Protein AF-0000000084854149 (afdb_homodimer)

pLDDT: mean 89.25, std 14.51, range [34.19, 98.94]

InterPro domains:
  IPR000073 Alpha/beta hydrolase fold-1 [PF00561] (49-171)
  IPR000639 Epoxide hydrolase-like [PR00412] (55-73)
  IPR000639 Epoxide hydrolase-like [PR00412] (75-90)
  IPR029058 Alpha/Beta hydrolase fold [G3DSA:3.40.50.1820] (17-406)
  IPR029058 Alpha/Beta hydrolase fold [SSF53474] (44-406)

Sequence (812 aa):
MLWPELPPEVISRQILVSDLDVHILECLPLGTHHHCLGSNTVPGPRKAPLVILLHGFPELAYSWRKVFVPLAKAGYHVIAPDQRGYGFTVSVASSSDPSTGSGYKRIAYDDDVRPYHLLNLAADVVHLIHALEYDRAYAVVGHDFGSSVAAWTALVRPDMVGRLVLMSAPFGGPPKPRDAGSARRKEESKAYLVDSLLKKLEVPRKHYTVYYSTPEANADMSYPPEGLTDFLRAYYHVKSADWEGNETPLPTPVAEAMAMLPPYYVMPADLTMPEAVRQYFPASEQPCTCTWLTNEELQVYTSVYGQTGFQGGLNRYRCMTDETWNAEPGVRALCGKKIEVPVRFIAGATDWGTWQYPGIAEAMRSESVVKGGIGDKDFVVVEGAGHWVQQEKPEETVHALLQFFEMLWPELPPEVISRQILVSDLDVHILECLPLGTHHHCLGSNTVPGPRKAPLVILLHGFPELAYSWRKVFVPLAKAGYHVIAPDQRGYGFTVSVASSSDPSTGSGYKRIAYDDDVRPYHLLNLAADVVHLIHALEYDRAYAVVGHDFGSSVAAWTALVRPDMVGRLVLMSAPFGGPPKPRDAGSARRKEESKAYLVDSLLKKLEVPRKHYTVYYSTPEANADMSYPPEGLTDFLRAYYHVKSADWEGNETPLPTPVAEAMAMLPPYYVMPADLTMPEAVRQYFPASEQPCTCTWLTNEELQVYTSVYGQTGFQGGLNRYRCMTDETWNAEPGVRALCGKKIEVPVRFIAGATDWGTWQYPGIAEAMRSESVVKGGIGDKDFVVVEGAGHWVQQEKPEETVHALLQFFE

Nearest PDB structures (foldseek):
  3cxu-assembly2_B  TM=8.653E-01  e=2.008E-24  Solanum tuberosum
  4ufp-assembly2_B  TM=8.481E-01  e=2.834E-24  Solanum tuberosum
  2cjp-assembly2_B  TM=8.417E-01  e=6.711E-24  Solanum tuberosum
  5xmd-assembly1_C-2  TM=7.992E-01  e=4.203E-22  Vigna radiata
  5uro-assembly1_A  TM=7.463E-01  e=2.476E-19  Trichoderma reesei QM6a

Structure (mmCIF, N/CA/C/O backbone):
data_AF-0000000084854149-model_v1
#
loop_
_entity.id
_entity.type
_entity.pdbx_description
1 polymer 'AB hydrolase-1 domain-containing protein'
#
loop_
_atom_site.group_PDB
_atom_site.id
_atom_site.type_symbol
_atom_site.label_atom_id
_atom_site.label_alt_id
_atom_site.label_comp_id
_atom_site.label_asym_id
_atom_site.label_entity_id
_atom_site.label_seq_id
_atom_site.pdbx_PDB_ins_code
_atom_site.Cartn_x
_atom_site.Cartn_y
_atom_site.Cartn_z
_atom_site.occupancy
_atom_site.B_iso_or_equiv
_atom_site.auth_seq_id
_atom_site.auth_comp_id
_atom_site.auth_asym_id
_atom_site.auth_atom_id
_atom_site.pdbx_PDB_model_num
ATOM 1 N N . MET A 1 1 ? -8.695 -34.625 6.887 1 54 1 MET A N 1
ATOM 2 C CA . MET A 1 1 ? -8.43 -34.938 5.48 1 54 1 MET A CA 1
ATOM 3 C C . MET A 1 1 ? -7.16 -35.75 5.328 1 54 1 MET A C 1
ATOM 5 O O . MET A 1 1 ? -6.172 -35.531 6.027 1 54 1 MET A O 1
ATOM 9 N N . LEU A 1 2 ? -7.262 -36.844 4.715 1 64.81 2 LEU A N 1
ATOM 10 C CA . LEU A 1 2 ? -6.117 -37.656 4.375 1 64.81 2 LEU A CA 1
ATOM 11 C C . LEU A 1 2 ? -5.328 -37.062 3.217 1 64.81 2 LEU A C 1
ATOM 13 O O . LEU A 1 2 ? -5.91 -36.562 2.262 1 64.81 2 LEU A O 1
ATOM 17 N N . TRP A 1 3 ? -4.074 -36.75 3.455 1 78.25 3 TRP A N 1
ATOM 18 C CA . TRP A 1 3 ? -3.158 -36.219 2.441 1 78.25 3 TRP A CA 1
ATOM 19 C C . TRP A 1 3 ? -2.314 -37.344 1.847 1 78.25 3 TRP A C 1
ATOM 21 O O . TRP A 1 3 ? -1.239 -37.656 2.361 1 78.25 3 TRP A O 1
ATOM 31 N N . PRO A 1 4 ? -2.84 -37.875 0.733 1 80 4 PRO A N 1
ATOM 32 C CA . PRO A 1 4 ? -2.027 -38.969 0.162 1 80 4 PRO A CA 1
ATOM 33 C C . PRO A 1 4 ? -0.6 -38.531 -0.151 1 80 4 PRO A C 1
ATOM 35 O O . PRO A 1 4 ? -0.388 -37.406 -0.659 1 80 4 PRO A O 1
ATOM 38 N N . GLU A 1 5 ? 0.365 -39.375 0.216 1 78.06 5 GLU A N 1
ATOM 39 C CA . GLU A 1 5 ? 1.779 -39.281 -0.134 1 78.06 5 GLU A CA 1
ATOM 40 C C . GLU A 1 5 ? 2.424 -38.062 0.493 1 78.06 5 GLU A C 1
ATOM 42 O O . GLU A 1 5 ? 3.527 -37.656 0.108 1 78.06 5 GLU A O 1
ATOM 47 N N . LEU A 1 6 ? 1.667 -37.406 1.366 1 88.5 6 LEU A N 1
ATOM 48 C CA . LEU A 1 6 ? 2.336 -36.375 2.148 1 88.5 6 LEU A CA 1
ATOM 49 C C . LEU A 1 6 ? 3.301 -36.969 3.154 1 88.5 6 LEU A C 1
ATOM 51 O O . LEU A 1 6 ? 2.916 -37.875 3.93 1 88.5 6 LEU A O 1
ATOM 55 N N . PRO A 1 7 ? 4.555 -36.562 3.004 1 91.94 7 PRO A N 1
ATOM 56 C CA . PRO A 1 7 ? 5.512 -37.125 3.961 1 91.94 7 PRO A CA 1
ATOM 57 C C . PRO A 1 7 ? 5.074 -36.938 5.41 1 91.94 7 PRO A C 1
ATOM 59 O O . PRO A 1 7 ? 4.473 -35.938 5.75 1 91.94 7 PRO A O 1
ATOM 62 N N . PRO A 1 8 ? 5.395 -37.938 6.238 1 91.81 8 PRO A N 1
ATOM 63 C CA . PRO A 1 8 ? 4.953 -37.875 7.633 1 91.81 8 PRO A CA 1
ATOM 64 C C . PRO A 1 8 ? 5.535 -36.688 8.375 1 91.81 8 PRO A C 1
ATOM 66 O O . PRO A 1 8 ? 4.973 -36.25 9.383 1 91.81 8 PRO A O 1
ATOM 69 N N . GLU A 1 9 ? 6.637 -36.125 7.82 1 93.94 9 GLU A N 1
ATOM 70 C CA . GLU A 1 9 ? 7.297 -35 8.445 1 93.94 9 GLU A CA 1
ATOM 71 C C . GLU A 1 9 ? 6.5 -33.719 8.242 1 93.94 9 GLU A C 1
ATOM 73 O O . GLU A 1 9 ? 6.734 -32.719 8.93 1 93.94 9 GLU A O 1
ATOM 78 N N . VAL A 1 10 ? 5.633 -33.75 7.297 1 96.31 10 VAL A N 1
ATOM 79 C CA . VAL A 1 10 ? 4.836 -32.562 7 1 96.31 10 VAL A CA 1
ATOM 80 C C . VAL A 1 10 ? 3.553 -32.594 7.828 1 96.31 10 VAL A C 1
ATOM 82 O O . VAL A 1 10 ? 2.797 -33.562 7.793 1 96.31 10 VAL A O 1
ATOM 85 N N . ILE A 1 11 ? 3.322 -31.516 8.516 1 95 11 ILE A N 1
ATOM 86 C CA . ILE A 1 11 ? 2.166 -31.406 9.398 1 95 11 ILE A CA 1
ATOM 87 C C . ILE A 1 11 ? 1.14 -30.453 8.789 1 95 11 ILE A C 1
ATOM 89 O O . ILE A 1 11 ? 1.501 -29.422 8.219 1 95 11 ILE A O 1
ATOM 93 N N . SER A 1 12 ? -0.119 -30.875 8.891 1 95.62 12 SER A N 1
ATOM 94 C CA . SER A 1 12 ? -1.251 -30.047 8.492 1 95.62 12 SER A CA 1
ATOM 95 C C . SER A 1 12 ? -1.921 -29.406 9.711 1 95.62 12 SER A C 1
ATOM 97 O O . SER A 1 12 ? -2.291 -30.109 10.656 1 95.62 12 SER A O 1
ATOM 99 N N . ARG A 1 13 ? -2.039 -28.031 9.703 1 95.12 13 ARG A N 1
ATOM 100 C CA . ARG A 1 13 ? -2.738 -27.406 10.82 1 95.12 13 ARG A CA 1
ATOM 101 C C . ARG A 1 13 ? -3.334 -26.062 10.406 1 95.12 13 ARG A C 1
ATOM 103 O O . ARG A 1 13 ? -3.014 -25.531 9.336 1 95.12 13 ARG A O 1
ATOM 110 N N . GLN A 1 14 ? -4.203 -25.562 11.266 1 95.44 14 GLN A N 1
ATOM 111 C CA . GLN A 1 14 ? -4.789 -24.234 11.094 1 95.44 14 GLN A CA 1
ATOM 112 C C . GLN A 1 14 ? -4.074 -23.203 11.961 1 95.44 14 GLN A C 1
ATOM 114 O O . GLN A 1 14 ? -3.6 -23.531 13.047 1 95.44 14 GLN A O 1
ATOM 119 N N . ILE A 1 15 ? -3.955 -21.984 11.477 1 95.62 15 ILE A N 1
ATOM 120 C CA . ILE A 1 15 ? -3.398 -20.875 12.242 1 95.62 15 ILE A CA 1
ATOM 121 C C . ILE A 1 15 ? -4.184 -19.594 11.953 1 95.62 15 ILE A C 1
ATOM 123 O O . ILE A 1 15 ? -4.523 -19.312 10.805 1 95.62 15 ILE A O 1
ATOM 127 N N . LEU A 1 16 ? -4.508 -18.891 12.984 1 92.94 16 LEU A N 1
ATOM 128 C CA . LEU A 1 16 ? -5.219 -17.625 12.828 1 92.94 16 LEU A CA 1
ATOM 129 C C . LEU A 1 16 ? -4.285 -16.531 12.305 1 92.94 16 LEU A C 1
ATOM 131 O O . LEU A 1 16 ? -3.238 -16.266 12.906 1 92.94 16 LEU A O 1
ATOM 135 N N . VAL A 1 17 ? -4.59 -15.977 11.211 1 93.31 17 VAL A N 1
ATOM 136 C CA . VAL A 1 17 ? -3.842 -14.906 10.555 1 93.31 17 VAL A CA 1
ATOM 137 C C . VAL A 1 17 ? -4.781 -13.75 10.227 1 93.31 17 VAL A C 1
ATOM 139 O O . VAL A 1 17 ? -5.371 -13.719 9.141 1 93.31 17 VAL A O 1
ATOM 142 N N . SER A 1 18 ? -4.855 -12.758 11.148 1 89.5 18 SER A N 1
ATOM 143 C CA . SER A 1 18 ? -5.754 -11.617 10.992 1 89.5 18 SER A CA 1
ATOM 144 C C . SER A 1 18 ? -7.191 -12.078 10.773 1 89.5 18 SER A C 1
ATOM 146 O O . SER A 1 18 ? -7.773 -12.742 11.633 1 89.5 18 SER A O 1
ATOM 148 N N . ASP A 1 19 ? -7.742 -11.883 9.547 1 88.12 19 ASP A N 1
ATOM 149 C CA . ASP A 1 19 ? -9.148 -12.18 9.281 1 88.12 19 ASP A CA 1
ATOM 150 C C . ASP A 1 19 ? -9.312 -13.594 8.719 1 88.12 19 ASP A C 1
ATOM 152 O O . ASP A 1 19 ? -10.398 -13.961 8.266 1 88.12 19 ASP A O 1
ATOM 156 N N . LEU A 1 20 ? -8.258 -14.383 8.766 1 92.44 20 LEU A N 1
ATOM 157 C CA . LEU A 1 20 ? -8.297 -15.711 8.164 1 92.44 20 LEU A CA 1
ATOM 158 C C . LEU A 1 20 ? -7.953 -16.781 9.188 1 92.44 20 LEU A C 1
ATOM 160 O O . LEU A 1 20 ? -7.133 -16.562 10.078 1 92.44 20 LEU A O 1
ATOM 164 N N . ASP A 1 21 ? -8.641 -17.828 9.07 1 93.94 21 ASP A N 1
ATOM 165 C CA . ASP A 1 21 ? -8.148 -19.109 9.562 1 93.94 21 ASP A CA 1
ATOM 166 C C . ASP A 1 21 ? -7.43 -19.891 8.461 1 93.94 21 ASP A C 1
ATOM 168 O O . ASP A 1 21 ? -8.07 -20.594 7.672 1 93.94 21 ASP A O 1
ATOM 172 N N . VAL A 1 22 ? -6.109 -19.828 8.5 1 96.62 22 VAL A N 1
ATOM 173 C CA . VAL A 1 22 ? -5.305 -20.281 7.371 1 96.62 22 VAL A CA 1
ATOM 174 C C . VAL A 1 22 ? -4.883 -21.734 7.586 1 96.62 22 VAL A C 1
ATOM 176 O O . VAL A 1 22 ? -4.344 -22.078 8.641 1 96.62 22 VAL A O 1
ATOM 179 N N . HIS A 1 23 ? -5.137 -22.547 6.609 1 97.12 23 HIS A N 1
ATOM 180 C CA . HIS A 1 23 ? -4.555 -23.891 6.594 1 97.12 23 HIS A CA 1
ATOM 181 C C . HIS A 1 23 ? -3.113 -23.859 6.098 1 97.12 23 HIS A C 1
ATOM 183 O O . HIS A 1 23 ? -2.824 -23.281 5.051 1 97.12 23 HIS A O 1
ATOM 189 N N . ILE A 1 24 ? -2.254 -24.469 6.867 1 98.12 24 ILE A N 1
ATOM 190 C CA . ILE A 1 24 ? -0.866 -24.516 6.426 1 98.12 24 ILE A CA 1
ATOM 191 C C . ILE A 1 24 ? -0.372 -25.969 6.457 1 98.12 24 ILE A C 1
ATOM 193 O O . ILE A 1 24 ? -0.796 -26.75 7.309 1 98.12 24 ILE A O 1
ATOM 197 N N . LEU A 1 25 ? 0.393 -26.328 5.469 1 98.12 25 LEU A N 1
ATOM 198 C CA . LEU A 1 25 ? 1.325 -27.453 5.586 1 98.12 25 LEU A CA 1
ATOM 199 C C . LEU A 1 25 ? 2.695 -26.969 6.055 1 98.12 25 LEU A C 1
ATOM 201 O O . LEU A 1 25 ? 3.172 -25.922 5.613 1 98.12 25 LEU A O 1
ATOM 205 N N . GLU A 1 26 ? 3.248 -27.719 6.953 1 97.19 26 GLU A N 1
ATOM 206 C CA . GLU A 1 26 ? 4.445 -27.266 7.652 1 97.19 26 GLU A CA 1
ATOM 207 C C . GLU A 1 26 ? 5.441 -28.422 7.836 1 97.19 26 GLU A C 1
ATOM 209 O O . GLU A 1 26 ? 5.051 -29.547 8.133 1 97.19 26 GLU A O 1
ATOM 214 N N . CYS A 1 27 ? 6.641 -28.125 7.535 1 96.94 27 CYS A N 1
ATOM 215 C CA . CYS A 1 27 ? 7.727 -29.047 7.844 1 96.94 27 CYS A CA 1
ATOM 216 C C . CYS A 1 27 ? 8.836 -28.344 8.617 1 96.94 27 CYS A C 1
ATOM 218 O O . CYS A 1 27 ? 9.469 -27.422 8.102 1 96.94 27 CYS A O 1
ATOM 220 N N . LEU A 1 28 ? 9.055 -28.781 9.852 1 94.69 28 LEU A N 1
ATOM 221 C CA . LEU A 1 28 ? 10.117 -28.219 10.68 1 94.69 28 LEU A CA 1
ATOM 222 C C . LEU A 1 28 ? 11.484 -28.703 10.203 1 94.69 28 LEU A C 1
ATOM 224 O O . LEU A 1 28 ? 11.586 -29.703 9.5 1 94.69 28 LEU A O 1
ATOM 228 N N . PRO A 1 29 ? 12.492 -27.984 10.562 1 93.44 29 PRO A N 1
ATOM 229 C CA . PRO A 1 29 ? 13.82 -28.438 10.148 1 93.44 29 PRO A CA 1
ATOM 230 C C . PRO A 1 29 ? 14.148 -29.844 10.648 1 93.44 29 PRO A C 1
ATOM 232 O O . PRO A 1 29 ? 13.789 -30.203 11.766 1 93.44 29 PRO A O 1
ATOM 235 N N . LEU A 1 30 ? 14.617 -30.688 9.883 1 87.38 30 LEU A N 1
ATOM 236 C CA . LEU A 1 30 ? 14.945 -32.062 10.219 1 87.38 30 LEU A CA 1
ATOM 237 C C . LEU A 1 30 ? 16.453 -32.25 10.43 1 87.38 30 LEU A C 1
ATOM 239 O O . LEU A 1 30 ? 16.891 -33.188 11.07 1 87.38 30 LEU A O 1
ATOM 243 N N . GLY A 1 31 ? 17.391 -31.469 9.828 1 65.88 31 GLY A N 1
ATOM 244 C CA . GLY A 1 31 ? 18.828 -31.703 9.938 1 65.88 31 GLY A CA 1
ATOM 245 C C . GLY A 1 31 ? 19.469 -30.891 11.039 1 65.88 31 GLY A C 1
ATOM 246 O O . GLY A 1 31 ? 18.844 -29.984 11.609 1 65.88 31 GLY A O 1
ATOM 247 N N . THR A 1 32 ? 20.484 -31.453 11.711 1 54.47 32 THR A N 1
ATOM 248 C CA . THR A 1 32 ? 21.406 -30.922 12.703 1 54.47 32 THR A CA 1
ATOM 249 C C . THR A 1 32 ? 22.047 -29.625 12.203 1 54.47 32 THR A C 1
ATOM 251 O O . THR A 1 32 ? 22.844 -29 12.914 1 54.47 32 THR A O 1
ATOM 254 N N . HIS A 1 33 ? 22.188 -29.391 10.906 1 47.75 33 HIS A N 1
ATOM 255 C CA . HIS A 1 33 ? 23 -28.266 10.422 1 47.75 33 HIS A CA 1
ATOM 256 C C . HIS A 1 33 ? 22.281 -26.938 10.625 1 47.75 33 HIS A C 1
ATOM 258 O O . HIS A 1 33 ? 21.188 -26.734 10.07 1 47.75 33 HIS A O 1
ATOM 264 N N . HIS A 1 34 ? 22.25 -26.562 11.703 1 46 34 HIS A N 1
ATOM 265 C CA . HIS A 1 34 ? 21.703 -25.25 12 1 46 34 HIS A CA 1
ATOM 266 C C . HIS A 1 34 ? 22.297 -24.188 11.078 1 46 34 HIS A C 1
ATOM 268 O O . HIS A 1 34 ? 23.5 -23.891 11.164 1 46 34 HIS A O 1
ATOM 274 N N . HIS A 1 35 ? 21.984 -24.219 9.797 1 43.41 35 HIS A N 1
ATOM 275 C CA . HIS A 1 35 ? 22.469 -23.016 9.109 1 43.41 35 HIS A CA 1
ATOM 276 C C . HIS A 1 35 ? 22.188 -21.766 9.93 1 43.41 35 HIS A C 1
ATOM 278 O O . HIS A 1 35 ? 21.031 -21.344 10.07 1 43.41 35 HIS A O 1
ATOM 284 N N . CYS A 1 36 ? 22.859 -21.703 11.008 1 36.38 36 CYS A N 1
ATOM 285 C CA . CYS A 1 36 ? 22.812 -20.469 11.773 1 36.38 36 CYS A CA 1
ATOM 286 C C . CYS A 1 36 ? 23.156 -19.266 10.891 1 36.38 36 CYS A C 1
ATOM 288 O O . CYS A 1 36 ? 24.25 -19.188 10.344 1 36.38 36 CYS A O 1
ATOM 290 N N . LEU A 1 37 ? 22.25 -18.875 9.945 1 39.56 37 LEU A N 1
ATOM 291 C CA . LEU A 1 37 ? 22.594 -17.578 9.406 1 39.56 37 LEU A CA 1
ATOM 292 C C . LEU A 1 37 ? 23.312 -16.719 10.453 1 39.56 37 LEU A C 1
ATOM 294 O O . LEU A 1 37 ? 22.984 -16.781 11.641 1 39.56 37 LEU A O 1
ATOM 298 N N . GLY A 1 38 ? 24.578 -16.297 10.102 1 34.19 38 GLY A N 1
ATOM 299 C CA . GLY A 1 38 ? 25.594 -15.562 10.828 1 34.19 38 GLY A CA 1
ATOM 300 C C . GLY A 1 38 ? 25.031 -14.508 11.758 1 34.19 38 GLY A C 1
ATOM 301 O O . GLY A 1 38 ? 25.781 -13.75 12.375 1 34.19 38 GLY A O 1
ATOM 302 N N . SER A 1 39 ? 24.016 -13.758 11.414 1 34.72 39 SER A N 1
ATOM 303 C CA . SER A 1 39 ? 24.234 -12.531 12.172 1 34.72 39 SER A CA 1
ATOM 304 C C . SER A 1 39 ? 24.328 -12.805 13.664 1 34.72 39 SER A C 1
ATOM 306 O O . SER A 1 39 ? 23.797 -13.805 14.148 1 34.72 39 SER A O 1
ATOM 308 N N . ASN A 1 40 ? 25.078 -11.867 14.453 1 35.56 40 ASN A N 1
ATOM 309 C CA . ASN A 1 40 ? 25.641 -11.711 15.789 1 35.56 40 ASN A CA 1
ATOM 310 C C . ASN A 1 40 ? 24.688 -12.227 16.875 1 35.56 40 ASN A C 1
ATOM 312 O O . ASN A 1 40 ? 24.984 -13.219 17.547 1 35.56 40 ASN A O 1
ATOM 316 N N . THR A 1 41 ? 24.031 -11.133 17.656 1 36.09 41 THR A N 1
ATOM 317 C CA . THR A 1 41 ? 24.078 -10.906 19.094 1 36.09 41 THR A CA 1
ATOM 318 C C . THR A 1 41 ? 23.156 -11.875 19.828 1 36.09 41 THR A C 1
ATOM 320 O O . THR A 1 41 ? 23.094 -11.883 21.062 1 36.09 41 THR A O 1
ATOM 323 N N . VAL A 1 42 ? 21.781 -11.961 19.516 1 37.75 42 VAL A N 1
ATOM 324 C CA . VAL A 1 42 ? 20.969 -12.367 20.656 1 37.75 42 VAL A CA 1
ATOM 325 C C . VAL A 1 42 ? 21.062 -13.883 20.828 1 37.75 42 VAL A C 1
ATOM 327 O O . VAL A 1 42 ? 20.875 -14.633 19.875 1 37.75 42 VAL A O 1
ATOM 330 N N . PRO A 1 43 ? 21.672 -14.422 21.859 1 40.97 43 PRO A N 1
ATOM 331 C CA . PRO A 1 43 ? 21.828 -15.805 22.281 1 40.97 43 PRO A CA 1
ATOM 332 C C . PRO A 1 43 ? 20.578 -16.641 22.047 1 40.97 43 PRO A C 1
ATOM 334 O O . PRO A 1 43 ? 20.594 -17.859 22.234 1 40.97 43 PRO A O 1
ATOM 337 N N . GLY A 1 44 ? 19.422 -16.234 21.969 1 43.53 44 GLY A N 1
ATOM 338 C CA . GLY A 1 44 ? 18.312 -17.156 22.109 1 43.53 44 GLY A CA 1
ATOM 339 C C . GLY A 1 44 ? 18.156 -18.094 20.922 1 43.53 44 GLY A C 1
ATOM 340 O O . GLY A 1 44 ? 18.75 -17.875 19.859 1 43.53 44 GLY A O 1
ATOM 341 N N . PRO A 1 45 ? 17.766 -19.453 21.297 1 47 45 PRO A N 1
ATOM 342 C CA . PRO A 1 45 ? 17.594 -20.453 20.234 1 47 45 PRO A CA 1
ATOM 343 C C . PRO A 1 45 ? 17.031 -19.844 18.938 1 47 45 PRO A C 1
ATOM 345 O O . PRO A 1 45 ? 16 -19.172 18.969 1 47 45 PRO A O 1
ATOM 348 N N . ARG A 1 46 ? 17.828 -19.516 18.047 1 59.88 46 ARG A N 1
ATOM 349 C CA . ARG A 1 46 ? 17.484 -18.844 16.797 1 59.88 46 ARG A CA 1
ATOM 350 C C . ARG A 1 46 ? 16.5 -19.672 15.977 1 59.88 46 ARG A C 1
ATOM 352 O O . ARG A 1 46 ? 16.703 -20.859 15.773 1 59.88 46 ARG A O 1
ATOM 359 N N . LYS A 1 47 ? 15.32 -19.281 15.688 1 85.94 47 LYS A N 1
ATOM 360 C CA . LYS A 1 47 ? 14.344 -19.922 14.82 1 85.94 47 LYS A CA 1
ATOM 361 C C . LYS A 1 47 ? 14.945 -20.25 13.453 1 85.94 47 LYS A C 1
ATOM 363 O O . LYS A 1 47 ? 15.742 -19.484 12.922 1 85.94 47 LYS A O 1
ATOM 368 N N . ALA A 1 48 ? 14.852 -21.516 13.047 1 94.25 48 ALA A N 1
ATOM 369 C CA . ALA A 1 48 ? 15.273 -21.906 11.703 1 94.25 48 ALA A CA 1
ATOM 370 C C . ALA A 1 48 ? 14.781 -20.922 10.656 1 94.25 48 ALA A C 1
ATOM 372 O O . ALA A 1 48 ? 13.719 -20.312 10.812 1 94.25 48 ALA A O 1
ATOM 373 N N . PRO A 1 49 ? 15.68 -20.672 9.648 1 97 49 PRO A N 1
ATOM 374 C CA . PRO A 1 49 ? 15.227 -19.75 8.594 1 97 49 PRO A CA 1
ATOM 375 C C . PRO A 1 49 ? 13.906 -20.188 7.965 1 97 49 PRO A C 1
ATOM 377 O O . PRO A 1 49 ? 13.734 -21.375 7.625 1 97 49 PRO A O 1
ATOM 380 N N . LEU A 1 50 ? 13.023 -19.266 7.809 1 98.19 50 LEU A N 1
ATOM 381 C CA . LEU A 1 50 ? 11.664 -19.516 7.34 1 98.19 50 LEU A CA 1
ATOM 382 C C . LEU A 1 50 ? 11.594 -19.453 5.82 1 98.19 50 LEU A C 1
ATOM 384 O O . LEU A 1 50 ? 12.07 -18.484 5.215 1 98.19 50 LEU A O 1
ATOM 388 N N . VAL A 1 51 ? 11.07 -20.469 5.195 1 98.81 51 VAL A N 1
ATOM 389 C CA . VAL A 1 51 ? 10.766 -20.469 3.77 1 98.81 51 VAL A CA 1
ATOM 390 C C . VAL A 1 51 ? 9.258 -20.609 3.561 1 98.81 51 VAL A C 1
ATOM 392 O O . VAL A 1 51 ? 8.648 -21.578 4.039 1 98.81 51 VAL A O 1
ATOM 395 N N . ILE A 1 52 ? 8.664 -19.672 2.9 1 98.94 52 ILE A N 1
ATOM 396 C CA . ILE A 1 52 ? 7.238 -19.703 2.605 1 98.94 52 ILE A CA 1
ATOM 397 C C . ILE A 1 52 ? 7.023 -20.062 1.139 1 98.94 52 ILE A C 1
ATOM 399 O O . ILE A 1 52 ? 7.617 -19.453 0.246 1 98.94 52 ILE A O 1
ATOM 403 N N . LEU A 1 53 ? 6.199 -21.062 0.903 1 98.94 53 LEU A N 1
ATOM 404 C CA . LEU A 1 53 ? 5.879 -21.547 -0.433 1 98.94 53 LEU A CA 1
ATOM 405 C C . LEU A 1 53 ? 4.449 -21.188 -0.816 1 98.94 53 LEU A C 1
ATOM 407 O O . LEU A 1 53 ? 3.496 -21.672 -0.194 1 98.94 53 LEU A O 1
ATOM 411 N N . LEU A 1 54 ? 4.277 -20.359 -1.837 1 98.94 54 LEU A N 1
ATOM 412 C CA . LEU A 1 54 ? 2.965 -19.891 -2.264 1 98.94 54 LEU A CA 1
ATOM 413 C C . LEU A 1 54 ? 2.547 -20.547 -3.572 1 98.94 54 LEU A C 1
ATOM 415 O O . LEU A 1 54 ? 3.227 -20.406 -4.59 1 98.94 54 LEU A O 1
ATOM 419 N N . HIS A 1 55 ? 1.416 -21.266 -3.566 1 98.88 55 HIS A N 1
ATOM 420 C CA . HIS A 1 55 ? 0.958 -22.047 -4.707 1 98.88 55 HIS A CA 1
ATOM 421 C C . HIS A 1 55 ? 0.223 -21.172 -5.719 1 98.88 55 HIS A C 1
ATOM 423 O O . HIS A 1 55 ? -0.099 -20.016 -5.426 1 98.88 55 HIS A O 1
ATOM 429 N N . GLY A 1 56 ? -0.01 -21.766 -6.891 1 98.44 56 GLY A N 1
ATOM 430 C CA . GLY A 1 56 ? -0.752 -21.094 -7.945 1 98.44 56 GLY A CA 1
ATOM 431 C C . GLY A 1 56 ? -2.156 -21.641 -8.125 1 98.44 56 GLY A C 1
ATOM 432 O O . GLY A 1 56 ? -2.758 -22.156 -7.18 1 98.44 56 GLY A O 1
ATOM 433 N N . PHE A 1 57 ? -2.742 -21.438 -9.359 1 98.44 57 PHE A N 1
ATOM 434 C CA . PHE A 1 57 ? -4.094 -21.859 -9.703 1 98.44 57 PHE A CA 1
ATOM 435 C C . PHE A 1 57 ? -4.07 -22.906 -10.812 1 98.44 57 PHE A C 1
ATOM 437 O O . PHE A 1 57 ? -3.381 -22.734 -11.82 1 98.44 57 PHE A O 1
ATOM 444 N N . PRO A 1 58 ? -4.805 -23.891 -10.617 1 98.19 58 PRO A N 1
ATOM 445 C CA . PRO A 1 58 ? -5.629 -24.281 -9.469 1 98.19 58 PRO A CA 1
ATOM 446 C C . PRO A 1 58 ? -4.922 -25.281 -8.547 1 98.19 58 PRO A C 1
ATOM 448 O O . PRO A 1 58 ? -5.32 -26.438 -8.461 1 98.19 58 PRO A O 1
ATOM 451 N N . GLU A 1 59 ? -3.986 -24.828 -7.828 1 98.56 59 GLU A N 1
ATOM 452 C CA . GLU A 1 59 ? -3.191 -25.656 -6.914 1 98.56 59 GLU A CA 1
ATOM 453 C C . GLU A 1 59 ? -3.635 -25.453 -5.469 1 98.56 59 GLU A C 1
ATOM 455 O O . GLU A 1 59 ? -4.672 -24.828 -5.211 1 98.56 59 GLU A O 1
ATOM 460 N N . LEU A 1 60 ? -3.004 -26.172 -4.586 1 98.19 60 LEU A N 1
ATOM 461 C CA . LEU A 1 60 ? -3.107 -26.125 -3.131 1 98.19 60 LEU A CA 1
ATOM 462 C C . LEU A 1 60 ? -1.726 -26.141 -2.486 1 98.19 60 LEU A C 1
ATOM 464 O O . LEU A 1 60 ? -0.722 -26.359 -3.168 1 98.19 60 LEU A O 1
ATOM 468 N N . ALA A 1 61 ? -1.717 -25.875 -1.154 1 98.38 61 ALA A N 1
ATOM 469 C CA . ALA A 1 61 ? -0.477 -26.094 -0.415 1 98.38 61 ALA A CA 1
ATOM 470 C C . ALA A 1 61 ? 0.105 -27.469 -0.722 1 98.38 61 ALA A C 1
ATOM 472 O O . ALA A 1 61 ? 1.326 -27.641 -0.761 1 98.38 61 ALA A O 1
ATOM 473 N N . TYR A 1 62 ? -0.73 -28.422 -0.979 1 98 62 TYR A N 1
ATOM 474 C CA . TYR A 1 62 ? -0.396 -29.812 -1.267 1 98 62 TYR A CA 1
ATOM 475 C C . TYR A 1 62 ? 0.521 -29.906 -2.479 1 98 62 TYR A C 1
ATOM 477 O O . TYR A 1 62 ? 1.312 -30.844 -2.59 1 98 62 TYR A O 1
ATOM 485 N N . SER A 1 63 ? 0.501 -28.922 -3.318 1 98.19 63 SER A N 1
ATOM 486 C CA . SER A 1 63 ? 1.275 -28.953 -4.555 1 98.19 63 SER A CA 1
ATOM 487 C C . SER A 1 63 ? 2.773 -28.891 -4.27 1 98.19 63 SER A C 1
ATOM 489 O O . SER A 1 63 ? 3.588 -29.156 -5.156 1 98.19 63 SER A O 1
ATOM 491 N N . TRP A 1 64 ? 3.111 -28.578 -3.045 1 98.31 64 TRP A N 1
ATOM 492 C CA . TRP A 1 64 ? 4.516 -28.484 -2.652 1 98.31 64 TRP A CA 1
ATOM 493 C C . TRP A 1 64 ? 4.977 -29.75 -1.968 1 98.31 64 TRP A C 1
ATOM 495 O O . TRP A 1 64 ? 6.09 -29.812 -1.439 1 98.31 64 TRP A O 1
ATOM 505 N N . ARG A 1 65 ? 4.238 -30.844 -2.006 1 97.19 65 ARG A N 1
ATOM 506 C CA . ARG A 1 65 ? 4.426 -32.031 -1.196 1 97.19 65 ARG A CA 1
ATOM 507 C C . ARG A 1 65 ? 5.797 -32.656 -1.441 1 97.19 65 ARG A C 1
ATOM 509 O O . ARG A 1 65 ? 6.395 -33.25 -0.533 1 97.19 65 ARG A O 1
ATOM 516 N N . LYS A 1 66 ? 6.375 -32.469 -2.576 1 97.19 66 LYS A N 1
ATOM 517 C CA . LYS A 1 66 ? 7.633 -33.125 -2.924 1 97.19 66 LYS A CA 1
ATOM 518 C C . LYS A 1 66 ? 8.828 -32.219 -2.605 1 97.19 66 LYS A C 1
ATOM 520 O O . LYS A 1 66 ? 9.977 -32.656 -2.709 1 97.19 66 LYS A O 1
ATOM 525 N N . VAL A 1 67 ? 8.547 -31 -2.16 1 97.62 67 VAL A N 1
ATOM 526 C CA . VAL A 1 67 ? 9.57 -29.984 -1.961 1 97.62 67 VAL A CA 1
ATOM 527 C C . VAL A 1 67 ? 9.844 -29.797 -0.469 1 97.62 67 VAL A C 1
ATOM 529 O O . VAL A 1 67 ? 10.953 -29.438 -0.071 1 97.62 67 VAL A O 1
ATOM 532 N N . PHE A 1 68 ? 8.938 -30.141 0.414 1 97.06 68 PHE A N 1
ATOM 533 C CA . PHE A 1 68 ? 8.977 -29.844 1.843 1 97.06 68 PHE A CA 1
ATOM 534 C C . PHE A 1 68 ? 10.195 -30.484 2.492 1 97.06 68 PHE A C 1
ATOM 536 O O . PHE A 1 68 ? 11.055 -29.797 3.035 1 97.06 68 PHE A O 1
ATOM 543 N N . VAL A 1 69 ? 10.273 -31.812 2.402 1 96.81 69 VAL A N 1
ATOM 544 C CA . VAL A 1 69 ? 11.234 -32.594 3.193 1 96.81 69 VAL A CA 1
ATOM 545 C C . VAL A 1 69 ? 12.656 -32.25 2.748 1 96.81 69 VAL A C 1
ATOM 547 O O . VAL A 1 69 ? 13.531 -32.031 3.58 1 96.81 69 VAL A O 1
ATOM 550 N N . PRO A 1 70 ? 12.914 -32.156 1.404 1 97.44 70 PRO A N 1
ATOM 551 C CA . PRO A 1 70 ? 14.266 -31.797 0.994 1 97.44 70 PRO A CA 1
ATOM 552 C C . PRO A 1 70 ? 14.695 -30.422 1.53 1 97.44 70 PRO A C 1
ATOM 554 O O . PRO A 1 70 ? 15.844 -30.266 1.948 1 97.44 70 PRO A O 1
ATOM 557 N N . LEU A 1 71 ? 13.844 -29.422 1.572 1 97.88 71 LEU A N 1
ATOM 558 C CA . LEU A 1 71 ? 14.188 -28.109 2.109 1 97.88 71 LEU A CA 1
ATOM 559 C C . LEU A 1 71 ? 14.375 -28.172 3.621 1 97.88 71 LEU A C 1
ATOM 561 O O . LEU A 1 71 ? 15.281 -27.531 4.164 1 97.88 71 LEU A O 1
ATOM 565 N N . ALA A 1 72 ? 13.516 -28.953 4.25 1 97.06 72 ALA A N 1
ATOM 566 C CA . ALA A 1 72 ? 13.625 -29.109 5.699 1 97.06 72 ALA A CA 1
ATOM 567 C C . ALA A 1 72 ? 14.93 -29.797 6.086 1 97.06 72 ALA A C 1
ATOM 569 O O . ALA A 1 72 ? 15.555 -29.453 7.09 1 97.06 72 ALA A O 1
ATOM 570 N N . LYS A 1 73 ? 15.281 -30.781 5.305 1 96.44 73 LYS A N 1
ATOM 571 C CA . LYS A 1 73 ? 16.547 -31.484 5.539 1 96.44 73 LYS A CA 1
ATOM 572 C C . LYS A 1 73 ? 17.734 -30.531 5.41 1 96.44 73 LYS A C 1
ATOM 574 O O . LYS A 1 73 ? 18.766 -30.75 6.043 1 96.44 73 LYS A O 1
ATOM 579 N N . ALA A 1 74 ? 17.562 -29.5 4.629 1 96.44 74 ALA A N 1
ATOM 580 C CA . ALA A 1 74 ? 18.609 -28.5 4.457 1 96.44 74 ALA A CA 1
ATOM 581 C C . ALA A 1 74 ? 18.578 -27.484 5.594 1 96.44 74 ALA A C 1
ATOM 583 O O . ALA A 1 74 ? 19.391 -26.547 5.609 1 96.44 74 ALA A O 1
ATOM 584 N N . GLY A 1 75 ? 17.625 -27.547 6.539 1 95.19 75 GLY A N 1
ATOM 585 C CA . GLY A 1 75 ? 17.656 -26.75 7.754 1 95.19 75 GLY A CA 1
ATOM 586 C C . GLY A 1 75 ? 16.609 -25.656 7.773 1 95.19 75 GLY A C 1
ATOM 587 O O . GLY A 1 75 ? 16.625 -24.781 8.648 1 95.19 75 GLY A O 1
ATOM 588 N N . TYR A 1 76 ? 15.656 -25.672 6.895 1 97 76 TYR A N 1
ATOM 589 C CA . TYR A 1 76 ? 14.68 -24.594 6.805 1 97 76 TYR A CA 1
ATOM 590 C C . TYR A 1 76 ? 13.367 -24.984 7.473 1 97 76 TYR A C 1
ATOM 592 O O . TYR A 1 76 ? 13.016 -26.156 7.523 1 97 76 TYR A O 1
ATOM 600 N N . HIS A 1 77 ? 12.742 -24.016 8.094 1 97.56 77 HIS A N 1
ATOM 601 C CA . HIS A 1 77 ? 11.336 -24.109 8.453 1 97.56 77 HIS A CA 1
ATOM 602 C C . HIS A 1 77 ? 10.438 -23.797 7.258 1 97.56 77 HIS A C 1
ATOM 604 O O . HIS A 1 77 ? 10.367 -22.656 6.805 1 97.56 77 HIS A O 1
ATOM 610 N N . VAL A 1 78 ? 9.789 -24.844 6.734 1 98.56 78 VAL A N 1
ATOM 611 C CA . VAL A 1 78 ? 9.094 -24.719 5.461 1 98.56 78 VAL A CA 1
ATOM 612 C C . VAL A 1 78 ? 7.586 -24.656 5.695 1 98.56 78 VAL A C 1
ATOM 614 O O . VAL A 1 78 ? 7.016 -25.531 6.336 1 98.56 78 VAL A O 1
ATOM 617 N N . ILE A 1 79 ? 6.945 -23.594 5.191 1 98.69 79 ILE A N 1
ATOM 618 C CA . ILE A 1 79 ? 5.516 -23.344 5.359 1 98.69 79 ILE A CA 1
ATOM 619 C C . ILE A 1 79 ? 4.859 -23.156 3.996 1 98.69 79 ILE A C 1
ATOM 621 O O . ILE A 1 79 ? 5.363 -22.406 3.158 1 98.69 79 ILE A O 1
ATOM 625 N N . ALA A 1 80 ? 3.775 -23.844 3.756 1 98.88 80 ALA A N 1
ATOM 626 C CA . ALA A 1 80 ? 2.92 -23.578 2.604 1 98.88 80 ALA A CA 1
ATOM 627 C C . ALA A 1 80 ? 1.472 -23.359 3.037 1 98.88 80 ALA A C 1
ATOM 629 O O . ALA A 1 80 ? 0.825 -24.281 3.543 1 98.88 80 ALA A O 1
ATOM 630 N N . PRO A 1 81 ? 0.974 -22.219 2.852 1 98.88 81 PRO A N 1
ATOM 631 C CA . PRO A 1 81 ? -0.446 -21.984 3.133 1 98.88 81 PRO A CA 1
ATOM 632 C C . PRO A 1 81 ? -1.341 -22.297 1.935 1 98.88 81 PRO A C 1
ATOM 634 O O . PRO A 1 81 ? -0.92 -22.125 0.786 1 98.88 81 PRO A O 1
ATOM 637 N N . ASP A 1 82 ? -2.553 -22.828 2.238 1 98.56 82 ASP A N 1
ATOM 638 C CA . ASP A 1 82 ? -3.605 -22.531 1.271 1 98.56 82 ASP A CA 1
ATOM 639 C C . ASP A 1 82 ? -3.918 -21.031 1.245 1 98.56 82 ASP A C 1
ATOM 641 O O . ASP A 1 82 ? -4.391 -20.484 2.238 1 98.56 82 ASP A O 1
ATOM 645 N N . GLN A 1 83 ? -3.625 -20.453 0.158 1 98.62 83 GLN A N 1
ATOM 646 C CA . GLN A 1 83 ? -3.826 -19.016 0.054 1 98.62 83 GLN A CA 1
ATOM 647 C C . GLN A 1 83 ? -5.305 -18.656 0.171 1 98.62 83 GLN A C 1
ATOM 649 O O . GLN A 1 83 ? -6.172 -19.531 0.063 1 98.62 83 GLN A O 1
ATOM 654 N N . ARG A 1 84 ? -5.59 -17.406 0.453 1 97.44 84 ARG A N 1
ATOM 655 C CA . ARG A 1 84 ? -6.957 -16.906 0.536 1 97.44 84 ARG A CA 1
ATOM 656 C C . ARG A 1 84 ? -7.789 -17.391 -0.648 1 97.44 84 ARG A C 1
ATOM 658 O O . ARG A 1 84 ? -7.398 -17.203 -1.803 1 97.44 84 ARG A O 1
ATOM 665 N N . GLY A 1 85 ? -8.906 -18.016 -0.298 1 96.31 85 GLY A N 1
ATOM 666 C CA . GLY A 1 85 ? -9.812 -18.469 -1.346 1 96.31 85 GLY A CA 1
ATOM 667 C C . GLY A 1 85 ? -9.523 -19.891 -1.808 1 96.31 85 GLY A C 1
ATOM 668 O O . GLY A 1 85 ? -10.195 -20.406 -2.703 1 96.31 85 GLY A O 1
ATOM 669 N N . TYR A 1 86 ? -8.547 -20.562 -1.167 1 97.25 86 TYR A N 1
ATOM 670 C CA . TYR A 1 86 ? -8.164 -21.906 -1.588 1 97.25 86 TYR A CA 1
ATOM 671 C C . TYR A 1 86 ? -8.242 -22.875 -0.425 1 97.25 86 TYR A C 1
ATOM 673 O O . TYR A 1 86 ? -7.988 -22.516 0.725 1 97.25 86 TYR A O 1
ATOM 681 N N . GLY A 1 87 ? -8.586 -24.062 -0.794 1 96.06 87 GLY A N 1
ATOM 682 C CA . GLY A 1 87 ? -8.414 -25.188 0.108 1 96.06 87 GLY A CA 1
ATOM 683 C C . GLY A 1 87 ? -9.18 -25.031 1.408 1 96.06 87 GLY A C 1
ATOM 684 O O . GLY A 1 87 ? -10.375 -24.734 1.399 1 96.06 87 GLY A O 1
ATOM 685 N N . PHE A 1 88 ? -8.438 -25.141 2.48 1 94.44 88 PHE A N 1
ATOM 686 C CA . PHE A 1 88 ? -9.078 -25.188 3.791 1 94.44 88 PHE A CA 1
ATOM 687 C C . PHE A 1 88 ? -8.922 -23.859 4.523 1 94.44 88 PHE A C 1
ATOM 689 O O . PHE A 1 88 ? -9.305 -23.734 5.688 1 94.44 88 PHE A O 1
ATOM 696 N N . THR A 1 89 ? -8.336 -22.891 3.855 1 96.12 89 THR A N 1
ATOM 697 C CA . THR A 1 89 ? -8.289 -21.531 4.406 1 96.12 89 THR A CA 1
ATOM 698 C C . THR A 1 89 ? -9.648 -20.859 4.289 1 96.12 89 THR A C 1
ATOM 700 O O . THR A 1 89 ? -10.258 -20.844 3.217 1 96.12 89 THR A O 1
ATOM 703 N N . VAL A 1 90 ? -10.156 -20.266 5.461 1 92.56 90 VAL A N 1
ATOM 704 C CA . VAL A 1 90 ? -11.477 -19.641 5.457 1 92.56 90 VAL A CA 1
ATOM 705 C C . VAL A 1 90 ? -11.414 -18.297 6.18 1 92.56 90 VAL A C 1
ATOM 707 O O . VAL A 1 90 ? -10.523 -18.062 7.004 1 92.56 90 VAL A O 1
ATOM 710 N N . SER A 1 91 ? -12.289 -17.406 5.758 1 88.94 91 SER A N 1
ATOM 711 C CA . SER A 1 91 ? -12.43 -16.172 6.504 1 88.94 91 SER A CA 1
ATOM 712 C C . SER A 1 91 ? -13.047 -16.406 7.879 1 88.94 91 SER A C 1
ATOM 714 O O . SER A 1 91 ? -13.953 -17.234 8.016 1 88.94 91 SER A O 1
ATOM 716 N N . VAL A 1 92 ? -12.578 -15.695 8.852 1 82.31 92 VAL A N 1
ATOM 717 C CA . VAL A 1 92 ? -13.086 -15.828 10.211 1 82.31 92 VAL A CA 1
ATOM 718 C C . VAL A 1 92 ? -14.562 -15.438 10.25 1 82.31 92 VAL A C 1
ATOM 720 O O . VAL A 1 92 ? -15.367 -16.078 10.938 1 82.31 92 VAL A O 1
ATOM 723 N N . ALA A 1 93 ? -14.922 -14.438 9.523 1 72.38 93 ALA A N 1
ATOM 724 C CA . ALA A 1 93 ? -16.312 -13.977 9.5 1 72.38 93 ALA A CA 1
ATOM 725 C C . ALA A 1 93 ? -17.234 -15.055 8.945 1 72.38 93 ALA A C 1
ATOM 727 O O . ALA A 1 93 ? -18.391 -15.164 9.359 1 72.38 93 ALA A O 1
ATOM 728 N N . SER A 1 94 ? -16.812 -15.711 7.992 1 65.5 94 SER A N 1
ATOM 729 C CA . SER A 1 94 ? -17.609 -16.766 7.371 1 65.5 94 SER A CA 1
ATOM 730 C C . SER A 1 94 ? -17.734 -17.969 8.289 1 65.5 94 SER A C 1
ATOM 732 O O . SER A 1 94 ? -18.734 -18.703 8.234 1 65.5 94 SER A O 1
ATOM 734 N N . SER A 1 95 ? -16.781 -18.141 9.055 1 59.91 95 SER A N 1
ATOM 735 C CA . SER A 1 95 ? -16.797 -19.297 9.93 1 59.91 95 SER A CA 1
ATOM 736 C C . SER A 1 95 ? -17.812 -19.141 11.062 1 59.91 95 SER A C 1
ATOM 738 O O . SER A 1 95 ? -18.312 -20.125 11.609 1 59.91 95 SER A O 1
ATOM 740 N N . SER A 1 96 ? -18.062 -17.906 11.352 1 57.19 96 SER A N 1
ATOM 741 C CA . SER A 1 96 ? -18.953 -17.672 12.484 1 57.19 96 SER A CA 1
ATOM 742 C C . SER A 1 96 ? -20.406 -17.594 12.031 1 57.19 96 SER A C 1
ATOM 744 O O . SER A 1 96 ? -21.312 -17.5 12.859 1 57.19 96 SER A O 1
ATOM 746 N N . ASP A 1 97 ? -20.547 -17.609 10.695 1 53.62 97 ASP A N 1
ATOM 747 C CA . ASP A 1 97 ? -21.922 -17.516 10.211 1 53.62 97 ASP A CA 1
ATOM 748 C C . ASP A 1 97 ? -22.656 -18.844 10.406 1 53.62 97 ASP A C 1
ATOM 750 O O . ASP A 1 97 ? -22.344 -19.844 9.758 1 53.62 97 ASP A O 1
ATOM 754 N N . PRO A 1 98 ? -23.406 -18.875 11.422 1 52.56 98 PRO A N 1
ATOM 755 C CA . PRO A 1 98 ? -24.156 -20.078 11.75 1 52.56 98 PRO A CA 1
ATOM 756 C C . PRO A 1 98 ? -25.031 -20.562 10.594 1 52.56 98 PRO A C 1
ATOM 758 O O . PRO A 1 98 ? -25.484 -21.703 10.594 1 52.56 98 PRO A O 1
ATOM 761 N N . SER A 1 99 ? -25.406 -19.562 9.844 1 48.62 99 SER A N 1
ATOM 762 C CA . SER A 1 99 ? -26.406 -19.938 8.844 1 48.62 99 SER A CA 1
ATOM 763 C C . SER A 1 99 ? -25.844 -20.969 7.871 1 48.62 99 SER A C 1
ATOM 765 O O . SER A 1 99 ? -26.609 -21.594 7.121 1 48.62 99 SER A O 1
ATOM 767 N N . THR A 1 100 ? -24.531 -20.875 7.723 1 50.78 100 THR A N 1
ATOM 768 C CA . THR A 1 100 ? -23.984 -21.797 6.727 1 50.78 100 THR A CA 1
ATOM 769 C C . THR A 1 100 ? -23.766 -23.172 7.332 1 50.78 100 THR A C 1
ATOM 771 O O . THR A 1 100 ? -23.156 -23.312 8.398 1 50.78 100 THR A O 1
ATOM 774 N N . GLY A 1 101 ? -24.875 -23.828 7.645 1 41.56 101 GLY A N 1
ATOM 775 C CA . GLY A 1 101 ? -24.859 -25.172 8.195 1 41.56 101 GLY A CA 1
ATOM 776 C C . GLY A 1 101 ? -23.453 -25.703 8.391 1 41.56 101 GLY A C 1
ATOM 777 O O . GLY A 1 101 ? -23.062 -26.047 9.508 1 41.56 101 GLY A O 1
ATOM 778 N N . SER A 1 102 ? -22.875 -26.312 7.328 1 46.88 102 SER A N 1
ATOM 779 C CA . SER A 1 102 ? -21.625 -27.062 7.395 1 46.88 102 SER A CA 1
ATOM 780 C C . SER A 1 102 ? -20.438 -26.141 7.598 1 46.88 102 SER A C 1
ATOM 782 O O . SER A 1 102 ? -19.281 -26.578 7.598 1 46.88 102 SER A O 1
ATOM 784 N N . GLY A 1 103 ? -20.578 -24.906 8.078 1 54.34 103 GLY A N 1
ATOM 785 C CA . GLY A 1 103 ? -19.562 -23.984 8.562 1 54.34 103 GLY A CA 1
ATOM 786 C C . GLY A 1 103 ? -18.781 -23.328 7.441 1 54.34 103 GLY A C 1
ATOM 787 O O . GLY A 1 103 ? -18.047 -22.359 7.676 1 54.34 103 GLY A O 1
ATOM 788 N N . TYR A 1 104 ? -18.656 -24.078 6.211 1 62.84 104 TYR A N 1
ATOM 789 C CA . TYR A 1 104 ? -17.875 -23.484 5.133 1 62.84 104 TYR A CA 1
ATOM 790 C C . TYR A 1 104 ? -18.781 -22.797 4.121 1 62.84 104 TYR A C 1
ATOM 792 O O . TYR A 1 104 ? -19.625 -23.438 3.498 1 62.84 104 TYR A O 1
ATOM 800 N N . LYS A 1 105 ? -18.797 -21.531 4.016 1 75.62 105 LYS A N 1
ATOM 801 C CA . LYS A 1 105 ? -19.5 -20.797 2.971 1 75.62 105 LYS A CA 1
ATOM 802 C C . LYS A 1 105 ? -18.641 -20.656 1.723 1 75.62 105 LYS A C 1
ATOM 804 O O . LYS A 1 105 ? -17.531 -20.094 1.784 1 75.62 105 LYS A O 1
ATOM 809 N N . ARG A 1 106 ? -19.266 -21.297 0.612 1 87.75 106 ARG A N 1
ATOM 810 C CA . ARG A 1 106 ? -18.547 -21.172 -0.649 1 87.75 106 ARG A CA 1
ATOM 811 C C . ARG A 1 106 ? -18.516 -19.719 -1.107 1 87.75 106 ARG A C 1
ATOM 813 O O . ARG A 1 106 ? -19.5 -18.984 -0.971 1 87.75 106 ARG A O 1
ATOM 820 N N . ILE A 1 107 ? -17.453 -19.375 -1.638 1 94.69 107 ILE A N 1
ATOM 821 C CA . ILE A 1 107 ? -17.266 -18.031 -2.188 1 94.69 107 ILE A CA 1
ATOM 822 C C . ILE A 1 107 ? -18.094 -17.875 -3.463 1 94.69 107 ILE A C 1
ATOM 824 O O . ILE A 1 107 ? -18.109 -18.781 -4.309 1 94.69 107 ILE A O 1
ATOM 828 N N . ALA A 1 108 ? -18.812 -16.797 -3.545 1 95.25 108 ALA A N 1
ATOM 829 C CA . ALA A 1 108 ? -19.703 -16.547 -4.684 1 95.25 108 ALA A CA 1
ATOM 830 C C . ALA A 1 108 ? -19.172 -15.406 -5.543 1 95.25 108 ALA A C 1
ATOM 832 O O . ALA A 1 108 ? -18.406 -14.562 -5.062 1 95.25 108 ALA A O 1
ATOM 833 N N . TYR A 1 109 ? -19.578 -15.461 -6.801 1 97 109 TYR A N 1
ATOM 834 C CA . TYR A 1 109 ? -19.141 -14.445 -7.746 1 97 109 TYR A CA 1
ATOM 835 C C . TYR A 1 109 ? -19.531 -13.047 -7.277 1 97 109 TYR A C 1
ATOM 837 O O . TYR A 1 109 ? -18.781 -12.086 -7.477 1 97 109 TYR A O 1
ATOM 845 N N . ASP A 1 110 ? -20.641 -12.898 -6.691 1 96.19 110 ASP A N 1
ATOM 846 C CA . ASP A 1 110 ? -21.188 -11.594 -6.336 1 96.19 110 ASP A CA 1
ATOM 847 C C . ASP A 1 110 ? -20.594 -11.102 -5.012 1 96.19 110 ASP A C 1
ATOM 849 O O . ASP A 1 110 ? -20.859 -9.969 -4.594 1 96.19 110 ASP A O 1
ATOM 853 N N . ASP A 1 111 ? -19.797 -11.93 -4.359 1 94.31 111 ASP A N 1
ATOM 854 C CA . ASP A 1 111 ? -19.094 -11.477 -3.156 1 94.31 111 ASP A CA 1
ATOM 855 C C . ASP A 1 111 ? -18.094 -10.367 -3.484 1 94.31 111 ASP A C 1
ATOM 857 O O . ASP A 1 111 ? -17.734 -10.172 -4.645 1 94.31 111 ASP A O 1
ATOM 861 N N . ASP A 1 112 ? -17.719 -9.617 -2.445 1 93.38 112 ASP A N 1
ATOM 862 C CA . ASP A 1 112 ? -16.703 -8.594 -2.605 1 93.38 112 ASP A CA 1
ATOM 863 C C . ASP A 1 112 ? -15.391 -9.188 -3.119 1 93.38 112 ASP A C 1
ATOM 865 O O . ASP A 1 112 ? -14.922 -10.203 -2.607 1 93.38 112 ASP A O 1
ATOM 869 N N . VAL A 1 113 ? -14.805 -8.578 -4.137 1 96.12 113 VAL A N 1
ATOM 870 C CA . VAL A 1 113 ? -13.602 -9.125 -4.766 1 96.12 113 VAL A CA 1
ATOM 871 C C . VAL A 1 113 ? -12.367 -8.461 -4.168 1 96.12 113 VAL A C 1
ATOM 873 O O . VAL A 1 113 ? -11.25 -8.969 -4.309 1 96.12 113 VAL A O 1
ATOM 876 N N . ARG A 1 114 ? -12.5 -7.383 -3.357 1 93.12 114 ARG A N 1
ATOM 877 C CA . ARG A 1 114 ? -11.414 -6.559 -2.844 1 93.12 114 ARG A CA 1
ATOM 878 C C . ARG A 1 114 ? -10.422 -7.395 -2.045 1 93.12 114 ARG A C 1
ATOM 880 O O . ARG A 1 114 ? -9.211 -7.191 -2.143 1 93.12 114 ARG A O 1
ATOM 887 N N . PRO A 1 115 ? -10.883 -8.398 -1.271 1 94.81 115 PRO A N 1
ATOM 888 C CA . PRO A 1 115 ? -9.938 -9.188 -0.474 1 94.81 115 PRO A CA 1
ATOM 889 C C . PRO A 1 115 ? -8.969 -9.992 -1.335 1 94.81 115 PRO A C 1
ATOM 891 O O . PRO A 1 115 ? -7.953 -10.484 -0.832 1 94.81 115 PRO A O 1
ATOM 894 N N . TYR A 1 116 ? -9.242 -10.078 -2.584 1 97.06 116 TYR A N 1
ATOM 895 C CA . TYR A 1 116 ? -8.438 -10.945 -3.445 1 97.06 116 TYR A CA 1
ATOM 896 C C . TYR A 1 116 ? -7.5 -10.125 -4.32 1 97.06 116 TYR A C 1
ATOM 898 O O . TYR A 1 116 ? -6.816 -10.672 -5.191 1 97.06 116 TYR A O 1
ATOM 906 N N . HIS A 1 117 ? -7.453 -8.844 -4.09 1 95.81 117 HIS A N 1
ATOM 907 C CA . HIS A 1 117 ? -6.465 -8 -4.758 1 95.81 117 HIS A CA 1
ATOM 908 C C . HIS A 1 117 ? -5.055 -8.312 -4.273 1 95.81 117 HIS A C 1
ATOM 910 O O . HIS A 1 117 ? -4.859 -8.688 -3.113 1 95.81 117 HIS A O 1
ATOM 916 N N . LEU A 1 118 ? -4.074 -8.117 -5.125 1 96.5 118 LEU A N 1
ATOM 917 C CA . LEU A 1 118 ? -2.705 -8.562 -4.895 1 96.5 118 LEU A CA 1
ATOM 918 C C . LEU A 1 118 ? -2.135 -7.941 -3.625 1 96.5 118 LEU A C 1
ATOM 920 O O . LEU A 1 118 ? -1.405 -8.594 -2.877 1 96.5 118 LEU A O 1
ATOM 924 N N . LEU A 1 119 ? -2.426 -6.723 -3.387 1 96.19 119 LEU A N 1
ATOM 925 C CA . LEU A 1 119 ? -1.886 -6.07 -2.201 1 96.19 119 LEU A CA 1
ATOM 926 C C . LEU A 1 119 ? -2.443 -6.699 -0.93 1 96.19 119 LEU A C 1
ATOM 928 O O . LEU A 1 119 ? -1.743 -6.793 0.081 1 96.19 119 LEU A O 1
ATOM 932 N N . ASN A 1 120 ? -3.699 -7.023 -0.953 1 96.19 120 ASN A N 1
ATOM 933 C CA . ASN A 1 120 ? -4.27 -7.703 0.206 1 96.19 120 ASN A CA 1
ATOM 934 C C . ASN A 1 120 ? -3.686 -9.102 0.385 1 96.19 120 ASN A C 1
ATOM 936 O O . ASN A 1 120 ? -3.469 -9.547 1.513 1 96.19 120 ASN A O 1
ATOM 940 N N . LEU A 1 121 ? -3.479 -9.75 -0.723 1 98.12 121 LEU A N 1
ATOM 941 C CA . LEU A 1 121 ? -2.861 -11.07 -0.64 1 98.12 121 LEU A CA 1
ATOM 942 C C . LEU A 1 121 ? -1.435 -10.969 -0.111 1 98.12 121 LEU A C 1
ATOM 944 O O . LEU A 1 121 ? -0.98 -11.844 0.63 1 98.12 121 LEU A O 1
ATOM 948 N N . ALA A 1 122 ? -0.721 -9.953 -0.531 1 98.19 122 ALA A N 1
ATOM 949 C CA . ALA A 1 122 ? 0.596 -9.695 0.047 1 98.19 122 ALA A CA 1
ATOM 950 C C . ALA A 1 122 ? 0.498 -9.461 1.552 1 98.19 122 ALA A C 1
ATOM 952 O O . ALA A 1 122 ? 1.339 -9.945 2.316 1 98.19 122 ALA A O 1
ATOM 953 N N . ALA A 1 123 ? -0.551 -8.742 1.964 1 96.81 123 ALA A N 1
ATOM 954 C CA . ALA A 1 123 ? -0.777 -8.508 3.387 1 96.81 123 ALA A CA 1
ATOM 955 C C . ALA A 1 123 ? -0.978 -9.82 4.133 1 96.81 123 ALA A C 1
ATOM 957 O O . ALA A 1 123 ? -0.522 -9.969 5.27 1 96.81 123 ALA A O 1
ATOM 958 N N . ASP A 1 124 ? -1.657 -10.758 3.516 1 97.31 124 ASP A N 1
ATOM 959 C CA . ASP A 1 124 ? -1.848 -12.062 4.133 1 97.31 124 ASP A CA 1
ATOM 960 C C . ASP A 1 124 ? -0.507 -12.727 4.449 1 97.31 124 ASP A C 1
ATOM 962 O O . ASP A 1 124 ? -0.347 -13.352 5.5 1 97.31 124 ASP A O 1
ATOM 966 N N . VAL A 1 125 ? 0.432 -12.586 3.518 1 98.56 125 VAL A N 1
ATOM 967 C CA . VAL A 1 125 ? 1.749 -13.188 3.707 1 98.56 125 VAL A CA 1
ATOM 968 C C . VAL A 1 125 ? 2.477 -12.484 4.852 1 98.56 125 VAL A C 1
ATOM 970 O O . VAL A 1 125 ? 3.08 -13.141 5.707 1 98.56 125 VAL A O 1
ATOM 973 N N . VAL A 1 126 ? 2.398 -11.164 4.891 1 97.56 126 VAL A N 1
ATOM 974 C CA . VAL A 1 126 ? 3.008 -10.375 5.961 1 97.56 126 VAL A CA 1
ATOM 975 C C . VAL A 1 126 ? 2.447 -10.82 7.309 1 97.56 126 VAL A C 1
ATOM 977 O O . VAL A 1 126 ? 3.205 -11.07 8.25 1 97.56 126 VAL A O 1
ATOM 980 N N . HIS A 1 127 ? 1.144 -10.969 7.355 1 96.5 127 HIS A N 1
ATOM 981 C CA . HIS A 1 127 ? 0.489 -11.344 8.602 1 96.5 127 HIS A CA 1
ATOM 982 C C . HIS A 1 127 ? 0.819 -12.781 8.992 1 96.5 127 HIS A C 1
ATOM 984 O O . HIS A 1 127 ? 0.921 -13.102 10.172 1 96.5 127 HIS A O 1
ATOM 990 N N . LEU A 1 128 ? 0.975 -13.602 7.98 1 97.56 128 LEU A N 1
ATOM 991 C CA . LEU A 1 128 ? 1.375 -14.977 8.266 1 97.56 128 LEU A CA 1
ATOM 992 C C . LEU A 1 128 ? 2.762 -15.016 8.891 1 97.56 128 LEU A C 1
ATOM 994 O O . LEU A 1 128 ? 2.984 -15.742 9.867 1 97.56 128 LEU A O 1
ATOM 998 N N . ILE A 1 129 ? 3.717 -14.266 8.359 1 97.56 129 ILE A N 1
ATOM 999 C CA . ILE A 1 129 ? 5.066 -14.203 8.906 1 97.56 129 ILE A CA 1
ATOM 1000 C C . ILE A 1 129 ? 5.008 -13.773 10.375 1 97.56 129 ILE A C 1
ATOM 1002 O O . ILE A 1 129 ? 5.648 -14.391 11.234 1 97.56 129 ILE A O 1
ATOM 1006 N N . HIS A 1 130 ? 4.168 -12.773 10.656 1 94.75 130 HIS A N 1
ATOM 1007 C CA . HIS A 1 130 ? 4.012 -12.305 12.031 1 94.75 130 HIS A CA 1
ATOM 1008 C C . HIS A 1 130 ? 3.365 -13.375 12.906 1 94.75 130 HIS A C 1
ATOM 1010 O O . HIS A 1 130 ? 3.791 -13.586 14.047 1 94.75 130 HIS A O 1
ATOM 1016 N N . ALA A 1 131 ? 2.348 -14 12.406 1 94.62 131 ALA A N 1
ATOM 1017 C CA . ALA A 1 131 ? 1.631 -15.023 13.164 1 94.62 131 ALA A CA 1
ATOM 1018 C C . ALA A 1 131 ? 2.549 -16.188 13.516 1 94.62 131 ALA A C 1
ATOM 1020 O O . ALA A 1 131 ? 2.375 -16.844 14.555 1 94.62 131 ALA A O 1
ATOM 1021 N N . LEU A 1 132 ? 3.508 -16.453 12.656 1 96.06 132 LEU A N 1
ATOM 1022 C CA . LEU A 1 132 ? 4.484 -17.516 12.883 1 96.06 132 LEU A CA 1
ATOM 1023 C C . LEU A 1 132 ? 5.605 -17.047 13.797 1 96.06 132 LEU A C 1
ATOM 1025 O O . LEU A 1 132 ? 6.555 -17.781 14.055 1 96.06 132 LEU A O 1
ATOM 1029 N N . GLU A 1 133 ? 5.531 -15.797 14.25 1 94.12 133 GLU A N 1
ATOM 1030 C CA . GLU A 1 133 ? 6.457 -15.172 15.188 1 94.12 133 GLU A CA 1
ATOM 1031 C C . GLU A 1 133 ? 7.844 -15.008 14.578 1 94.12 133 GLU A C 1
ATOM 1033 O O . GLU A 1 133 ? 8.852 -15.305 15.219 1 94.12 133 GLU A O 1
ATOM 1038 N N . TYR A 1 134 ? 7.859 -14.742 13.258 1 95.44 134 TYR A N 1
ATOM 1039 C CA . TYR A 1 134 ? 9.07 -14.336 12.555 1 95.44 134 TYR A CA 1
ATOM 1040 C C . TYR A 1 134 ? 9.031 -12.844 12.227 1 95.44 134 TYR A C 1
ATOM 1042 O O . TYR A 1 134 ? 7.957 -12.266 12.062 1 95.44 134 TYR A O 1
ATOM 1050 N N . ASP A 1 135 ? 10.188 -12.219 12.125 1 92.25 135 ASP A N 1
ATOM 1051 C CA . ASP A 1 135 ? 10.297 -10.836 11.68 1 92.25 135 ASP A CA 1
ATOM 1052 C C . ASP A 1 135 ? 10.516 -10.75 10.172 1 92.25 135 ASP A C 1
ATOM 1054 O O . ASP A 1 135 ? 10.258 -9.719 9.555 1 92.25 135 ASP A O 1
ATOM 1058 N N . ARG A 1 136 ? 11.031 -11.852 9.695 1 96.19 136 ARG A N 1
ATOM 1059 C CA . ARG A 1 136 ? 11.414 -11.914 8.289 1 96.19 136 ARG A CA 1
ATOM 1060 C C . ARG A 1 136 ? 11.422 -13.352 7.785 1 96.19 136 ARG A C 1
ATOM 1062 O O . ARG A 1 136 ? 11.789 -14.273 8.523 1 96.19 136 ARG A O 1
ATOM 1069 N N . ALA A 1 137 ? 10.945 -13.531 6.543 1 98.5 137 ALA A N 1
ATOM 1070 C CA . ALA A 1 137 ? 11.141 -14.805 5.859 1 98.5 137 ALA A CA 1
ATOM 1071 C C . ALA A 1 137 ? 12.5 -14.844 5.156 1 98.5 137 ALA A C 1
ATOM 1073 O O . ALA A 1 137 ? 12.898 -13.867 4.52 1 98.5 137 ALA A O 1
ATOM 1074 N N . TYR A 1 138 ? 13.18 -15.984 5.348 1 98.38 138 TYR A N 1
ATOM 1075 C CA . TYR A 1 138 ? 14.438 -16.156 4.629 1 98.38 138 TYR A CA 1
ATOM 1076 C C . TYR A 1 138 ? 14.211 -16.125 3.121 1 98.38 138 TYR A C 1
ATOM 1078 O O . TYR A 1 138 ? 14.992 -15.508 2.387 1 98.38 138 TYR A O 1
ATOM 1086 N N . ALA A 1 139 ? 13.148 -16.766 2.723 1 98.81 139 ALA A N 1
ATOM 1087 C CA . ALA A 1 139 ? 12.758 -16.766 1.314 1 98.81 139 ALA A CA 1
ATOM 1088 C C . ALA A 1 139 ? 11.25 -16.891 1.164 1 98.81 139 ALA A C 1
ATOM 1090 O O . ALA A 1 139 ? 10.586 -17.547 1.971 1 98.81 139 ALA A O 1
ATOM 1091 N N . VAL A 1 140 ? 10.719 -16.219 0.189 1 98.94 140 VAL A N 1
ATOM 1092 C CA . VAL A 1 140 ? 9.344 -16.406 -0.272 1 98.94 140 VAL A CA 1
ATOM 1093 C C . VAL A 1 140 ? 9.352 -16.922 -1.71 1 98.94 140 VAL A C 1
ATOM 1095 O O . VAL A 1 140 ? 9.906 -16.281 -2.604 1 98.94 140 VAL A O 1
ATOM 1098 N N . VAL A 1 141 ? 8.805 -18.094 -1.923 1 98.94 141 VAL A N 1
ATOM 1099 C CA . VAL A 1 141 ? 8.773 -18.781 -3.207 1 98.94 141 VAL A CA 1
ATOM 1100 C C . VAL A 1 141 ? 7.336 -18.859 -3.717 1 98.94 141 VAL A C 1
ATOM 1102 O O . VAL A 1 141 ? 6.453 -19.375 -3.029 1 98.94 141 VAL A O 1
ATOM 1105 N N . GLY A 1 142 ? 7.109 -18.297 -4.879 1 98.94 142 GLY A N 1
ATOM 1106 C CA . GLY A 1 142 ? 5.777 -18.344 -5.465 1 98.94 142 GLY A CA 1
ATOM 1107 C C . GLY A 1 142 ? 5.742 -19.062 -6.801 1 98.94 142 GLY A C 1
ATOM 1108 O O . GLY A 1 142 ? 6.664 -18.938 -7.609 1 98.94 142 GLY A O 1
ATOM 1109 N N . HIS A 1 143 ? 4.699 -19.828 -7.074 1 98.88 143 HIS A N 1
ATOM 1110 C CA . HIS A 1 143 ? 4.438 -20.5 -8.352 1 98.88 143 HIS A CA 1
ATOM 1111 C C . HIS A 1 143 ? 3.188 -19.938 -9.016 1 98.88 143 HIS A C 1
ATOM 1113 O O . HIS A 1 143 ? 2.139 -19.812 -8.375 1 98.88 143 HIS A O 1
ATOM 1119 N N . ASP A 1 144 ? 3.291 -19.562 -10.328 1 98 144 ASP A N 1
ATOM 1120 C CA . ASP A 1 144 ? 2.123 -19.078 -11.055 1 98 144 ASP A CA 1
ATOM 1121 C C . ASP A 1 144 ? 1.504 -17.875 -10.367 1 98 144 ASP A C 1
ATOM 1123 O O . ASP A 1 144 ? 2.182 -16.875 -10.133 1 98 144 ASP A O 1
ATOM 1127 N N . PHE A 1 145 ? 0.357 -18 -9.844 1 96.62 145 PHE A N 1
ATOM 1128 C CA . PHE A 1 145 ? -0.28 -16.922 -9.094 1 96.62 145 PHE A CA 1
ATOM 1129 C C . PHE A 1 145 ? 0.5 -16.625 -7.82 1 96.62 145 PHE A C 1
ATOM 1131 O O . PHE A 1 145 ? 0.562 -15.469 -7.387 1 96.62 145 PHE A O 1
ATOM 1138 N N . GLY A 1 146 ? 1.021 -17.578 -7.242 1 98.62 146 GLY A N 1
ATOM 1139 C CA . GLY A 1 146 ? 1.845 -17.391 -6.059 1 98.62 146 GLY A CA 1
ATOM 1140 C C . GLY A 1 146 ? 3.066 -16.516 -6.312 1 98.62 146 GLY A C 1
ATOM 1141 O O . GLY A 1 146 ? 3.574 -15.867 -5.398 1 98.62 146 GLY A O 1
ATOM 1142 N N . SER A 1 147 ? 3.559 -16.531 -7.555 1 98.5 147 SER A N 1
ATOM 1143 C CA . SER A 1 147 ? 4.684 -15.68 -7.918 1 98.5 147 SER A CA 1
ATOM 1144 C C . SER A 1 147 ? 4.316 -14.203 -7.797 1 98.5 147 SER A C 1
ATOM 1146 O O . SER A 1 147 ? 5.109 -13.398 -7.301 1 98.5 147 SER A O 1
ATOM 1148 N N . SER A 1 148 ? 3.119 -13.883 -8.289 1 97.75 148 SER A N 1
ATOM 1149 C CA . SER A 1 148 ? 2.66 -12.5 -8.18 1 97.75 148 SER A CA 1
ATOM 1150 C C . SER A 1 148 ? 2.52 -12.07 -6.727 1 97.75 148 SER A C 1
ATOM 1152 O O . SER A 1 148 ? 2.908 -10.961 -6.359 1 97.75 148 SER A O 1
ATOM 1154 N N . VAL A 1 149 ? 1.952 -12.938 -5.918 1 98.75 149 VAL A N 1
ATOM 1155 C CA . VAL A 1 149 ? 1.78 -12.633 -4.5 1 98.75 149 VAL A CA 1
ATOM 1156 C C . VAL A 1 149 ? 3.145 -12.445 -3.84 1 98.75 149 VAL A C 1
ATOM 1158 O O . VAL A 1 149 ? 3.352 -11.5 -3.082 1 98.75 149 VAL A O 1
ATOM 1161 N N . ALA A 1 150 ? 4.059 -13.32 -4.148 1 98.88 150 ALA A N 1
ATOM 1162 C CA . ALA A 1 150 ? 5.41 -13.234 -3.604 1 98.88 150 ALA A CA 1
ATOM 1163 C C . ALA A 1 150 ? 6.09 -11.938 -4.02 1 98.88 150 ALA A C 1
ATOM 1165 O O . ALA A 1 150 ? 6.703 -11.258 -3.193 1 98.88 150 ALA A O 1
ATOM 1166 N N . ALA A 1 151 ? 5.973 -11.633 -5.289 1 98.44 151 ALA A N 1
ATOM 1167 C CA . ALA A 1 151 ? 6.602 -10.422 -5.812 1 98.44 151 ALA A CA 1
ATOM 1168 C C . ALA A 1 151 ? 6.059 -9.18 -5.117 1 98.44 151 ALA A C 1
ATOM 1170 O O . ALA A 1 151 ? 6.824 -8.305 -4.699 1 98.44 151 ALA A O 1
ATOM 1171 N N . TRP A 1 152 ? 4.781 -9.086 -4.988 1 98.31 152 TRP A N 1
ATOM 1172 C CA . TRP A 1 152 ? 4.18 -7.918 -4.352 1 98.31 152 TRP A CA 1
ATOM 1173 C C . TRP A 1 152 ? 4.539 -7.859 -2.869 1 98.31 152 TRP A C 1
ATOM 1175 O O . TRP A 1 152 ? 4.688 -6.773 -2.305 1 98.31 152 TRP A O 1
ATOM 1185 N N . THR A 1 153 ? 4.637 -9.023 -2.213 1 98.75 153 THR A N 1
ATOM 1186 C CA . THR A 1 153 ? 5.098 -9.039 -0.83 1 98.75 153 THR A CA 1
ATOM 1187 C C . THR A 1 153 ? 6.496 -8.438 -0.716 1 98.75 153 THR A C 1
ATOM 1189 O O . THR A 1 153 ? 6.742 -7.586 0.138 1 98.75 153 THR A O 1
ATOM 1192 N N . ALA A 1 154 ? 7.375 -8.844 -1.621 1 98.56 154 ALA A N 1
ATOM 1193 C CA . ALA A 1 154 ? 8.742 -8.336 -1.617 1 98.56 154 ALA A CA 1
ATOM 1194 C C . ALA A 1 154 ? 8.781 -6.852 -1.982 1 98.56 154 ALA A C 1
ATOM 1196 O O . ALA A 1 154 ? 9.633 -6.105 -1.49 1 98.56 154 ALA A O 1
ATOM 1197 N N . LEU A 1 155 ? 7.898 -6.488 -2.855 1 97.56 155 LEU A N 1
ATOM 1198 C CA . LEU A 1 155 ? 7.82 -5.102 -3.299 1 97.56 155 LEU A CA 1
ATOM 1199 C C . LEU A 1 155 ? 7.422 -4.184 -2.146 1 97.56 155 LEU A C 1
ATOM 1201 O O . LEU A 1 155 ? 8.055 -3.146 -1.928 1 97.56 155 LEU A O 1
ATOM 1205 N N . VAL A 1 156 ? 6.426 -4.543 -1.401 1 97.5 156 VAL A N 1
ATOM 1206 C CA . VAL A 1 156 ? 5.859 -3.688 -0.365 1 97.5 156 VAL A CA 1
ATOM 1207 C C . VAL A 1 156 ? 6.695 -3.791 0.909 1 97.5 156 VAL A C 1
ATOM 1209 O O . VAL A 1 156 ? 6.844 -2.812 1.644 1 97.5 156 VAL A O 1
ATOM 1212 N N . ARG A 1 157 ? 7.258 -5.008 1.16 1 97.81 157 ARG A N 1
ATOM 1213 C CA . ARG A 1 157 ? 8 -5.246 2.395 1 97.81 157 ARG A CA 1
ATOM 1214 C C . ARG A 1 157 ? 9.352 -5.887 2.104 1 97.81 157 ARG A C 1
ATOM 1216 O O . ARG A 1 157 ? 9.609 -7.027 2.496 1 97.81 157 ARG A O 1
ATOM 1223 N N . PRO A 1 158 ? 10.203 -5.156 1.462 1 97.88 158 PRO A N 1
ATOM 1224 C CA . PRO A 1 158 ? 11.539 -5.727 1.247 1 97.88 158 PRO A CA 1
ATOM 1225 C C . PRO A 1 158 ? 12.266 -6.023 2.555 1 97.88 158 PRO A C 1
ATOM 1227 O O . PRO A 1 158 ? 13.211 -6.816 2.572 1 97.88 158 PRO A O 1
ATOM 1230 N N . ASP A 1 159 ? 11.844 -5.418 3.637 1 96.31 159 ASP A N 1
ATOM 1231 C CA . ASP A 1 159 ? 12.445 -5.641 4.949 1 96.31 159 ASP A CA 1
ATOM 1232 C C . ASP A 1 159 ? 12.047 -7.008 5.504 1 96.31 159 ASP A C 1
ATOM 1234 O O . ASP A 1 159 ? 12.703 -7.531 6.406 1 96.31 159 ASP A O 1
ATOM 1238 N N . MET A 1 160 ? 10.992 -7.652 4.945 1 97.5 160 MET A N 1
ATOM 1239 C CA . MET A 1 160 ? 10.484 -8.898 5.508 1 97.5 160 MET A CA 1
ATOM 1240 C C . MET A 1 160 ? 10.75 -10.07 4.57 1 97.5 160 MET A C 1
ATOM 1242 O O . MET A 1 160 ? 10.383 -11.211 4.867 1 97.5 160 MET A O 1
ATOM 1246 N N . VAL A 1 161 ? 11.328 -9.828 3.449 1 98.56 161 VAL A N 1
ATOM 1247 C CA . VAL A 1 161 ? 11.625 -10.867 2.471 1 98.56 161 VAL A CA 1
ATOM 1248 C C . VAL A 1 161 ? 13.125 -10.883 2.176 1 98.56 161 VAL A C 1
ATOM 1250 O O . VAL A 1 161 ? 13.664 -9.922 1.621 1 98.56 161 VAL A O 1
ATOM 1253 N N . GLY A 1 162 ? 13.734 -11.984 2.482 1 98.25 162 GLY A N 1
ATOM 1254 C CA . GLY A 1 162 ? 15.172 -12.078 2.264 1 98.25 162 GLY A CA 1
ATOM 1255 C C . GLY A 1 162 ? 15.539 -12.383 0.823 1 98.25 162 GLY A C 1
ATOM 1256 O O . GLY A 1 162 ? 16.484 -11.812 0.285 1 98.25 162 GLY A O 1
ATOM 1257 N N . ARG A 1 163 ? 14.812 -13.305 0.252 1 98.31 163 ARG A N 1
ATOM 1258 C CA . ARG A 1 163 ? 14.984 -13.758 -1.124 1 98.31 163 ARG A CA 1
ATOM 1259 C C . ARG A 1 163 ? 13.633 -14.062 -1.773 1 98.31 163 ARG A C 1
ATOM 1261 O O . ARG A 1 163 ? 12.711 -14.531 -1.107 1 98.31 163 ARG A O 1
ATOM 1268 N N . LEU A 1 164 ? 13.609 -13.758 -3.059 1 98.69 164 LEU A N 1
ATOM 1269 C CA . LEU A 1 164 ? 12.367 -13.938 -3.803 1 98.69 164 LEU A CA 1
ATOM 1270 C C . LEU A 1 164 ? 12.562 -14.922 -4.953 1 98.69 164 LEU A C 1
ATOM 1272 O O . LEU A 1 164 ? 13.5 -14.781 -5.742 1 98.69 164 LEU A O 1
ATOM 1276 N N . VAL A 1 165 ? 11.75 -15.938 -5.02 1 98.88 165 VAL A N 1
ATOM 1277 C CA . VAL A 1 165 ? 11.766 -16.859 -6.148 1 98.88 165 VAL A CA 1
ATOM 1278 C C . VAL A 1 165 ? 10.414 -16.828 -6.863 1 98.88 165 VAL A C 1
ATOM 1280 O O . VAL A 1 165 ? 9.367 -17 -6.234 1 98.88 165 VAL A O 1
ATOM 1283 N N . LEU A 1 166 ? 10.445 -16.562 -8.086 1 98.56 166 LEU A N 1
ATOM 1284 C CA . LEU A 1 166 ? 9.266 -16.562 -8.945 1 98.56 166 LEU A CA 1
ATOM 1285 C C . LEU A 1 166 ? 9.289 -17.766 -9.898 1 98.56 166 LEU A C 1
ATOM 1287 O O . LEU A 1 166 ? 10.234 -17.922 -10.672 1 98.56 166 LEU A O 1
ATOM 1291 N N . MET A 1 167 ? 8.219 -18.578 -9.828 1 98.69 167 MET A N 1
ATOM 1292 C CA . MET A 1 167 ? 8.195 -19.766 -10.672 1 98.69 167 MET A CA 1
ATOM 1293 C C . MET A 1 167 ? 7.051 -19.719 -11.672 1 98.69 167 MET A C 1
ATOM 1295 O O . MET A 1 167 ? 5.902 -19.469 -11.297 1 98.69 167 MET A O 1
ATOM 1299 N N . SER A 1 168 ? 7.344 -19.875 -12.906 1 97.56 168 SER A N 1
ATOM 1300 C CA . SER A 1 168 ? 6.426 -20.125 -14.016 1 97.56 168 SER A CA 1
ATOM 1301 C C . SER A 1 168 ? 5.582 -18.906 -14.336 1 97.56 168 SER A C 1
ATOM 1303 O O . SER A 1 168 ? 4.684 -18.953 -15.172 1 97.56 168 SER A O 1
ATOM 1305 N N . ALA A 1 169 ? 5.812 -17.781 -13.648 1 96.25 169 ALA A N 1
ATOM 1306 C CA . ALA A 1 169 ? 5.148 -16.516 -13.93 1 96.25 169 ALA A CA 1
ATOM 1307 C C . ALA A 1 169 ? 6.07 -15.336 -13.633 1 96.25 169 ALA A C 1
ATOM 1309 O O . ALA A 1 169 ? 6.27 -14.977 -12.469 1 96.25 169 ALA A O 1
ATOM 1310 N N . PRO A 1 170 ? 6.586 -14.742 -14.648 1 94.5 170 PRO A N 1
ATOM 1311 C CA . PRO A 1 170 ? 7.441 -13.57 -14.43 1 94.5 170 PRO A CA 1
ATOM 1312 C C . PRO A 1 170 ? 6.672 -12.375 -13.875 1 94.5 170 PRO A C 1
ATOM 1314 O O . PRO A 1 170 ? 5.438 -12.367 -13.898 1 94.5 170 PRO A O 1
ATOM 1317 N N . PHE A 1 171 ? 7.383 -11.477 -13.344 1 94.75 171 PHE A N 1
ATOM 1318 C CA . PHE A 1 171 ? 6.816 -10.281 -12.742 1 94.75 171 PHE A CA 1
ATOM 1319 C C . PHE A 1 171 ? 7.188 -9.039 -13.555 1 94.75 171 PHE A C 1
ATOM 1321 O O . PHE A 1 171 ? 8.367 -8.797 -13.812 1 94.75 171 PHE A O 1
ATOM 1328 N N . GLY A 1 172 ? 6.18 -8.273 -13.914 1 91.62 172 GLY A N 1
ATOM 1329 C CA . GLY A 1 172 ? 6.41 -7.113 -14.766 1 91.62 172 GLY A CA 1
ATOM 1330 C C . GLY A 1 172 ? 6.539 -5.82 -13.984 1 91.62 172 GLY A C 1
ATOM 1331 O O . GLY A 1 172 ? 6.824 -4.766 -14.555 1 91.62 172 GLY A O 1
ATOM 1332 N N . GLY A 1 173 ? 6.41 -5.922 -12.648 1 92 173 GLY A N 1
ATOM 1333 C CA . GLY A 1 173 ? 6.48 -4.723 -11.828 1 92 173 GLY A CA 1
ATOM 1334 C C . GLY A 1 173 ? 5.125 -4.078 -11.602 1 92 173 GLY A C 1
ATOM 1335 O O . GLY A 1 173 ? 4.133 -4.465 -12.227 1 92 173 GLY A O 1
ATOM 1336 N N . PRO A 1 174 ? 5.09 -3.164 -10.602 1 92.56 1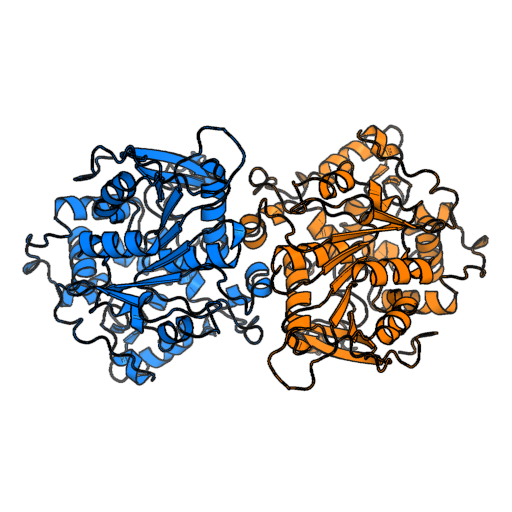74 PRO A N 1
ATOM 1337 C CA . PRO A 1 174 ? 3.869 -2.373 -10.422 1 92.56 174 PRO A CA 1
ATOM 1338 C C . PRO A 1 174 ? 3.627 -1.393 -11.562 1 92.56 174 PRO A C 1
ATOM 1340 O O . PRO A 1 174 ? 4.488 -1.227 -12.43 1 92.56 174 PRO A O 1
ATOM 1343 N N . PRO A 1 175 ? 2.426 -0.797 -11.555 1 89.56 175 PRO A N 1
ATOM 1344 C CA . PRO A 1 175 ? 2.182 0.187 -12.609 1 89.56 175 PRO A CA 1
ATOM 1345 C C . PRO A 1 175 ? 3.221 1.308 -12.625 1 89.56 175 PRO A C 1
ATOM 1347 O O . PRO A 1 175 ? 3.768 1.66 -11.578 1 89.56 175 PRO A O 1
ATOM 1350 N N . LYS A 1 176 ? 3.42 1.798 -13.797 1 84.75 176 LYS A N 1
ATOM 1351 C CA . LYS A 1 176 ? 4.266 2.977 -13.953 1 84.75 176 LYS A CA 1
ATOM 1352 C C . LYS A 1 176 ? 3.512 4.25 -13.578 1 84.75 176 LYS A C 1
ATOM 1354 O O . LYS A 1 176 ? 2.281 4.285 -13.625 1 84.75 176 LYS A O 1
ATOM 1359 N N . PRO A 1 177 ? 4.297 5.219 -13.156 1 76 177 PRO A N 1
ATOM 1360 C CA . PRO A 1 177 ? 3.643 6.461 -12.734 1 76 177 PRO A CA 1
ATOM 1361 C C . PRO A 1 177 ? 2.686 7.008 -13.797 1 76 177 PRO A C 1
ATOM 1363 O O . PRO A 1 177 ? 1.613 7.516 -13.453 1 76 177 PRO A O 1
ATOM 1366 N N . ARG A 1 178 ? 2.955 6.797 -14.992 1 73.12 178 ARG A N 1
ATOM 1367 C CA . ARG A 1 178 ? 2.123 7.328 -16.062 1 73.12 178 ARG A CA 1
ATOM 1368 C C . ARG A 1 178 ? 0.828 6.535 -16.203 1 73.12 178 ARG A C 1
ATOM 1370 O O . ARG A 1 178 ? -0.15 7.023 -16.766 1 73.12 178 ARG A O 1
ATOM 1377 N N . ASP A 1 179 ? 0.924 5.363 -15.641 1 68.69 179 ASP A N 1
ATOM 1378 C CA . ASP A 1 179 ? -0.212 4.461 -15.805 1 68.69 179 ASP A CA 1
ATOM 1379 C C . ASP A 1 179 ? -1.142 4.527 -14.594 1 68.69 179 ASP A C 1
ATOM 1381 O O . ASP A 1 179 ? -2.082 3.736 -14.484 1 68.69 179 ASP A O 1
ATOM 1385 N N . ALA A 1 180 ? -0.806 5.516 -13.797 1 65.12 180 ALA A N 1
ATOM 1386 C CA . ALA A 1 180 ? -1.672 5.637 -12.633 1 65.12 180 ALA A CA 1
ATOM 1387 C C . ALA A 1 180 ? -3.072 6.094 -13.031 1 65.12 180 ALA A C 1
ATOM 1389 O O . ALA A 1 180 ? -3.23 7.117 -13.695 1 65.12 180 ALA A O 1
ATOM 1390 N N . GLY A 1 181 ? -3.979 5.23 -12.836 1 66.75 181 GLY A N 1
ATOM 1391 C CA . GLY A 1 181 ? -5.355 5.508 -13.211 1 66.75 181 GLY A CA 1
ATOM 1392 C C . GLY A 1 181 ? -5.625 5.289 -14.688 1 66.75 181 GLY A C 1
ATOM 1393 O O . GLY A 1 181 ? -6.375 6.043 -15.312 1 66.75 181 GLY A O 1
ATOM 1394 N N . SER A 1 182 ? -5.027 4.387 -15.258 1 71.12 182 SER A N 1
ATOM 1395 C CA . SER A 1 182 ? -5.031 4.16 -16.688 1 71.12 182 SER A CA 1
ATOM 1396 C C . SER A 1 182 ? -6.426 3.803 -17.203 1 71.12 182 SER A C 1
ATOM 1398 O O . SER A 1 182 ? -6.754 4.051 -18.359 1 71.12 182 SER A O 1
ATOM 1400 N N . ALA A 1 183 ? -7.238 3.143 -16.297 1 76.75 183 ALA A N 1
ATOM 1401 C CA . ALA A 1 183 ? -8.594 2.822 -16.75 1 76.75 183 ALA A CA 1
ATOM 1402 C C . ALA A 1 183 ? -9.633 3.42 -15.812 1 76.75 183 ALA A C 1
ATOM 1404 O O . ALA A 1 183 ? -9.469 3.402 -14.586 1 76.75 183 ALA A O 1
ATOM 1405 N N . ARG A 1 184 ? -10.609 3.957 -16.422 1 77.12 184 ARG A N 1
ATOM 1406 C CA . ARG A 1 184 ? -11.727 4.477 -15.641 1 77.12 184 ARG A CA 1
ATOM 1407 C C . ARG A 1 184 ? -12.797 3.414 -15.438 1 77.12 184 ARG A C 1
ATOM 1409 O O . ARG A 1 184 ? -13.523 3.434 -14.438 1 77.12 184 ARG A O 1
ATOM 1416 N N . ARG A 1 185 ? -12.836 2.523 -16.516 1 88.69 185 ARG A N 1
ATOM 1417 C CA . ARG A 1 185 ? -13.773 1.406 -16.469 1 88.69 185 ARG A CA 1
ATOM 1418 C C . ARG A 1 185 ? -13.062 0.083 -16.734 1 88.69 185 ARG A C 1
ATOM 1420 O O . ARG A 1 185 ? -12.062 0.04 -17.453 1 88.69 185 ARG A O 1
ATOM 1427 N N . LYS A 1 186 ? -13.688 -1.015 -16.203 1 90.88 186 LYS A N 1
ATOM 1428 C CA . LYS A 1 186 ? -13.141 -2.361 -16.344 1 90.88 186 LYS A CA 1
ATOM 1429 C C . LYS A 1 186 ? -12.977 -2.736 -17.812 1 90.88 186 LYS A C 1
ATOM 1431 O O . LYS A 1 186 ? -11.961 -3.328 -18.203 1 90.88 186 LYS A O 1
ATOM 1436 N N . GLU A 1 187 ? -13.875 -2.354 -18.656 1 91.88 187 GLU A N 1
ATOM 1437 C CA . GLU A 1 187 ? -13.906 -2.744 -20.062 1 91.88 187 GLU A CA 1
ATOM 1438 C C . GLU A 1 187 ? -12.797 -2.062 -20.844 1 91.88 187 GLU A C 1
ATOM 1440 O O . GLU A 1 187 ? -12.469 -2.479 -21.969 1 91.88 187 GLU A O 1
ATOM 1445 N N . GLU A 1 188 ? -12.188 -1.007 -20.266 1 91.81 188 GLU A N 1
ATOM 1446 C CA . GLU A 1 188 ? -11.125 -0.257 -20.922 1 91.81 188 GLU A CA 1
ATOM 1447 C C . GLU A 1 188 ? -9.75 -0.821 -20.562 1 91.81 188 GLU A C 1
ATOM 1449 O O . GLU A 1 188 ? -8.727 -0.354 -21.078 1 91.81 188 GLU A O 1
ATOM 1454 N N . SER A 1 189 ? -9.797 -1.872 -19.75 1 93.62 189 SER A N 1
ATOM 1455 C CA . SER A 1 189 ? -8.547 -2.512 -19.344 1 93.62 189 SER A CA 1
ATOM 1456 C C . SER A 1 189 ? -7.926 -3.283 -20.5 1 93.62 189 SER A C 1
ATOM 1458 O O . SER A 1 189 ? -8.633 -3.754 -21.391 1 93.62 189 SER A O 1
ATOM 1460 N N . LYS A 1 190 ? -6.652 -3.381 -20.531 1 89.81 190 LYS A N 1
ATOM 1461 C CA . LYS A 1 190 ? -5.875 -4.012 -21.594 1 89.81 190 LYS A CA 1
ATOM 1462 C C . LYS A 1 190 ? -6.367 -5.43 -21.859 1 89.81 190 LYS A C 1
ATOM 1464 O O . LYS A 1 190 ? -6.449 -5.855 -23.016 1 89.81 190 LYS A O 1
ATOM 1469 N N . ALA A 1 191 ? -6.645 -6.258 -20.797 1 92.69 191 ALA A N 1
ATOM 1470 C CA . ALA A 1 191 ? -7.09 -7.637 -20.938 1 92.69 191 ALA A CA 1
ATOM 1471 C C . ALA A 1 191 ? -8.344 -7.715 -21.812 1 92.69 191 ALA A C 1
ATOM 1473 O O . ALA A 1 191 ? -8.469 -8.602 -22.656 1 92.69 191 ALA A O 1
ATOM 1474 N N . TYR A 1 192 ? -9.227 -6.781 -21.594 1 94.75 192 TYR A N 1
ATOM 1475 C CA . TYR A 1 192 ? -10.484 -6.793 -22.344 1 94.75 192 TYR A CA 1
ATOM 1476 C C . TYR A 1 192 ? -10.289 -6.277 -23.75 1 94.75 192 TYR A C 1
ATOM 1478 O O . TYR A 1 192 ? -10.969 -6.711 -24.688 1 94.75 192 TYR A O 1
ATOM 1486 N N . LEU A 1 193 ? -9.367 -5.348 -23.906 1 91.81 193 LEU A N 1
ATOM 1487 C CA . LEU A 1 193 ? -9.031 -4.895 -25.25 1 91.81 193 LEU A CA 1
ATOM 1488 C C . LEU A 1 193 ? -8.43 -6.027 -26.062 1 91.81 193 LEU A C 1
ATOM 1490 O O . LEU A 1 193 ? -8.805 -6.238 -27.219 1 91.81 193 LEU A O 1
ATOM 1494 N N . VAL A 1 194 ? -7.52 -6.766 -25.484 1 90.31 194 VAL A N 1
ATOM 1495 C CA . VAL A 1 194 ? -6.918 -7.918 -26.156 1 90.31 194 VAL A CA 1
ATOM 1496 C C . VAL A 1 194 ? -7.992 -8.953 -26.453 1 90.31 194 VAL A C 1
ATOM 1498 O O . VAL A 1 194 ? -8.023 -9.523 -27.547 1 90.31 194 VAL A O 1
ATOM 1501 N N . ASP A 1 195 ? -8.82 -9.211 -25.5 1 93.38 195 ASP A N 1
ATOM 1502 C CA . ASP A 1 195 ? -9.891 -10.18 -25.672 1 93.38 195 ASP A CA 1
ATOM 1503 C C . ASP A 1 195 ? -10.805 -9.789 -26.828 1 93.38 195 ASP A C 1
ATOM 1505 O O . ASP A 1 195 ? -11.219 -10.648 -27.625 1 93.38 195 ASP A O 1
ATOM 1509 N N . SER A 1 196 ? -11.094 -8.5 -26.938 1 93.81 196 SER A N 1
ATOM 1510 C CA . SER A 1 196 ? -11.938 -8 -28.031 1 93.81 196 SER A CA 1
ATOM 1511 C C . SER A 1 196 ? -11.273 -8.242 -29.391 1 93.81 196 SER A C 1
ATOM 1513 O O . SER A 1 196 ? -11.945 -8.602 -30.359 1 93.81 196 SER A O 1
ATOM 1515 N N . LEU A 1 197 ? -9.984 -8.047 -29.438 1 91.06 197 LEU A N 1
ATOM 1516 C CA . LEU A 1 197 ? -9.242 -8.273 -30.688 1 91.06 197 LEU A CA 1
ATOM 1517 C C . LEU A 1 197 ? -9.234 -9.75 -31.047 1 91.06 197 LEU A C 1
ATOM 1519 O O . LEU A 1 197 ? -9.375 -10.102 -32.219 1 91.06 197 LEU A O 1
ATOM 1523 N N . LEU A 1 198 ? -9.094 -10.586 -30.062 1 91.81 198 LEU A N 1
ATOM 1524 C CA . LEU A 1 198 ? -9.094 -12.023 -30.297 1 91.81 198 LEU A CA 1
ATOM 1525 C C . LEU A 1 198 ? -10.445 -12.484 -30.828 1 91.81 198 LEU A C 1
ATOM 1527 O O . LEU A 1 198 ? -10.508 -13.367 -31.688 1 91.81 198 LEU A O 1
ATOM 1531 N N . LYS A 1 199 ? -11.484 -11.93 -30.359 1 93.25 199 LYS A N 1
ATOM 1532 C CA . LYS A 1 199 ? -12.836 -12.312 -30.75 1 93.25 199 LYS A CA 1
ATOM 1533 C C . LYS A 1 199 ? -13.117 -11.93 -32.188 1 93.25 199 LYS A C 1
ATOM 1535 O O . LYS A 1 199 ? -14.016 -12.492 -32.844 1 93.25 199 LYS A O 1
ATOM 1540 N N . LYS A 1 200 ? -12.352 -11.031 -32.719 1 92.38 200 LYS A N 1
ATOM 1541 C CA . LYS A 1 200 ? -12.57 -10.531 -34.062 1 92.38 200 LYS A CA 1
ATOM 1542 C C . LYS A 1 200 ? -11.75 -11.32 -35.094 1 92.38 200 LYS A C 1
ATOM 1544 O O . LYS A 1 200 ? -11.867 -11.094 -36.312 1 92.38 200 LYS A O 1
ATOM 1549 N N . LEU A 1 201 ? -11.008 -12.219 -34.625 1 89.81 201 LEU A N 1
ATOM 1550 C CA . LEU A 1 201 ? -10.273 -13.078 -35.562 1 89.81 201 LEU A CA 1
ATOM 1551 C C . LEU A 1 201 ? -11.227 -13.906 -36.406 1 89.81 201 LEU A C 1
ATOM 1553 O O . LEU A 1 201 ? -12.414 -14.008 -36.094 1 89.81 201 LEU A O 1
ATOM 1557 N N . GLU A 1 202 ? -10.617 -14.516 -37.562 1 89.75 202 GLU A N 1
ATOM 1558 C CA . GLU A 1 202 ? -11.43 -15.344 -38.469 1 89.75 202 GLU A CA 1
ATOM 1559 C C . GLU A 1 202 ? -12.109 -16.469 -37.688 1 89.75 202 GLU A C 1
ATOM 1561 O O . GLU A 1 202 ? -13.297 -16.734 -37.875 1 89.75 202 GLU A O 1
ATOM 1566 N N . VAL A 1 203 ? -11.227 -17.109 -36.906 1 90.88 203 VAL A N 1
ATOM 1567 C CA . VAL A 1 203 ? -11.766 -18.031 -35.906 1 90.88 203 VAL A CA 1
ATOM 1568 C C . VAL A 1 203 ? -11.742 -17.391 -34.531 1 90.88 203 VAL A C 1
ATOM 1570 O O . VAL A 1 203 ? -10.68 -17.25 -33.906 1 90.88 203 VAL A O 1
ATOM 1573 N N . PRO A 1 204 ? -12.828 -17.031 -34.062 1 93.62 204 PRO A N 1
ATOM 1574 C CA . PRO A 1 204 ? -12.875 -16.25 -32.812 1 93.62 204 PRO A CA 1
ATOM 1575 C C . PRO A 1 204 ? -12.242 -16.984 -31.625 1 93.62 204 PRO A C 1
ATOM 1577 O O . PRO A 1 204 ? -12.422 -18.203 -31.484 1 93.62 204 PRO A O 1
ATOM 1580 N N . ARG A 1 205 ? -11.516 -16.266 -30.875 1 94.75 205 ARG A N 1
ATOM 1581 C CA . ARG A 1 205 ? -10.859 -16.75 -29.672 1 94.75 205 ARG A CA 1
ATOM 1582 C C . ARG A 1 205 ? -11.156 -15.852 -28.484 1 94.75 205 ARG A C 1
ATOM 1584 O O . ARG A 1 205 ? -11.789 -14.805 -28.625 1 94.75 205 ARG A O 1
ATOM 1591 N N . LYS A 1 206 ? -10.875 -16.266 -27.297 1 95.75 206 LYS A N 1
ATOM 1592 C CA . LYS A 1 206 ? -10.953 -15.453 -26.094 1 95.75 206 LYS A CA 1
ATOM 1593 C C . LYS A 1 206 ? -9.75 -15.711 -25.188 1 95.75 206 LYS A C 1
ATOM 1595 O O . LYS A 1 206 ? -9.188 -16.812 -25.188 1 95.75 206 LYS A O 1
ATOM 1600 N N . HIS A 1 207 ? -9.328 -14.727 -24.516 1 95.25 207 HIS A N 1
ATOM 1601 C CA . HIS A 1 207 ? -8.242 -14.883 -23.562 1 95.25 207 HIS A CA 1
ATOM 1602 C C . HIS A 1 207 ? -8.727 -15.562 -22.281 1 95.25 207 HIS A C 1
ATOM 1604 O O . HIS A 1 207 ? -9.781 -15.219 -21.75 1 95.25 207 HIS A O 1
ATOM 1610 N N . TYR A 1 208 ? -7.98 -16.453 -21.734 1 96.81 208 TYR A N 1
ATOM 1611 C CA . TYR A 1 208 ? -8.438 -17.266 -20.625 1 96.81 208 TYR A CA 1
ATOM 1612 C C . TYR A 1 208 ? -8.688 -16.422 -19.391 1 96.81 208 TYR A C 1
ATOM 1614 O O . TYR A 1 208 ? -9.57 -16.734 -18.578 1 96.81 208 TYR A O 1
ATOM 1622 N N . THR A 1 209 ? -7.883 -15.336 -19.188 1 97.25 209 THR A N 1
ATOM 1623 C CA . THR A 1 209 ? -8.039 -14.539 -17.969 1 97.25 209 THR A CA 1
ATOM 1624 C C . THR A 1 209 ? -9.375 -13.805 -17.984 1 97.25 209 THR A C 1
ATOM 1626 O O . THR A 1 209 ? -9.984 -13.609 -16.922 1 97.25 209 THR A O 1
ATOM 1629 N N . VAL A 1 210 ? -9.82 -13.398 -19.141 1 97.69 210 VAL A N 1
ATOM 1630 C CA . VAL A 1 210 ? -11.133 -12.766 -19.25 1 97.69 210 VAL A CA 1
ATOM 1631 C C . VAL A 1 210 ? -12.227 -13.797 -19.016 1 97.69 210 VAL A C 1
ATOM 1633 O O . VAL A 1 210 ? -13.18 -13.539 -18.266 1 97.69 210 VAL A O 1
ATOM 1636 N N . TYR A 1 211 ? -12.047 -14.953 -19.578 1 98.38 211 TYR A N 1
ATOM 1637 C CA . TYR A 1 211 ? -12.984 -16.047 -19.328 1 98.38 211 TYR A CA 1
ATOM 1638 C C . TYR A 1 211 ? -13.062 -16.359 -17.844 1 98.38 211 TYR A C 1
ATOM 1640 O O . TYR A 1 211 ? -14.156 -16.469 -17.281 1 98.38 211 TYR A O 1
ATOM 1648 N N . TYR A 1 212 ? -11.914 -16.469 -17.172 1 98.62 212 TYR A N 1
ATOM 1649 C CA . TYR A 1 212 ? -11.844 -16.812 -15.75 1 98.62 212 TYR A CA 1
ATOM 1650 C C . TYR A 1 212 ? -12.453 -15.719 -14.891 1 98.62 212 TYR A C 1
ATOM 1652 O O . TYR A 1 212 ? -12.719 -15.922 -13.703 1 98.62 212 TYR A O 1
ATOM 1660 N N . SER A 1 213 ? -12.688 -14.547 -15.484 1 98.44 213 SER A N 1
ATOM 1661 C CA . SER A 1 213 ? -13.242 -13.414 -14.75 1 98.44 213 SER A CA 1
ATOM 1662 C C . SER A 1 213 ? -14.758 -13.344 -14.914 1 98.44 213 SER A C 1
ATOM 1664 O O . SER A 1 213 ? -15.406 -12.438 -14.391 1 98.44 213 SER A O 1
ATOM 1666 N N . THR A 1 214 ? -15.414 -14.289 -15.617 1 98.19 214 THR A N 1
ATOM 1667 C CA . THR A 1 214 ? -16.859 -14.273 -15.859 1 98.19 214 THR A CA 1
ATOM 1668 C C . THR A 1 214 ? -17.609 -14.984 -14.734 1 98.19 214 THR A C 1
ATOM 1670 O O . THR A 1 214 ? -17.016 -15.773 -13.992 1 98.19 214 THR A O 1
ATOM 1673 N N . PRO A 1 215 ? -18.859 -14.711 -14.578 1 98.06 215 PRO A N 1
ATOM 1674 C CA . PRO A 1 215 ? -19.641 -15.391 -13.539 1 98.06 215 PRO A CA 1
ATOM 1675 C C . PRO A 1 215 ? -19.844 -16.875 -13.828 1 98.06 215 PRO A C 1
ATOM 1677 O O . PRO A 1 215 ? -20.156 -17.641 -12.914 1 98.06 215 PRO A O 1
ATOM 1680 N N . GLU A 1 216 ? -19.609 -17.359 -15.07 1 98.19 216 GLU A N 1
ATOM 1681 C CA . GLU A 1 216 ? -19.891 -18.734 -15.477 1 98.19 216 GLU A CA 1
ATOM 1682 C C . GLU A 1 216 ? -18.688 -19.641 -15.195 1 98.19 216 GLU A C 1
ATOM 1684 O O . GLU A 1 216 ? -18.859 -20.844 -15.031 1 98.19 216 GLU A O 1
ATOM 1689 N N . ALA A 1 217 ? -17.516 -19.062 -15.148 1 98.75 217 ALA A N 1
ATOM 1690 C CA . ALA A 1 217 ? -16.281 -19.844 -15.148 1 98.75 217 ALA A CA 1
ATOM 1691 C C . ALA A 1 217 ? -16.266 -20.844 -13.992 1 98.75 217 ALA A C 1
ATOM 1693 O O . ALA A 1 217 ? -15.906 -22 -14.18 1 98.75 217 ALA A O 1
ATOM 1694 N N . ASN A 1 218 ? -16.672 -20.391 -12.82 1 98.69 218 ASN A N 1
ATOM 1695 C CA . ASN A 1 218 ? -16.656 -21.266 -11.664 1 98.69 218 ASN A CA 1
ATOM 1696 C C . ASN A 1 218 ? -17.562 -22.484 -11.875 1 98.69 218 ASN A C 1
ATOM 1698 O O . ASN A 1 218 ? -17.156 -23.609 -11.586 1 98.69 218 ASN A O 1
ATOM 1702 N N . ALA A 1 219 ? -18.734 -22.281 -12.289 1 98.38 219 ALA A N 1
ATOM 1703 C CA . ALA A 1 219 ? -19.672 -23.375 -12.523 1 98.38 219 ALA A CA 1
ATOM 1704 C C . ALA A 1 219 ? -19.172 -24.312 -13.625 1 98.38 219 ALA A C 1
ATOM 1706 O O . ALA A 1 219 ? -19.266 -25.531 -13.508 1 98.38 219 ALA A O 1
ATOM 1707 N N . ASP A 1 220 ? -18.641 -23.703 -14.703 1 98.69 220 ASP A N 1
ATOM 1708 C CA . ASP A 1 220 ? -18.109 -24.5 -15.805 1 98.69 220 ASP A CA 1
ATOM 1709 C C . ASP A 1 220 ? -17.016 -25.453 -15.312 1 98.69 220 ASP A C 1
ATOM 1711 O O . ASP A 1 220 ? -16.969 -26.609 -15.727 1 98.69 220 ASP A O 1
ATOM 1715 N N . MET A 1 221 ? -16.172 -24.984 -14.445 1 98.69 221 MET A N 1
ATOM 1716 C CA . MET A 1 221 ? -15.016 -25.75 -14.008 1 98.69 221 MET A CA 1
ATOM 1717 C C . MET A 1 221 ? -15.391 -26.719 -12.898 1 98.69 221 MET A C 1
ATOM 1719 O O . MET A 1 221 ? -14.805 -27.797 -12.789 1 98.69 221 MET A O 1
ATOM 1723 N N . SER A 1 222 ? -16.344 -26.375 -12.109 1 98.19 222 SER A N 1
ATOM 1724 C CA . SER A 1 222 ? -16.75 -27.203 -10.977 1 98.19 222 SER A CA 1
ATOM 1725 C C . SER A 1 222 ? -17.594 -28.375 -11.43 1 98.19 222 SER A C 1
ATOM 1727 O O . SER A 1 222 ? -17.562 -29.453 -10.812 1 98.19 222 SER A O 1
ATOM 1729 N N . TYR A 1 223 ? -18.359 -28.141 -12.5 1 97.62 223 TYR A N 1
ATOM 1730 C CA . TYR A 1 223 ? -19.281 -29.156 -12.977 1 97.62 223 TYR A CA 1
ATOM 1731 C C . TYR A 1 223 ? -19.094 -29.422 -14.469 1 97.62 223 TYR A C 1
ATOM 1733 O O . TYR A 1 223 ? -20.047 -29.344 -15.242 1 97.62 223 TYR A O 1
ATOM 1741 N N . PRO A 1 224 ? -17.938 -29.812 -14.805 1 96.88 224 PRO A N 1
ATOM 1742 C CA . PRO A 1 224 ? -17.703 -30.109 -16.219 1 96.88 224 PRO A CA 1
ATOM 1743 C C . PRO A 1 224 ? -18.422 -31.375 -16.688 1 96.88 224 PRO A C 1
ATOM 1745 O O . PRO A 1 224 ? -18.609 -32.312 -15.906 1 96.88 224 PRO A O 1
ATOM 1748 N N . PRO A 1 225 ? -18.781 -31.484 -17.953 1 92.81 225 PRO A N 1
ATOM 1749 C CA . PRO A 1 225 ? -19.531 -32.625 -18.469 1 92.81 225 PRO A CA 1
ATOM 1750 C C . PRO A 1 225 ? -18.781 -33.969 -18.266 1 92.81 225 PRO A C 1
ATOM 1752 O O . PRO A 1 225 ? -19.422 -35 -18.062 1 92.81 225 PRO A O 1
ATOM 1755 N N . GLU A 1 226 ? -17.516 -33.969 -18.328 1 92.44 226 GLU A N 1
ATOM 1756 C CA . GLU A 1 226 ? -16.734 -35.188 -18.219 1 92.44 226 GLU A CA 1
ATOM 1757 C C . GLU A 1 226 ? -16.438 -35.531 -16.75 1 92.44 226 GLU A C 1
ATOM 1759 O O . GLU A 1 226 ? -15.922 -36.594 -16.453 1 92.44 226 GLU A O 1
ATOM 1764 N N . GLY A 1 227 ? -16.766 -34.625 -15.844 1 95.06 227 GLY A N 1
ATOM 1765 C CA . GLY A 1 227 ? -16.453 -34.781 -14.43 1 95.06 227 GLY A CA 1
ATOM 1766 C C . GLY A 1 227 ? -15.219 -34 -14.008 1 95.06 227 GLY A C 1
ATOM 1767 O O . GLY A 1 227 ? -14.32 -33.781 -14.812 1 95.06 227 GLY A O 1
ATOM 1768 N N . LEU A 1 228 ? -15.172 -33.688 -12.766 1 96.62 228 LEU A N 1
ATOM 1769 C CA . LEU A 1 228 ? -14.133 -32.812 -12.234 1 96.62 228 LEU A CA 1
ATOM 1770 C C . LEU A 1 228 ? -12.766 -33.5 -12.312 1 96.62 228 LEU A C 1
ATOM 1772 O O . LEU A 1 228 ? -11.773 -32.844 -12.664 1 96.62 228 LEU A O 1
ATOM 1776 N N . THR A 1 229 ? -12.672 -34.781 -11.992 1 95.12 229 THR A N 1
ATOM 1777 C CA . THR A 1 229 ? -11.406 -35.5 -12.023 1 95.12 229 THR A CA 1
ATOM 1778 C C . THR A 1 229 ? -10.82 -35.5 -13.43 1 95.12 229 THR A C 1
ATOM 1780 O O . THR A 1 229 ? -9.633 -35.188 -13.609 1 95.12 229 THR A O 1
ATOM 1783 N N . ASP A 1 230 ? -11.641 -35.781 -14.422 1 94.56 230 ASP A N 1
ATOM 1784 C CA . ASP A 1 230 ? -11.18 -35.844 -15.812 1 94.56 230 ASP A CA 1
ATOM 1785 C C . ASP A 1 230 ? -10.773 -34.469 -16.297 1 94.56 230 ASP A C 1
ATOM 1787 O O . ASP A 1 230 ? -9.789 -34.312 -17.031 1 94.56 230 ASP A O 1
ATOM 1791 N N . PHE A 1 231 ? -11.555 -33.469 -15.938 1 96.06 231 PHE A N 1
ATOM 1792 C CA . PHE A 1 231 ? -11.203 -32.094 -16.281 1 96.06 231 PHE A CA 1
ATOM 1793 C C . PHE A 1 231 ? -9.836 -31.719 -15.727 1 96.06 231 PHE A C 1
ATOM 1795 O O . PHE A 1 231 ? -8.961 -31.266 -16.469 1 96.06 231 PHE A O 1
ATOM 1802 N N . LEU A 1 232 ? -9.633 -31.953 -14.414 1 96.75 232 LEU A N 1
ATOM 1803 C CA . LEU A 1 232 ? -8.375 -31.578 -13.773 1 96.75 232 LEU A CA 1
ATOM 1804 C C . LEU A 1 232 ? -7.207 -32.375 -14.367 1 96.75 232 LEU A C 1
ATOM 1806 O O . LEU A 1 232 ? -6.121 -31.812 -14.57 1 96.75 232 LEU A O 1
ATOM 1810 N N . ARG A 1 233 ? -7.406 -33.656 -14.656 1 95.31 233 ARG A N 1
ATOM 1811 C CA . ARG A 1 233 ? -6.359 -34.438 -15.297 1 95.31 233 ARG A CA 1
ATOM 1812 C C . ARG A 1 233 ? -5.953 -33.844 -16.641 1 95.31 233 ARG A C 1
ATOM 1814 O O . ARG A 1 233 ? -4.762 -33.688 -16.922 1 95.31 233 ARG A O 1
ATOM 1821 N N . ALA A 1 234 ? -6.941 -33.5 -17.453 1 95.12 234 ALA A N 1
ATOM 1822 C CA . ALA A 1 234 ? -6.672 -32.906 -18.75 1 95.12 234 ALA A CA 1
ATOM 1823 C C . ALA A 1 234 ? -5.977 -31.547 -18.609 1 95.12 234 ALA A C 1
ATOM 1825 O O . ALA A 1 234 ? -5.023 -31.266 -19.344 1 95.12 234 ALA A O 1
ATOM 1826 N N . TYR A 1 235 ? -6.484 -30.766 -17.688 1 96.69 235 TYR A N 1
ATOM 1827 C CA . TYR A 1 235 ? -5.934 -29.422 -17.469 1 96.69 235 TYR A CA 1
ATOM 1828 C C . TYR A 1 235 ? -4.465 -29.5 -17.062 1 96.69 235 TYR A C 1
ATOM 1830 O O . TYR A 1 235 ? -3.623 -28.797 -17.625 1 96.69 235 TYR A O 1
ATOM 1838 N N . TYR A 1 236 ? -4.145 -30.359 -16.078 1 96.56 236 TYR A N 1
ATOM 1839 C CA . TYR A 1 236 ? -2.766 -30.531 -15.625 1 96.56 236 TYR A CA 1
ATOM 1840 C C . TYR A 1 236 ? -1.895 -31.094 -16.734 1 96.56 236 TYR A C 1
ATOM 1842 O O . TYR A 1 236 ? -0.74 -30.703 -16.906 1 96.56 236 TYR A O 1
ATOM 1850 N N . HIS A 1 237 ? -2.439 -31.938 -17.484 1 94.94 237 HIS A N 1
ATOM 1851 C CA . HIS A 1 237 ? -1.688 -32.594 -18.562 1 94.94 237 HIS A CA 1
ATOM 1852 C C . HIS A 1 237 ? -1.304 -31.578 -19.641 1 94.94 237 HIS A C 1
ATOM 1854 O O . HIS A 1 237 ? -0.132 -31.469 -20 1 94.94 237 HIS A O 1
ATOM 1860 N N . VAL A 1 238 ? -2.219 -30.797 -20.125 1 95 238 VAL A N 1
ATOM 1861 C CA . VAL A 1 238 ? -1.986 -29.938 -21.281 1 95 238 VAL A CA 1
ATOM 1862 C C . VAL A 1 238 ? -1.02 -28.828 -20.922 1 95 238 VAL A C 1
ATOM 1864 O O . VAL A 1 238 ? -0.408 -28.203 -21.797 1 95 238 VAL A O 1
ATOM 1867 N N . LYS A 1 239 ? -0.872 -28.531 -19.625 1 96.19 239 LYS A N 1
ATOM 1868 C CA . LYS A 1 239 ? 0.048 -27.469 -19.219 1 96.19 239 LYS A CA 1
ATOM 1869 C C . LYS A 1 239 ? 1.391 -28.062 -18.781 1 96.19 239 LYS A C 1
ATOM 1871 O O . LYS A 1 239 ? 2.318 -27.312 -18.453 1 96.19 239 LYS A O 1
ATOM 1876 N N . SER A 1 240 ? 1.526 -29.391 -18.797 1 95.56 240 SER A N 1
ATOM 1877 C CA . SER A 1 240 ? 2.752 -30.062 -18.391 1 95.56 240 SER A CA 1
ATOM 1878 C C . SER A 1 240 ? 3.637 -30.375 -19.594 1 95.56 240 SER A C 1
ATOM 1880 O O . SER A 1 240 ? 3.244 -30.125 -20.734 1 95.56 240 SER A O 1
ATOM 1882 N N . ALA A 1 241 ? 4.781 -30.875 -19.297 1 94.31 241 ALA A N 1
ATOM 1883 C CA . ALA A 1 241 ? 5.719 -31.266 -20.344 1 94.31 241 ALA A CA 1
ATOM 1884 C C . ALA A 1 241 ? 5.254 -32.562 -21.047 1 94.31 241 ALA A C 1
ATOM 1886 O O . ALA A 1 241 ? 5.762 -32.906 -22.109 1 94.31 241 ALA A O 1
ATOM 1887 N N . ASP A 1 242 ? 4.246 -33.188 -20.469 1 92.12 242 ASP A N 1
ATOM 1888 C CA . ASP A 1 242 ? 3.748 -34.438 -21.047 1 92.12 242 ASP A CA 1
ATOM 1889 C C . ASP A 1 242 ? 2.965 -34.188 -22.328 1 92.12 242 ASP A C 1
ATOM 1891 O O . ASP A 1 242 ? 2.746 -35.094 -23.125 1 92.12 242 ASP A O 1
ATOM 1895 N N . TRP A 1 243 ? 2.479 -33 -22.453 1 92.69 243 TRP A N 1
ATOM 1896 C CA . TRP A 1 243 ? 1.702 -32.688 -23.641 1 92.69 243 TRP A CA 1
ATOM 1897 C C . TRP A 1 243 ? 2.609 -32.219 -24.766 1 92.69 243 TRP A C 1
ATOM 1899 O O . TRP A 1 243 ? 3.281 -31.188 -24.641 1 92.69 243 TRP A O 1
ATOM 1909 N N . GLU A 1 244 ? 2.596 -32.781 -25.859 1 88.62 244 GLU A N 1
ATOM 1910 C CA . GLU A 1 244 ? 3.475 -32.5 -26.984 1 88.62 244 GLU A CA 1
ATOM 1911 C C . GLU A 1 244 ? 3.17 -31.156 -27.609 1 88.62 244 GLU A C 1
ATOM 1913 O O . GLU A 1 244 ? 4.012 -30.578 -28.297 1 88.62 244 GLU A O 1
ATOM 1918 N N . GLY A 1 245 ? 1.991 -30.625 -27.328 1 89.19 245 GLY A N 1
ATOM 1919 C CA . GLY A 1 245 ? 1.588 -29.344 -27.891 1 89.19 245 GLY A CA 1
ATOM 1920 C C . GLY A 1 245 ? 2.359 -28.172 -27.312 1 89.19 245 GLY A C 1
ATOM 1921 O O . GLY A 1 245 ? 2.326 -27.078 -27.875 1 89.19 245 GLY A O 1
ATOM 1922 N N . ASN A 1 246 ? 3.02 -28.359 -26.203 1 90.5 246 ASN A N 1
ATOM 1923 C CA . ASN A 1 246 ? 3.777 -27.281 -25.578 1 90.5 246 ASN A CA 1
ATOM 1924 C C . ASN A 1 246 ? 5.168 -27.141 -26.188 1 90.5 246 ASN A C 1
ATOM 1926 O O . ASN A 1 246 ? 6.035 -26.484 -25.625 1 90.5 246 ASN A O 1
ATOM 1930 N N . GLU A 1 247 ? 5.434 -27.625 -27.344 1 76.06 247 GLU A N 1
ATOM 1931 C CA . GLU A 1 247 ? 6.77 -27.578 -27.922 1 76.06 247 GLU A CA 1
ATOM 1932 C C . GLU A 1 247 ? 7.152 -26.156 -28.312 1 76.06 247 GLU A C 1
ATOM 1934 O O . GLU A 1 247 ? 6.312 -25.391 -28.797 1 76.06 247 GLU A O 1
ATOM 1939 N N . THR A 1 248 ? 8.305 -25.562 -27.938 1 70.44 248 THR A N 1
ATOM 1940 C CA . THR A 1 248 ? 9.148 -24.422 -28.281 1 70.44 248 THR A CA 1
ATOM 1941 C C . THR A 1 248 ? 8.469 -23.109 -27.906 1 70.44 248 THR A C 1
ATOM 1943 O O . THR A 1 248 ? 7.961 -22.391 -28.766 1 70.44 248 THR A O 1
ATOM 1946 N N . PRO A 1 249 ? 8.219 -22.953 -26.531 1 68.75 249 PRO A N 1
ATOM 1947 C CA . PRO A 1 249 ? 7.742 -21.609 -26.219 1 68.75 249 PRO A CA 1
ATOM 1948 C C . PRO A 1 249 ? 8.75 -20.531 -26.594 1 68.75 249 PRO A C 1
ATOM 1950 O O . PRO A 1 249 ? 9.961 -20.703 -26.406 1 68.75 249 PRO A O 1
ATOM 1953 N N . LEU A 1 250 ? 8.5 -19.672 -27.766 1 61.19 250 LEU A N 1
ATOM 1954 C CA . LEU A 1 250 ? 9.445 -18.609 -28.125 1 61.19 250 LEU A CA 1
ATOM 1955 C C . LEU A 1 250 ? 8.875 -17.234 -27.766 1 61.19 250 LEU A C 1
ATOM 1957 O O . LEU A 1 250 ? 7.664 -17.031 -27.844 1 61.19 250 LEU A O 1
ATOM 1961 N N . PRO A 1 251 ? 9.836 -16.406 -27.266 1 58 251 PRO A N 1
ATOM 1962 C CA . PRO A 1 251 ? 9.438 -15.016 -27.062 1 58 251 PRO A CA 1
ATOM 1963 C C . PRO A 1 251 ? 8.859 -14.375 -28.312 1 58 251 PRO A C 1
ATOM 1965 O O . PRO A 1 251 ? 9.406 -14.547 -29.406 1 58 251 PRO A O 1
ATOM 1968 N N . THR A 1 252 ? 7.582 -14.344 -28.516 1 55.28 252 THR A N 1
ATOM 1969 C CA . THR A 1 252 ? 7.129 -13.672 -29.734 1 55.28 252 THR A CA 1
ATOM 1970 C C . THR A 1 252 ? 6.547 -12.297 -29.406 1 55.28 252 THR A C 1
ATOM 1972 O O . THR A 1 252 ? 5.695 -12.18 -28.516 1 55.28 252 THR A O 1
ATOM 1975 N N . PRO A 1 253 ? 7.117 -11.281 -29.844 1 50.38 253 PRO A N 1
ATOM 1976 C CA . PRO A 1 253 ? 6.812 -9.883 -29.5 1 50.38 253 PRO A CA 1
ATOM 1977 C C . PRO A 1 253 ? 5.359 -9.516 -29.797 1 50.38 253 PRO A C 1
ATOM 1979 O O . PRO A 1 253 ? 4.836 -8.562 -29.219 1 50.38 253 PRO A O 1
ATOM 1982 N N . VAL A 1 254 ? 4.562 -9.977 -30.953 1 51.47 254 VAL A N 1
ATOM 1983 C CA . VAL A 1 254 ? 3.461 -9.242 -31.562 1 51.47 254 VAL A CA 1
ATOM 1984 C C . VAL A 1 254 ? 2.15 -9.992 -31.344 1 51.47 254 VAL A C 1
ATOM 1986 O O . VAL A 1 254 ? 2.156 -11.18 -31.016 1 51.47 254 VAL A O 1
ATOM 1989 N N . ALA A 1 255 ? 0.97 -9.188 -31.391 1 52.34 255 ALA A N 1
ATOM 1990 C CA . ALA A 1 255 ? -0.414 -9.656 -31.406 1 52.34 255 ALA A CA 1
ATOM 1991 C C . ALA A 1 255 ? -0.528 -11.008 -32.094 1 52.34 255 ALA A C 1
ATOM 1993 O O . ALA A 1 255 ? -1.238 -11.898 -31.641 1 52.34 255 ALA A O 1
ATOM 1994 N N . GLU A 1 256 ? 0.114 -11.062 -33.156 1 55.75 256 GLU A N 1
ATOM 1995 C CA . GLU A 1 256 ? 0.112 -12.328 -33.875 1 55.75 256 GLU A CA 1
ATOM 1996 C C . GLU A 1 256 ? 0.692 -13.453 -33.031 1 55.75 256 GLU A C 1
ATOM 1998 O O . GLU A 1 256 ? 0.295 -14.617 -33.156 1 55.75 256 GLU A O 1
ATOM 2003 N N . ALA A 1 257 ? 1.397 -12.93 -31.969 1 61.34 257 ALA A N 1
ATOM 2004 C CA . ALA A 1 257 ? 2.037 -13.867 -31.047 1 61.34 257 ALA A CA 1
ATOM 2005 C C . ALA A 1 257 ? 1.018 -14.492 -30.109 1 61.34 257 ALA A C 1
ATOM 2007 O O . ALA A 1 257 ? 1.144 -15.656 -29.734 1 61.34 257 ALA A O 1
ATOM 2008 N N . MET A 1 258 ? -0.033 -13.711 -29.969 1 71.19 258 MET A N 1
ATOM 2009 C CA . MET A 1 258 ? -1.018 -14.258 -29.031 1 71.19 258 MET A CA 1
ATOM 2010 C C . MET A 1 258 ? -1.737 -15.453 -29.656 1 71.19 258 MET A C 1
ATOM 2012 O O . MET A 1 258 ? -2.139 -16.375 -28.938 1 71.19 258 MET A O 1
ATOM 2016 N N . ALA A 1 259 ? -1.737 -15.453 -31.031 1 66.31 259 ALA A N 1
ATOM 2017 C CA . ALA A 1 259 ? -2.418 -16.562 -31.703 1 66.31 259 ALA A CA 1
ATOM 2018 C C . ALA A 1 259 ? -1.612 -17.844 -31.594 1 66.31 259 ALA A C 1
ATOM 2020 O O . ALA A 1 259 ? -2.146 -18.938 -31.797 1 66.31 259 ALA A O 1
ATOM 2021 N N . MET A 1 260 ? -0.448 -17.688 -31.156 1 75.56 260 MET A N 1
ATOM 2022 C CA . MET A 1 260 ? 0.431 -18.844 -31.062 1 75.56 260 MET A CA 1
ATOM 2023 C C . MET A 1 260 ? 0.33 -19.484 -29.672 1 75.56 260 MET A C 1
ATOM 2025 O O . MET A 1 260 ? 0.791 -20.609 -29.469 1 75.56 260 MET A O 1
ATOM 2029 N N . LEU A 1 261 ? -0.407 -18.875 -28.812 1 87.81 261 LEU A N 1
ATOM 2030 C CA . LEU A 1 261 ? -0.531 -19.422 -27.469 1 87.81 261 LEU A CA 1
ATOM 2031 C C . LEU A 1 261 ? -1.435 -20.656 -27.453 1 87.81 261 LEU A C 1
ATOM 2033 O O . LEU A 1 261 ? -2.367 -20.75 -28.266 1 87.81 261 LEU A O 1
ATOM 2037 N N . PRO A 1 262 ? -1.086 -21.547 -26.641 1 91.69 262 PRO A N 1
ATOM 2038 C CA . PRO A 1 262 ? -1.904 -22.766 -26.578 1 91.69 262 PRO A CA 1
ATOM 2039 C C . PRO A 1 262 ? -3.367 -22.469 -26.25 1 91.69 262 PRO A C 1
ATOM 2041 O O . PRO A 1 262 ? -3.684 -21.406 -25.719 1 91.69 262 PRO A O 1
ATOM 2044 N N . PRO A 1 263 ? -4.215 -23.422 -26.562 1 92.5 263 PRO A N 1
ATOM 2045 C CA . PRO A 1 263 ? -5.656 -23.203 -26.406 1 92.5 263 PRO A CA 1
ATOM 2046 C C . PRO A 1 263 ? -6.09 -23.062 -24.953 1 92.5 263 PRO A C 1
ATOM 2048 O O . PRO A 1 263 ? -7.23 -22.672 -24.688 1 92.5 263 PRO A O 1
ATOM 2051 N N . TYR A 1 264 ? -5.188 -23.375 -24.016 1 94.81 264 TYR A N 1
ATOM 2052 C CA . TYR A 1 264 ? -5.562 -23.172 -22.625 1 94.81 264 TYR A CA 1
ATOM 2053 C C . TYR A 1 264 ? -5.25 -21.734 -22.188 1 94.81 264 TYR A C 1
ATOM 2055 O O . TYR A 1 264 ? -5.652 -21.312 -21.094 1 94.81 264 TYR A O 1
ATOM 2063 N N . TYR A 1 265 ? -4.578 -20.938 -22.984 1 94.31 265 TYR A N 1
ATOM 2064 C CA . TYR A 1 265 ? -4.355 -19.516 -22.703 1 94.31 265 TYR A CA 1
ATOM 2065 C C . TYR A 1 265 ? -5.203 -18.641 -23.625 1 94.31 265 TYR A C 1
ATOM 2067 O O . TYR A 1 265 ? -5.715 -17.609 -23.203 1 94.31 265 TYR A O 1
ATOM 2075 N N . VAL A 1 266 ? -5.25 -18.984 -24.875 1 93.88 266 VAL A N 1
ATOM 2076 C CA . VAL A 1 266 ? -6.133 -18.391 -25.859 1 93.88 266 VAL A CA 1
ATOM 2077 C C . VAL A 1 266 ? -7.121 -19.438 -26.375 1 93.88 266 VAL A C 1
ATOM 2079 O O . VAL A 1 266 ? -6.785 -20.25 -27.25 1 93.88 266 VAL A O 1
ATOM 2082 N N . MET A 1 267 ? -8.273 -19.375 -25.875 1 95.94 267 MET A N 1
ATOM 2083 C CA . MET A 1 267 ? -9.266 -20.438 -26 1 95.94 267 MET A CA 1
ATOM 2084 C C . MET A 1 267 ? -10.164 -20.203 -27.203 1 95.94 267 MET A C 1
ATOM 2086 O O . MET A 1 267 ? -10.398 -19.062 -27.594 1 95.94 267 MET A O 1
ATOM 2090 N N . PRO A 1 268 ? -10.641 -21.312 -27.781 1 95.38 268 PRO A N 1
ATOM 2091 C CA . PRO A 1 268 ? -11.773 -21.078 -28.688 1 95.38 268 PRO A CA 1
ATOM 2092 C C . PRO A 1 268 ? -12.922 -20.328 -28.031 1 95.38 268 PRO A C 1
ATOM 2094 O O . PRO A 1 268 ? -13.312 -20.672 -26.906 1 95.38 268 PRO A O 1
ATOM 2097 N N . ALA A 1 269 ? -13.445 -19.359 -28.703 1 95.94 269 ALA A N 1
ATOM 2098 C CA . ALA A 1 269 ? -14.375 -18.406 -28.094 1 95.94 269 ALA A CA 1
ATOM 2099 C C . ALA A 1 269 ? -15.633 -19.125 -27.594 1 95.94 269 ALA A C 1
ATOM 2101 O O . ALA A 1 269 ? -16.266 -18.656 -26.641 1 95.94 269 ALA A O 1
ATOM 2102 N N . ASP A 1 270 ? -15.977 -20.25 -28.141 1 96.31 270 ASP A N 1
ATOM 2103 C CA . ASP A 1 270 ? -17.266 -20.891 -27.859 1 96.31 270 ASP A CA 1
ATOM 2104 C C . ASP A 1 270 ? -17.094 -22.031 -26.859 1 96.31 270 ASP A C 1
ATOM 2106 O O . ASP A 1 270 ? -18.062 -22.719 -26.531 1 96.31 270 ASP A O 1
ATOM 2110 N N . LEU A 1 271 ? -15.875 -22.219 -26.391 1 97.5 271 LEU A N 1
ATOM 2111 C CA . LEU A 1 271 ? -15.641 -23.344 -25.5 1 97.5 271 LEU A CA 1
ATOM 2112 C C . LEU A 1 271 ? -15.375 -22.875 -24.078 1 97.5 271 LEU A C 1
ATOM 2114 O O . LEU A 1 271 ? -14.812 -21.797 -23.875 1 97.5 271 LEU A O 1
ATOM 2118 N N . THR A 1 272 ? -15.828 -23.688 -23.125 1 98.19 272 THR A N 1
ATOM 2119 C CA . THR A 1 272 ? -15.383 -23.531 -21.734 1 98.19 272 THR A CA 1
ATOM 2120 C C . THR A 1 272 ? -13.984 -24.109 -21.562 1 98.19 272 THR A C 1
ATOM 2122 O O . THR A 1 272 ? -13.469 -24.797 -22.438 1 98.19 272 THR A O 1
ATOM 2125 N N . MET A 1 273 ? -13.375 -23.828 -20.469 1 98.44 273 MET A N 1
ATOM 2126 C CA . MET A 1 273 ? -12.031 -24.344 -20.234 1 98.44 273 MET A CA 1
ATOM 2127 C C . MET A 1 273 ? -12.039 -25.875 -20.203 1 98.44 273 MET A C 1
ATOM 2129 O O . MET A 1 273 ? -11.203 -26.516 -20.859 1 98.44 273 MET A O 1
ATOM 2133 N N . PRO A 1 274 ? -13.008 -26.547 -19.453 1 97.88 274 PRO A N 1
ATOM 2134 C CA . PRO A 1 274 ? -13.039 -28.016 -19.516 1 97.88 274 PRO A CA 1
ATOM 2135 C C . PRO A 1 274 ? -13.164 -28.531 -20.938 1 97.88 274 PRO A C 1
ATOM 2137 O O . PRO A 1 274 ? -12.484 -29.5 -21.312 1 97.88 274 PRO A O 1
ATOM 2140 N N . GLU A 1 275 ? -13.938 -27.859 -21.75 1 97.06 275 GLU A N 1
ATOM 2141 C CA . GLU A 1 275 ? -14.117 -28.281 -23.141 1 97.06 275 GLU A CA 1
ATOM 2142 C C . GLU A 1 275 ? -12.844 -28.062 -23.953 1 97.06 275 GLU A C 1
ATOM 2144 O O . GLU A 1 275 ? -12.5 -28.875 -24.812 1 97.06 275 GLU A O 1
ATOM 2149 N N . ALA A 1 276 ? -12.18 -27 -23.703 1 96.62 276 ALA A N 1
ATOM 2150 C CA . ALA A 1 276 ? -10.984 -26.625 -24.438 1 96.62 276 ALA A CA 1
ATOM 2151 C C . ALA A 1 276 ? -9.859 -27.641 -24.203 1 96.62 276 ALA A C 1
ATOM 2153 O O . ALA A 1 276 ? -9.148 -28.016 -25.141 1 96.62 276 ALA A O 1
ATOM 2154 N N . VAL A 1 277 ? -9.734 -28.109 -22.953 1 95.75 277 VAL A N 1
ATOM 2155 C CA . VAL A 1 277 ? -8.594 -28.969 -22.641 1 95.75 277 VAL A CA 1
ATOM 2156 C C . VAL A 1 277 ? -8.945 -30.422 -22.938 1 95.75 277 VAL A C 1
ATOM 2158 O O . VAL A 1 277 ? -8.07 -31.234 -23.25 1 95.75 277 VAL A O 1
ATOM 2161 N N . ARG A 1 278 ? -10.164 -30.797 -22.844 1 93.25 278 ARG A N 1
ATOM 2162 C CA . ARG A 1 278 ? -10.609 -32.156 -23.078 1 93.25 278 ARG A CA 1
ATOM 2163 C C . ARG A 1 278 ? -10.219 -32.625 -24.484 1 93.25 278 ARG A C 1
ATOM 2165 O O . ARG A 1 278 ? -9.914 -33.812 -24.688 1 93.25 278 ARG A O 1
ATOM 2172 N N . GLN A 1 279 ? -10.125 -31.734 -25.391 1 90.12 279 GLN A N 1
ATOM 2173 C CA . GLN A 1 279 ? -9.812 -32.062 -26.766 1 90.12 279 GLN A CA 1
ATOM 2174 C C . GLN A 1 279 ? -8.398 -32.625 -26.906 1 90.12 279 GLN A C 1
ATOM 2176 O O . GLN A 1 279 ? -8.117 -33.406 -27.812 1 90.12 279 GLN A O 1
ATOM 2181 N N . TYR A 1 280 ? -7.582 -32.312 -25.969 1 89.31 280 TYR A N 1
ATOM 2182 C CA . TYR A 1 280 ? -6.172 -32.688 -26.094 1 89.31 280 TYR A CA 1
ATOM 2183 C C . TYR A 1 280 ? -5.805 -33.812 -25.141 1 89.31 280 TYR A C 1
ATOM 2185 O O . TYR A 1 280 ? -4.715 -34.375 -25.234 1 89.31 280 TYR A O 1
ATOM 2193 N N . PHE A 1 281 ? -6.688 -34.125 -24.266 1 84.38 281 PHE A N 1
ATOM 2194 C CA . PHE A 1 281 ? -6.5 -35.25 -23.375 1 84.38 281 PHE A CA 1
ATOM 2195 C C . PHE A 1 281 ? -7.84 -35.844 -22.953 1 84.38 281 PHE A C 1
ATOM 2197 O O . PHE A 1 281 ? -8.227 -35.75 -21.781 1 84.38 281 PHE A O 1
ATOM 2204 N N . PRO A 1 282 ? -8.32 -36.5 -23.844 1 72.81 282 PRO A N 1
ATOM 2205 C CA . PRO A 1 282 ? -9.641 -37.094 -23.547 1 72.81 282 PRO A CA 1
ATOM 2206 C C . PRO A 1 282 ? -9.57 -38.219 -22.531 1 72.81 282 PRO A C 1
ATOM 2208 O O . PRO A 1 282 ? -8.516 -38.844 -22.344 1 72.81 282 PRO A O 1
ATOM 2211 N N . ALA A 1 283 ? -10.609 -38.375 -21.828 1 70.31 283 ALA A N 1
ATOM 2212 C CA . ALA A 1 283 ? -10.719 -39.344 -20.75 1 70.31 283 ALA A CA 1
ATOM 2213 C C . ALA A 1 283 ? -10.25 -40.719 -21.203 1 70.31 283 ALA A C 1
ATOM 2215 O O . ALA A 1 283 ? -9.633 -41.469 -20.438 1 70.31 283 ALA A O 1
ATOM 2216 N N . SER A 1 284 ? -10.516 -40.875 -22.359 1 60.25 284 SER A N 1
ATOM 2217 C CA . SER A 1 284 ? -10.195 -42.188 -22.906 1 60.25 284 SER A CA 1
ATOM 2218 C C . SER A 1 284 ? -8.688 -42.406 -23 1 60.25 284 SER A C 1
ATOM 2220 O O . SER A 1 284 ? -8.219 -43.531 -23.031 1 60.25 284 SER A O 1
ATOM 2222 N N . GLU A 1 285 ? -7.965 -41.438 -23.141 1 60.88 285 GLU A N 1
ATOM 2223 C CA . GLU A 1 285 ? -6.516 -41.5 -23.328 1 60.88 285 GLU A CA 1
ATOM 2224 C C . GLU A 1 285 ? -5.785 -41.219 -22.016 1 60.88 285 GLU A C 1
ATOM 2226 O O . GLU A 1 285 ? -4.555 -41.156 -21.969 1 60.88 285 GLU A O 1
ATOM 2231 N N . GLN A 1 286 ? -6.613 -40.906 -21.094 1 59.62 286 GLN A N 1
ATOM 2232 C CA . GLN A 1 286 ? -6.02 -40.531 -19.812 1 59.62 286 GLN A CA 1
ATOM 2233 C C . GLN A 1 286 ? -5.316 -41.719 -19.156 1 59.62 286 GLN A C 1
ATOM 2235 O O . GLN A 1 286 ? -5.949 -42.5 -18.469 1 59.62 286 GLN A O 1
ATOM 2240 N N . PRO A 1 287 ? -4.07 -41.969 -19.781 1 57.38 287 PRO A N 1
ATOM 2241 C CA . PRO A 1 287 ? -3.418 -43.062 -19.031 1 57.38 287 PRO A CA 1
ATOM 2242 C C . PRO A 1 287 ? -3.121 -42.656 -17.578 1 57.38 287 PRO A C 1
ATOM 2244 O O . PRO A 1 287 ? -2.873 -41.5 -17.281 1 57.38 287 PRO A O 1
ATOM 2247 N N . CYS A 1 288 ? -3.346 -43.594 -16.625 1 61.06 288 CYS A N 1
ATOM 2248 C CA . CYS A 1 288 ? -2.926 -43.625 -15.227 1 61.06 288 CYS A CA 1
ATOM 2249 C C . CYS A 1 288 ? -1.407 -43.562 -15.117 1 61.06 288 CYS A C 1
ATOM 2251 O O . CYS A 1 288 ? -0.855 -43.688 -14.023 1 61.06 288 CYS A O 1
ATOM 2253 N N . THR A 1 289 ? -0.744 -43.031 -16.172 1 73.19 289 THR A N 1
ATOM 2254 C CA . THR A 1 289 ? 0.699 -43.25 -16.141 1 73.19 289 THR A CA 1
ATOM 2255 C C . THR A 1 289 ? 1.423 -41.969 -15.719 1 73.19 289 THR A C 1
ATOM 2257 O O . THR A 1 289 ? 2.654 -41.906 -15.695 1 73.19 289 THR A O 1
ATOM 2260 N N . CYS A 1 290 ? 0.611 -41 -15.422 1 86.94 290 CYS A N 1
ATOM 2261 C CA . CYS A 1 290 ? 1.315 -39.812 -14.938 1 86.94 290 CYS A CA 1
ATOM 2262 C C . CYS A 1 290 ? 2.023 -40.125 -13.617 1 86.94 290 CYS A C 1
ATOM 2264 O O . CYS A 1 290 ? 1.379 -40.438 -12.617 1 86.94 290 CYS A O 1
ATOM 2266 N N . THR A 1 291 ? 3.354 -39.969 -13.648 1 88.69 291 THR A N 1
ATOM 2267 C CA . THR A 1 291 ? 4.133 -40.344 -12.477 1 88.69 291 THR A CA 1
ATOM 2268 C C . THR A 1 291 ? 4.297 -39.156 -11.523 1 88.69 291 THR A C 1
ATOM 2270 O O . THR A 1 291 ? 4.535 -39.375 -10.328 1 88.69 291 THR A O 1
ATOM 2273 N N . TRP A 1 292 ? 4.168 -38 -12.055 1 94 292 TRP A N 1
ATOM 2274 C CA . TRP A 1 292 ? 4.422 -36.844 -11.18 1 94 292 TRP A CA 1
ATOM 2275 C C . TRP A 1 292 ? 3.139 -36.375 -10.508 1 94 292 TRP A C 1
ATOM 2277 O O . TRP A 1 292 ? 3.182 -35.625 -9.555 1 94 292 TRP A O 1
ATOM 2287 N N . LEU A 1 293 ? 1.959 -36.812 -11.023 1 94.56 293 LEU A N 1
ATOM 2288 C CA . LEU A 1 293 ? 0.647 -36.594 -10.43 1 94.56 293 LEU A CA 1
ATOM 2289 C C . LEU A 1 293 ? -0.231 -37.812 -10.539 1 94.56 293 LEU A C 1
ATOM 2291 O O . LEU A 1 293 ? -1.047 -37.938 -11.461 1 94.56 293 LEU A O 1
ATOM 2295 N N . THR A 1 294 ? -0.117 -38.688 -9.602 1 92.5 294 THR A N 1
ATOM 2296 C CA . THR A 1 294 ? -0.831 -39.969 -9.633 1 92.5 294 THR A CA 1
ATOM 2297 C C . THR A 1 294 ? -2.33 -39.75 -9.453 1 92.5 294 THR A C 1
ATOM 2299 O O . THR A 1 294 ? -2.768 -38.656 -9.102 1 92.5 294 THR A O 1
ATOM 2302 N N . ASN A 1 295 ? -3.09 -40.781 -9.703 1 91.69 295 ASN A N 1
ATOM 2303 C CA . ASN A 1 295 ? -4.535 -40.688 -9.531 1 91.69 295 ASN A CA 1
ATOM 2304 C C . ASN A 1 295 ? -4.91 -40.344 -8.086 1 91.69 295 ASN A C 1
ATOM 2306 O O . ASN A 1 295 ? -5.848 -39.594 -7.84 1 91.69 295 ASN A O 1
ATOM 2310 N N . GLU A 1 296 ? -4.176 -40.938 -7.176 1 91.56 296 GLU A N 1
ATOM 2311 C CA . GLU A 1 296 ? -4.426 -40.688 -5.762 1 91.56 296 GLU A CA 1
ATOM 2312 C C . GLU A 1 296 ? -4.145 -39.219 -5.418 1 91.56 296 GLU A C 1
ATOM 2314 O O . GLU A 1 296 ? -4.895 -38.594 -4.664 1 91.56 296 GLU A O 1
ATOM 2319 N N . GLU A 1 297 ? -3.084 -38.75 -5.965 1 94 297 GLU A N 1
ATOM 2320 C CA . GLU A 1 297 ? -2.729 -37.344 -5.73 1 94 297 GLU A CA 1
ATOM 2321 C C . GLU A 1 297 ? -3.748 -36.406 -6.363 1 94 297 GLU A C 1
ATOM 2323 O O . GLU A 1 297 ? -4.129 -35.406 -5.758 1 94 297 GLU A O 1
ATOM 2328 N N . LEU A 1 298 ? -4.176 -36.688 -7.559 1 94.69 298 LEU A N 1
ATOM 2329 C CA . LEU A 1 298 ? -5.156 -35.875 -8.258 1 94.69 298 LEU A CA 1
ATOM 2330 C C . LEU A 1 298 ? -6.469 -35.812 -7.48 1 94.69 298 LEU A C 1
ATOM 2332 O O . LEU A 1 298 ? -7.16 -34.812 -7.496 1 94.69 298 LEU A O 1
ATOM 2336 N N . GLN A 1 299 ? -6.773 -36.875 -6.797 1 93.56 299 GLN A N 1
ATOM 2337 C CA . GLN A 1 299 ? -8.023 -36.969 -6.039 1 93.56 299 GLN A CA 1
ATOM 2338 C C . GLN A 1 299 ? -8.062 -35.938 -4.93 1 93.56 299 GLN A C 1
ATOM 2340 O O . GLN A 1 299 ? -9.141 -35.469 -4.539 1 93.56 299 GLN A O 1
ATOM 2345 N N . VAL A 1 300 ? -6.902 -35.531 -4.43 1 95.62 300 VAL A N 1
ATOM 2346 C CA . VAL A 1 300 ? -6.855 -34.469 -3.422 1 95.62 300 VAL A CA 1
ATOM 2347 C C . VAL A 1 300 ? -7.438 -33.188 -3.992 1 95.62 300 VAL A C 1
ATOM 2349 O O . VAL A 1 300 ? -8.305 -32.562 -3.375 1 95.62 300 VAL A O 1
ATOM 2352 N N . TYR A 1 301 ? -7.035 -32.844 -5.156 1 96.94 301 TYR A N 1
ATOM 2353 C CA . TYR A 1 301 ? -7.527 -31.641 -5.805 1 96.94 301 TYR A CA 1
ATOM 2354 C C . TYR A 1 301 ? -9.008 -31.766 -6.133 1 96.94 301 TYR A C 1
ATOM 2356 O O . TYR A 1 301 ? -9.781 -30.828 -5.902 1 96.94 301 TYR A O 1
ATOM 2364 N N . THR A 1 302 ? -9.344 -32.969 -6.68 1 96.25 302 THR A N 1
ATOM 2365 C CA . THR A 1 302 ? -10.734 -33.219 -7.031 1 96.25 302 THR A CA 1
ATOM 2366 C C . THR A 1 302 ? -11.641 -33.062 -5.812 1 96.25 302 THR A C 1
ATOM 2368 O O . THR A 1 302 ? -12.695 -32.406 -5.887 1 96.25 302 THR A O 1
ATOM 2371 N N . SER A 1 303 ? -11.211 -33.594 -4.75 1 95.44 303 SER A N 1
ATOM 2372 C CA . SER A 1 303 ? -12.008 -33.531 -3.529 1 95.44 303 SER A CA 1
ATOM 2373 C C . SER A 1 303 ? -12.125 -32.125 -2.994 1 95.44 303 SER A C 1
ATOM 2375 O O . SER A 1 303 ? -13.219 -31.672 -2.66 1 95.44 303 SER A O 1
ATOM 2377 N N . VAL A 1 304 ? -11 -31.422 -2.934 1 95.88 304 VAL A N 1
ATOM 2378 C CA . VAL A 1 304 ? -10.984 -30.094 -2.342 1 95.88 304 VAL A CA 1
ATOM 2379 C C . VAL A 1 304 ? -11.758 -29.109 -3.23 1 95.88 304 VAL A C 1
ATOM 2381 O O . VAL A 1 304 ? -12.641 -28.406 -2.752 1 95.88 304 VAL A O 1
ATOM 2384 N N . TYR A 1 305 ? -11.523 -29.109 -4.496 1 97.38 305 TYR A N 1
ATOM 2385 C CA . TYR A 1 305 ? -12.211 -28.188 -5.391 1 97.38 305 TYR A CA 1
ATOM 2386 C C . TYR A 1 305 ? -13.664 -28.594 -5.582 1 97.38 305 TYR A C 1
ATOM 2388 O O . TYR A 1 305 ? -14.508 -27.75 -5.902 1 97.38 305 TYR A O 1
ATOM 2396 N N . GLY A 1 306 ? -13.883 -29.922 -5.465 1 96.31 306 GLY A N 1
ATOM 2397 C CA . GLY A 1 306 ? -15.273 -30.344 -5.449 1 96.31 306 GLY A CA 1
ATOM 2398 C C . GLY A 1 306 ? -16.078 -29.703 -4.328 1 96.31 306 GLY A C 1
ATOM 2399 O O . GLY A 1 306 ? -17.266 -29.453 -4.484 1 96.31 306 GLY A O 1
ATOM 2400 N N . GLN A 1 307 ? -15.406 -29.438 -3.279 1 93.06 307 GLN A N 1
ATOM 2401 C CA . GLN A 1 307 ? -16.047 -28.859 -2.109 1 93.06 307 GLN A CA 1
ATOM 2402 C C . GLN A 1 307 ? -16.047 -27.328 -2.188 1 93.06 307 GLN A C 1
ATOM 2404 O O . GLN A 1 307 ? -17.062 -26.688 -1.922 1 93.06 307 GLN A O 1
ATOM 2409 N N . THR A 1 308 ? -15 -26.672 -2.596 1 94.56 308 THR A N 1
ATOM 2410 C CA . THR A 1 308 ? -14.812 -25.234 -2.453 1 94.56 308 THR A CA 1
ATOM 2411 C C . THR A 1 308 ? -15.227 -24.516 -3.727 1 94.56 308 THR A C 1
ATOM 2413 O O . THR A 1 308 ? -15.516 -23.312 -3.697 1 94.56 308 THR A O 1
ATOM 2416 N N . GLY A 1 309 ? -15.203 -25.266 -4.855 1 96.81 309 GLY A N 1
ATOM 2417 C CA . GLY A 1 309 ? -15.25 -24.578 -6.133 1 96.81 309 GLY A CA 1
ATOM 2418 C C . GLY A 1 309 ? -13.961 -23.828 -6.453 1 96.81 309 GLY A C 1
ATOM 2419 O O . GLY A 1 309 ? -12.969 -23.969 -5.746 1 96.81 309 GLY A O 1
ATOM 2420 N N . PHE A 1 310 ? -14.055 -23.062 -7.543 1 98.38 310 PHE A N 1
ATOM 2421 C CA . PHE A 1 310 ? -12.852 -22.406 -8.031 1 98.38 310 PHE A CA 1
ATOM 2422 C C . PHE A 1 310 ? -12.938 -20.891 -7.828 1 98.38 310 PHE A C 1
ATOM 2424 O O . PHE A 1 310 ? -11.977 -20.172 -8.102 1 98.38 310 PHE A O 1
ATOM 2431 N N . GLN A 1 311 ? -14.031 -20.391 -7.277 1 98.19 311 GLN A N 1
ATOM 2432 C CA . GLN A 1 311 ? -14.32 -18.953 -7.281 1 98.19 311 GLN A CA 1
ATOM 2433 C C . GLN A 1 311 ? -13.281 -18.188 -6.48 1 98.19 311 GLN A C 1
ATOM 2435 O O . GLN A 1 311 ? -12.93 -17.047 -6.832 1 98.19 311 GLN A O 1
ATOM 2440 N N . GLY A 1 312 ? -12.812 -18.734 -5.402 1 97.19 312 GLY A N 1
ATOM 2441 C CA . GLY A 1 312 ? -11.766 -18.078 -4.641 1 97.19 312 GLY A CA 1
ATOM 2442 C C . GLY A 1 312 ? -10.547 -17.734 -5.477 1 97.19 312 GLY A C 1
ATOM 2443 O O . GLY A 1 312 ? -10.086 -16.594 -5.469 1 97.19 312 GLY A O 1
ATOM 2444 N N . GLY A 1 313 ? -10.062 -18.75 -6.219 1 98 313 GLY A N 1
ATOM 2445 C CA . GLY A 1 313 ? -8.945 -18.531 -7.121 1 98 313 GLY A CA 1
ATOM 2446 C C . GLY A 1 313 ? -9.297 -17.609 -8.281 1 98 313 GLY A C 1
ATOM 2447 O O . GLY A 1 313 ? -8.492 -16.766 -8.68 1 98 313 GLY A O 1
ATOM 2448 N N . LEU A 1 314 ? -10.516 -17.719 -8.797 1 98.62 314 LEU A N 1
ATOM 2449 C CA . LEU A 1 314 ? -10.953 -16.953 -9.961 1 98.62 314 LEU A CA 1
ATOM 2450 C C . LEU A 1 314 ? -11.062 -15.469 -9.617 1 98.62 314 LEU A C 1
ATOM 2452 O O . LEU A 1 314 ? -10.93 -14.617 -10.492 1 98.62 314 LEU A O 1
ATOM 2456 N N . ASN A 1 315 ? -11.273 -15.148 -8.344 1 98.44 315 ASN A N 1
ATOM 2457 C CA . ASN A 1 315 ? -11.367 -13.75 -7.93 1 98.44 315 ASN A CA 1
ATOM 2458 C C . ASN A 1 315 ? -10.062 -13 -8.188 1 98.44 315 ASN A C 1
ATOM 2460 O O . ASN A 1 315 ? -10.078 -11.797 -8.461 1 98.44 315 ASN A O 1
ATOM 2464 N N . ARG A 1 316 ? -9.016 -13.688 -8.125 1 97.12 316 ARG A N 1
ATOM 2465 C CA . ARG A 1 316 ? -7.742 -13.047 -8.453 1 97.12 316 ARG A CA 1
ATOM 2466 C C . ARG A 1 316 ? -7.695 -12.641 -9.922 1 97.12 316 ARG A C 1
ATOM 2468 O O . ARG A 1 316 ? -7.145 -11.594 -10.266 1 97.12 316 ARG A O 1
ATOM 2475 N N . TYR A 1 317 ? -8.188 -13.461 -10.781 1 97.88 317 TYR A N 1
ATOM 2476 C CA . TYR A 1 317 ? -8.25 -13.117 -12.195 1 97.88 317 TYR A CA 1
ATOM 2477 C C . TYR A 1 317 ? -9.156 -11.914 -12.422 1 97.88 317 TYR A C 1
ATOM 2479 O O . TYR A 1 317 ? -8.859 -11.047 -13.25 1 97.88 317 TYR A O 1
ATOM 2487 N N . ARG A 1 318 ? -10.25 -11.898 -11.672 1 97.94 318 ARG A N 1
ATOM 2488 C CA . ARG A 1 318 ? -11.141 -10.75 -11.766 1 97.94 318 ARG A CA 1
ATOM 2489 C C . ARG A 1 318 ? -10.406 -9.461 -11.414 1 97.94 318 ARG A C 1
ATOM 2491 O O . ARG A 1 318 ? -10.578 -8.445 -12.086 1 97.94 318 ARG A O 1
ATOM 2498 N N . CYS A 1 319 ? -9.586 -9.523 -10.391 1 96.94 319 CYS A N 1
ATOM 2499 C CA . CYS A 1 319 ? -8.805 -8.352 -9.992 1 96.94 319 CYS A CA 1
ATOM 2500 C C . CYS A 1 319 ? -7.734 -8.039 -11.031 1 96.94 319 CYS A C 1
ATOM 2502 O O . CYS A 1 319 ? -7.512 -6.875 -11.367 1 96.94 319 CYS A O 1
ATOM 2504 N N . MET A 1 320 ? -7.137 -9.031 -11.539 1 95 320 MET A N 1
ATOM 2505 C CA . MET A 1 320 ? -6.016 -8.891 -12.461 1 95 320 MET A CA 1
ATOM 2506 C C . MET A 1 320 ? -6.469 -8.25 -13.773 1 95 320 MET A C 1
ATOM 2508 O O . MET A 1 320 ? -5.727 -7.469 -14.375 1 95 320 MET A O 1
ATOM 2512 N N . THR A 1 321 ? -7.641 -8.531 -14.219 1 96.44 321 THR A N 1
ATOM 2513 C CA . THR A 1 321 ? -8.094 -8.07 -15.523 1 96.44 321 THR A CA 1
ATOM 2514 C C . THR A 1 321 ? -8.766 -6.703 -15.414 1 96.44 321 THR A C 1
ATOM 2516 O O . THR A 1 321 ? -9.156 -6.113 -16.422 1 96.44 321 THR A O 1
ATOM 2519 N N . ASP A 1 322 ? -8.922 -6.223 -14.211 1 95.56 322 ASP A N 1
ATOM 2520 C CA . ASP A 1 322 ? -9.57 -4.941 -13.953 1 95.56 322 ASP A CA 1
ATOM 2521 C C . ASP A 1 322 ? -8.547 -3.881 -13.547 1 95.56 322 ASP A C 1
ATOM 2523 O O . ASP A 1 322 ? -8.242 -3.732 -12.359 1 95.56 322 ASP A O 1
ATOM 2527 N N . GLU A 1 323 ? -8.125 -3.059 -14.477 1 92.88 323 GLU A N 1
ATOM 2528 C CA . GLU A 1 323 ? -7.062 -2.084 -14.258 1 92.88 323 GLU A CA 1
ATOM 2529 C C . GLU A 1 323 ? -7.559 -0.907 -13.422 1 92.88 323 GLU A C 1
ATOM 2531 O O . GLU A 1 323 ? -6.777 -0.033 -13.047 1 92.88 323 GLU A O 1
ATOM 2536 N N . THR A 1 324 ? -8.891 -0.858 -13.102 1 91.38 324 THR A N 1
ATOM 2537 C CA . THR A 1 324 ? -9.359 0.186 -12.195 1 91.38 324 THR A CA 1
ATOM 2538 C C . THR A 1 324 ? -8.695 0.051 -10.828 1 91.38 324 THR A C 1
ATOM 2540 O O . THR A 1 324 ? -8.586 1.03 -10.086 1 91.38 324 THR A O 1
ATOM 2543 N N . TRP A 1 325 ? -8.164 -1.15 -10.531 1 91.38 325 TRP A N 1
ATOM 2544 C CA . TRP A 1 325 ? -7.469 -1.411 -9.273 1 91.38 325 TRP A CA 1
ATOM 2545 C C . TRP A 1 325 ? -6.152 -0.649 -9.211 1 91.38 325 TRP A C 1
ATOM 2547 O O . TRP A 1 325 ? -5.562 -0.5 -8.141 1 91.38 325 TRP A O 1
ATOM 2557 N N . ASN A 1 326 ? -5.664 -0.173 -10.336 1 88.75 326 ASN A N 1
ATOM 2558 C CA . ASN A 1 326 ? -4.434 0.612 -10.375 1 88.75 326 ASN A CA 1
ATOM 2559 C C . ASN A 1 326 ? -4.594 1.937 -9.633 1 88.75 326 ASN A C 1
ATOM 2561 O O . ASN A 1 326 ? -3.602 2.57 -9.266 1 88.75 326 ASN A O 1
ATOM 2565 N N . ALA A 1 327 ? -5.824 2.281 -9.406 1 87.88 327 ALA A N 1
ATOM 2566 C CA . ALA A 1 327 ? -6.094 3.545 -8.727 1 87.88 327 ALA A CA 1
ATOM 2567 C C . ALA A 1 327 ? -6.102 3.365 -7.215 1 87.88 327 ALA A C 1
ATOM 2569 O O . ALA A 1 327 ? -6.18 4.344 -6.465 1 87.88 327 ALA A O 1
ATOM 2570 N N . GLU A 1 328 ? -5.98 2.084 -6.789 1 91.25 328 GLU A N 1
ATOM 2571 C CA . GLU A 1 328 ? -5.902 1.829 -5.355 1 91.25 328 GLU A CA 1
ATOM 2572 C C . GLU A 1 328 ? -4.703 2.545 -4.734 1 91.25 328 GLU A C 1
ATOM 2574 O O . GLU A 1 328 ? -3.596 2.488 -5.27 1 91.25 328 GLU A O 1
ATOM 2579 N N . PRO A 1 329 ? -4.883 3.197 -3.561 1 93.12 329 PRO A N 1
ATOM 2580 C CA . PRO A 1 329 ? -3.85 4.055 -2.977 1 93.12 329 PRO A CA 1
ATOM 2581 C C . PRO A 1 329 ? -2.516 3.334 -2.791 1 93.12 329 PRO A C 1
ATOM 2583 O O . PRO A 1 329 ? -1.46 3.891 -3.1 1 93.12 329 PRO A O 1
ATOM 2586 N N . GLY A 1 330 ? -2.594 2.158 -2.266 1 94.38 330 GLY A N 1
ATOM 2587 C CA . GLY A 1 330 ? -1.364 1.405 -2.08 1 94.38 330 GLY A CA 1
ATOM 2588 C C . GLY A 1 330 ? -0.638 1.12 -3.381 1 94.38 330 GLY A C 1
ATOM 2589 O O . GLY A 1 330 ? 0.592 1.182 -3.439 1 94.38 330 GLY A O 1
ATOM 2590 N N . VAL A 1 331 ? -1.426 0.807 -4.406 1 94.5 331 VAL A N 1
ATOM 2591 C CA . VAL A 1 331 ? -0.848 0.55 -5.719 1 94.5 331 VAL A CA 1
ATOM 2592 C C . VAL A 1 331 ? -0.245 1.836 -6.281 1 94.5 331 VAL A C 1
ATOM 2594 O O . VAL A 1 331 ? 0.884 1.835 -6.773 1 94.5 331 VAL A O 1
ATOM 2597 N N . ARG A 1 332 ? -0.932 2.936 -6.125 1 94.25 332 ARG A N 1
ATOM 2598 C CA . ARG A 1 332 ? -0.451 4.234 -6.586 1 94.25 332 ARG A CA 1
ATOM 2599 C C . ARG A 1 332 ? 0.863 4.605 -5.906 1 94.25 332 ARG A C 1
ATOM 2601 O O . ARG A 1 332 ? 1.784 5.105 -6.555 1 94.25 332 ARG A O 1
ATOM 2608 N N . ALA A 1 333 ? 0.93 4.34 -4.656 1 95.88 333 ALA A N 1
ATOM 2609 C CA . ALA A 1 333 ? 2.096 4.73 -3.869 1 95.88 333 ALA A CA 1
ATOM 2610 C C . ALA A 1 333 ? 3.324 3.912 -4.262 1 95.88 333 ALA A C 1
ATOM 2612 O O . ALA A 1 333 ? 4.457 4.359 -4.086 1 95.88 333 ALA A O 1
ATOM 2613 N N . LEU A 1 334 ? 3.094 2.748 -4.824 1 96.06 334 LEU A N 1
ATOM 2614 C CA . LEU A 1 334 ? 4.195 1.848 -5.145 1 96.06 334 LEU A CA 1
ATOM 2615 C C . LEU A 1 334 ? 4.594 1.971 -6.613 1 96.06 334 LEU A C 1
ATOM 2617 O O . LEU A 1 334 ? 5.461 1.237 -7.09 1 96.06 334 LEU A O 1
ATOM 2621 N N . CYS A 1 335 ? 4.008 2.881 -7.289 1 93 335 CYS A N 1
ATOM 2622 C CA . CYS A 1 335 ? 4.281 3.039 -8.711 1 93 335 CYS A CA 1
ATOM 2623 C C . CYS A 1 335 ? 5.773 3.227 -8.961 1 93 335 CYS A C 1
ATOM 2625 O O . CYS A 1 335 ? 6.426 4.016 -8.273 1 93 335 CYS A O 1
ATOM 2627 N N . GLY A 1 336 ? 6.238 2.387 -9.93 1 91.44 336 GLY A N 1
ATOM 2628 C CA . GLY A 1 336 ? 7.617 2.529 -10.367 1 91.44 336 GLY A CA 1
ATOM 2629 C C . GLY A 1 336 ? 8.617 1.887 -9.422 1 91.44 336 GLY A C 1
ATOM 2630 O O . GLY A 1 336 ? 9.82 1.878 -9.695 1 91.44 336 GLY A O 1
ATOM 2631 N N . LYS A 1 337 ? 8.172 1.383 -8.297 1 95.25 337 LYS A N 1
ATOM 2632 C CA . LYS A 1 337 ? 9.094 0.743 -7.367 1 95.25 337 LYS A CA 1
ATOM 2633 C C . LYS A 1 337 ? 9.664 -0.547 -7.953 1 95.25 337 LYS A C 1
ATOM 2635 O O . LYS A 1 337 ? 8.961 -1.267 -8.672 1 95.25 337 LYS A O 1
ATOM 2640 N N . LYS A 1 338 ? 10.867 -0.823 -7.648 1 95.56 338 LYS A N 1
ATOM 2641 C CA . LYS A 1 338 ? 11.547 -2.035 -8.102 1 95.56 338 LYS A CA 1
ATOM 2642 C C . LYS A 1 338 ? 11.727 -3.027 -6.957 1 95.56 338 LYS A C 1
ATOM 2644 O O . LYS A 1 338 ? 11.727 -2.637 -5.785 1 95.56 338 LYS A O 1
ATOM 2649 N N . ILE A 1 339 ? 11.789 -4.285 -7.305 1 97.06 339 ILE A N 1
ATOM 2650 C CA . ILE A 1 339 ? 12.18 -5.285 -6.316 1 97.06 339 ILE A CA 1
ATOM 2651 C C . ILE A 1 339 ? 13.617 -5.047 -5.875 1 97.06 339 ILE A C 1
ATOM 2653 O O . ILE A 1 339 ? 14.516 -4.91 -6.711 1 97.06 339 ILE A O 1
ATOM 2657 N N . GLU A 1 340 ? 13.82 -5.043 -4.586 1 96.25 340 GLU A N 1
ATOM 2658 C CA . GLU A 1 340 ? 15.125 -4.652 -4.059 1 96.25 340 GLU A CA 1
ATOM 2659 C C . GLU A 1 340 ? 15.867 -5.855 -3.484 1 96.25 340 GLU A C 1
ATOM 2661 O O . GLU A 1 340 ? 17.047 -5.754 -3.117 1 96.25 340 GLU A O 1
ATOM 2666 N N . VAL A 1 341 ? 15.195 -6.965 -3.342 1 97.12 341 VAL A N 1
ATOM 2667 C CA . VAL A 1 341 ? 15.812 -8.164 -2.785 1 97.12 341 VAL A CA 1
ATOM 2668 C C . VAL A 1 341 ? 16.297 -9.07 -3.918 1 97.12 341 VAL A C 1
ATOM 2670 O O . VAL A 1 341 ? 15.875 -8.922 -5.066 1 97.12 341 VAL A O 1
ATOM 2673 N N . PRO A 1 342 ? 17.203 -10.039 -3.641 1 97 342 PRO A N 1
ATOM 2674 C CA . PRO A 1 342 ? 17.609 -10.977 -4.684 1 97 342 PRO A CA 1
ATOM 2675 C C . PRO A 1 342 ? 16.438 -11.789 -5.238 1 97 342 PRO A C 1
ATOM 2677 O O . PRO A 1 342 ? 15.57 -12.211 -4.48 1 97 342 PRO A O 1
ATOM 2680 N N . VAL A 1 343 ? 16.469 -11.984 -6.578 1 97.94 343 VAL A N 1
ATOM 2681 C CA . VAL A 1 343 ? 15.375 -12.68 -7.246 1 97.94 343 VAL A CA 1
ATOM 2682 C C . VAL A 1 343 ? 15.93 -13.805 -8.117 1 97.94 343 VAL A C 1
ATOM 2684 O O . VAL A 1 343 ? 16.953 -13.633 -8.781 1 97.94 343 VAL A O 1
ATOM 2687 N N . ARG A 1 344 ? 15.336 -14.93 -8.062 1 97.75 344 ARG A N 1
ATOM 2688 C CA . ARG A 1 344 ? 15.547 -16.016 -9.016 1 97.75 344 ARG A CA 1
ATOM 2689 C C . ARG A 1 344 ? 14.234 -16.422 -9.672 1 97.75 344 ARG A C 1
ATOM 2691 O O . ARG A 1 344 ? 13.195 -16.5 -9.008 1 97.75 344 ARG A O 1
ATOM 2698 N N . PHE A 1 345 ? 14.312 -16.641 -10.977 1 97.75 345 PHE A N 1
ATOM 2699 C CA . PHE A 1 345 ? 13.188 -17.172 -11.742 1 97.75 345 PHE A CA 1
ATOM 2700 C C . PHE A 1 345 ? 13.422 -18.625 -12.117 1 97.75 345 PHE A C 1
ATOM 2702 O O . PHE A 1 345 ? 14.523 -19 -12.523 1 97.75 345 PHE A O 1
ATOM 2709 N N . ILE A 1 346 ? 12.422 -19.5 -11.906 1 98.38 346 ILE A N 1
ATOM 2710 C CA . ILE A 1 346 ? 12.492 -20.922 -12.266 1 98.38 346 ILE A CA 1
ATOM 2711 C C . ILE A 1 346 ? 11.258 -21.312 -13.078 1 98.38 346 ILE A C 1
ATOM 2713 O O . ILE A 1 346 ? 10.125 -21.047 -12.672 1 98.38 346 ILE A O 1
ATOM 2717 N N . ALA A 1 347 ? 11.438 -21.922 -14.18 1 96.88 347 ALA A N 1
ATOM 2718 C CA . ALA A 1 347 ? 10.312 -22.375 -14.984 1 96.88 347 ALA A CA 1
ATOM 2719 C C . ALA A 1 347 ? 10.688 -23.609 -15.797 1 96.88 347 ALA A C 1
ATOM 2721 O O . ALA A 1 347 ? 11.875 -23.906 -15.977 1 96.88 347 ALA A O 1
ATOM 2722 N N . GLY A 1 348 ? 9.695 -24.344 -16.219 1 96.94 348 GLY A N 1
ATOM 2723 C CA . GLY A 1 348 ? 9.938 -25.469 -17.125 1 96.94 348 GLY A CA 1
ATOM 2724 C C . GLY A 1 348 ? 10.258 -25.016 -18.547 1 96.94 348 GLY A C 1
ATOM 2725 O O . GLY A 1 348 ? 9.766 -23.984 -19 1 96.94 348 GLY A O 1
ATOM 2726 N N . ALA A 1 349 ? 10.992 -25.828 -19.234 1 95.06 349 ALA A N 1
ATOM 2727 C CA . ALA A 1 349 ? 11.438 -25.5 -20.594 1 95.06 349 ALA A CA 1
ATOM 2728 C C . ALA A 1 349 ? 10.25 -25.406 -21.547 1 95.06 349 ALA A C 1
ATOM 2730 O O . ALA A 1 349 ? 10.289 -24.641 -22.516 1 95.06 349 ALA A O 1
ATOM 2731 N N . THR A 1 350 ? 9.211 -26.141 -21.219 1 94 350 THR A N 1
ATOM 2732 C CA . THR A 1 350 ? 8.07 -26.141 -22.125 1 94 350 THR A CA 1
ATOM 2733 C C . THR A 1 350 ? 6.895 -25.375 -21.531 1 94 350 THR A C 1
ATOM 2735 O O . THR A 1 350 ? 5.742 -25.609 -21.891 1 94 350 THR A O 1
ATOM 2738 N N . ASP A 1 351 ? 7.168 -24.484 -20.531 1 95.12 351 ASP A N 1
ATOM 2739 C CA . ASP A 1 351 ? 6.141 -23.672 -19.875 1 95.12 351 ASP A CA 1
ATOM 2740 C C . ASP A 1 351 ? 5.844 -22.406 -20.672 1 95.12 351 ASP A C 1
ATOM 2742 O O . ASP A 1 351 ? 6.645 -21.469 -20.672 1 95.12 351 ASP A O 1
ATOM 2746 N N . TRP A 1 352 ? 4.715 -22.297 -21.219 1 91.94 352 TRP A N 1
ATOM 2747 C CA . TRP A 1 352 ? 4.301 -21.109 -21.969 1 91.94 352 TRP A CA 1
ATOM 2748 C C . TRP A 1 352 ? 4.016 -19.938 -21.016 1 91.94 352 TRP A C 1
ATOM 2750 O O . TRP A 1 352 ? 3.941 -18.797 -21.453 1 91.94 352 TRP A O 1
ATOM 2760 N N . GLY A 1 353 ? 3.844 -20.266 -19.734 1 91.75 353 GLY A N 1
ATOM 2761 C CA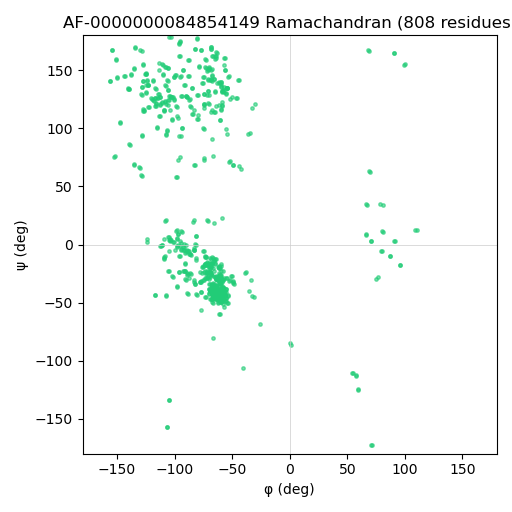 . GLY A 1 353 ? 3.607 -19.203 -18.766 1 91.75 353 GLY A CA 1
ATOM 2762 C C . GLY A 1 353 ? 4.738 -18.203 -18.688 1 91.75 353 GLY A C 1
ATOM 2763 O O . GLY A 1 353 ? 4.504 -17.016 -18.438 1 91.75 353 GLY A O 1
ATOM 2764 N N . THR A 1 354 ? 5.895 -18.594 -18.984 1 90.06 354 THR A N 1
ATOM 2765 C CA . THR A 1 354 ? 7.082 -17.75 -18.953 1 90.06 354 THR A CA 1
ATOM 2766 C C . THR A 1 354 ? 7.016 -16.672 -20.031 1 90.06 354 THR A C 1
ATOM 2768 O O . THR A 1 354 ? 7.516 -15.562 -19.844 1 90.06 354 THR A O 1
ATOM 2771 N N . TRP A 1 355 ? 6.273 -17.016 -21.062 1 85.88 355 TRP A N 1
ATOM 2772 C CA . TRP A 1 355 ? 6.371 -16.156 -22.25 1 85.88 355 TRP A CA 1
ATOM 2773 C C . TRP A 1 355 ? 5 -15.641 -22.656 1 85.88 355 TRP A C 1
ATOM 2775 O O . TRP A 1 355 ? 4.859 -15.016 -23.719 1 85.88 355 TRP A O 1
ATOM 2785 N N . GLN A 1 356 ? 4.051 -15.938 -21.906 1 84.38 356 GLN A N 1
ATOM 2786 C CA . GLN A 1 356 ? 2.68 -15.617 -22.297 1 84.38 356 GLN A CA 1
ATOM 2787 C C . GLN A 1 356 ? 2.496 -14.117 -22.484 1 84.38 356 GLN A C 1
ATOM 2789 O O . GLN A 1 356 ? 1.662 -13.688 -23.297 1 84.38 356 GLN A O 1
ATOM 2794 N N . TYR A 1 357 ? 3.211 -13.305 -21.734 1 82.44 357 TYR A N 1
ATOM 2795 C CA . TYR A 1 357 ? 3.178 -11.852 -21.875 1 82.44 357 TYR A CA 1
ATOM 2796 C C . TYR A 1 357 ? 4.516 -11.32 -22.375 1 82.44 357 TYR A C 1
ATOM 2798 O O . TYR A 1 357 ? 5.5 -11.297 -21.641 1 82.44 357 TYR A O 1
ATOM 2806 N N . PRO A 1 358 ? 4.426 -10.883 -23.562 1 79.94 358 PRO A N 1
ATOM 2807 C CA . PRO A 1 358 ? 5.68 -10.438 -24.172 1 79.94 358 PRO A CA 1
ATOM 2808 C C . PRO A 1 358 ? 6.359 -9.32 -23.391 1 79.94 358 PRO A C 1
ATOM 2810 O O . PRO A 1 358 ? 5.691 -8.383 -22.938 1 79.94 358 PRO A O 1
ATOM 2813 N N . GLY A 1 359 ? 7.613 -9.539 -23.188 1 83.06 359 GLY A N 1
ATOM 2814 C CA . GLY A 1 359 ? 8.414 -8.469 -22.625 1 83.06 359 GLY A CA 1
ATOM 2815 C C . GLY A 1 359 ? 8.57 -8.562 -21.109 1 83.06 359 GLY A C 1
ATOM 2816 O O . GLY A 1 359 ? 9.469 -7.953 -20.531 1 83.06 359 GLY A O 1
ATOM 2817 N N . ILE A 1 360 ? 7.727 -9.328 -20.422 1 86.12 360 ILE A N 1
ATOM 2818 C CA . ILE A 1 360 ? 7.746 -9.328 -18.969 1 86.12 360 ILE A CA 1
ATOM 2819 C C . ILE A 1 360 ? 8.977 -10.078 -18.469 1 86.12 360 ILE A C 1
ATOM 2821 O O . ILE A 1 360 ? 9.664 -9.625 -17.562 1 86.12 360 ILE A O 1
ATOM 2825 N N . ALA A 1 361 ? 9.25 -11.25 -19.062 1 85.69 361 ALA A N 1
ATOM 2826 C CA . ALA A 1 361 ? 10.445 -11.992 -18.672 1 85.69 361 ALA A CA 1
ATOM 2827 C C . ALA A 1 361 ? 11.711 -11.172 -18.922 1 85.69 361 ALA A C 1
ATOM 2829 O O . ALA A 1 361 ? 12.625 -11.164 -18.094 1 85.69 361 ALA A O 1
ATOM 2830 N N . GLU A 1 362 ? 11.703 -10.461 -19.984 1 83.62 362 GLU A N 1
ATOM 2831 C CA . GLU A 1 362 ? 12.828 -9.594 -20.328 1 83.62 362 GLU A CA 1
ATOM 2832 C C . GLU A 1 362 ? 12.953 -8.43 -19.359 1 83.62 362 GLU A C 1
ATOM 2834 O O . GLU A 1 362 ? 14.062 -8.023 -19 1 83.62 362 GLU A O 1
ATOM 2839 N N . ALA A 1 363 ? 11.828 -7.949 -18.984 1 85 363 ALA A N 1
ATOM 2840 C CA . ALA A 1 363 ? 11.82 -6.82 -18.062 1 85 363 ALA A CA 1
ATOM 2841 C C . ALA A 1 363 ? 12.445 -7.203 -16.734 1 85 363 ALA A C 1
ATOM 2843 O O . ALA A 1 363 ? 13.086 -6.375 -16.078 1 85 363 ALA A O 1
ATOM 2844 N N . MET A 1 364 ? 12.273 -8.375 -16.312 1 88.81 364 MET A N 1
ATOM 2845 C CA . MET A 1 364 ? 12.859 -8.828 -15.062 1 88.81 364 MET A CA 1
ATOM 2846 C C . MET A 1 364 ? 14.383 -8.836 -15.141 1 88.81 364 MET A C 1
ATOM 2848 O O . MET A 1 364 ? 15.062 -8.656 -14.133 1 88.81 364 MET A O 1
ATOM 2852 N N . ARG A 1 365 ? 14.805 -9.008 -16.297 1 86.25 365 ARG A N 1
ATOM 2853 C CA . ARG A 1 365 ? 16.25 -9.039 -16.516 1 86.25 365 ARG A CA 1
ATOM 2854 C C . ARG A 1 365 ? 16.828 -7.633 -16.609 1 86.25 365 ARG A C 1
ATOM 2856 O O . ARG A 1 365 ? 18.047 -7.445 -16.484 1 86.25 365 ARG A O 1
ATOM 2863 N N . SER A 1 366 ? 15.984 -6.754 -16.719 1 83.5 366 SER A N 1
ATOM 2864 C CA . SER A 1 366 ? 16.406 -5.355 -16.797 1 83.5 366 SER A CA 1
ATOM 2865 C C . SER A 1 366 ? 16.328 -4.684 -15.422 1 83.5 366 SER A C 1
ATOM 2867 O O . SER A 1 366 ? 15.82 -5.277 -14.461 1 83.5 366 SER A O 1
ATOM 2869 N N . GLU A 1 367 ? 16.828 -3.449 -15.375 1 85.44 367 GLU A N 1
ATOM 2870 C CA . GLU A 1 367 ? 16.828 -2.668 -14.141 1 85.44 367 GLU A CA 1
ATOM 2871 C C . GLU A 1 367 ? 15.469 -2.002 -13.914 1 85.44 367 GLU A C 1
ATOM 2873 O O . GLU A 1 367 ? 15.266 -1.336 -12.898 1 85.44 367 GLU A O 1
ATOM 2878 N N . SER A 1 368 ? 14.555 -2.34 -14.719 1 85.94 368 SER A N 1
ATOM 2879 C CA . SER A 1 368 ? 13.289 -1.624 -14.625 1 85.94 368 SER A CA 1
ATOM 2880 C C . SER A 1 368 ? 12.367 -2.262 -13.586 1 85.94 368 SER A C 1
ATOM 2882 O O . SER A 1 368 ? 11.492 -1.596 -13.039 1 85.94 368 SER A O 1
ATOM 2884 N N . VAL A 1 369 ? 12.547 -3.547 -13.305 1 92.69 369 VAL A N 1
ATOM 2885 C CA . VAL A 1 369 ? 11.625 -4.262 -12.43 1 92.69 369 VAL A CA 1
ATOM 2886 C C . VAL A 1 369 ? 12.367 -4.742 -11.188 1 92.69 369 VAL A C 1
ATOM 2888 O O . VAL A 1 369 ? 11.852 -4.656 -10.07 1 92.69 369 VAL A O 1
ATOM 2891 N N . VAL A 1 370 ? 13.516 -5.242 -11.406 1 94.44 370 VAL A N 1
ATOM 2892 C CA . VAL A 1 370 ? 14.375 -5.723 -10.336 1 94.44 370 VAL A CA 1
ATOM 2893 C C . VAL A 1 370 ? 15.633 -4.859 -10.266 1 94.44 370 VAL A C 1
ATOM 2895 O O . VAL A 1 370 ? 16.328 -4.668 -11.266 1 94.44 370 VAL A O 1
ATOM 2898 N N . LYS A 1 371 ? 15.898 -4.32 -9.07 1 91.94 371 LYS A N 1
ATOM 2899 C CA . LYS A 1 371 ? 17.125 -3.539 -8.898 1 91.94 371 LYS A CA 1
ATOM 2900 C C . LYS A 1 371 ? 18.359 -4.375 -9.219 1 91.94 371 LYS A C 1
ATOM 2902 O O . LYS A 1 371 ? 18.562 -5.441 -8.633 1 91.94 371 LYS A O 1
ATOM 2907 N N . GLY A 1 372 ? 19.094 -3.99 -10.141 1 89.75 372 GLY A N 1
ATOM 2908 C CA . GLY A 1 372 ? 20.281 -4.727 -10.562 1 89.75 372 GLY A CA 1
ATOM 2909 C C . GLY A 1 372 ? 19.969 -5.789 -11.602 1 89.75 372 GLY A C 1
ATOM 2910 O O . GLY A 1 372 ? 20.891 -6.387 -12.18 1 89.75 372 GLY A O 1
ATOM 2911 N N . GLY A 1 373 ? 18.688 -6.082 -11.867 1 89.31 373 GLY A N 1
ATOM 2912 C CA . GLY A 1 373 ? 18.266 -7.094 -12.82 1 89.31 373 GLY A CA 1
ATOM 2913 C C . GLY A 1 373 ? 18.578 -8.508 -12.375 1 89.31 373 GLY A C 1
ATOM 2914 O O . GLY A 1 373 ? 19.234 -8.711 -11.344 1 89.31 373 GLY A O 1
ATOM 2915 N N . ILE A 1 374 ? 17.922 -9.445 -13.125 1 91.12 374 ILE A N 1
ATOM 2916 C CA . ILE A 1 374 ? 18.25 -10.844 -12.859 1 91.12 374 ILE A CA 1
ATOM 2917 C C . ILE A 1 374 ? 19.172 -11.375 -13.953 1 91.12 374 ILE A C 1
ATOM 2919 O O . ILE A 1 374 ? 18.938 -11.156 -15.141 1 91.12 374 ILE A O 1
ATOM 2923 N N . GLY A 1 375 ? 20.312 -11.961 -13.617 1 89.56 375 GLY A N 1
ATOM 2924 C CA . GLY A 1 375 ? 21.25 -12.523 -14.57 1 89.56 375 GLY A CA 1
ATOM 2925 C C . GLY A 1 375 ? 20.859 -13.906 -15.062 1 89.56 375 GLY A C 1
ATOM 2926 O O . GLY A 1 375 ? 19.844 -14.461 -14.617 1 89.56 375 GLY A O 1
ATOM 2927 N N . ASP A 1 376 ? 21.641 -14.445 -15.969 1 89.69 376 ASP A N 1
ATOM 2928 C CA . ASP A 1 376 ? 21.391 -15.75 -16.562 1 89.69 376 ASP A CA 1
ATOM 2929 C C . ASP A 1 376 ? 21.391 -16.844 -15.508 1 89.69 376 ASP A C 1
ATOM 2931 O O . ASP A 1 376 ? 20.594 -17.781 -15.578 1 89.69 376 ASP A O 1
ATOM 2935 N N . LYS A 1 377 ? 22.188 -16.656 -14.555 1 92.12 377 LYS A N 1
ATOM 2936 C CA . LYS A 1 377 ? 22.297 -17.672 -13.516 1 92.12 377 LYS A CA 1
ATOM 2937 C C . LYS A 1 377 ? 21.031 -17.734 -12.672 1 92.12 377 LYS A C 1
ATOM 2939 O O . LYS A 1 377 ? 20.734 -18.766 -12.055 1 92.12 377 LYS A O 1
ATOM 2944 N N . ASP A 1 378 ? 20.312 -16.656 -12.648 1 95.19 378 ASP A N 1
ATOM 2945 C CA . ASP A 1 378 ? 19.109 -16.562 -11.812 1 95.19 378 ASP A CA 1
ATOM 2946 C C . ASP A 1 378 ? 17.844 -16.703 -12.641 1 95.19 378 ASP A C 1
ATOM 2948 O O . ASP A 1 378 ? 16.734 -16.516 -12.125 1 95.19 378 ASP A O 1
ATOM 2952 N N . PHE A 1 379 ? 17.984 -16.953 -13.883 1 94.62 379 PHE A N 1
ATOM 2953 C CA . PHE A 1 379 ? 16.891 -17.375 -14.758 1 94.62 379 PHE A CA 1
ATOM 2954 C C . PHE A 1 379 ? 17.031 -18.859 -15.117 1 94.62 379 PHE A C 1
ATOM 2956 O O . PHE A 1 379 ? 17.656 -19.188 -16.125 1 94.62 379 PHE A O 1
ATOM 2963 N N . VAL A 1 380 ? 16.359 -19.703 -14.383 1 96.75 380 VAL A N 1
ATOM 2964 C CA . VAL A 1 380 ? 16.594 -21.141 -14.461 1 96.75 380 VAL A CA 1
ATOM 2965 C C . VAL A 1 380 ? 15.492 -21.797 -15.289 1 96.75 380 VAL A C 1
ATOM 2967 O O . VAL A 1 380 ? 14.305 -21.641 -14.992 1 96.75 380 VAL A O 1
ATOM 2970 N N . VAL A 1 381 ? 15.867 -22.531 -16.25 1 95 381 VAL A N 1
ATOM 2971 C CA . VAL A 1 381 ? 14.953 -23.312 -17.094 1 95 381 VAL A CA 1
ATOM 2972 C C . VAL A 1 381 ? 15.156 -24.797 -16.828 1 95 381 VAL A C 1
ATOM 2974 O O . VAL A 1 381 ? 16.266 -25.312 -16.984 1 95 381 VAL A O 1
ATOM 2977 N N . VAL A 1 382 ? 14.164 -25.453 -16.453 1 97.25 382 VAL A N 1
ATOM 2978 C CA . VAL A 1 382 ? 14.242 -26.875 -16.094 1 97.25 382 VAL A CA 1
ATOM 2979 C C . VAL A 1 382 ? 13.781 -27.719 -17.281 1 97.25 382 VAL A C 1
ATOM 2981 O O . VAL A 1 382 ? 12.609 -27.688 -17.656 1 97.25 382 VAL A O 1
ATOM 2984 N N . GLU A 1 383 ? 14.664 -28.562 -17.781 1 95.94 383 GLU A N 1
ATOM 2985 C CA . GLU A 1 383 ? 14.344 -29.453 -18.891 1 95.94 383 GLU A CA 1
ATOM 2986 C C . GLU A 1 383 ? 13.352 -30.531 -18.453 1 95.94 383 GLU A C 1
ATOM 2988 O O . GLU A 1 383 ? 13.43 -31.047 -17.344 1 95.94 383 GLU A O 1
ATOM 2993 N N . GLY A 1 384 ? 12.438 -30.828 -19.359 1 95.06 384 GLY A N 1
ATOM 2994 C CA . GLY A 1 384 ? 11.484 -31.891 -19.109 1 95.06 384 GLY A CA 1
ATOM 2995 C C . GLY A 1 384 ? 10.328 -31.469 -18.219 1 95.06 384 GLY A C 1
ATOM 2996 O O . GLY A 1 384 ? 9.602 -32.312 -17.703 1 95.06 384 GLY A O 1
ATOM 2997 N N . ALA A 1 385 ? 10.219 -30.219 -18 1 96.75 385 ALA A N 1
ATOM 2998 C CA . ALA A 1 385 ? 9.117 -29.719 -17.172 1 96.75 385 ALA A CA 1
ATOM 2999 C C . ALA A 1 385 ? 8.312 -28.656 -17.922 1 96.75 385 ALA A C 1
ATOM 3001 O O . ALA A 1 385 ? 8.852 -27.938 -18.766 1 96.75 385 ALA A O 1
ATOM 3002 N N . GLY A 1 386 ? 7.023 -28.641 -17.625 1 96.88 386 GLY A N 1
ATOM 3003 C CA . GLY A 1 386 ? 6.129 -27.578 -18.078 1 96.88 386 GLY A CA 1
ATOM 3004 C C . GLY A 1 386 ? 5.75 -26.609 -16.969 1 96.88 386 GLY A C 1
ATOM 3005 O O . GLY A 1 386 ? 6.617 -26.109 -16.25 1 96.88 386 GLY A O 1
ATOM 3006 N N . HIS A 1 387 ? 4.453 -26.281 -16.859 1 97.56 387 HIS A N 1
ATOM 3007 C CA . HIS A 1 387 ? 3.971 -25.234 -15.969 1 97.56 387 HIS A CA 1
ATOM 3008 C C . HIS A 1 387 ? 4.086 -25.672 -14.508 1 97.56 387 HIS A C 1
ATOM 3010 O O . HIS A 1 387 ? 4.25 -24.828 -13.617 1 97.56 387 HIS A O 1
ATOM 3016 N N . TRP A 1 388 ? 4.012 -27 -14.242 1 98.38 388 TRP A N 1
ATOM 3017 C CA . TRP A 1 388 ? 4 -27.5 -12.875 1 98.38 388 TRP A CA 1
ATOM 3018 C C . TRP A 1 388 ? 5.391 -27.969 -12.453 1 98.38 388 TRP A C 1
ATOM 3020 O O . TRP A 1 388 ? 5.555 -29.078 -11.953 1 98.38 388 TRP A O 1
ATOM 3030 N N . VAL A 1 389 ? 6.352 -27.109 -12.508 1 98.44 389 VAL A N 1
ATOM 3031 C CA . VAL A 1 389 ? 7.77 -27.438 -12.469 1 98.44 389 VAL A CA 1
ATOM 3032 C C . VAL A 1 389 ? 8.109 -28.094 -11.125 1 98.44 389 VAL A C 1
ATOM 3034 O O . VAL A 1 389 ? 8.875 -29.062 -11.07 1 98.44 389 VAL A O 1
ATOM 3037 N N . GLN A 1 390 ? 7.566 -27.672 -9.977 1 98.38 390 GLN A N 1
ATOM 3038 C CA . GLN A 1 390 ? 7.887 -28.219 -8.656 1 98.38 390 GLN A CA 1
ATOM 3039 C C . GLN A 1 390 ? 7.277 -29.609 -8.477 1 98.38 390 GLN A C 1
ATOM 3041 O O . GLN A 1 390 ? 7.688 -30.359 -7.586 1 98.38 390 GLN A O 1
ATOM 3046 N N . GLN A 1 391 ? 6.266 -29.984 -9.32 1 97.94 391 GLN A N 1
ATOM 3047 C CA . GLN A 1 391 ? 5.641 -31.297 -9.258 1 97.94 391 GLN A CA 1
ATOM 3048 C C . GLN A 1 391 ? 6.238 -32.25 -10.305 1 97.94 391 GLN A C 1
ATOM 3050 O O . GLN A 1 391 ? 6.469 -33.406 -10.023 1 97.94 391 GLN A O 1
ATOM 3055 N N . GLU A 1 392 ? 6.574 -31.703 -11.461 1 97.69 392 GLU A N 1
ATOM 3056 C CA . GLU A 1 392 ? 7.086 -32.5 -12.578 1 97.69 392 GLU A CA 1
ATOM 3057 C C . GLU A 1 392 ? 8.555 -32.875 -12.359 1 97.69 392 GLU A C 1
ATOM 3059 O O . GLU A 1 392 ? 8.977 -33.969 -12.695 1 97.69 392 GLU A O 1
ATOM 3064 N N . LYS A 1 393 ? 9.305 -31.906 -11.859 1 98.31 393 LYS A N 1
ATOM 3065 C CA . LYS A 1 393 ? 10.734 -32.094 -11.617 1 98.31 393 LYS A CA 1
ATOM 3066 C C . LYS A 1 393 ? 11.133 -31.547 -10.25 1 98.31 393 LYS A C 1
ATOM 3068 O O . LYS A 1 393 ? 11.922 -30.609 -10.148 1 98.31 393 LYS A O 1
ATOM 3073 N N . PRO A 1 394 ? 10.648 -32.25 -9.18 1 98.25 394 PRO A N 1
ATOM 3074 C CA . PRO A 1 394 ? 10.891 -31.734 -7.828 1 98.25 394 PRO A CA 1
ATOM 3075 C C . PRO A 1 394 ? 12.367 -31.703 -7.465 1 98.25 394 PRO A C 1
ATOM 3077 O O . PRO A 1 394 ? 12.82 -30.781 -6.781 1 98.25 394 PRO A O 1
ATOM 3080 N N . GLU A 1 395 ? 13.18 -32.656 -7.898 1 98.25 395 GLU A N 1
ATOM 3081 C CA . GLU A 1 395 ? 14.602 -32.688 -7.555 1 98.25 395 GLU A CA 1
ATOM 3082 C C . GLU A 1 395 ? 15.344 -31.5 -8.164 1 98.25 395 GLU A C 1
ATOM 3084 O O . GLU A 1 395 ? 16.109 -30.828 -7.473 1 98.25 395 GLU A O 1
ATOM 3089 N N . GLU A 1 396 ? 15.078 -31.25 -9.438 1 98.62 396 GLU A N 1
ATOM 3090 C CA . GLU A 1 396 ? 15.711 -30.125 -10.109 1 98.62 396 GLU A CA 1
ATOM 3091 C C . GLU A 1 396 ? 15.266 -28.797 -9.492 1 98.62 396 GLU A C 1
ATOM 3093 O O . GLU A 1 396 ? 16.078 -27.875 -9.344 1 98.62 396 GLU A O 1
ATOM 3098 N N . THR A 1 397 ? 14.008 -28.703 -9.172 1 98.69 397 THR A N 1
ATOM 3099 C CA . THR A 1 397 ? 13.477 -27.5 -8.555 1 98.69 397 THR A CA 1
ATOM 3100 C C . THR A 1 397 ? 14.125 -27.25 -7.199 1 98.69 397 THR A C 1
ATOM 3102 O O . THR A 1 397 ? 14.578 -26.141 -6.914 1 98.69 397 THR A O 1
ATOM 3105 N N . VAL A 1 398 ? 14.195 -28.281 -6.367 1 98.62 398 VAL A N 1
ATOM 3106 C CA . VAL A 1 398 ? 14.797 -28.172 -5.039 1 98.62 398 VAL A CA 1
ATOM 3107 C C . VAL A 1 398 ? 16.266 -27.781 -5.168 1 98.62 398 VAL A C 1
ATOM 3109 O O . VAL A 1 398 ? 16.766 -26.938 -4.418 1 98.62 398 VAL A O 1
ATOM 3112 N N . HIS A 1 399 ? 16.922 -28.391 -6.094 1 98.44 399 HIS A N 1
ATOM 3113 C CA . HIS A 1 399 ? 18.328 -28.062 -6.328 1 98.44 399 HIS A CA 1
ATOM 3114 C C . HIS A 1 399 ? 18.484 -26.578 -6.672 1 98.44 399 HIS A C 1
ATOM 3116 O O . HIS A 1 399 ? 19.359 -25.906 -6.133 1 98.44 399 HIS A O 1
ATOM 3122 N N . ALA A 1 400 ? 17.672 -26.062 -7.547 1 98.5 400 ALA A N 1
ATOM 3123 C CA . ALA A 1 400 ? 17.719 -24.656 -7.941 1 98.5 400 ALA A CA 1
ATOM 3124 C C . ALA A 1 400 ? 17.438 -23.75 -6.75 1 98.5 400 ALA A C 1
ATOM 3126 O O . ALA A 1 400 ? 18.078 -22.703 -6.605 1 98.5 400 ALA A O 1
ATOM 3127 N N . LEU A 1 401 ? 16.453 -24.109 -5.914 1 98.69 401 LEU A N 1
ATOM 3128 C CA . LEU A 1 401 ? 16.125 -23.328 -4.727 1 98.69 401 LEU A CA 1
ATOM 3129 C C . LEU A 1 401 ? 17.297 -23.281 -3.758 1 98.69 401 LEU A C 1
ATOM 3131 O O . LEU A 1 401 ? 17.719 -22.203 -3.32 1 98.69 401 LEU A O 1
ATOM 3135 N N . LEU A 1 402 ? 17.875 -24.469 -3.459 1 98.12 402 LEU A N 1
ATOM 3136 C CA . LEU 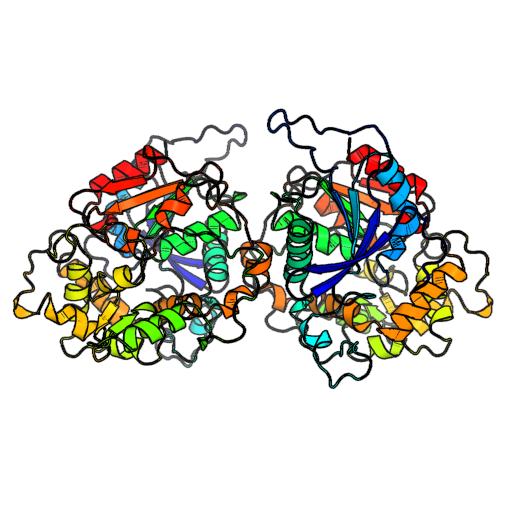A 1 402 ? 18.922 -24.578 -2.453 1 98.12 402 LEU A CA 1
ATOM 3137 C C . LEU A 1 402 ? 20.188 -23.859 -2.916 1 98.12 402 LEU A C 1
ATOM 3139 O O . LEU A 1 402 ? 20.891 -23.25 -2.107 1 98.12 402 LEU A O 1
ATOM 3143 N N . GLN A 1 403 ? 20.469 -23.891 -4.219 1 97.62 403 GLN A N 1
ATOM 3144 C CA . GLN A 1 403 ? 21.609 -23.156 -4.754 1 97.62 403 GLN A CA 1
ATOM 3145 C C . GLN A 1 403 ? 21.438 -21.656 -4.539 1 97.62 403 GLN A C 1
ATOM 3147 O O . GLN A 1 403 ? 22.406 -20.938 -4.258 1 97.62 403 GLN A O 1
ATOM 3152 N N . PHE A 1 404 ? 20.266 -21.172 -4.691 1 97.69 404 PHE A N 1
ATOM 3153 C CA . PHE A 1 404 ? 19.969 -19.75 -4.543 1 97.69 404 PHE A CA 1
ATOM 3154 C C . PHE A 1 404 ? 19.969 -19.344 -3.076 1 97.69 404 PHE A C 1
ATOM 3156 O O . PHE A 1 404 ? 20.297 -18.203 -2.742 1 97.69 404 PHE A O 1
ATOM 3163 N N . PHE A 1 405 ? 19.594 -20.266 -2.172 1 95.31 405 PHE A N 1
ATOM 3164 C CA . PHE A 1 405 ? 19.531 -20 -0.739 1 95.31 405 PHE A CA 1
ATOM 3165 C C . PHE A 1 405 ? 20.922 -19.875 -0.141 1 95.31 405 PHE A C 1
ATOM 3167 O O . PHE A 1 405 ? 21.094 -19.281 0.92 1 95.31 405 PHE A O 1
ATOM 3174 N N . GLU A 1 406 ? 21.969 -20.453 -0.729 1 87.19 406 GLU A N 1
ATOM 3175 C CA . GLU A 1 406 ? 23.344 -20.391 -0.234 1 87.19 406 GLU A CA 1
ATOM 3176 C C . GLU A 1 406 ? 23.969 -19.031 -0.525 1 87.19 406 GLU A C 1
ATOM 3178 O O . GLU A 1 406 ? 23.688 -18.422 -1.554 1 87.19 406 GLU A O 1
ATOM 3183 N N . MET B 1 1 ? -2.729 35.25 -8.445 1 52.84 1 MET B N 1
ATOM 3184 C CA . MET B 1 1 ? -2.803 35.562 -7.016 1 52.84 1 MET B CA 1
ATOM 3185 C C . MET B 1 1 ? -1.525 36.25 -6.535 1 52.84 1 MET B C 1
ATOM 3187 O O . MET B 1 1 ? -0.426 35.875 -6.953 1 52.84 1 MET B O 1
ATOM 3191 N N . LEU B 1 2 ? -1.644 37.344 -5.977 1 63.59 2 LEU B N 1
ATOM 3192 C CA . LEU B 1 2 ? -0.538 38.062 -5.348 1 63.59 2 LEU B CA 1
ATOM 3193 C C . LEU B 1 2 ? -0.156 37.406 -4.02 1 63.59 2 LEU B C 1
ATOM 3195 O O . LEU B 1 2 ? -1.028 37 -3.252 1 63.59 2 LEU B O 1
ATOM 3199 N N . TRP B 1 3 ? 1.055 36.906 -3.92 1 77.38 3 TRP B N 1
ATOM 3200 C CA . TRP B 1 3 ? 1.601 36.312 -2.699 1 77.38 3 TRP B CA 1
ATOM 3201 C C . TRP B 1 3 ? 2.381 37.344 -1.898 1 77.38 3 TRP B C 1
ATOM 3203 O O . TRP B 1 3 ? 3.574 37.562 -2.131 1 77.38 3 TRP B O 1
ATOM 3213 N N . PRO B 1 4 ? 1.657 37.969 -0.959 1 78.56 4 PRO B N 1
ATOM 3214 C CA . PRO B 1 4 ? 2.412 38.969 -0.19 1 78.56 4 PRO B CA 1
ATOM 3215 C C . PRO B 1 4 ? 3.66 38.375 0.465 1 78.56 4 PRO B C 1
ATOM 3217 O O . PRO B 1 4 ? 3.619 37.25 0.995 1 78.56 4 PRO B O 1
ATOM 3220 N N . GLU B 1 5 ? 4.766 39.094 0.354 1 77.88 5 GLU B N 1
ATOM 3221 C CA . GLU B 1 5 ? 6.027 38.875 1.046 1 77.88 5 GLU B CA 1
ATOM 3222 C C . GLU B 1 5 ? 6.676 37.562 0.588 1 77.88 5 GLU B C 1
ATOM 3224 O O . GLU B 1 5 ? 7.605 37.062 1.229 1 77.88 5 GLU B O 1
ATOM 3229 N N . LEU B 1 6 ? 6.098 37 -0.446 1 87.94 6 LEU B N 1
ATOM 3230 C CA . LEU B 1 6 ? 6.824 35.875 -1.043 1 87.94 6 LEU B CA 1
ATOM 3231 C C . LEU B 1 6 ? 8.07 36.375 -1.77 1 87.94 6 LEU B C 1
ATOM 3233 O O . LEU B 1 6 ? 7.992 37.281 -2.607 1 87.94 6 LEU B O 1
ATOM 3237 N N . PRO B 1 7 ? 9.188 35.844 -1.323 1 91.69 7 PRO B N 1
ATOM 3238 C CA . PRO B 1 7 ? 10.414 36.281 -2.002 1 91.69 7 PRO B CA 1
ATOM 3239 C C . PRO B 1 7 ? 10.336 36.094 -3.518 1 91.69 7 PRO B C 1
ATOM 3241 O O . PRO B 1 7 ? 9.734 35.156 -4.008 1 91.69 7 PRO B O 1
ATOM 3244 N N . PRO B 1 8 ? 10.961 37.062 -4.227 1 91.75 8 PRO B N 1
ATOM 3245 C CA . PRO B 1 8 ? 10.883 37 -5.688 1 91.75 8 PRO B CA 1
ATOM 3246 C C . PRO B 1 8 ? 11.492 35.719 -6.273 1 91.75 8 PRO B C 1
ATOM 3248 O O . PRO B 1 8 ? 11.156 35.344 -7.391 1 91.75 8 PRO B O 1
ATOM 3251 N N . GLU B 1 9 ? 12.352 35.094 -5.461 1 93.94 9 GLU B N 1
ATOM 3252 C CA . GLU B 1 9 ? 13.023 33.875 -5.918 1 93.94 9 GLU B CA 1
ATOM 3253 C C . GLU B 1 9 ? 12.062 32.688 -5.934 1 93.94 9 GLU B C 1
ATOM 3255 O O . GLU B 1 9 ? 12.344 31.656 -6.547 1 93.94 9 GLU B O 1
ATOM 3260 N N . VAL B 1 10 ? 10.992 32.844 -5.238 1 96.25 10 VAL B N 1
ATOM 3261 C CA . VAL B 1 10 ? 10.023 31.766 -5.164 1 96.25 10 VAL B CA 1
ATOM 3262 C C . VAL B 1 10 ? 9 31.906 -6.285 1 96.25 10 VAL B C 1
ATOM 3264 O O . VAL B 1 10 ? 8.359 32.938 -6.422 1 96.25 10 VAL B O 1
ATOM 3267 N N . ILE B 1 11 ? 8.828 30.859 -7.016 1 95 11 ILE B N 1
ATOM 3268 C CA . ILE B 1 11 ? 7.926 30.859 -8.164 1 95 11 ILE B CA 1
ATOM 3269 C C . ILE B 1 11 ? 6.68 30.047 -7.848 1 95 11 ILE B C 1
ATOM 3271 O O . ILE B 1 11 ? 6.773 28.984 -7.227 1 95 11 ILE B O 1
ATOM 3275 N N . SER B 1 12 ? 5.543 30.594 -8.234 1 95.56 12 SER B N 1
ATOM 3276 C CA . SER B 1 12 ? 4.262 29.891 -8.148 1 95.56 12 SER B CA 1
ATOM 3277 C C . SER B 1 12 ? 3.852 29.328 -9.508 1 95.56 12 SER B C 1
ATOM 3279 O O . SER B 1 12 ? 3.812 30.047 -10.5 1 95.56 12 SER B O 1
ATOM 3281 N N . ARG B 1 13 ? 3.584 27.969 -9.547 1 95.12 13 ARG B N 1
ATOM 3282 C CA . ARG B 1 13 ? 3.117 27.406 -10.812 1 95.12 13 ARG B CA 1
ATOM 3283 C C . ARG B 1 13 ? 2.291 26.156 -10.578 1 95.12 13 ARG B C 1
ATOM 3285 O O . ARG B 1 13 ? 2.27 25.609 -9.469 1 95.12 13 ARG B O 1
ATOM 3292 N N . GLN B 1 14 ? 1.612 25.734 -11.641 1 95.38 14 GLN B N 1
ATOM 3293 C CA . GLN B 1 14 ? 0.857 24.484 -11.633 1 95.38 14 GLN B CA 1
ATOM 3294 C C . GLN B 1 14 ? 1.644 23.375 -12.312 1 95.38 14 GLN B C 1
ATOM 3296 O O . GLN B 1 14 ? 2.408 23.609 -13.242 1 95.38 14 GLN B O 1
ATOM 3301 N N . ILE B 1 15 ? 1.506 22.156 -11.828 1 95.56 15 ILE B N 1
ATOM 3302 C CA . ILE B 1 15 ? 2.111 20.969 -12.445 1 95.56 15 ILE B CA 1
ATOM 3303 C C . ILE B 1 15 ? 1.139 19.797 -12.383 1 95.56 15 ILE 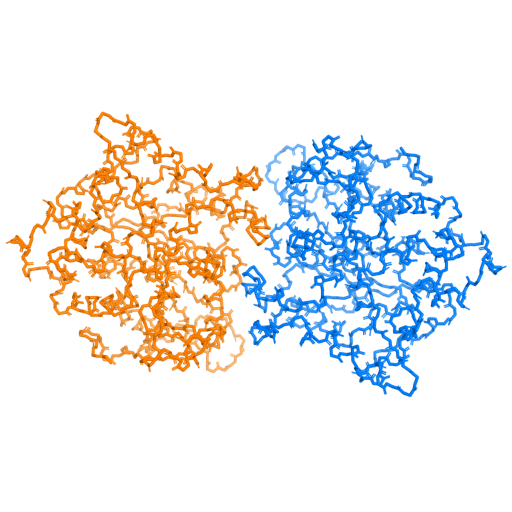B C 1
ATOM 3305 O O . ILE B 1 15 ? 0.496 19.578 -11.352 1 95.56 15 ILE B O 1
ATOM 3309 N N . LEU B 1 16 ? 1.005 19.109 -13.469 1 92.88 16 LEU B N 1
ATOM 3310 C CA . LEU B 1 16 ? 0.142 17.938 -13.516 1 92.88 16 LEU B CA 1
ATOM 3311 C C . LEU B 1 16 ? 0.788 16.766 -12.789 1 92.88 16 LEU B C 1
ATOM 3313 O O . LEU B 1 16 ? 1.912 16.375 -13.109 1 92.88 16 LEU B O 1
ATOM 3317 N N . VAL B 1 17 ? 0.159 16.266 -11.812 1 93.25 17 VAL B N 1
ATOM 3318 C CA . VAL B 1 17 ? 0.597 15.125 -11.016 1 93.25 17 VAL B CA 1
ATOM 3319 C C . VAL B 1 17 ? -0.52 14.086 -10.938 1 93.25 17 VAL B C 1
ATOM 3321 O O . VAL B 1 17 ? -1.357 14.125 -10.031 1 93.25 17 VAL B O 1
ATOM 3324 N N . SER B 1 18 ? -0.471 13.086 -11.867 1 89.38 18 SER B N 1
ATOM 3325 C CA . SER B 1 18 ? -1.505 12.062 -11.953 1 89.38 18 SER B CA 1
ATOM 3326 C C . SER B 1 18 ? -2.891 12.68 -12.094 1 89.38 18 SER B C 1
ATOM 3328 O O . SER B 1 18 ? -3.158 13.406 -13.055 1 89.38 18 SER B O 1
ATOM 3330 N N . ASP B 1 19 ? -3.75 12.562 -11.039 1 88.06 19 ASP B N 1
ATOM 3331 C CA . ASP B 1 19 ? -5.133 13.023 -11.133 1 88.06 19 ASP B CA 1
ATOM 3332 C C . ASP B 1 19 ? -5.273 14.453 -10.602 1 88.06 19 ASP B C 1
ATOM 3334 O O . ASP B 1 19 ? -6.391 14.953 -10.438 1 88.06 19 ASP B O 1
ATOM 3338 N N . LEU B 1 20 ? -4.141 15.125 -10.375 1 92.38 20 LEU B N 1
ATOM 3339 C CA . LEU B 1 20 ? -4.184 16.453 -9.781 1 92.38 20 LEU B CA 1
ATOM 3340 C C . LEU B 1 20 ? -3.477 17.469 -10.672 1 92.38 20 LEU B C 1
ATOM 3342 O O . LEU B 1 20 ? -2.488 17.141 -11.336 1 92.38 20 LEU B O 1
ATOM 3346 N N . ASP B 1 21 ? -4.062 18.594 -10.719 1 93.81 21 ASP B N 1
ATOM 3347 C CA . ASP B 1 21 ? -3.32 19.797 -11.062 1 93.81 21 ASP B CA 1
ATOM 3348 C C . ASP B 1 21 ? -2.814 20.5 -9.805 1 93.81 21 ASP B C 1
ATOM 3350 O O . ASP B 1 21 ? -3.543 21.281 -9.188 1 93.81 21 ASP B O 1
ATOM 3354 N N . VAL B 1 22 ? -1.545 20.281 -9.508 1 96.5 22 VAL B N 1
ATOM 3355 C CA . VAL B 1 22 ? -0.999 20.656 -8.211 1 96.5 22 VAL B CA 1
ATOM 3356 C C . VAL B 1 22 ? -0.383 22.062 -8.289 1 96.5 22 VAL B C 1
ATOM 3358 O O . VAL B 1 22 ? 0.438 22.328 -9.172 1 96.5 22 VAL B O 1
ATOM 3361 N N . HIS B 1 23 ? -0.769 22.922 -7.406 1 97.06 23 HIS B N 1
ATOM 3362 C CA . HIS B 1 23 ? -0.063 24.188 -7.227 1 97.06 23 HIS B CA 1
ATOM 3363 C C . HIS B 1 23 ? 1.198 24 -6.391 1 97.06 23 HIS B C 1
ATOM 3365 O O . HIS B 1 23 ? 1.148 23.406 -5.309 1 97.06 23 HIS B O 1
ATOM 3371 N N . ILE B 1 24 ? 2.275 24.484 -6.914 1 98.06 24 ILE B N 1
ATOM 3372 C CA . ILE B 1 24 ? 3.508 24.391 -6.141 1 98.06 24 ILE B CA 1
ATOM 3373 C C . ILE B 1 24 ? 4.152 25.781 -6.027 1 98.06 24 ILE B C 1
ATOM 3375 O O . ILE B 1 24 ? 4.047 26.594 -6.945 1 98.06 24 ILE B O 1
ATOM 3379 N N . LEU B 1 25 ? 4.684 26.078 -4.871 1 98.12 25 LEU B N 1
ATOM 3380 C CA . LEU B 1 25 ? 5.734 27.078 -4.734 1 98.12 25 LEU B CA 1
ATOM 3381 C C . LEU B 1 25 ? 7.113 26.438 -4.855 1 98.12 25 LEU B C 1
ATOM 3383 O O . LEU B 1 25 ? 7.348 25.344 -4.332 1 98.12 25 LEU B O 1
ATOM 3387 N N . GLU B 1 26 ? 7.961 27.109 -5.582 1 97.12 26 GLU B N 1
ATOM 3388 C CA . GLU B 1 26 ? 9.242 26.516 -5.969 1 97.12 26 GLU B CA 1
ATOM 3389 C C . GLU B 1 26 ? 10.367 27.547 -5.883 1 97.12 26 GLU B C 1
ATOM 3391 O O . GLU B 1 26 ? 10.188 28.703 -6.254 1 97.12 26 GLU B O 1
ATOM 3396 N N . CYS B 1 27 ? 11.414 27.141 -5.301 1 96.94 27 CYS B N 1
ATOM 3397 C CA . CYS B 1 27 ? 12.633 27.922 -5.316 1 96.94 27 CYS B CA 1
ATOM 3398 C C . CYS B 1 27 ? 13.82 27.094 -5.797 1 96.94 27 CYS B C 1
ATOM 3400 O O . CYS B 1 27 ? 14.188 26.109 -5.152 1 96.94 27 CYS B O 1
ATOM 3402 N N . LEU B 1 28 ? 14.375 27.469 -6.934 1 94.62 28 LEU B N 1
ATOM 3403 C CA . LEU B 1 28 ? 15.539 26.797 -7.484 1 94.62 28 LEU B CA 1
ATOM 3404 C C . LEU B 1 28 ? 16.797 27.125 -6.676 1 94.62 28 LEU B C 1
ATOM 3406 O O . LEU B 1 28 ? 16.828 28.109 -5.949 1 94.62 28 LEU B O 1
ATOM 3410 N N . PRO B 1 29 ? 17.766 26.297 -6.793 1 93.38 29 PRO B N 1
ATOM 3411 C CA . PRO B 1 29 ? 19 26.594 -6.051 1 93.38 29 PRO B CA 1
ATOM 3412 C C . PRO B 1 29 ? 19.594 27.938 -6.426 1 93.38 29 PRO B C 1
ATOM 3414 O O . PRO B 1 29 ? 19.578 28.328 -7.594 1 93.38 29 PRO B O 1
ATOM 3417 N N . LEU B 1 30 ? 19.953 28.75 -5.559 1 87.25 30 LEU B N 1
ATOM 3418 C CA . LEU B 1 30 ? 20.5 30.094 -5.777 1 87.25 30 LEU B CA 1
ATOM 3419 C C . LEU B 1 30 ? 22.016 30.078 -5.602 1 87.25 30 LEU B C 1
ATOM 3421 O O . LEU B 1 30 ? 22.719 30.969 -6.102 1 87.25 30 LEU B O 1
ATOM 3425 N N . GLY B 1 31 ? 22.703 29.203 -4.805 1 65.81 31 GLY B N 1
ATOM 3426 C CA . GLY B 1 31 ? 24.125 29.266 -4.543 1 65.81 31 GLY B CA 1
ATOM 3427 C C . GLY B 1 31 ? 24.938 28.375 -5.461 1 65.81 31 GLY B C 1
ATOM 3428 O O . GLY B 1 31 ? 24.375 27.547 -6.191 1 65.81 31 GLY B O 1
ATOM 3429 N N . THR B 1 32 ? 26.141 28.812 -5.855 1 54.25 32 THR B N 1
ATOM 3430 C CA . THR B 1 32 ? 27.219 28.172 -6.59 1 54.25 32 THR B CA 1
ATOM 3431 C C . THR B 1 32 ? 27.562 26.812 -5.977 1 54.25 32 THR B C 1
ATOM 3433 O O . THR B 1 32 ? 28.438 26.109 -6.477 1 54.25 32 THR B O 1
ATOM 3436 N N . HIS B 1 33 ? 27.344 26.578 -4.703 1 47.53 33 HIS B N 1
ATOM 3437 C CA . HIS B 1 33 ? 27.875 25.391 -4.047 1 47.53 33 HIS B CA 1
ATOM 3438 C C . HIS B 1 33 ? 27.094 24.141 -4.445 1 47.53 33 HIS B C 1
ATOM 3440 O O . HIS B 1 33 ? 25.891 24.047 -4.184 1 47.53 33 HIS B O 1
ATOM 3446 N N . HIS B 1 34 ? 27.297 23.781 -5.512 1 46.19 34 HIS B N 1
ATOM 3447 C CA . HIS B 1 34 ? 26.703 22.531 -5.957 1 46.19 34 HIS B CA 1
ATOM 3448 C C . HIS B 1 34 ? 26.953 21.406 -4.949 1 46.19 34 HIS B C 1
ATOM 3450 O O . HIS B 1 34 ? 28.094 20.984 -4.754 1 46.19 34 HIS B O 1
ATOM 3456 N N . HIS B 1 35 ? 26.344 21.484 -3.787 1 43.34 35 HIS B N 1
ATOM 3457 C CA . HIS B 1 35 ? 26.516 20.25 -3.023 1 43.34 35 HIS B CA 1
ATOM 3458 C C . HIS B 1 35 ? 26.359 19.016 -3.914 1 43.34 35 HIS B C 1
ATOM 3460 O O . HIS B 1 35 ? 25.25 18.703 -4.344 1 43.34 35 HIS B O 1
ATOM 3466 N N . CYS B 1 36 ? 27.266 18.938 -4.785 1 36.44 36 CYS B N 1
ATOM 3467 C CA . CYS B 1 36 ? 27.312 17.703 -5.566 1 36.44 36 CYS B CA 1
ATOM 3468 C C . CYS B 1 36 ? 27.328 16.484 -4.656 1 36.44 36 CYS B C 1
ATOM 3470 O O . CYS B 1 36 ? 28.266 16.312 -3.871 1 36.44 36 CYS B O 1
ATOM 3472 N N . LEU B 1 37 ? 26.203 16.156 -3.996 1 39.22 37 LEU B N 1
ATOM 3473 C CA . LEU B 1 37 ? 26.312 14.82 -3.418 1 39.22 37 LEU B CA 1
ATOM 3474 C C . LEU B 1 37 ? 27.156 13.914 -4.297 1 39.22 37 LEU B C 1
ATOM 3476 O O . LEU B 1 37 ? 27.094 13.984 -5.527 1 39.22 37 LEU B O 1
ATOM 3480 N N . GLY B 1 38 ? 28.328 13.445 -3.693 1 34.72 38 GLY B N 1
ATOM 3481 C CA . GLY B 1 38 ? 29.438 12.633 -4.191 1 34.72 38 GLY B CA 1
ATOM 3482 C C . GLY B 1 38 ? 29 11.602 -5.219 1 34.72 38 GLY B C 1
ATOM 3483 O O . GLY B 1 38 ? 29.781 10.727 -5.594 1 34.72 38 GLY B O 1
ATOM 3484 N N . SER B 1 39 ? 27.828 11.062 -5.215 1 34.91 39 SER B N 1
ATOM 3485 C CA . SER B 1 39 ? 28.078 9.82 -5.938 1 34.91 39 SER B CA 1
ATOM 3486 C C . SER B 1 39 ? 28.609 10.086 -7.34 1 34.91 39 SER B C 1
ATOM 3488 O O . SER B 1 39 ? 28.25 11.086 -7.965 1 34.91 39 SER B O 1
ATOM 3490 N N . ASN B 1 40 ? 29.859 9.508 -7.691 1 34.81 40 ASN B N 1
ATOM 3491 C CA . ASN B 1 40 ? 30.766 9.422 -8.836 1 34.81 40 ASN B CA 1
ATOM 3492 C C . ASN B 1 40 ? 30.016 9.586 -10.156 1 34.81 40 ASN B C 1
ATOM 3494 O O . ASN B 1 40 ? 30.641 9.797 -11.195 1 34.81 40 ASN B O 1
ATOM 3498 N N . THR B 1 41 ? 29.125 8.562 -10.562 1 37.34 41 THR B N 1
ATOM 3499 C CA . THR B 1 41 ? 29.234 8.07 -11.93 1 37.34 41 THR B CA 1
ATOM 3500 C C . THR B 1 41 ? 28.844 9.156 -12.93 1 37.34 41 THR B C 1
ATOM 3502 O O . THR B 1 41 ? 29.25 9.117 -14.094 1 37.34 41 THR B O 1
ATOM 3505 N N . VAL B 1 42 ? 27.422 9.414 -13.195 1 38.09 42 VAL B N 1
ATOM 3506 C CA . VAL B 1 42 ? 27.062 9.852 -14.539 1 38.09 42 VAL B CA 1
ATOM 3507 C C . VAL B 1 42 ? 27.266 11.359 -14.664 1 38.09 42 VAL B C 1
ATOM 3509 O O . VAL B 1 42 ? 26.844 12.125 -13.797 1 38.09 42 VAL B O 1
ATOM 3512 N N . PRO B 1 43 ? 28.188 11.773 -15.523 1 40.22 43 PRO B N 1
ATOM 3513 C CA . PRO B 1 43 ? 28.562 13.141 -15.891 1 40.22 43 PRO B CA 1
ATOM 3514 C C . PRO B 1 43 ? 27.359 14.078 -15.984 1 40.22 43 PRO B C 1
ATOM 3516 O O . PRO B 1 43 ? 27.531 15.281 -16.188 1 40.22 43 PRO B O 1
ATOM 3519 N N . GLY B 1 44 ? 26.188 13.75 -16.188 1 44.25 44 GLY B N 1
ATOM 3520 C CA . GLY B 1 44 ? 25.219 14.758 -16.594 1 44.25 44 GLY B CA 1
ATOM 3521 C C . GLY B 1 44 ? 24.844 15.727 -15.492 1 44.25 44 GLY B C 1
ATOM 3522 O O . GLY B 1 44 ? 25.156 15.484 -14.32 1 44.25 44 GLY B O 1
ATOM 3523 N N . PRO B 1 45 ? 24.641 17.094 -15.938 1 47.72 45 PRO B N 1
ATOM 3524 C CA . PRO B 1 45 ? 24.281 18.109 -14.938 1 47.72 45 PRO B CA 1
ATOM 3525 C C . PRO B 1 45 ? 23.359 17.562 -13.844 1 47.72 45 PRO B C 1
ATOM 3527 O O . PRO B 1 45 ? 22.312 17 -14.141 1 47.72 45 PRO B O 1
ATOM 3530 N N . ARG B 1 46 ? 23.844 17.156 -12.781 1 60.41 46 ARG B N 1
ATOM 3531 C CA . ARG B 1 46 ? 23.125 16.547 -11.672 1 60.41 46 ARG B CA 1
ATOM 3532 C C . ARG B 1 46 ? 22.078 17.484 -11.109 1 60.41 46 ARG B C 1
ATOM 3534 O O . ARG B 1 46 ? 22.344 18.656 -10.859 1 60.41 46 ARG B O 1
ATOM 3541 N N . LYS B 1 47 ? 20.797 17.25 -11.148 1 85.88 47 LYS B N 1
ATOM 3542 C CA . LYS B 1 47 ? 19.719 18.016 -10.539 1 85.88 47 LYS B CA 1
ATOM 3543 C C . LYS B 1 47 ? 20 18.281 -9.062 1 85.88 47 LYS B C 1
ATOM 3545 O O . LYS B 1 47 ? 20.562 17.438 -8.367 1 85.88 47 LYS B O 1
ATOM 3550 N N . ALA B 1 48 ? 19.938 19.562 -8.672 1 94.19 48 ALA B N 1
ATOM 3551 C CA . ALA B 1 48 ? 20.062 19.922 -7.262 1 94.19 48 ALA B CA 1
ATOM 3552 C C . ALA B 1 48 ? 19.219 19.016 -6.383 1 94.19 48 ALA B C 1
ATOM 3554 O O . ALA B 1 48 ? 18.172 18.531 -6.812 1 94.19 48 ALA B O 1
ATOM 3555 N N . PRO B 1 49 ? 19.797 18.688 -5.203 1 97 49 PRO B N 1
ATOM 3556 C CA . PRO B 1 49 ? 19 17.844 -4.309 1 97 49 PRO B CA 1
ATOM 3557 C C . PRO B 1 49 ? 17.625 18.438 -4.016 1 97 49 PRO B C 1
ATOM 3559 O O . PRO B 1 49 ? 17.516 19.625 -3.711 1 97 49 PRO B O 1
ATOM 3562 N N . LEU B 1 50 ? 16.641 17.609 -4.098 1 98.19 50 LEU B N 1
ATOM 3563 C CA . LEU B 1 50 ? 15.242 18.016 -3.98 1 98.19 50 LEU B CA 1
ATOM 3564 C C . LEU B 1 50 ? 14.781 17.984 -2.525 1 98.19 50 LEU B C 1
ATOM 3566 O O . LEU B 1 50 ? 14.984 16.984 -1.832 1 98.19 50 LEU B O 1
ATOM 3570 N N . VAL B 1 51 ? 14.234 19.062 -2.035 1 98.81 51 VAL B N 1
ATOM 3571 C CA . VAL B 1 51 ? 13.586 19.125 -0.728 1 98.81 51 VAL B CA 1
ATOM 3572 C C . VAL B 1 51 ? 12.102 19.438 -0.899 1 98.81 51 VAL B C 1
ATOM 3574 O O . VAL B 1 51 ? 11.742 20.453 -1.501 1 98.81 51 VAL B O 1
ATOM 3577 N N . ILE B 1 52 ? 11.258 18.562 -0.418 1 98.94 52 ILE B N 1
ATOM 3578 C CA . ILE B 1 52 ? 9.812 18.766 -0.488 1 98.94 52 ILE B CA 1
ATOM 3579 C C . ILE B 1 52 ? 9.281 19.172 0.883 1 98.94 52 ILE B C 1
ATOM 3581 O O . ILE B 1 52 ? 9.562 18.516 1.887 1 98.94 52 ILE B O 1
ATOM 3585 N N . LEU B 1 53 ? 8.547 20.266 0.926 1 98.94 53 LEU B N 1
ATOM 3586 C CA . LEU B 1 53 ? 7.961 20.812 2.148 1 98.94 53 LEU B CA 1
ATOM 3587 C C . LEU B 1 53 ? 6.449 20.625 2.158 1 98.94 53 LEU B C 1
ATOM 3589 O O . LEU B 1 53 ? 5.738 21.203 1.331 1 98.94 53 LEU B O 1
ATOM 3593 N N . LEU B 1 54 ? 5.934 19.812 3.09 1 98.94 54 LEU B N 1
ATOM 3594 C CA . LEU B 1 54 ? 4.512 19.5 3.172 1 98.94 54 LEU B CA 1
ATOM 3595 C C . LEU B 1 54 ? 3.859 20.219 4.344 1 98.94 54 LEU B C 1
ATOM 3597 O O . LEU B 1 54 ? 4.242 20.016 5.5 1 98.94 54 LEU B O 1
ATOM 3601 N N . HIS B 1 55 ? 2.852 21.062 4.07 1 98.88 55 HIS B N 1
ATOM 3602 C CA . HIS B 1 55 ? 2.215 21.906 5.074 1 98.88 55 HIS B CA 1
ATOM 3603 C C . HIS B 1 55 ? 1.162 21.125 5.859 1 98.88 55 HIS B C 1
ATOM 3605 O O . HIS B 1 55 ? 0.797 20.016 5.484 1 98.88 55 HIS B O 1
ATOM 3611 N N . GLY B 1 56 ? 0.708 21.75 6.945 1 98.44 56 GLY B N 1
ATOM 3612 C CA . GLY B 1 56 ? -0.342 21.188 7.777 1 98.44 56 GLY B CA 1
ATOM 3613 C C . GLY B 1 56 ? -1.678 21.891 7.613 1 98.44 56 GLY B C 1
ATOM 3614 O O . GLY B 1 56 ? -1.976 22.422 6.543 1 98.44 56 GLY B O 1
ATOM 3615 N N . PHE B 1 57 ? -2.562 21.781 8.664 1 98.44 57 PHE B N 1
ATOM 3616 C CA . PHE B 1 57 ? -3.902 22.359 8.672 1 98.44 57 PHE B CA 1
ATOM 3617 C C . PHE B 1 57 ? -4.039 23.406 9.766 1 98.44 57 PHE B C 1
ATOM 3619 O O . PHE B 1 57 ? -3.648 23.172 10.906 1 98.44 57 PHE B O 1
ATOM 3626 N N . PRO B 1 58 ? -4.594 24.453 9.414 1 98.19 58 PRO B N 1
ATOM 3627 C CA . PRO B 1 58 ? -5.047 24.922 8.102 1 98.19 58 PRO B CA 1
ATOM 3628 C C . PRO B 1 58 ? -4.02 25.812 7.406 1 98.19 58 PRO B C 1
ATOM 3630 O O . PRO B 1 58 ? -4.219 27.031 7.301 1 98.19 58 PRO B O 1
ATOM 3633 N N . GLU B 1 59 ? -3.014 25.266 6.898 1 98.56 59 GLU B N 1
ATOM 3634 C CA . GLU B 1 59 ? -1.93 25.969 6.227 1 98.56 59 GLU B CA 1
ATOM 3635 C C . GLU B 1 59 ? -2.016 25.797 4.711 1 98.56 59 GLU B C 1
ATOM 3637 O O . GLU B 1 59 ? -3.02 25.297 4.195 1 98.56 59 GLU B O 1
ATOM 3642 N N . LEU B 1 60 ? -1.109 26.422 4.027 1 98.19 60 LEU B N 1
ATOM 3643 C CA . LEU 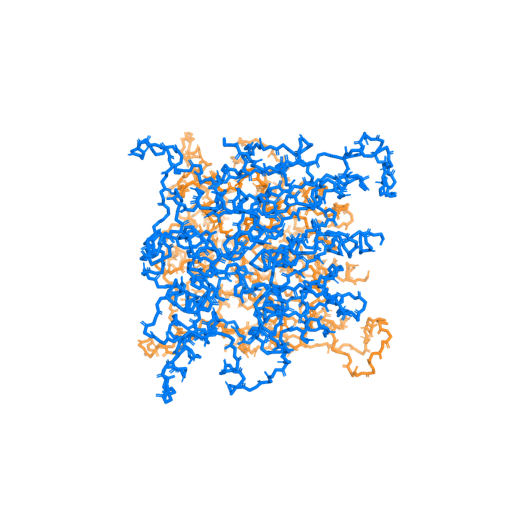B 1 60 ? -0.851 26.359 2.592 1 98.19 60 LEU B CA 1
ATOM 3644 C C . LEU B 1 60 ? 0.642 26.219 2.314 1 98.19 60 LEU B C 1
ATOM 3646 O O . LEU B 1 60 ? 1.462 26.328 3.229 1 98.19 60 LEU B O 1
ATOM 3650 N N . ALA B 1 61 ? 0.956 25.938 1.019 1 98.38 61 ALA B N 1
ATOM 3651 C CA . ALA B 1 61 ? 2.357 26.016 0.614 1 98.38 61 ALA B CA 1
ATOM 3652 C C . ALA B 1 61 ? 2.996 27.328 1.076 1 98.38 61 ALA B C 1
ATOM 3654 O O . ALA B 1 61 ? 4.18 27.359 1.421 1 98.38 61 ALA B O 1
ATOM 3655 N N . TYR B 1 62 ? 2.232 28.359 1.143 1 97.94 62 TYR B N 1
ATOM 3656 C CA . TYR B 1 62 ? 2.639 29.719 1.522 1 97.94 62 TYR B CA 1
ATOM 3657 C C . TYR B 1 62 ? 3.23 29.734 2.926 1 97.94 62 TYR B C 1
ATOM 3659 O O . TYR B 1 62 ? 4.07 30.578 3.242 1 97.94 62 TYR B O 1
ATOM 3667 N N . SER B 1 63 ? 2.891 28.75 3.713 1 98.19 63 SER B N 1
ATOM 3668 C CA . SER B 1 63 ? 3.332 28.719 5.105 1 98.19 63 SER B CA 1
ATOM 3669 C C . SER B 1 63 ? 4.836 28.484 5.199 1 98.19 63 SER B C 1
ATOM 3671 O O . SER B 1 63 ? 5.434 28.688 6.262 1 98.19 63 SER B O 1
ATOM 3673 N N . TRP B 1 64 ? 5.434 28.125 4.09 1 98.31 64 TRP B N 1
ATOM 3674 C CA . TRP B 1 64 ? 6.871 27.859 4.055 1 98.31 64 TRP B CA 1
ATOM 3675 C C . TRP B 1 64 ? 7.629 29.078 3.525 1 98.31 64 TRP B C 1
ATOM 3677 O O . TRP B 1 64 ? 8.836 29 3.289 1 98.31 64 TRP B O 1
ATOM 3687 N N . ARG B 1 65 ? 7.039 30.234 3.393 1 97.12 65 ARG B N 1
ATOM 3688 C CA . ARG B 1 65 ? 7.551 31.391 2.67 1 97.12 65 ARG B CA 1
ATOM 3689 C C . ARG B 1 65 ? 8.883 31.859 3.254 1 97.12 65 ARG B C 1
ATOM 3691 O O . ARG B 1 65 ? 9.742 32.375 2.527 1 97.12 65 ARG B O 1
ATOM 3698 N N . LYS B 1 66 ? 9.125 31.609 4.496 1 97.06 66 LYS B N 1
ATOM 3699 C CA . LYS B 1 66 ? 10.32 32.125 5.148 1 97.06 66 LYS B CA 1
ATOM 3700 C C . LYS B 1 66 ? 11.453 31.094 5.121 1 97.06 66 LYS B C 1
ATOM 3702 O O . LYS B 1 66 ? 12.586 31.406 5.5 1 97.06 66 LYS B O 1
ATOM 3707 N N . VAL B 1 67 ? 11.148 29.906 4.613 1 97.62 67 VAL B N 1
ATOM 3708 C CA . VAL B 1 67 ? 12.07 28.781 4.66 1 97.62 67 VAL B CA 1
ATOM 3709 C C . VAL B 1 67 ? 12.688 28.547 3.281 1 97.62 67 VAL B C 1
ATOM 3711 O O . VAL B 1 67 ? 13.812 28.062 3.168 1 97.62 67 VAL B O 1
ATOM 3714 N N . PHE B 1 68 ? 12.07 28.969 2.207 1 97 68 PHE B N 1
ATOM 3715 C CA . PHE B 1 68 ? 12.43 28.656 0.829 1 97 68 PHE B CA 1
ATOM 3716 C C . PHE B 1 68 ? 13.836 29.156 0.513 1 97 68 PHE B C 1
ATOM 3718 O O . PHE B 1 68 ? 14.727 28.359 0.193 1 97 68 PHE B O 1
ATOM 3725 N N . VAL B 1 69 ? 14.047 30.469 0.641 1 96.75 69 VAL B N 1
ATOM 3726 C CA . VAL B 1 69 ? 15.25 31.109 0.123 1 96.75 69 VAL B CA 1
ATOM 3727 C C . VAL B 1 69 ? 16.469 30.641 0.903 1 96.75 69 VAL B C 1
ATOM 3729 O O . VAL B 1 69 ? 17.5 30.297 0.311 1 96.75 69 VAL B O 1
ATOM 3732 N N . PRO B 1 70 ? 16.375 30.531 2.264 1 97.44 70 PRO B N 1
ATOM 3733 C CA . PRO B 1 70 ? 17.531 30.016 2.992 1 97.44 70 PRO B CA 1
ATOM 3734 C C . PRO B 1 70 ? 17.922 28.609 2.559 1 97.44 70 PRO B C 1
ATOM 3736 O O . PRO B 1 70 ? 19.125 28.312 2.436 1 97.44 70 PRO B O 1
ATOM 3739 N N . LEU B 1 71 ? 17.016 27.688 2.291 1 97.81 71 LEU B N 1
ATOM 3740 C CA . LEU B 1 71 ? 17.328 26.344 1.837 1 97.81 71 LEU B CA 1
ATOM 3741 C C . LEU B 1 71 ? 17.891 26.359 0.42 1 97.81 71 LEU B C 1
ATOM 3743 O O . LEU B 1 71 ? 18.828 25.625 0.109 1 97.81 71 LEU B O 1
ATOM 3747 N N . ALA B 1 72 ? 17.312 27.25 -0.389 1 97 72 ALA B N 1
ATOM 3748 C CA . ALA B 1 72 ? 17.797 27.359 -1.764 1 97 72 ALA B CA 1
ATOM 3749 C C . ALA B 1 72 ? 19.219 27.891 -1.803 1 97 72 ALA B C 1
ATOM 3751 O O . ALA B 1 72 ? 20.031 27.469 -2.629 1 97 72 ALA B O 1
ATOM 3752 N N . LYS B 1 73 ? 19.469 28.844 -0.94 1 96.38 73 LYS B N 1
ATOM 3753 C CA . LYS B 1 73 ? 20.828 29.391 -0.848 1 96.38 73 LYS B CA 1
ATOM 3754 C C . LYS B 1 73 ? 21.828 28.328 -0.44 1 96.38 73 LYS B C 1
ATOM 3756 O O . LYS B 1 73 ? 23 28.406 -0.798 1 96.38 73 LYS B O 1
ATOM 3761 N N . ALA B 1 74 ? 21.344 27.328 0.255 1 96.44 74 ALA B N 1
ATOM 3762 C CA . ALA B 1 74 ? 22.203 26.219 0.665 1 96.44 74 ALA B CA 1
ATOM 3763 C C . ALA B 1 74 ? 22.359 25.188 -0.456 1 96.44 74 ALA B C 1
ATOM 3765 O O . ALA B 1 74 ? 23.031 24.172 -0.292 1 96.44 74 ALA B O 1
ATOM 3766 N N . GLY B 1 75 ? 21.656 25.344 -1.606 1 95.19 75 GLY B N 1
ATOM 3767 C CA . GLY B 1 75 ? 21.906 24.531 -2.787 1 95.19 75 GLY B CA 1
ATOM 3768 C C . GLY B 1 75 ? 20.766 23.562 -3.084 1 95.19 75 GLY B C 1
ATOM 3769 O O . GLY B 1 75 ? 20.906 22.703 -3.947 1 95.19 75 GLY B O 1
ATOM 3770 N N . TYR B 1 76 ? 19.656 23.703 -2.469 1 96.94 76 TYR B N 1
ATOM 3771 C CA . TYR B 1 76 ? 18.562 22.734 -2.639 1 96.94 76 TYR B CA 1
ATOM 3772 C C . TYR B 1 76 ? 17.516 23.25 -3.611 1 96.94 76 TYR B C 1
ATOM 3774 O O . TYR B 1 76 ? 17.328 24.469 -3.73 1 96.94 76 TYR B O 1
ATOM 3782 N N . HIS B 1 77 ? 16.969 22.359 -4.371 1 97.5 77 HIS B N 1
ATOM 3783 C CA . HIS B 1 77 ? 15.711 22.594 -5.07 1 97.5 77 HIS B CA 1
ATOM 3784 C C . HIS B 1 77 ? 14.516 22.422 -4.145 1 97.5 77 HIS B C 1
ATOM 3786 O O . HIS B 1 77 ? 14.203 21.297 -3.738 1 97.5 77 HIS B O 1
ATOM 3792 N N . VAL B 1 78 ? 13.875 23.531 -3.783 1 98.56 78 VAL B N 1
ATOM 3793 C CA . VAL B 1 78 ? 12.875 23.5 -2.721 1 98.56 78 VAL B CA 1
ATOM 3794 C C . VAL B 1 78 ? 11.477 23.609 -3.324 1 98.56 78 VAL B C 1
ATOM 3796 O O . VAL B 1 78 ? 11.188 24.531 -4.078 1 98.56 78 VAL B O 1
ATOM 3799 N N . ILE B 1 79 ? 10.617 22.625 -3.006 1 98.69 79 ILE B N 1
ATOM 3800 C CA . ILE B 1 79 ? 9.258 22.547 -3.529 1 98.69 79 ILE B CA 1
ATOM 3801 C C . ILE B 1 79 ? 8.266 22.453 -2.373 1 98.69 79 ILE B C 1
ATOM 3803 O O . ILE B 1 79 ? 8.461 21.656 -1.445 1 98.69 79 ILE B O 1
ATOM 3807 N N . ALA B 1 80 ? 7.238 23.266 -2.404 1 98.88 80 ALA B N 1
ATOM 3808 C CA . ALA B 1 80 ? 6.094 23.094 -1.507 1 98.88 80 ALA B CA 1
ATOM 3809 C C . ALA B 1 80 ? 4.785 23.031 -2.289 1 98.88 80 ALA B C 1
ATOM 3811 O O . ALA B 1 80 ? 4.395 24.016 -2.936 1 98.88 80 ALA B O 1
ATOM 3812 N N . PRO B 1 81 ? 4.125 21.953 -2.242 1 98.81 81 PRO B N 1
ATOM 3813 C CA . PRO B 1 81 ? 2.805 21.891 -2.871 1 98.81 81 PRO B CA 1
ATOM 3814 C C . PRO B 1 81 ? 1.68 22.312 -1.929 1 98.81 81 PRO B C 1
ATOM 3816 O O . PRO B 1 81 ? 1.781 22.109 -0.715 1 98.81 81 PRO B O 1
ATOM 3819 N N . ASP B 1 82 ? 0.655 22.969 -2.514 1 98.56 82 ASP B N 1
ATOM 3820 C CA . ASP B 1 82 ? -0.632 22.812 -1.846 1 98.56 82 ASP B CA 1
ATOM 3821 C C . ASP B 1 82 ? -1.104 21.359 -1.918 1 98.56 82 ASP B C 1
ATOM 3823 O O . ASP B 1 82 ? -1.372 20.844 -3.004 1 98.56 82 ASP B O 1
ATOM 3827 N N . GLN B 1 83 ? -1.165 20.766 -0.797 1 98.62 83 GLN B N 1
ATOM 3828 C CA . GLN B 1 83 ? -1.542 19.359 -0.768 1 98.62 83 GLN B CA 1
ATOM 3829 C C . GLN B 1 83 ? -2.975 19.156 -1.256 1 98.62 83 GLN B C 1
ATOM 3831 O O . GLN B 1 83 ? -3.74 20.125 -1.354 1 98.62 83 GLN B O 1
ATOM 3836 N N . ARG B 1 84 ? -3.314 17.938 -1.625 1 97.44 84 ARG B N 1
ATOM 3837 C CA . ARG B 1 84 ? -4.668 17.609 -2.051 1 97.44 84 ARG B CA 1
ATOM 3838 C C . ARG B 1 84 ? -5.707 18.188 -1.104 1 97.44 84 ARG B C 1
ATOM 3840 O O . ARG B 1 84 ? -5.637 17.984 0.11 1 97.44 84 ARG B O 1
ATOM 3847 N N . GLY B 1 85 ? -6.625 18.938 -1.7 1 96.31 85 GLY B N 1
ATOM 3848 C CA . GLY B 1 85 ? -7.703 19.5 -0.903 1 96.31 85 GLY B CA 1
ATOM 3849 C C . GLY B 1 85 ? -7.387 20.891 -0.366 1 96.31 85 GLY B C 1
ATOM 3850 O O . GLY B 1 85 ? -8.203 21.484 0.341 1 96.31 85 GLY B O 1
ATOM 3851 N N . TYR B 1 86 ? -6.207 21.422 -0.738 1 97.25 86 TYR B N 1
ATOM 3852 C CA . TYR B 1 86 ? -5.789 22.719 -0.215 1 97.25 86 TYR B CA 1
ATOM 3853 C C . TYR B 1 86 ? -5.469 23.688 -1.349 1 97.25 86 TYR B C 1
ATOM 3855 O O . TYR B 1 86 ? -4.988 23.281 -2.406 1 97.25 86 TYR B O 1
ATOM 3863 N N . GLY B 1 87 ? -5.766 24.906 -1.062 1 96 87 GLY B N 1
ATOM 3864 C CA . GLY B 1 87 ? -5.258 26 -1.881 1 96 87 GLY B CA 1
ATOM 3865 C C . GLY B 1 87 ? -5.691 25.906 -3.332 1 96 87 GLY B C 1
ATOM 3866 O O . GLY B 1 87 ? -6.879 25.75 -3.621 1 96 87 GLY B O 1
ATOM 3867 N N . PHE B 1 88 ? -4.695 25.906 -4.195 1 94.31 88 PHE B N 1
ATOM 3868 C CA . PHE B 1 88 ? -4.984 26.016 -5.621 1 94.31 88 PHE B CA 1
ATOM 3869 C C . PHE B 1 88 ? -4.805 24.656 -6.309 1 94.31 88 PHE B C 1
ATOM 3871 O O . PHE B 1 88 ? -4.902 24.562 -7.535 1 94.31 88 PHE B O 1
ATOM 3878 N N . THR B 1 89 ? -4.512 23.641 -5.527 1 96 89 THR B N 1
ATOM 3879 C CA . THR B 1 89 ? -4.473 22.281 -6.066 1 96 89 THR B CA 1
ATOM 3880 C C . THR B 1 89 ? -5.887 21.766 -6.301 1 96 89 THR B C 1
ATOM 3882 O O . THR B 1 89 ? -6.734 21.828 -5.406 1 96 89 THR B O 1
ATOM 3885 N N . VAL B 1 90 ? -6.141 21.219 -7.574 1 92.44 90 VAL B N 1
ATOM 3886 C CA . VAL B 1 90 ? -7.48 20.75 -7.898 1 92.44 90 VAL B CA 1
ATOM 3887 C C . VAL B 1 90 ? -7.387 19.391 -8.609 1 92.44 90 VAL B C 1
ATOM 3889 O O . VAL B 1 90 ? -6.352 19.062 -9.188 1 92.44 90 VAL B O 1
ATOM 3892 N N . SER B 1 91 ? -8.445 18.609 -8.43 1 88.88 91 SER B N 1
ATOM 3893 C CA . SER B 1 91 ? -8.531 17.375 -9.211 1 88.88 91 SER B CA 1
ATOM 3894 C C . SER B 1 91 ? -8.758 17.672 -10.688 1 88.88 91 SER B C 1
ATOM 3896 O O . SER B 1 91 ? -9.508 18.594 -11.031 1 88.88 91 SER B O 1
ATOM 3898 N N . VAL B 1 92 ? -8.156 16.906 -11.516 1 82.31 92 VAL B N 1
ATOM 3899 C CA . VAL B 1 92 ? -8.305 17.078 -12.961 1 82.31 92 VAL B CA 1
ATOM 3900 C C . VAL B 1 92 ? -9.758 16.859 -13.359 1 82.31 92 VAL B C 1
ATOM 3902 O O . VAL B 1 92 ? -10.281 17.578 -14.219 1 82.31 92 VAL B O 1
ATOM 3905 N N . ALA B 1 93 ? -10.367 15.906 -12.742 1 72.25 93 ALA B N 1
ATOM 3906 C CA . ALA B 1 93 ? -11.758 15.609 -13.07 1 72.25 93 ALA B CA 1
ATOM 3907 C C . ALA B 1 93 ? -12.656 16.797 -12.75 1 72.25 93 ALA B C 1
ATOM 3909 O O . ALA B 1 93 ? -13.648 17.031 -13.445 1 72.25 93 ALA B O 1
ATOM 3910 N N . SER B 1 94 ? -12.422 17.438 -11.719 1 66.12 94 SER B N 1
ATOM 3911 C CA . SER B 1 94 ? -13.227 18.578 -11.305 1 66.12 94 SER B CA 1
ATOM 3912 C C . SER B 1 94 ? -12.984 19.781 -12.203 1 66.12 94 SER B C 1
ATOM 3914 O O . SER B 1 94 ? -13.875 20.609 -12.391 1 66.12 94 SER B O 1
ATOM 3916 N N . SER B 1 95 ? -11.859 19.812 -12.703 1 60.41 95 SER B N 1
ATOM 3917 C CA . SER B 1 95 ? -11.531 20.969 -13.539 1 60.41 95 SER B CA 1
ATOM 3918 C C . SER B 1 95 ? -12.234 20.891 -14.891 1 60.41 95 SER B C 1
ATOM 3920 O O . SER B 1 95 ? -12.469 21.922 -15.531 1 60.41 95 SER B O 1
ATOM 3922 N N . SER B 1 96 ? -12.547 19.703 -15.234 1 57.38 96 SER B N 1
ATOM 3923 C CA . SER B 1 96 ? -13.156 19.547 -16.547 1 57.38 96 SER B CA 1
ATOM 3924 C C . SER B 1 96 ? -14.68 19.625 -16.469 1 57.38 96 SER B C 1
ATOM 3926 O O . SER B 1 96 ? -15.359 19.625 -17.5 1 57.38 96 SER B O 1
ATOM 3928 N N . ASP B 1 97 ? -15.133 19.656 -15.227 1 53.75 97 ASP B N 1
ATOM 3929 C CA . ASP B 1 97 ? -16.594 19.719 -15.094 1 53.75 97 ASP B CA 1
ATOM 3930 C C . ASP B 1 97 ? -17.109 21.109 -15.445 1 53.75 97 ASP B C 1
ATOM 3932 O O . ASP B 1 97 ? -16.859 22.078 -14.727 1 53.75 97 ASP B O 1
ATOM 3936 N N . PRO B 1 98 ? -17.578 21.234 -16.609 1 52.44 98 PRO B N 1
ATOM 3937 C CA . PRO B 1 98 ? -18.094 22.516 -17.109 1 52.44 98 PRO B CA 1
ATOM 3938 C C . PRO B 1 98 ? -19.172 23.094 -16.203 1 52.44 98 PRO B C 1
ATOM 3940 O O . PRO B 1 98 ? -19.5 24.281 -16.297 1 52.44 98 PRO B O 1
ATOM 3943 N N . SER B 1 99 ? -19.828 22.141 -15.57 1 48.16 99 SER B N 1
ATOM 3944 C CA . SER B 1 99 ? -21 22.641 -14.836 1 48.16 99 SER B CA 1
ATOM 3945 C C . SER B 1 99 ? -20.578 23.625 -13.758 1 48.16 99 SER B C 1
ATOM 3947 O O . SER B 1 99 ? -21.422 24.359 -13.219 1 48.16 99 SER B O 1
ATOM 3949 N N . THR B 1 100 ? -19.359 23.391 -13.297 1 51 100 THR B N 1
ATOM 3950 C CA . THR B 1 100 ? -18.969 24.266 -12.188 1 51 100 THR B CA 1
ATOM 3951 C C . THR B 1 100 ? -18.453 25.609 -12.711 1 51 100 THR B C 1
ATOM 3953 O O . THR B 1 100 ? -17.594 25.641 -13.586 1 51 100 THR B O 1
ATOM 3956 N N . GLY B 1 101 ? -19.359 26.359 -13.273 1 41.75 101 GLY B N 1
ATOM 3957 C CA . GLY B 1 101 ? -19.062 27.672 -13.789 1 41.75 101 GLY B CA 1
ATOM 3958 C C . GLY B 1 101 ? -17.594 28.062 -13.617 1 41.75 101 GLY B C 1
ATOM 3959 O O . GLY B 1 101 ? -16.906 28.359 -14.602 1 41.75 101 GLY B O 1
ATOM 3960 N N . SER B 1 102 ? -17.25 28.594 -12.43 1 46.59 102 SER B N 1
ATOM 3961 C CA . SER B 1 102 ? -15.961 29.203 -12.164 1 46.59 102 SER B CA 1
ATOM 3962 C C . SER B 1 102 ? -14.859 28.156 -12.07 1 46.59 102 SER B C 1
ATOM 3964 O O . SER B 1 102 ? -13.711 28.469 -11.742 1 46.59 102 SER B O 1
ATOM 3966 N N . GLY B 1 103 ? -15 26.938 -12.617 1 54.25 103 GLY B N 1
ATOM 3967 C CA . GLY B 1 103 ? -13.992 25.906 -12.836 1 54.25 103 GLY B CA 1
ATOM 3968 C C . GLY B 1 103 ? -13.602 25.188 -11.562 1 54.25 103 GLY B C 1
ATOM 3969 O O . GLY B 1 103 ? -12.93 24.156 -11.617 1 54.25 103 GLY B O 1
ATOM 3970 N N . TYR B 1 104 ? -13.703 25.953 -10.344 1 62.72 104 TYR B N 1
ATOM 3971 C CA . TYR B 1 104 ? -13.289 25.312 -9.102 1 62.72 104 TYR B CA 1
ATOM 3972 C C . TYR B 1 104 ? -14.492 24.734 -8.359 1 62.72 104 TYR B C 1
ATOM 3974 O O . TYR B 1 104 ? -15.398 25.484 -7.969 1 62.72 104 TYR B O 1
ATOM 3982 N N . LYS B 1 105 ? -14.68 23.484 -8.281 1 75.5 105 LYS B N 1
ATOM 3983 C CA . LYS B 1 105 ? -15.695 22.859 -7.445 1 75.5 105 LYS B CA 1
ATOM 3984 C C . LYS B 1 105 ? -15.18 22.625 -6.027 1 75.5 105 LYS B C 1
ATOM 3986 O O . LYS B 1 105 ? -14.172 21.953 -5.824 1 75.5 105 LYS B O 1
ATOM 3991 N N . ARG B 1 106 ? -16 23.359 -5.102 1 87.62 106 ARG B N 1
ATOM 3992 C CA . ARG B 1 106 ? -15.625 23.156 -3.703 1 87.62 106 ARG B CA 1
ATOM 3993 C C . ARG B 1 106 ? -15.867 21.719 -3.271 1 87.62 106 ARG B C 1
ATOM 3995 O O . ARG B 1 106 ? -16.859 21.109 -3.66 1 87.62 106 ARG B O 1
ATOM 4002 N N . ILE B 1 107 ? -15.016 21.25 -2.504 1 94.75 107 ILE B N 1
ATOM 4003 C CA . ILE B 1 107 ? -15.117 19.906 -1.946 1 94.75 107 ILE B CA 1
ATOM 4004 C C . ILE B 1 107 ? -16.25 19.859 -0.92 1 94.75 107 ILE B C 1
ATOM 4006 O O . ILE B 1 107 ? -16.375 20.766 -0.094 1 94.75 107 ILE B O 1
ATOM 4010 N N . ALA B 1 108 ? -17.078 18.875 -1.033 1 95.25 108 ALA B N 1
ATOM 4011 C CA . ALA B 1 108 ? -18.234 18.734 -0.152 1 95.25 108 ALA B CA 1
ATOM 4012 C C . ALA B 1 108 ? -18.078 17.547 0.792 1 95.25 108 ALA B C 1
ATOM 4014 O O . ALA B 1 108 ? -17.312 16.625 0.503 1 95.25 108 ALA B O 1
ATOM 4015 N N . TYR B 1 109 ? -18.781 17.656 1.903 1 97 109 TYR B N 1
ATOM 4016 C CA . TYR B 1 109 ? -18.688 16.609 2.916 1 97 109 TYR B CA 1
ATOM 4017 C C . TYR B 1 109 ? -19.109 15.266 2.344 1 97 109 TYR B C 1
ATOM 4019 O O . TYR B 1 109 ? -18.547 14.227 2.711 1 97 109 TYR B O 1
ATOM 4027 N N . ASP B 1 110 ? -20.047 15.242 1.498 1 96.19 110 ASP B N 1
ATOM 4028 C CA . ASP B 1 110 ? -20.625 14 1.002 1 96.19 110 ASP B CA 1
ATOM 4029 C C . ASP B 1 110 ? -19.797 13.422 -0.142 1 96.19 110 ASP B C 1
ATOM 4031 O O . ASP B 1 110 ? -20.078 12.32 -0.621 1 96.19 110 ASP B O 1
ATOM 4035 N N . ASP B 1 111 ? -18.766 14.156 -0.567 1 94.31 111 ASP B N 1
ATOM 4036 C CA . ASP B 1 111 ? -17.859 13.609 -1.565 1 94.31 111 ASP B CA 1
ATOM 4037 C C . ASP B 1 111 ? -17.094 12.406 -1.016 1 94.31 111 ASP B C 1
ATOM 4039 O O . ASP B 1 111 ? -17.062 12.195 0.199 1 94.31 111 ASP B O 1
ATOM 4043 N N . ASP B 1 112 ? -16.578 11.602 -1.93 1 93.31 112 ASP B N 1
ATOM 4044 C CA . ASP B 1 112 ? -15.742 10.469 -1.536 1 93.31 112 ASP B CA 1
ATOM 4045 C C . ASP B 1 112 ? -14.539 10.922 -0.709 1 93.31 112 ASP B C 1
ATOM 4047 O O . ASP B 1 112 ? -13.859 11.883 -1.077 1 93.31 112 ASP B O 1
ATOM 4051 N N . VAL B 1 113 ? -14.297 10.273 0.418 1 96.12 113 VAL B N 1
ATOM 4052 C CA . VAL B 1 113 ? -13.234 10.695 1.327 1 96.12 113 VAL B CA 1
ATOM 4053 C C . VAL B 1 113 ? -11.969 9.891 1.053 1 96.12 113 VAL B C 1
ATOM 4055 O O . VAL B 1 113 ? -10.875 10.273 1.47 1 96.12 113 VAL B O 1
ATOM 4058 N N . ARG B 1 114 ? -12.016 8.812 0.224 1 93.12 114 ARG B N 1
ATOM 4059 C CA . ARG B 1 114 ? -10.93 7.867 -0.014 1 93.12 114 ARG B CA 1
ATOM 4060 C C . ARG B 1 114 ? -9.688 8.578 -0.527 1 93.12 114 ARG B C 1
ATOM 4062 O O . ARG B 1 114 ? -8.562 8.242 -0.133 1 93.12 114 ARG B O 1
ATOM 4069 N N . PRO B 1 115 ? -9.82 9.617 -1.384 1 94.81 115 PRO B N 1
ATOM 4070 C CA . PRO B 1 115 ? -8.625 10.289 -1.908 1 94.81 115 PRO B CA 1
ATOM 4071 C C . PRO B 1 115 ? -7.816 10.984 -0.82 1 94.81 115 PRO B C 1
ATOM 4073 O O . PRO B 1 115 ? -6.664 11.359 -1.047 1 94.81 115 PRO B O 1
ATOM 4076 N N . TYR B 1 116 ? -8.383 11.117 0.32 1 97.06 116 TYR B N 1
ATOM 4077 C CA . TYR B 1 116 ? -7.73 11.898 1.367 1 97.06 116 TYR B CA 1
ATOM 4078 C C . TYR B 1 116 ? -7.137 10.992 2.436 1 97.06 116 TYR B C 1
ATOM 4080 O O . TYR B 1 116 ? -6.633 11.469 3.455 1 97.06 116 TYR B O 1
ATOM 4088 N N . HIS B 1 117 ? -7.184 9.711 2.203 1 95.81 117 HIS B N 1
ATOM 4089 C CA . HIS B 1 117 ? -6.492 8.766 3.08 1 95.81 117 HIS B CA 1
ATOM 4090 C C . HIS B 1 117 ? -4.98 8.914 2.963 1 95.81 117 HIS B C 1
ATOM 4092 O O . HIS B 1 117 ? -4.465 9.242 1.892 1 95.81 117 HIS B O 1
ATOM 4098 N N . LEU B 1 118 ? -4.266 8.617 4.023 1 96.5 118 LEU B N 1
ATOM 4099 C CA . LEU B 1 118 ? -2.842 8.906 4.141 1 96.5 118 LEU B CA 1
ATOM 4100 C C . LEU B 1 118 ? -2.051 8.203 3.043 1 96.5 118 LEU B C 1
ATOM 4102 O O . LEU B 1 118 ? -1.086 8.766 2.516 1 96.5 118 LEU B O 1
ATOM 4106 N N . LEU B 1 119 ? -2.416 7.023 2.719 1 96.19 119 LEU B N 1
ATOM 4107 C CA . LEU B 1 119 ? -1.679 6.297 1.692 1 96.19 119 LEU B CA 1
ATOM 4108 C C . LEU B 1 119 ? -1.826 6.973 0.334 1 96.19 119 LEU B C 1
ATOM 4110 O O . LEU B 1 119 ? -0.891 6.973 -0.469 1 96.19 119 LEU B O 1
ATOM 4114 N N . ASN B 1 120 ? -3 7.43 0.053 1 96.12 120 ASN B N 1
ATOM 4115 C CA . ASN B 1 120 ? -3.188 8.148 -1.2 1 96.12 120 ASN B CA 1
ATOM 4116 C C . ASN B 1 120 ? -2.42 9.469 -1.207 1 96.12 120 ASN B C 1
ATOM 4118 O O . ASN B 1 120 ? -1.883 9.875 -2.24 1 96.12 120 ASN B O 1
ATOM 4122 N N . LEU B 1 121 ? -2.422 10.109 -0.075 1 98.12 121 LEU B N 1
ATOM 4123 C CA . LEU B 1 121 ? -1.661 11.352 0.019 1 98.12 121 LEU B CA 1
ATOM 4124 C C . LEU B 1 121 ? -0.167 11.086 -0.139 1 98.12 121 LEU B C 1
ATOM 4126 O O . LEU B 1 121 ? 0.552 11.898 -0.73 1 98.12 121 LEU B O 1
ATOM 4130 N N . ALA B 1 122 ? 0.3 10 0.431 1 98.19 122 ALA B N 1
ATOM 4131 C CA . ALA B 1 122 ? 1.681 9.586 0.196 1 98.19 122 ALA B CA 1
ATOM 4132 C C . ALA B 1 122 ? 1.938 9.352 -1.289 1 98.19 122 ALA B C 1
ATOM 4134 O O . ALA B 1 122 ? 2.992 9.719 -1.811 1 98.19 122 ALA B O 1
ATOM 4135 N N . ALA B 1 123 ? 0.95 8.742 -1.964 1 96.81 123 ALA B N 1
ATOM 4136 C CA . ALA B 1 123 ? 1.059 8.516 -3.402 1 96.81 123 ALA B CA 1
ATOM 4137 C C . ALA B 1 123 ? 1.198 9.836 -4.156 1 96.81 123 ALA B C 1
ATOM 4139 O O . ALA B 1 123 ? 1.936 9.922 -5.141 1 96.81 123 ALA B O 1
ATOM 4140 N N . ASP B 1 124 ? 0.497 10.859 -3.715 1 97.31 124 ASP B N 1
ATOM 4141 C CA . ASP B 1 124 ? 0.614 12.172 -4.34 1 97.31 124 ASP B CA 1
ATOM 4142 C C . ASP B 1 124 ? 2.057 12.672 -4.297 1 97.31 124 ASP B C 1
ATOM 4144 O O . ASP B 1 124 ? 2.541 13.266 -5.266 1 97.31 124 ASP B O 1
ATOM 4148 N N . VAL B 1 125 ? 2.709 12.438 -3.16 1 98.56 125 VAL B N 1
ATOM 4149 C CA . VAL B 1 125 ? 4.09 12.891 -3.008 1 98.56 125 VAL B CA 1
ATOM 4150 C C . VAL B 1 125 ? 4.996 12.094 -3.943 1 98.56 125 VAL B C 1
ATOM 4152 O O . VAL B 1 125 ? 5.863 12.664 -4.609 1 98.56 125 VAL B O 1
ATOM 4155 N N . VAL B 1 126 ? 4.785 10.781 -4.023 1 97.5 126 VAL B N 1
ATOM 4156 C CA . VAL B 1 126 ? 5.551 9.914 -4.918 1 97.5 126 VAL B CA 1
ATOM 4157 C C . VAL B 1 126 ? 5.395 10.398 -6.359 1 97.5 126 VAL B C 1
ATOM 4159 O O . VAL B 1 126 ? 6.387 10.555 -7.078 1 97.5 126 VAL B O 1
ATOM 4162 N N . HIS B 1 127 ? 4.176 10.695 -6.727 1 96.44 127 HIS B N 1
ATOM 4163 C CA . HIS B 1 127 ? 3.896 11.125 -8.094 1 96.44 127 HIS B CA 1
ATOM 4164 C C . HIS B 1 127 ? 4.469 12.508 -8.359 1 96.44 127 HIS B C 1
ATOM 4166 O O . HIS B 1 127 ? 4.898 12.805 -9.484 1 96.44 127 HIS B O 1
ATOM 4172 N N . LEU B 1 128 ? 4.457 13.32 -7.34 1 97.5 128 LEU B N 1
ATOM 4173 C CA . LEU B 1 128 ? 5.062 14.641 -7.492 1 97.5 128 LEU B CA 1
ATOM 4174 C C . LEU B 1 128 ? 6.559 14.523 -7.758 1 97.5 128 LEU B C 1
ATOM 4176 O O . LEU B 1 128 ? 7.094 15.211 -8.633 1 97.5 128 LEU B O 1
ATOM 4180 N N . ILE B 1 129 ? 7.258 13.68 -7.016 1 97.56 129 ILE B N 1
ATOM 4181 C CA . ILE B 1 129 ? 8.688 13.461 -7.211 1 97.56 129 ILE B CA 1
ATOM 4182 C C . ILE B 1 129 ? 8.945 13.023 -8.648 1 97.56 129 ILE B C 1
ATOM 4184 O O . ILE B 1 129 ? 9.844 13.547 -9.312 1 97.56 129 ILE B O 1
ATOM 4188 N N . HIS B 1 130 ? 8.102 12.109 -9.148 1 94.75 130 HIS B N 1
ATOM 4189 C CA . HIS B 1 130 ? 8.242 11.641 -10.523 1 94.75 130 HIS B CA 1
ATOM 4190 C C . HIS B 1 130 ? 7.953 12.766 -11.523 1 94.75 130 HIS B C 1
ATOM 4192 O O . HIS B 1 130 ? 8.672 12.914 -12.516 1 94.75 130 HIS B O 1
ATOM 4198 N N . ALA B 1 131 ? 6.926 13.508 -11.289 1 94.56 131 ALA B N 1
ATOM 4199 C CA . ALA B 1 131 ? 6.539 14.594 -12.188 1 94.56 131 ALA B CA 1
ATOM 4200 C C . ALA B 1 131 ? 7.641 15.648 -12.281 1 94.56 131 ALA B C 1
ATOM 4202 O O . ALA B 1 131 ? 7.801 16.297 -13.312 1 94.56 131 ALA B O 1
ATOM 4203 N N . LEU B 1 132 ? 8.375 15.812 -11.203 1 96 132 LEU B N 1
ATOM 4204 C CA . LEU B 1 132 ? 9.492 16.75 -11.156 1 96 132 LEU B CA 1
ATOM 4205 C C . LEU B 1 132 ? 10.742 16.141 -11.773 1 96 132 LEU B C 1
ATOM 4207 O O . LEU B 1 132 ? 11.805 16.766 -11.773 1 96 132 LEU B O 1
ATOM 4211 N N . GLU B 1 133 ? 10.641 14.906 -12.242 1 94.06 133 GLU B N 1
ATOM 4212 C CA . GLU B 1 133 ? 11.695 14.172 -12.938 1 94.06 133 GLU B CA 1
ATOM 4213 C C . GLU B 1 133 ? 12.859 13.859 -12 1 94.06 133 GLU B C 1
ATOM 4215 O O . GLU B 1 133 ? 14.023 14.031 -12.367 1 94.06 133 GLU B O 1
ATOM 4220 N N . TYR B 1 134 ? 12.523 13.617 -10.727 1 95.44 134 TYR B N 1
ATOM 4221 C CA . TYR B 1 134 ? 13.469 13.086 -9.75 1 95.44 134 TYR B CA 1
ATOM 4222 C C . TYR B 1 134 ? 13.188 11.617 -9.461 1 95.44 134 TYR B C 1
ATOM 4224 O O . TYR B 1 134 ? 12.047 11.156 -9.57 1 95.44 134 TYR B O 1
ATOM 4232 N N . ASP B 1 135 ? 14.203 10.867 -9.086 1 92.31 135 ASP B N 1
ATOM 4233 C CA . ASP B 1 135 ? 14.047 9.484 -8.648 1 92.31 135 ASP B CA 1
ATOM 4234 C C . ASP B 1 135 ? 13.867 9.398 -7.133 1 92.31 135 ASP B C 1
ATOM 4236 O O . ASP B 1 135 ? 13.352 8.406 -6.613 1 92.31 135 ASP B O 1
ATOM 4240 N N . ARG B 1 136 ? 14.359 10.453 -6.527 1 96.25 136 ARG B N 1
ATOM 4241 C CA . ARG B 1 136 ? 14.383 10.492 -5.07 1 96.25 136 ARG B CA 1
ATOM 4242 C C . ARG B 1 136 ? 14.422 11.922 -4.559 1 96.25 136 ARG B C 1
ATOM 4244 O O . ARG B 1 136 ? 15.062 12.789 -5.168 1 96.25 136 ARG B O 1
ATOM 4251 N N . ALA B 1 137 ? 13.68 12.172 -3.48 1 98.5 137 ALA B N 1
ATOM 4252 C CA . ALA B 1 137 ? 13.844 13.422 -2.75 1 98.5 137 ALA B CA 1
ATOM 4253 C C . ALA B 1 137 ? 14.977 13.32 -1.732 1 98.5 137 ALA B C 1
ATOM 4255 O O . ALA B 1 137 ? 15.102 12.312 -1.037 1 98.5 137 ALA B O 1
ATOM 4256 N N . TYR B 1 138 ? 15.805 14.367 -1.729 1 98.38 138 TYR B N 1
ATOM 4257 C CA . TYR B 1 138 ? 16.859 14.414 -0.718 1 98.38 138 TYR B CA 1
ATOM 4258 C C . TYR B 1 138 ? 16.266 14.422 0.685 1 98.38 138 TYR B C 1
ATOM 4260 O O . TYR B 1 138 ? 16.766 13.742 1.583 1 98.38 138 TYR B O 1
ATOM 4268 N N . ALA B 1 139 ? 15.211 15.188 0.821 1 98.81 139 ALA B N 1
ATOM 4269 C CA . ALA B 1 139 ? 14.484 15.258 2.088 1 98.81 139 ALA B CA 1
ATOM 4270 C C . ALA B 1 139 ? 13 15.547 1.857 1 98.81 139 ALA B C 1
ATOM 4272 O O . ALA B 1 139 ? 12.641 16.266 0.921 1 98.81 139 ALA B O 1
ATOM 4273 N N . VAL B 1 140 ? 12.172 14.961 2.668 1 98.94 140 VAL B N 1
ATOM 4274 C CA . VAL B 1 140 ? 10.758 15.312 2.775 1 98.94 140 VAL B CA 1
ATOM 4275 C C . VAL B 1 140 ? 10.461 15.844 4.176 1 98.94 140 VAL B C 1
ATOM 4277 O O . VAL B 1 140 ? 10.703 15.156 5.172 1 98.94 140 VAL B O 1
ATOM 4280 N N . VAL B 1 141 ? 10.016 17.062 4.262 1 98.94 141 VAL B N 1
ATOM 4281 C CA . VAL B 1 141 ? 9.75 17.781 5.508 1 98.94 141 VAL B CA 1
ATOM 4282 C C . VAL B 1 141 ? 8.25 18.016 5.648 1 98.94 141 VAL B C 1
ATOM 4284 O O . VAL B 1 141 ? 7.625 18.625 4.773 1 98.94 141 VAL B O 1
ATOM 4287 N N . GLY B 1 142 ? 7.672 17.5 6.711 1 98.94 142 GLY B N 1
ATOM 4288 C CA . GLY B 1 142 ? 6.25 17.703 6.949 1 98.94 142 GLY B CA 1
ATOM 4289 C C . GLY B 1 142 ? 5.961 18.438 8.242 1 98.94 142 GLY B C 1
ATOM 4290 O O . GLY B 1 142 ? 6.633 18.219 9.25 1 98.94 142 GLY B O 1
ATOM 4291 N N . HIS B 1 143 ? 4.988 19.328 8.258 1 98.88 143 HIS B N 1
ATOM 4292 C CA . HIS B 1 143 ? 4.492 20.031 9.438 1 98.88 143 HIS B CA 1
ATOM 4293 C C . HIS B 1 143 ? 3.059 19.625 9.766 1 98.88 143 HIS B C 1
ATOM 4295 O O . HIS B 1 143 ? 2.193 19.609 8.883 1 98.88 143 HIS B O 1
ATOM 4301 N N . ASP B 1 144 ? 2.807 19.25 11.047 1 98 144 ASP B N 1
ATOM 4302 C CA . ASP B 1 144 ? 1.448 18.906 11.461 1 98 144 ASP B CA 1
ATOM 4303 C C . ASP B 1 144 ? 0.892 17.766 10.617 1 98 144 ASP B C 1
ATOM 4305 O O . ASP B 1 144 ? 1.493 16.688 10.547 1 98 144 ASP B O 1
ATOM 4309 N N . PHE B 1 145 ? -0.072 18.016 9.844 1 96.62 145 PHE B N 1
ATOM 4310 C CA . PHE B 1 145 ? -0.617 17 8.945 1 96.62 145 PHE B CA 1
ATOM 4311 C C . PHE B 1 145 ? 0.413 16.594 7.898 1 96.62 145 PHE B C 1
ATOM 4313 O O . PHE B 1 145 ? 0.452 15.438 7.477 1 96.62 145 PHE B O 1
ATOM 4320 N N . GLY B 1 146 ? 1.158 17.484 7.473 1 98.62 146 GLY B N 1
ATOM 4321 C CA . GLY B 1 146 ? 2.223 17.188 6.527 1 98.62 146 GLY B CA 1
ATOM 4322 C C . GLY B 1 146 ? 3.242 16.203 7.066 1 98.62 146 GLY B C 1
ATOM 4323 O O . GLY B 1 146 ? 3.893 15.492 6.297 1 98.62 146 GLY B O 1
ATOM 4324 N N . SER B 1 147 ? 3.4 16.172 8.391 1 98.5 147 SER B N 1
ATOM 4325 C CA . SER B 1 147 ? 4.301 15.203 9.016 1 98.5 147 SER B CA 1
ATOM 4326 C C . SER B 1 147 ? 3.814 13.773 8.781 1 98.5 147 SER B C 1
ATOM 4328 O O . SER B 1 147 ? 4.609 12.883 8.484 1 98.5 147 SER B O 1
ATOM 4330 N N . SER B 1 148 ? 2.51 13.594 8.953 1 97.75 148 SER B N 1
ATOM 4331 C CA . SER B 1 148 ? 1.942 12.273 8.719 1 97.75 148 SER B CA 1
ATOM 4332 C C . SER B 1 148 ? 2.119 11.844 7.27 1 97.75 148 SER B C 1
ATOM 4334 O O . SER B 1 148 ? 2.461 10.688 6.992 1 97.75 148 SER B O 1
ATOM 4336 N N . VAL B 1 149 ? 1.868 12.75 6.359 1 98.75 149 VAL B N 1
ATOM 4337 C CA . VAL B 1 149 ? 2.02 12.445 4.938 1 98.75 149 VAL B CA 1
ATOM 4338 C C . VAL B 1 149 ? 3.477 12.102 4.637 1 98.75 149 VAL B C 1
ATOM 4340 O O . VAL B 1 149 ? 3.76 11.125 3.939 1 98.75 149 VAL B O 1
ATOM 4343 N N . ALA B 1 150 ? 4.379 12.875 5.172 1 98.88 150 ALA B N 1
ATOM 4344 C CA . ALA B 1 150 ? 5.805 12.633 4.98 1 98.88 150 ALA B CA 1
ATOM 4345 C C . ALA B 1 150 ? 6.211 11.273 5.531 1 98.88 150 ALA B C 1
ATOM 4347 O O . ALA B 1 150 ? 6.934 10.516 4.875 1 98.88 150 ALA B O 1
ATOM 4348 N N . ALA B 1 151 ? 5.75 10.992 6.73 1 98.5 151 ALA B N 1
ATOM 4349 C CA . ALA B 1 151 ? 6.09 9.727 7.375 1 98.5 151 ALA B CA 1
ATOM 4350 C C . ALA B 1 151 ? 5.602 8.547 6.547 1 98.5 151 ALA B C 1
ATOM 4352 O O . ALA B 1 151 ? 6.344 7.586 6.32 1 98.5 151 ALA B O 1
ATOM 4353 N N . TRP B 1 152 ? 4.395 8.594 6.109 1 98.31 152 TRP B N 1
ATOM 4354 C CA . TRP B 1 152 ? 3.844 7.488 5.328 1 98.31 152 TRP B CA 1
ATOM 4355 C C . TRP B 1 152 ? 4.551 7.371 3.982 1 98.31 152 TRP B C 1
ATOM 4357 O O . TRP B 1 152 ? 4.719 6.27 3.455 1 98.31 152 TRP B O 1
ATOM 4367 N N . THR B 1 153 ? 4.93 8.508 3.385 1 98.75 153 THR B N 1
ATOM 4368 C CA . THR B 1 153 ? 5.719 8.453 2.158 1 98.75 153 THR B CA 1
ATOM 4369 C C . THR B 1 153 ? 7.023 7.699 2.387 1 98.75 153 THR B C 1
ATOM 4371 O O . THR B 1 153 ? 7.379 6.812 1.608 1 98.75 153 THR B O 1
ATOM 4374 N N . ALA B 1 154 ? 7.691 8.023 3.486 1 98.56 154 ALA B N 1
ATOM 4375 C CA . ALA B 1 154 ? 8.953 7.367 3.814 1 98.56 154 ALA B CA 1
ATOM 4376 C C . ALA B 1 154 ? 8.734 5.895 4.156 1 98.56 154 ALA B C 1
ATOM 4378 O O . ALA B 1 154 ? 9.586 5.051 3.877 1 98.56 154 ALA B O 1
ATOM 4379 N N . LEU B 1 155 ? 7.629 5.645 4.785 1 97.56 155 LEU B N 1
ATOM 4380 C CA . LEU B 1 155 ? 7.293 4.277 5.176 1 97.56 155 LEU B CA 1
ATOM 4381 C C . LEU B 1 155 ? 7.094 3.396 3.945 1 97.56 155 LEU B C 1
ATOM 4383 O O . LEU B 1 155 ? 7.641 2.291 3.877 1 97.56 155 LEU B O 1
ATOM 4387 N N . VAL B 1 156 ? 6.363 3.852 2.979 1 97.5 156 VAL B N 1
ATOM 4388 C CA . VAL B 1 156 ? 5.98 3.053 1.818 1 97.5 156 VAL B CA 1
ATOM 4389 C C . VAL B 1 156 ? 7.117 3.047 0.797 1 97.5 156 VAL B C 1
ATOM 4391 O O . VAL B 1 156 ? 7.332 2.049 0.106 1 97.5 156 VAL B O 1
ATOM 4394 N N . ARG B 1 157 ? 7.855 4.191 0.703 1 97.81 157 ARG B N 1
ATOM 4395 C CA . ARG B 1 157 ? 8.898 4.328 -0.306 1 97.81 157 ARG B CA 1
ATOM 4396 C C . ARG B 1 157 ? 10.203 4.809 0.321 1 97.81 157 ARG B C 1
ATOM 4398 O O . ARG B 1 157 ? 10.672 5.91 0.022 1 97.81 157 ARG B O 1
ATOM 4405 N N . PRO B 1 158 ? 10.781 4.004 1.146 1 97.88 158 PRO B N 1
ATOM 4406 C CA . PRO B 1 158 ? 12.078 4.418 1.692 1 97.88 158 PRO B CA 1
ATOM 4407 C C . PRO B 1 158 ? 13.141 4.609 0.611 1 97.88 158 PRO B C 1
ATOM 4409 O O . PRO B 1 158 ? 14.141 5.285 0.841 1 97.88 158 PRO B O 1
ATOM 4412 N N . ASP B 1 159 ? 12.922 4.043 -0.554 1 96.38 159 ASP B N 1
ATOM 4413 C CA . ASP B 1 159 ? 13.844 4.184 -1.678 1 96.38 159 ASP B CA 1
ATOM 4414 C C . ASP B 1 159 ? 13.758 5.578 -2.295 1 96.38 159 ASP B C 1
ATOM 4416 O O . ASP B 1 159 ? 14.664 6.008 -3.002 1 96.38 159 ASP B O 1
ATOM 4420 N N . MET B 1 160 ? 12.68 6.348 -2 1 97.56 160 MET B N 1
ATOM 4421 C CA . MET B 1 160 ? 12.461 7.633 -2.654 1 97.56 160 MET B CA 1
ATOM 4422 C C . MET B 1 160 ? 12.609 8.781 -1.662 1 97.56 160 MET B C 1
ATOM 4424 O O . MET B 1 160 ? 12.461 9.945 -2.027 1 97.56 160 MET B O 1
ATOM 4428 N N . VAL B 1 161 ? 12.867 8.484 -0.436 1 98.56 161 VAL B N 1
ATOM 4429 C CA . VAL B 1 161 ? 13.023 9.5 0.599 1 98.56 161 VAL B CA 1
ATOM 4430 C C . VAL B 1 161 ? 14.398 9.352 1.259 1 98.56 161 VAL B C 1
ATOM 4432 O O . VAL B 1 161 ? 14.672 8.344 1.913 1 98.56 161 VAL B O 1
ATOM 4435 N N . GLY B 1 162 ? 15.18 10.375 1.134 1 98.25 162 GLY B N 1
ATOM 4436 C CA . GLY B 1 162 ? 16.516 10.312 1.704 1 98.25 162 GLY B CA 1
ATOM 4437 C C . GLY B 1 162 ? 16.547 10.602 3.193 1 98.25 162 GLY B C 1
ATOM 4438 O O . GLY B 1 162 ? 17.281 9.945 3.943 1 98.25 162 GLY B O 1
ATOM 4439 N N . ARG B 1 163 ? 15.797 11.602 3.574 1 98.31 163 ARG B N 1
ATOM 4440 C CA . ARG B 1 163 ? 15.672 12.055 4.957 1 98.31 163 ARG B CA 1
ATOM 4441 C C . ARG B 1 163 ? 14.25 12.516 5.258 1 98.31 163 ARG B C 1
ATOM 4443 O O . ARG B 1 163 ? 13.578 13.078 4.391 1 98.31 163 ARG B O 1
ATOM 4450 N N . LEU B 1 164 ? 13.875 12.227 6.492 1 98.69 164 LEU B N 1
ATOM 4451 C CA . LEU B 1 164 ? 12.516 12.555 6.91 1 98.69 164 LEU B CA 1
ATOM 4452 C C . LEU B 1 164 ? 12.531 13.531 8.086 1 98.69 164 LEU B C 1
ATOM 4454 O O . LEU B 1 164 ? 13.219 13.297 9.078 1 98.69 164 LEU B O 1
ATOM 4458 N N . VAL B 1 165 ? 11.852 14.641 7.961 1 98.88 165 VAL B N 1
ATOM 4459 C CA . VAL B 1 165 ? 11.688 15.57 9.07 1 98.88 165 VAL B CA 1
ATOM 4460 C C . VAL B 1 165 ? 10.203 15.695 9.43 1 98.88 165 VAL B C 1
ATOM 4462 O O . VAL B 1 165 ? 9.375 15.969 8.562 1 98.88 165 VAL B O 1
ATOM 4465 N N . LEU B 1 166 ? 9.898 15.438 10.625 1 98.56 166 LEU B N 1
ATOM 4466 C CA . LEU B 1 166 ? 8.555 15.586 11.156 1 98.56 166 LEU B CA 1
ATOM 4467 C C . LEU B 1 166 ? 8.477 16.781 12.102 1 98.56 166 LEU B C 1
ATOM 4469 O O . LEU B 1 166 ? 9.211 16.844 13.094 1 98.56 166 LEU B O 1
ATOM 4473 N N . MET B 1 167 ? 7.547 17.719 11.781 1 98.69 167 MET B N 1
ATOM 4474 C CA . MET B 1 167 ? 7.457 18.922 12.602 1 98.69 167 MET B CA 1
ATOM 4475 C C . MET B 1 167 ? 6.094 19.016 13.289 1 98.69 167 MET B C 1
ATOM 4477 O O . MET B 1 167 ? 5.059 18.891 12.633 1 98.69 167 MET B O 1
ATOM 4481 N N . SER B 1 168 ? 6.086 19.156 14.57 1 97.56 168 SER B N 1
ATOM 4482 C CA . SER B 1 168 ? 4.957 19.531 15.414 1 97.56 168 SER B CA 1
ATOM 4483 C C . SER B 1 168 ? 3.928 18.406 15.492 1 97.56 168 SER B C 1
ATOM 4485 O O . SER B 1 168 ? 2.852 18.578 16.062 1 97.56 168 SER B O 1
ATOM 4487 N N . ALA B 1 169 ? 4.195 17.25 14.875 1 96.19 169 ALA B N 1
ATOM 4488 C CA . ALA B 1 169 ? 3.348 16.062 14.969 1 96.19 169 ALA B CA 1
ATOM 4489 C C . ALA B 1 169 ? 4.18 14.789 14.891 1 96.19 169 ALA B C 1
ATOM 4491 O O . ALA B 1 169 ? 4.613 14.383 13.812 1 96.19 169 ALA B O 1
ATOM 4492 N N . PRO B 1 170 ? 4.352 14.148 16 1 94.44 170 PRO B N 1
ATOM 4493 C CA . PRO B 1 170 ? 5.102 12.891 15.977 1 94.44 170 PRO B CA 1
ATOM 4494 C C . PRO B 1 170 ? 4.359 11.773 15.234 1 94.44 170 PRO B C 1
ATOM 4496 O O . PRO B 1 170 ? 3.168 11.906 14.953 1 94.44 170 PRO B O 1
ATOM 4499 N N . PHE B 1 171 ? 5.074 10.797 14.883 1 94.69 171 PHE B N 1
ATOM 4500 C CA . PHE B 1 171 ? 4.539 9.664 14.141 1 94.69 171 PHE B CA 1
ATOM 4501 C C . PHE B 1 171 ? 4.562 8.398 15 1 94.69 171 PHE B C 1
ATOM 4503 O O . PHE B 1 171 ? 5.605 8.023 15.539 1 94.69 171 PHE B O 1
ATOM 4510 N N . GLY B 1 172 ? 3.426 7.762 15.102 1 91.62 172 GLY B N 1
ATOM 4511 C CA . GLY B 1 172 ? 3.307 6.594 15.953 1 91.62 172 GLY B CA 1
ATOM 4512 C C . GLY B 1 172 ? 3.488 5.285 15.211 1 91.62 172 GLY B C 1
ATOM 4513 O O . GLY B 1 172 ? 3.5 4.215 15.82 1 91.62 172 GLY B O 1
ATOM 4514 N N . GLY B 1 173 ? 3.703 5.379 13.898 1 92.06 173 GLY B N 1
ATOM 4515 C CA . GLY B 1 173 ? 3.84 4.168 13.102 1 92.06 173 GLY B CA 1
ATOM 4516 C C . GLY B 1 173 ? 2.521 3.678 12.531 1 92.06 173 GLY B C 1
ATOM 4517 O O . GLY B 1 173 ? 1.457 4.18 12.891 1 92.06 173 GLY B O 1
ATOM 4518 N N . PRO B 1 174 ? 2.637 2.768 11.539 1 92.62 174 PRO B N 1
ATOM 4519 C CA . PRO B 1 174 ? 1.421 2.115 11.047 1 92.62 174 PRO B CA 1
ATOM 4520 C C . PRO B 1 174 ? 0.794 1.181 12.078 1 92.62 174 PRO B C 1
ATOM 4522 O O . PRO B 1 174 ? 1.389 0.931 13.133 1 92.62 174 PRO B O 1
ATOM 4525 N N . PRO B 1 175 ? -0.425 0.73 11.766 1 89.62 175 PRO B N 1
ATOM 4526 C CA . PRO B 1 175 ? -1.03 -0.21 12.711 1 89.62 175 PRO B CA 1
ATOM 4527 C C . PRO B 1 175 ? -0.159 -1.438 12.961 1 89.62 175 PRO B C 1
ATOM 4529 O O . PRO B 1 175 ? 0.59 -1.859 12.07 1 89.62 175 PRO B O 1
ATOM 4532 N N . LYS B 1 176 ? -0.321 -1.933 14.148 1 84.69 176 LYS B N 1
ATOM 4533 C CA . LYS B 1 176 ? 0.325 -3.197 14.484 1 84.69 176 LYS B CA 1
ATOM 4534 C C . LYS B 1 176 ? -0.45 -4.379 13.914 1 84.69 176 LYS B C 1
ATOM 4536 O O . LYS B 1 176 ? -1.651 -4.277 13.656 1 84.69 176 LYS B O 1
ATOM 4541 N N . PRO B 1 177 ? 0.301 -5.434 13.688 1 76.19 177 PRO B N 1
ATOM 4542 C CA . PRO B 1 177 ? -0.366 -6.598 13.102 1 76.19 177 PRO B CA 1
ATOM 4543 C C . PRO B 1 177 ? -1.614 -7.016 13.875 1 76.19 177 PRO B C 1
ATOM 4545 O O . PRO B 1 177 ? -2.619 -7.402 13.273 1 76.19 177 PRO B O 1
ATOM 4548 N N . ARG B 1 178 ? -1.63 -6.805 15.109 1 73.31 178 ARG B N 1
ATOM 4549 C CA . ARG B 1 178 ? -2.758 -7.227 15.93 1 73.31 178 ARG B CA 1
ATOM 4550 C C . ARG B 1 178 ? -3.947 -6.289 15.75 1 73.31 178 ARG B C 1
ATOM 4552 O O . ARG B 1 178 ? -5.086 -6.656 16.062 1 73.31 178 ARG B O 1
ATOM 4559 N N . ASP B 1 179 ? -3.586 -5.156 15.25 1 69.81 179 ASP B N 1
ATOM 4560 C CA . ASP B 1 179 ? -4.617 -4.129 15.133 1 69.81 179 ASP B CA 1
ATOM 4561 C C . ASP B 1 179 ? -5.215 -4.109 13.727 1 69.81 179 ASP B C 1
ATOM 4563 O O . ASP B 1 179 ? -6 -3.219 13.391 1 69.81 179 ASP B O 1
ATOM 4567 N N . ALA B 1 180 ? -4.797 -5.133 13.023 1 65.88 180 ALA B N 1
ATOM 4568 C CA . ALA B 1 180 ? -5.348 -5.172 11.672 1 65.88 180 ALA B CA 1
ATOM 4569 C C . ALA B 1 180 ? -6.848 -5.453 11.703 1 65.88 180 ALA B C 1
ATOM 4571 O O . ALA B 1 180 ? -7.289 -6.438 12.297 1 65.88 180 ALA B O 1
ATOM 4572 N N . GLY B 1 181 ? -7.551 -4.5 11.258 1 67.31 181 GLY B N 1
ATOM 4573 C CA . GLY B 1 181 ? -9 -4.609 11.281 1 67.31 181 GLY B CA 1
ATOM 4574 C C . GLY B 1 181 ? -9.602 -4.34 12.648 1 67.31 181 GLY B C 1
ATOM 4575 O O . GLY B 1 181 ? -10.555 -5 13.055 1 67.31 181 GLY B O 1
ATOM 4576 N N . SER B 1 182 ? -9.07 -3.5 13.359 1 72.12 182 SER B N 1
ATOM 4577 C CA . SER B 1 182 ? -9.398 -3.254 14.766 1 72.12 182 SER B CA 1
ATOM 4578 C C . SER B 1 182 ? -10.836 -2.748 14.914 1 72.12 182 SER B C 1
ATOM 4580 O O . SER B 1 182 ? -11.461 -2.939 15.961 1 72.12 182 SER B O 1
ATOM 4582 N N . ALA B 1 183 ? -11.336 -2.027 13.844 1 77.31 183 ALA B N 1
ATOM 4583 C CA . ALA B 1 183 ? -12.719 -1.562 13.953 1 77.31 183 ALA B CA 1
ATOM 4584 C C . ALA B 1 183 ? -13.555 -2.037 12.766 1 77.31 183 ALA B C 1
ATOM 4586 O O . ALA B 1 183 ? -13.078 -2.031 11.625 1 77.31 183 ALA B O 1
ATOM 4587 N N . ARG B 1 184 ? -14.703 -2.463 13.102 1 77.81 184 ARG B N 1
ATOM 4588 C CA . ARG B 1 184 ? -15.641 -2.855 12.047 1 77.81 184 ARG B CA 1
ATOM 4589 C C . ARG B 1 184 ? -16.516 -1.68 11.625 1 77.81 184 ARG B C 1
ATOM 4591 O O . ARG B 1 184 ? -16.969 -1.617 10.484 1 77.81 184 ARG B O 1
ATOM 4598 N N . ARG B 1 185 ? -16.719 -0.786 12.695 1 89.19 185 ARG B N 1
ATOM 4599 C CA . ARG B 1 185 ? -17.484 0.427 12.453 1 89.19 185 ARG B CA 1
ATOM 4600 C C . ARG B 1 185 ? -16.719 1.665 12.906 1 89.19 185 ARG B C 1
ATOM 4602 O O . ARG B 1 185 ? -15.93 1.6 13.852 1 89.19 185 ARG B O 1
ATOM 4609 N N . LYS B 1 186 ? -17.062 2.805 12.266 1 91.19 186 LYS B N 1
ATOM 4610 C CA . LYS B 1 186 ? -16.406 4.082 12.562 1 91.19 186 LYS B CA 1
ATOM 4611 C C . LYS B 1 186 ? -16.578 4.445 14.039 1 91.19 186 LYS B C 1
ATOM 4613 O O . LYS B 1 186 ? -15.625 4.922 14.672 1 91.19 186 LYS B O 1
ATOM 4618 N N . GLU B 1 187 ? -17.688 4.176 14.625 1 92.06 187 GLU B N 1
ATOM 4619 C CA . GLU B 1 187 ? -18.016 4.578 15.992 1 92.06 187 GLU B CA 1
ATOM 4620 C C . GLU B 1 187 ? -17.219 3.781 17.016 1 92.06 187 GLU B C 1
ATOM 4622 O O . GLU B 1 187 ? -17.125 4.164 18.188 1 92.06 187 GLU B O 1
ATOM 4627 N N . GLU B 1 188 ? -16.609 2.65 16.562 1 92.06 188 GLU B N 1
ATOM 4628 C CA . GLU B 1 188 ? -15.82 1.792 17.438 1 92.06 188 GLU B CA 1
ATOM 4629 C C . GLU B 1 188 ? -14.352 2.209 17.453 1 92.06 188 GLU B C 1
ATOM 4631 O O . GLU B 1 188 ? -13.547 1.648 18.203 1 92.06 188 GLU B O 1
ATOM 4636 N N . SER B 1 189 ? -14.078 3.242 16.672 1 93.88 189 SER B N 1
ATOM 4637 C CA . SER B 1 189 ? -12.711 3.742 16.609 1 93.88 189 SER B CA 1
ATOM 4638 C C . SER B 1 189 ? -12.32 4.449 17.906 1 93.88 189 SER B C 1
ATOM 4640 O O . SER B 1 189 ? -13.172 5 18.594 1 93.88 189 SER B O 1
ATOM 4642 N N . LYS B 1 190 ? -11.094 4.422 18.25 1 89.88 190 LYS B N 1
ATOM 4643 C CA . LYS B 1 190 ? -10.539 4.977 19.469 1 89.88 190 LYS B CA 1
ATOM 4644 C C . LYS B 1 190 ? -10.922 6.445 19.641 1 89.88 190 LYS B C 1
ATOM 4646 O O . LYS B 1 190 ? -11.242 6.887 20.75 1 89.88 190 LYS B O 1
ATOM 4651 N N . ALA B 1 191 ? -10.836 7.262 18.531 1 92.75 191 ALA B N 1
ATOM 4652 C CA . ALA B 1 191 ? -11.148 8.688 18.594 1 92.75 191 ALA B CA 1
ATOM 4653 C C . ALA B 1 191 ? -12.562 8.914 19.125 1 92.75 191 ALA B C 1
ATOM 4655 O O . ALA B 1 191 ? -12.797 9.828 19.922 1 92.75 191 ALA B O 1
ATOM 4656 N N . TYR B 1 192 ? -13.453 8.078 18.688 1 94.88 192 TYR B N 1
ATOM 4657 C CA . TYR B 1 192 ? -14.844 8.242 19.094 1 94.88 192 TYR B CA 1
ATOM 4658 C C . TYR B 1 192 ? -15.07 7.723 20.516 1 94.88 192 TYR B C 1
ATOM 4660 O O . TYR B 1 192 ? -15.906 8.242 21.25 1 94.88 192 TYR B O 1
ATOM 4668 N N . LEU B 1 193 ? -14.32 6.707 20.875 1 91.81 193 LEU B N 1
ATOM 4669 C CA . LEU B 1 193 ? -14.391 6.234 22.25 1 91.81 193 LEU B CA 1
ATOM 4670 C C . LEU B 1 193 ? -13.883 7.309 23.219 1 91.81 193 LEU B C 1
ATOM 4672 O O . LEU B 1 193 ? -14.523 7.574 24.234 1 91.81 193 LEU B O 1
ATOM 4676 N N . VAL B 1 194 ? -12.781 7.934 22.891 1 90.25 194 VAL B N 1
ATOM 4677 C CA . VAL B 1 194 ? -12.234 9.023 23.688 1 90.25 194 VAL B CA 1
ATOM 4678 C C . VAL B 1 194 ? -13.234 10.18 23.734 1 90.25 194 VAL B C 1
ATOM 4680 O O . VAL B 1 194 ? -13.469 10.766 24.797 1 90.25 194 VAL B O 1
ATOM 4683 N N . ASP B 1 195 ? -13.766 10.492 22.609 1 93.38 195 ASP B N 1
ATOM 4684 C CA . ASP B 1 195 ? -14.727 11.578 22.531 1 93.38 195 ASP B CA 1
ATOM 4685 C C . ASP B 1 195 ? -15.945 11.312 23.406 1 93.38 195 ASP B C 1
ATOM 4687 O O . ASP B 1 195 ? -16.438 12.219 24.078 1 93.38 195 ASP B O 1
ATOM 4691 N N . SER B 1 196 ? -16.391 10.062 23.438 1 93.75 196 SER B N 1
ATOM 4692 C CA . SER B 1 196 ? -17.531 9.68 24.266 1 93.75 196 SER B CA 1
ATOM 4693 C C . SER B 1 196 ? -17.203 9.859 25.75 1 93.75 196 SER B C 1
ATOM 4695 O O . SER B 1 196 ? -18.062 10.305 26.516 1 93.75 196 SER B O 1
ATOM 4697 N N . LEU B 1 197 ? -16 9.539 26.125 1 91.06 197 LEU B N 1
ATOM 4698 C CA . LEU B 1 197 ? -15.578 9.695 27.516 1 91.06 197 LEU B CA 1
ATOM 4699 C C . LEU B 1 197 ? -15.492 11.172 27.891 1 91.06 197 LEU B C 1
ATOM 4701 O O . LEU B 1 197 ? -15.891 11.562 28.984 1 91.06 197 LEU B O 1
ATOM 4705 N N . LEU B 1 198 ? -15.016 11.969 26.969 1 91.81 198 LEU B N 1
ATOM 4706 C CA . LEU B 1 198 ? -14.914 13.406 27.219 1 91.81 198 LEU B CA 1
ATOM 4707 C C . LEU B 1 198 ? -16.297 14.023 27.406 1 91.81 198 LEU B C 1
ATOM 4709 O O . LEU B 1 198 ? -16.469 14.922 28.234 1 91.81 198 LEU B O 1
ATOM 4713 N N . LYS B 1 199 ? -17.234 13.562 26.672 1 93.31 199 LYS B N 1
ATOM 4714 C CA . LYS B 1 199 ? -18.594 14.102 26.734 1 93.31 199 LYS B CA 1
ATOM 4715 C C . LYS B 1 199 ? -19.266 13.781 28.062 1 93.31 199 LYS B C 1
ATOM 4717 O O . LYS B 1 199 ? -20.219 14.453 28.453 1 93.31 199 LYS B O 1
ATOM 4722 N N . LYS B 1 200 ? -18.766 12.812 28.734 1 92.31 200 LYS B N 1
ATOM 4723 C CA . LYS B 1 200 ? -19.359 12.352 29.984 1 92.31 200 LYS B CA 1
ATOM 4724 C C . LYS B 1 200 ? -18.75 13.062 31.188 1 92.31 200 LYS B C 1
ATOM 4726 O O . LYS B 1 200 ? -19.188 12.867 32.312 1 92.31 200 LYS B O 1
ATOM 4731 N N . LEU B 1 201 ? -17.812 13.867 30.953 1 89.56 201 LEU B N 1
ATOM 4732 C CA . LEU B 1 201 ? -17.234 14.648 32.031 1 89.56 201 LEU B CA 1
ATOM 4733 C C . LEU B 1 201 ? -18.281 15.586 32.625 1 89.56 201 LEU B C 1
ATOM 4735 O O . LEU B 1 201 ? -19.328 15.828 32.031 1 89.56 201 LEU B O 1
ATOM 4739 N N . GLU B 1 202 ? -17.922 16.156 33.906 1 89.56 202 GLU B N 1
ATOM 4740 C CA . GLU B 1 202 ? -18.828 17.078 34.594 1 89.56 202 GLU B CA 1
ATOM 4741 C C . GLU B 1 202 ? -19.156 18.266 33.688 1 89.56 202 GLU B C 1
ATOM 4743 O O . GLU B 1 202 ? -20.312 18.672 33.562 1 89.56 202 GLU B O 1
ATOM 4748 N N . VAL B 1 203 ? -18.031 18.797 33.156 1 90.81 203 VAL B N 1
ATOM 4749 C CA . VAL B 1 203 ? -18.188 19.75 32.062 1 90.81 203 VAL B CA 1
ATOM 4750 C C . VAL B 1 203 ? -17.891 19.078 30.734 1 90.81 203 VAL B C 1
ATOM 4752 O O . VAL B 1 203 ? -16.734 18.828 30.391 1 90.81 203 VAL B O 1
ATOM 4755 N N . PRO B 1 204 ? -18.875 18.859 30 1 93.56 204 PRO B N 1
ATOM 4756 C CA . PRO B 1 204 ? -18.688 18.062 28.781 1 93.56 204 PRO B CA 1
ATOM 4757 C C . PRO B 1 204 ? -17.703 18.703 27.797 1 93.56 204 PRO B C 1
ATOM 4759 O O . PRO B 1 204 ? -17.703 19.922 27.641 1 93.56 204 PRO B O 1
ATOM 4762 N N . ARG B 1 205 ? -16.906 17.891 27.234 1 94.69 205 ARG B N 1
ATOM 4763 C CA . ARG B 1 205 ? -15.922 18.297 26.25 1 94.69 205 ARG B CA 1
ATOM 4764 C C . ARG B 1 205 ? -16.016 17.406 25 1 94.69 205 ARG B C 1
ATOM 4766 O O . ARG B 1 205 ? -16.781 16.438 24.969 1 94.69 205 ARG B O 1
ATOM 4773 N N . LYS B 1 206 ? -15.406 17.766 23.938 1 95.75 206 LYS B N 1
ATOM 4774 C CA . LYS B 1 206 ? -15.266 16.953 22.734 1 95.75 206 LYS B CA 1
ATOM 4775 C C . LYS B 1 206 ? -13.859 17.062 22.156 1 95.75 206 LYS B C 1
ATOM 4777 O O . LYS B 1 206 ? -13.195 18.094 22.328 1 95.75 206 LYS B O 1
ATOM 4782 N N . HIS B 1 207 ? -13.398 16.047 21.609 1 95.19 207 HIS B N 1
ATOM 4783 C CA . HIS B 1 207 ? -12.094 16.062 20.953 1 95.19 207 HIS B CA 1
ATOM 4784 C C . HIS B 1 207 ? -12.164 16.781 19.609 1 95.19 207 HIS B C 1
ATOM 4786 O O . HIS B 1 207 ? -13.094 16.547 18.828 1 95.19 207 HIS B O 1
ATOM 4792 N N . TYR B 1 208 ? -11.227 17.562 19.266 1 96.81 208 TYR B N 1
ATOM 4793 C CA . TYR B 1 208 ? -11.297 18.422 18.094 1 96.81 208 TYR B CA 1
ATOM 4794 C C . TYR B 1 208 ? -11.32 17.594 16.812 1 96.81 208 TYR B C 1
ATOM 4796 O O . TYR B 1 208 ? -11.938 17.984 15.828 1 96.81 208 TYR B O 1
ATOM 4804 N N . THR B 1 209 ? -10.617 16.422 16.797 1 97.19 209 THR B N 1
ATOM 4805 C CA . THR B 1 209 ? -10.555 15.625 15.578 1 97.19 209 THR B CA 1
ATOM 4806 C C . THR B 1 209 ? -11.922 15.047 15.242 1 97.19 209 THR B C 1
ATOM 4808 O O . THR B 1 209 ? -12.273 14.906 14.07 1 97.19 209 THR B O 1
ATOM 4811 N N . VAL B 1 210 ? -12.688 14.703 16.266 1 97.69 210 VAL B N 1
ATOM 4812 C CA . VAL B 1 210 ? -14.047 14.219 16.031 1 97.69 210 VAL B CA 1
ATOM 4813 C C . VAL B 1 210 ? -14.922 15.367 15.539 1 97.69 210 VAL B C 1
ATOM 4815 O O . VAL B 1 210 ? -15.695 15.203 14.586 1 97.69 210 VAL B O 1
ATOM 4818 N N . TYR B 1 211 ? -14.773 16.516 16.156 1 98.38 211 TYR B N 1
ATOM 4819 C CA . TYR B 1 211 ? -15.484 17.703 15.695 1 98.38 211 TYR B CA 1
ATOM 4820 C C . TYR B 1 211 ? -15.156 18 14.242 1 98.38 211 TYR B C 1
ATOM 4822 O O . TYR B 1 211 ? -16.062 18.219 13.422 1 98.38 211 TYR B O 1
ATOM 4830 N N . TYR B 1 212 ? -13.875 17.969 13.867 1 98.62 212 TYR B N 1
ATOM 4831 C CA . TYR B 1 212 ? -13.414 18.281 12.523 1 98.62 212 TYR B CA 1
ATOM 4832 C C . TYR B 1 212 ? -13.914 17.25 11.523 1 98.62 212 TYR B C 1
ATOM 4834 O O . TYR B 1 212 ? -13.852 17.469 10.305 1 98.62 212 TYR B O 1
ATOM 4842 N N . SER B 1 213 ? -14.406 16.125 12.016 1 98.44 213 SER B N 1
ATOM 4843 C CA . SER B 1 213 ? -14.891 15.047 11.156 1 98.44 213 SER B CA 1
ATOM 4844 C C . SER B 1 213 ? -16.391 15.148 10.938 1 98.44 213 SER B C 1
ATOM 4846 O O . SER B 1 213 ? -16.984 14.32 10.234 1 98.44 213 SER B O 1
ATOM 4848 N N . THR B 1 214 ? -17.094 16.156 11.477 1 98.19 214 THR B N 1
ATOM 4849 C CA . THR B 1 214 ? -18.531 16.312 11.352 1 98.19 214 THR B CA 1
ATOM 4850 C C . THR B 1 214 ? -18.906 17.078 10.086 1 98.19 214 THR B C 1
ATOM 4852 O O . THR B 1 214 ? -18.062 17.797 9.523 1 98.19 214 THR B O 1
ATOM 4855 N N . PRO B 1 215 ? -20.094 16.953 9.617 1 98 215 PRO B N 1
ATOM 4856 C CA . PRO B 1 215 ? -20.531 17.688 8.43 1 98 215 PRO B CA 1
ATOM 4857 C C . PRO B 1 215 ? -20.625 19.188 8.672 1 98 215 PRO B C 1
ATOM 4859 O O . PRO B 1 215 ? -20.625 19.969 7.723 1 98 215 PRO B O 1
ATOM 4862 N N . GLU B 1 216 ? -20.641 19.656 9.953 1 98.12 216 GLU B N 1
ATOM 4863 C CA . GLU B 1 216 ? -20.859 21.062 10.289 1 98.12 216 GLU B CA 1
ATOM 4864 C C . GLU B 1 216 ? -19.531 21.828 10.32 1 98.12 216 GLU B C 1
ATOM 4866 O O . GLU B 1 216 ? -19.516 23.047 10.141 1 98.12 216 GLU B O 1
ATOM 4871 N N . ALA B 1 217 ? -18.453 21.125 10.555 1 98.75 217 ALA B N 1
ATOM 4872 C CA . ALA B 1 217 ? -17.188 21.766 10.875 1 98.75 217 ALA B CA 1
ATOM 4873 C C . ALA B 1 217 ? -16.781 22.75 9.773 1 98.75 217 ALA B C 1
ATOM 4875 O O . ALA B 1 217 ? -16.344 23.859 10.055 1 98.75 217 ALA B O 1
ATOM 4876 N N . ASN B 1 218 ? -16.922 22.328 8.531 1 98.69 218 ASN B N 1
ATOM 4877 C CA . ASN B 1 218 ? -16.531 23.188 7.418 1 98.69 218 ASN B CA 1
ATOM 4878 C C . ASN B 1 218 ? -17.312 24.484 7.418 1 98.69 218 ASN B C 1
ATOM 4880 O O . ASN B 1 218 ? -16.734 25.562 7.25 1 98.69 218 ASN B O 1
ATOM 4884 N N . ALA B 1 219 ? -18.578 24.422 7.535 1 98.38 219 ALA B N 1
ATOM 4885 C CA . ALA B 1 219 ? -19.422 25.609 7.543 1 98.38 219 ALA B CA 1
ATOM 4886 C C . ALA B 1 219 ? -19.109 26.5 8.75 1 98.38 219 ALA B C 1
ATOM 4888 O O . ALA B 1 219 ? -19.047 27.719 8.625 1 98.38 219 ALA B O 1
ATOM 4889 N N . ASP B 1 220 ? -18.922 25.859 9.906 1 98.69 220 ASP B N 1
ATOM 4890 C CA . ASP B 1 220 ? -18.594 26.594 11.125 1 98.69 220 ASP B CA 1
ATOM 4891 C C . ASP B 1 220 ? -17.312 27.422 10.93 1 98.69 220 ASP B C 1
ATOM 4893 O O . ASP B 1 220 ? -17.25 28.578 11.367 1 98.69 220 ASP B O 1
ATOM 4897 N N . MET B 1 221 ? -16.344 26.859 10.297 1 98.69 221 MET B N 1
ATOM 4898 C CA . MET B 1 221 ? -15.031 27.484 10.172 1 98.69 221 MET B CA 1
ATOM 4899 C C . MET B 1 221 ? -15.016 28.484 9.023 1 98.69 221 MET B C 1
ATOM 4901 O O . MET B 1 221 ? -14.305 29.484 9.078 1 98.69 221 MET B O 1
ATOM 4905 N N . SER B 1 222 ? -15.766 28.219 8.023 1 98.19 222 SER B N 1
ATOM 4906 C CA . SER B 1 222 ? -15.781 29.078 6.84 1 98.19 222 SER B CA 1
ATOM 4907 C C . SER B 1 222 ? -16.594 30.344 7.082 1 98.19 222 SER B C 1
ATOM 4909 O O . SER B 1 222 ? -16.297 31.391 6.512 1 98.19 222 SER B O 1
ATOM 4911 N N . TYR B 1 223 ? -17.609 30.203 7.926 1 97.62 223 TYR B N 1
ATOM 4912 C CA . TYR B 1 223 ? -18.516 31.328 8.172 1 97.62 223 TYR B CA 1
ATOM 4913 C C . TYR B 1 223 ? -18.672 31.578 9.664 1 97.62 223 TYR B C 1
ATOM 4915 O O . TYR B 1 223 ? -19.797 31.625 10.18 1 97.62 223 TYR B O 1
ATOM 4923 N N . PRO B 1 224 ? -17.594 31.859 10.281 1 96.81 224 PRO B N 1
ATOM 4924 C CA . PRO B 1 224 ? -17.688 32.156 11.719 1 96.81 224 PRO B CA 1
ATOM 4925 C C . PRO B 1 224 ? -18.359 33.469 12.008 1 96.81 224 PRO B C 1
ATOM 4927 O O . PRO B 1 224 ? -18.234 34.406 11.211 1 96.81 224 PRO B O 1
ATOM 4930 N N . PRO B 1 225 ? -19 33.656 13.141 1 92.81 225 PRO B N 1
ATOM 4931 C CA . PRO B 1 225 ? -19.719 34.875 13.461 1 92.81 225 PRO B CA 1
ATOM 4932 C C . PRO B 1 225 ? -18.812 36.125 13.477 1 92.81 225 PRO B C 1
ATOM 4934 O O . PRO B 1 225 ? -19.234 37.219 13.133 1 92.81 225 PRO B O 1
ATOM 4937 N N . GLU B 1 226 ? -17.609 35.969 13.852 1 92.5 226 GLU B N 1
ATOM 4938 C CA . GLU B 1 226 ? -16.672 37.094 13.953 1 92.5 226 GLU B CA 1
ATOM 4939 C C . GLU B 1 226 ? -16 37.375 12.617 1 92.5 226 GLU B C 1
ATOM 4941 O O . GLU B 1 226 ? -15.32 38.406 12.461 1 92.5 226 GLU B O 1
ATOM 4946 N N . GLY B 1 227 ? -16.203 36.5 11.648 1 95.19 227 GLY B N 1
ATOM 4947 C CA . GLY B 1 227 ? -15.531 36.625 10.359 1 95.19 227 GLY B CA 1
ATOM 4948 C C . GLY B 1 227 ? -14.32 35.719 10.242 1 95.19 227 GLY B C 1
ATOM 4949 O O . GLY B 1 227 ? -13.68 35.406 11.242 1 95.19 227 GLY B O 1
ATOM 4950 N N . LEU B 1 228 ? -13.992 35.375 9.039 1 96.69 228 LEU B N 1
ATOM 4951 C CA . LEU B 1 228 ? -12.961 34.375 8.766 1 96.69 228 LEU B CA 1
ATOM 4952 C C . LEU B 1 228 ? -11.586 34.906 9.195 1 96.69 228 LEU B C 1
ATOM 4954 O O . LEU B 1 228 ? -10.789 34.156 9.758 1 96.69 228 LEU B O 1
ATOM 4958 N N . THR B 1 229 ? -11.281 36.156 8.93 1 95.12 229 THR B N 1
ATOM 4959 C CA . THR B 1 229 ? -9.992 36.75 9.289 1 95.12 229 THR B CA 1
ATOM 4960 C C . THR B 1 229 ? -9.773 36.688 10.797 1 95.12 229 THR B C 1
ATOM 4962 O O . THR B 1 229 ? -8.711 36.25 11.258 1 95.12 229 THR B O 1
ATOM 4965 N N . ASP B 1 230 ? -10.773 37.094 11.562 1 94.69 230 ASP B N 1
ATOM 4966 C CA . ASP B 1 230 ? -10.672 37.094 13.023 1 94.69 230 ASP B CA 1
ATOM 4967 C C . ASP B 1 230 ? -10.555 35.688 13.57 1 94.69 230 ASP B C 1
ATOM 4969 O O . ASP B 1 230 ? -9.805 35.438 14.523 1 94.69 230 ASP B O 1
ATOM 4973 N N . PHE B 1 231 ? -11.328 34.781 13.016 1 96.12 231 PHE B N 1
ATOM 4974 C CA . PHE B 1 231 ? -11.227 33.375 13.414 1 96.12 231 PHE B CA 1
ATOM 4975 C C . PHE B 1 231 ? -9.812 32.875 13.203 1 96.12 231 PHE B C 1
ATOM 4977 O O . PHE B 1 231 ? -9.203 32.312 14.133 1 96.12 231 PHE B O 1
ATOM 4984 N N . LEU B 1 232 ? -9.266 33.031 11.992 1 96.81 232 LEU B N 1
ATOM 4985 C CA . LEU B 1 232 ? -7.938 32.531 11.68 1 96.81 232 LEU B CA 1
ATOM 4986 C C . LEU B 1 232 ? -6.875 33.188 12.555 1 96.81 232 LEU B C 1
ATOM 4988 O O . LEU B 1 232 ? -5.941 32.531 13.008 1 96.81 232 LEU B O 1
ATOM 4992 N N . ARG B 1 233 ? -7.004 34.5 12.805 1 95.5 233 ARG B N 1
ATOM 4993 C CA . ARG B 1 233 ? -6.066 35.188 13.695 1 95.5 233 ARG B CA 1
ATOM 4994 C C . ARG B 1 233 ? -6.074 34.531 15.078 1 95.5 233 ARG B C 1
ATOM 4996 O O . ARG B 1 233 ? -5.016 34.281 15.648 1 95.5 233 ARG B O 1
ATOM 5003 N N . ALA B 1 234 ? -7.262 34.312 15.617 1 95.25 234 ALA B N 1
ATOM 5004 C CA . ALA B 1 234 ? -7.391 33.719 16.938 1 95.25 234 ALA B CA 1
ATOM 5005 C C . ALA B 1 234 ? -6.84 32.312 16.953 1 95.25 234 ALA B C 1
ATOM 5007 O O . ALA B 1 234 ? -6.137 31.906 17.891 1 95.25 234 ALA B O 1
ATOM 5008 N N . TYR B 1 235 ? -7.18 31.547 15.922 1 96.75 235 TYR B N 1
ATOM 5009 C CA . TYR B 1 235 ? -6.742 30.172 15.82 1 96.75 235 TYR B CA 1
ATOM 5010 C C . TYR B 1 235 ? -5.223 30.078 15.805 1 96.75 235 TYR B C 1
ATOM 5012 O O . TYR B 1 235 ? -4.633 29.281 16.547 1 96.75 235 TYR B O 1
ATOM 5020 N N . TYR B 1 236 ? -4.578 30.891 14.938 1 96.56 236 TYR B N 1
ATOM 5021 C CA . TYR B 1 236 ? -3.123 30.891 14.844 1 96.56 236 TYR B CA 1
ATOM 5022 C C . TYR B 1 236 ? -2.498 31.375 16.141 1 96.56 236 TYR B C 1
ATOM 5024 O O . TYR B 1 236 ? -1.473 30.859 16.594 1 96.56 236 TYR B O 1
ATOM 5032 N N . HIS B 1 237 ? -3.115 32.281 16.75 1 95 237 HIS B N 1
ATOM 5033 C CA . HIS B 1 237 ? -2.59 32.844 17.984 1 95 237 HIS B CA 1
ATOM 5034 C C . HIS B 1 237 ? -2.6 31.828 19.109 1 95 237 HIS B C 1
ATOM 5036 O O . HIS B 1 237 ? -1.577 31.609 19.766 1 95 237 HIS B O 1
ATOM 5042 N N . VAL B 1 238 ? -3.684 31.156 19.344 1 94.94 238 VAL B N 1
ATOM 5043 C CA . VAL B 1 238 ? -3.844 30.312 20.516 1 94.94 238 VAL B CA 1
ATOM 5044 C C . VAL B 1 238 ? -2.951 29.078 20.375 1 94.94 238 VAL B C 1
ATOM 5046 O O . VAL B 1 238 ? -2.65 28.406 21.375 1 94.94 238 VAL B O 1
ATOM 5049 N N . LYS B 1 239 ? -2.518 28.75 19.172 1 96.12 239 LYS B N 1
ATOM 5050 C CA . LYS B 1 239 ? -1.646 27.594 18.984 1 96.12 239 LYS B CA 1
ATOM 5051 C C . LYS B 1 239 ? -0.182 28.016 18.906 1 96.12 239 LYS B C 1
ATOM 5053 O O . LYS B 1 239 ? 0.71 27.172 18.812 1 96.12 239 LYS B O 1
ATOM 5058 N N . SER B 1 240 ? 0.087 29.328 18.969 1 95.56 240 SER B N 1
ATOM 5059 C CA . SER B 1 240 ? 1.442 29.859 18.891 1 95.56 240 SER B CA 1
ATOM 5060 C C . SER B 1 240 ? 2.029 30.094 20.281 1 95.56 240 SER B C 1
ATOM 5062 O O . SER B 1 240 ? 1.339 29.906 21.281 1 95.56 240 SER B O 1
ATOM 5064 N N . ALA B 1 241 ? 3.264 30.453 20.281 1 94.25 241 ALA B N 1
ATOM 5065 C CA . ALA B 1 241 ? 3.947 30.75 21.531 1 94.25 241 ALA B CA 1
ATOM 5066 C C . ALA B 1 241 ? 3.469 32.094 22.109 1 94.25 241 ALA B C 1
ATOM 5068 O O . ALA B 1 241 ? 3.73 32.406 23.281 1 94.25 241 ALA B O 1
ATOM 5069 N N . ASP B 1 242 ? 2.721 32.844 21.312 1 92.19 242 ASP B N 1
ATOM 5070 C CA . ASP B 1 242 ? 2.236 34.125 21.766 1 92.19 242 ASP B CA 1
ATOM 5071 C C . ASP B 1 242 ? 1.13 33.969 22.812 1 92.19 242 ASP B C 1
ATOM 5073 O O . ASP B 1 242 ? 0.821 34.906 23.531 1 92.19 242 ASP B O 1
ATOM 5077 N N . TRP B 1 243 ? 0.517 32.875 22.781 1 92.69 243 TRP B N 1
ATOM 5078 C CA . TRP B 1 243 ? -0.561 32.656 23.75 1 92.69 243 TRP B CA 1
ATOM 5079 C C . TRP B 1 243 ? -0.019 32.094 25.062 1 92.69 243 TRP B C 1
ATOM 5081 O O . TRP B 1 243 ? 0.553 31 25.078 1 92.69 243 TRP B O 1
ATOM 5091 N N . GLU B 1 244 ? -0.25 32.656 26.109 1 88.38 244 GLU B N 1
ATOM 5092 C CA . GLU B 1 244 ? 0.286 32.312 27.422 1 88.38 244 GLU B CA 1
ATOM 5093 C C . GLU B 1 244 ? -0.31 31 27.922 1 88.38 244 GLU B C 1
ATOM 5095 O O . GLU B 1 244 ? 0.267 30.344 28.797 1 88.38 244 GLU B O 1
ATOM 5100 N N . GLY B 1 245 ? -1.43 30.609 27.359 1 89 245 GLY B N 1
ATOM 5101 C CA . GLY B 1 245 ? -2.1 29.391 27.781 1 89 245 GLY B CA 1
ATOM 5102 C C . GLY B 1 245 ? -1.346 28.125 27.406 1 89 245 GLY B C 1
ATOM 5103 O O . GLY B 1 245 ? -1.636 27.047 27.922 1 89 245 GLY B O 1
ATOM 5104 N N . ASN B 1 246 ? -0.426 28.219 26.5 1 90.25 246 ASN B N 1
ATOM 5105 C CA . ASN B 1 246 ? 0.339 27.062 26.062 1 90.25 246 ASN B CA 1
ATOM 5106 C C . ASN B 1 246 ? 1.509 26.781 27 1 90.25 246 ASN B C 1
ATOM 5108 O O . ASN B 1 246 ? 2.42 26.016 26.656 1 90.25 246 ASN B O 1
ATOM 5112 N N . GLU B 1 247 ? 1.521 27.219 28.188 1 76.12 247 GLU B N 1
ATOM 5113 C CA . GLU B 1 247 ? 2.658 27.047 29.078 1 76.12 247 GLU B CA 1
ATOM 5114 C C . GLU B 1 247 ? 2.787 25.594 29.531 1 76.12 247 GLU B C 1
ATOM 5116 O O . GLU B 1 247 ? 1.781 24.922 29.766 1 76.12 247 GLU B O 1
ATOM 5121 N N . THR B 1 248 ? 3.914 24.891 29.438 1 70.5 248 THR B N 1
ATOM 5122 C CA . THR B 1 248 ? 4.531 23.672 29.953 1 70.5 248 THR B CA 1
ATOM 5123 C C . THR B 1 248 ? 3.828 22.438 29.406 1 70.5 248 THR B C 1
ATOM 5125 O O . THR B 1 248 ? 3.051 21.781 30.109 1 70.5 248 THR B O 1
ATOM 5128 N N . PRO B 1 249 ? 3.918 22.281 28.016 1 69 249 PRO B N 1
ATOM 5129 C CA . PRO B 1 249 ? 3.375 20.984 27.578 1 69 249 PRO B CA 1
ATOM 5130 C C . PRO B 1 249 ? 4.125 19.797 28.188 1 69 249 PRO B C 1
ATOM 5132 O O . PRO B 1 249 ? 5.352 19.844 28.312 1 69 249 PRO B O 1
ATOM 5135 N N . LEU B 1 250 ? 3.488 19.016 29.234 1 61.22 250 LEU B N 1
ATOM 5136 C CA . LEU B 1 250 ? 4.188 17.859 29.797 1 61.22 250 LEU B CA 1
ATOM 5137 C C . LEU B 1 250 ? 3.561 16.547 29.297 1 61.22 250 LEU B C 1
ATOM 5139 O O . LEU B 1 250 ? 2.352 16.5 29.062 1 61.22 250 LEU B O 1
ATOM 5143 N N . PRO B 1 251 ? 4.508 15.594 29.047 1 57.69 251 PRO B N 1
ATOM 5144 C CA . PRO B 1 251 ? 4.004 14.258 28.719 1 57.69 251 PRO B CA 1
ATOM 5145 C C . PRO B 1 251 ? 3.061 13.703 29.781 1 57.69 251 PRO B C 1
ATOM 5147 O O . PRO B 1 251 ? 3.311 13.867 30.984 1 57.69 251 PRO B O 1
ATOM 5150 N N . THR B 1 252 ? 1.761 13.758 29.625 1 56.22 252 THR B N 1
ATOM 5151 C CA . THR B 1 252 ? 0.958 13.156 30.672 1 56.22 252 THR B CA 1
ATOM 5152 C C . THR B 1 252 ? 0.294 11.875 30.188 1 56.22 252 THR B C 1
ATOM 5154 O O . THR B 1 252 ? -0.351 11.867 29.125 1 56.22 252 THR B O 1
ATOM 5157 N N . PRO B 1 253 ? 0.586 10.766 30.703 1 50.25 253 PRO B N 1
ATOM 5158 C CA . PRO B 1 253 ? 0.191 9.422 30.281 1 50.25 253 PRO B CA 1
ATOM 5159 C C . PRO B 1 253 ? -1.321 9.211 30.312 1 50.25 253 PRO B C 1
ATOM 5161 O O . PRO B 1 253 ? -1.828 8.242 29.734 1 50.25 253 PRO B O 1
ATOM 5164 N N . VAL B 1 254 ? -2.24 9.914 31.219 1 52.19 254 VAL B N 1
ATOM 5165 C CA . VAL B 1 254 ? -3.535 9.359 31.609 1 52.19 254 VAL B CA 1
ATOM 5166 C C . VAL B 1 254 ? -4.656 10.227 31.031 1 52.19 254 VAL B C 1
ATOM 5168 O O . VAL B 1 254 ? -4.441 11.398 30.703 1 52.19 254 VAL B O 1
ATOM 5171 N N . ALA B 1 255 ? -5.867 9.516 30.75 1 52.81 255 ALA B N 1
ATOM 5172 C CA . ALA B 1 255 ? -7.141 10.133 30.391 1 52.81 255 ALA B CA 1
ATOM 51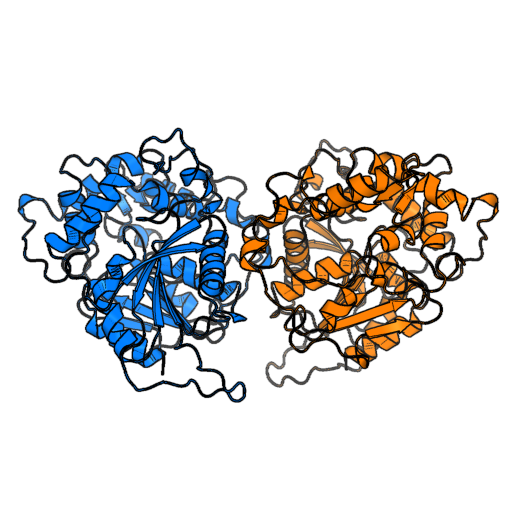73 C C . ALA B 1 255 ? -7.301 11.484 31.078 1 52.81 255 ALA B C 1
ATOM 5175 O O . ALA B 1 255 ? -7.742 12.453 30.453 1 52.81 255 ALA B O 1
ATOM 5176 N N . GLU B 1 256 ? -6.98 11.469 32.25 1 55.72 256 GLU B N 1
ATOM 5177 C CA . GLU B 1 256 ? -7.059 12.727 33 1 55.72 256 GLU B CA 1
ATOM 5178 C C . GLU B 1 256 ? -6.16 13.789 32.375 1 55.72 256 GLU B C 1
ATOM 5180 O O . GLU B 1 256 ? -6.48 14.977 32.438 1 55.72 256 GLU B O 1
ATOM 5185 N N . ALA B 1 257 ? -5.234 13.195 31.562 1 60.88 257 ALA B N 1
ATOM 5186 C CA . ALA B 1 257 ? -4.27 14.07 30.891 1 60.88 257 ALA B CA 1
ATOM 5187 C C . ALA B 1 257 ? -4.902 14.773 29.688 1 60.88 257 ALA B C 1
ATOM 5189 O O . ALA B 1 257 ? -4.555 15.914 29.391 1 60.88 257 ALA B O 1
ATOM 5190 N N . MET B 1 258 ? -5.941 14.094 29.234 1 70.62 258 MET B N 1
ATOM 5191 C CA . MET B 1 258 ? -6.57 14.734 28.078 1 70.62 258 MET B CA 1
ATOM 5192 C C . MET B 1 258 ? -7.285 16.016 28.484 1 70.62 258 MET B C 1
ATOM 5194 O O . MET B 1 258 ? -7.371 16.953 27.703 1 70.62 258 MET B O 1
ATOM 5198 N N . ALA B 1 259 ? -7.648 16.031 29.828 1 65.69 259 ALA B N 1
ATOM 5199 C CA . ALA B 1 259 ? -8.352 17.219 30.312 1 65.69 259 ALA B CA 1
ATOM 5200 C C . ALA B 1 259 ? -7.398 18.406 30.422 1 65.69 259 ALA B C 1
ATOM 5202 O O . ALA B 1 259 ? -7.84 19.562 30.484 1 65.69 259 ALA B O 1
ATOM 5203 N N . MET B 1 260 ? -6.191 18.125 30.297 1 75.06 260 MET B N 1
ATOM 5204 C CA . MET B 1 260 ? -5.188 19.172 30.438 1 75.06 260 MET B CA 1
ATOM 5205 C C . MET B 1 260 ? -4.859 19.797 29.078 1 75.06 260 MET B C 1
ATOM 5207 O O . MET B 1 260 ? -4.234 20.859 29.016 1 75.06 260 MET B O 1
ATOM 5211 N N . LEU B 1 261 ? -5.426 19.25 28.047 1 87.56 261 LEU B N 1
ATOM 5212 C CA . LEU B 1 261 ? -5.145 19.781 26.719 1 87.56 261 LEU B CA 1
ATOM 5213 C C . LEU B 1 261 ? -5.875 21.094 26.5 1 87.56 261 LEU B C 1
ATOM 5215 O O . LEU B 1 261 ? -6.961 21.312 27.047 1 87.56 261 LEU B O 1
ATOM 5219 N N . PRO B 1 262 ? -5.238 21.953 25.812 1 91.56 262 PRO B N 1
ATOM 5220 C CA . PRO B 1 262 ? -5.875 23.25 25.547 1 91.56 262 PRO B CA 1
ATOM 5221 C C . PRO B 1 262 ? -7.234 23.109 24.875 1 91.56 262 PRO B C 1
ATOM 5223 O O . PRO B 1 262 ? -7.523 22.078 24.266 1 91.56 262 PRO B O 1
ATOM 5226 N N . PRO B 1 263 ? -8.023 24.141 24.969 1 92.44 263 PRO B N 1
ATOM 5227 C CA . PRO B 1 263 ? -9.398 24.094 24.469 1 92.44 263 PRO B CA 1
ATOM 5228 C C . PRO B 1 263 ? -9.469 23.969 22.953 1 92.44 263 PRO B C 1
ATOM 5230 O O . PRO B 1 263 ? -10.547 23.703 22.391 1 92.44 263 PRO B O 1
ATOM 5233 N N . TYR B 1 264 ? -8.344 24.156 22.266 1 94.75 264 TYR B N 1
ATOM 5234 C CA . TYR B 1 264 ? -8.375 23.984 20.828 1 94.75 264 TYR B CA 1
ATOM 5235 C C . TYR B 1 264 ? -8.125 22.516 20.453 1 94.75 264 TYR B C 1
ATOM 5237 O O . TYR B 1 264 ? -8.289 22.125 19.297 1 94.75 264 TYR B O 1
ATOM 5245 N N . TYR B 1 265 ? -7.762 21.656 21.375 1 94.19 265 TYR B N 1
ATOM 5246 C CA . TYR B 1 265 ? -7.637 20.219 21.156 1 94.19 265 TYR B CA 1
ATOM 5247 C C . TYR B 1 265 ? -8.773 19.469 21.828 1 94.19 265 TYR B C 1
ATOM 5249 O O . TYR B 1 265 ? -9.281 18.484 21.281 1 94.19 265 TYR B O 1
ATOM 5257 N N . VAL B 1 266 ? -9.086 19.828 23.016 1 93.81 266 VAL B N 1
ATOM 5258 C CA . VAL B 1 266 ? -10.242 19.344 23.766 1 93.81 266 VAL B CA 1
ATOM 5259 C C . VAL B 1 266 ? -11.203 20.5 24.031 1 93.81 266 VAL B C 1
ATOM 5261 O O . VAL B 1 266 ? -11.008 21.266 24.969 1 93.81 266 VAL B O 1
ATOM 5264 N N . MET B 1 267 ? -12.203 20.547 23.25 1 95.94 267 MET B N 1
ATOM 5265 C CA . MET B 1 267 ? -13.07 21.719 23.141 1 95.94 267 MET B CA 1
ATOM 5266 C C . MET B 1 267 ? -14.258 21.609 24.078 1 95.94 267 MET B C 1
ATOM 5268 O O . MET B 1 267 ? -14.703 20.5 24.391 1 95.94 267 MET B O 1
ATOM 5272 N N . PRO B 1 268 ? -14.734 22.766 24.531 1 95.31 268 PRO B N 1
ATOM 5273 C CA . PRO B 1 268 ? -16.078 22.672 25.125 1 95.31 268 PRO B CA 1
ATOM 5274 C C . PRO B 1 268 ? -17.094 22.047 24.188 1 95.31 268 PRO B C 1
ATOM 5276 O O . PRO B 1 268 ? -17.156 22.406 23 1 95.31 268 PRO B O 1
ATOM 5279 N N . ALA B 1 269 ? -17.875 21.141 24.688 1 95.81 269 ALA B N 1
ATOM 5280 C CA . ALA B 1 269 ? -18.734 20.297 23.859 1 95.81 269 ALA B CA 1
ATOM 5281 C C . ALA B 1 269 ? -19.734 21.141 23.062 1 95.81 269 ALA B C 1
ATOM 5283 O O . ALA B 1 269 ? -20.156 20.734 21.969 1 95.81 269 ALA B O 1
ATOM 5284 N N . ASP B 1 270 ? -20.078 22.297 23.531 1 96.31 270 ASP B N 1
ATOM 5285 C CA . ASP B 1 270 ? -21.172 23.078 22.953 1 96.31 270 ASP B CA 1
ATOM 5286 C C . ASP B 1 270 ? -20.625 24.188 22.047 1 96.31 270 ASP B C 1
ATOM 5288 O O . ASP B 1 270 ? -21.391 24.969 21.5 1 96.31 270 ASP B O 1
ATOM 5292 N N . LEU B 1 271 ? -19.312 24.234 21.891 1 97.5 271 LEU B N 1
ATOM 5293 C CA . LEU B 1 271 ? -18.75 25.312 21.094 1 97.5 271 LEU B CA 1
ATOM 5294 C C . LEU B 1 271 ? -18.188 24.797 19.781 1 97.5 271 LEU B C 1
ATOM 5296 O O . LEU B 1 271 ? -17.719 23.656 19.703 1 97.5 271 LEU B O 1
ATOM 5300 N N . THR B 1 272 ? -18.297 25.625 18.766 1 98.19 272 THR B N 1
ATOM 5301 C CA . THR B 1 272 ? -17.547 25.406 17.531 1 98.19 272 THR B CA 1
ATOM 5302 C C . THR B 1 272 ? -16.094 25.828 17.703 1 98.19 272 THR B C 1
ATOM 5304 O O . THR B 1 272 ? -15.734 26.453 18.703 1 98.19 272 THR B O 1
ATOM 5307 N N . MET B 1 273 ? -15.273 25.469 16.797 1 98.44 273 MET B N 1
ATOM 5308 C CA . MET B 1 273 ? -13.867 25.828 16.922 1 98.44 273 MET B CA 1
ATOM 5309 C C . MET B 1 273 ? -13.695 27.344 16.906 1 98.44 273 MET B C 1
ATOM 5311 O O . MET B 1 273 ? -12.977 27.906 17.75 1 98.44 273 MET B O 1
ATOM 5315 N N . PRO B 1 274 ? -14.367 28.109 15.953 1 97.88 274 PRO B N 1
ATOM 5316 C CA . PRO B 1 274 ? -14.25 29.578 16.031 1 97.88 274 PRO B CA 1
ATOM 5317 C C . PRO B 1 274 ? -14.664 30.125 17.391 1 97.88 274 PRO B C 1
ATOM 5319 O O . PRO B 1 274 ? -13.992 31.016 17.938 1 97.88 274 PRO B O 1
ATOM 5322 N N . GLU B 1 275 ? -15.688 29.547 17.969 1 97.12 275 GLU B N 1
ATOM 5323 C CA . GLU B 1 275 ? -16.156 30.016 19.281 1 97.12 275 GLU B CA 1
ATOM 5324 C C . GLU B 1 275 ? -15.148 29.656 20.375 1 97.12 275 GLU B C 1
ATOM 5326 O O . GLU B 1 275 ? -14.945 30.438 21.312 1 97.12 275 GLU B O 1
ATOM 5331 N N . ALA B 1 276 ? -14.57 28.516 20.281 1 96.62 276 ALA B N 1
ATOM 5332 C CA . ALA B 1 276 ? -13.641 28.031 21.297 1 96.62 276 ALA B CA 1
ATOM 5333 C C . ALA B 1 276 ? -12.391 28.906 21.359 1 96.62 276 ALA B C 1
ATOM 5335 O O . ALA B 1 276 ? -11.898 29.219 22.438 1 96.62 276 ALA B O 1
ATOM 5336 N N . VAL B 1 277 ? -11.906 29.359 20.172 1 95.75 277 VAL B N 1
ATOM 5337 C CA . VAL B 1 277 ? -10.641 30.078 20.172 1 95.75 277 VAL B CA 1
ATOM 5338 C C . VAL B 1 277 ? -10.891 31.562 20.375 1 95.75 277 VAL B C 1
ATOM 5340 O O . VAL B 1 277 ? -10.039 32.281 20.922 1 95.75 277 VAL B O 1
ATOM 5343 N N . ARG B 1 278 ? -12 32.062 20.016 1 93.38 278 ARG B N 1
ATOM 5344 C CA . ARG B 1 278 ? -12.344 33.469 20.156 1 93.38 278 ARG B CA 1
ATOM 5345 C C . ARG B 1 278 ? -12.266 33.906 21.609 1 93.38 278 ARG B C 1
ATOM 5347 O O . ARG B 1 278 ? -11.906 35.062 21.906 1 93.38 278 ARG B O 1
ATOM 5354 N N . GLN B 1 279 ? -12.508 33.031 22.484 1 90.25 279 GLN B N 1
ATOM 5355 C CA . GLN B 1 279 ? -12.516 33.344 23.922 1 90.25 279 GLN B CA 1
ATOM 5356 C C . GLN B 1 279 ? -11.125 33.719 24.406 1 90.25 279 GLN B C 1
ATOM 5358 O O . GLN B 1 279 ? -11 34.5 25.359 1 90.25 279 GLN B O 1
ATOM 5363 N N . TYR B 1 280 ? -10.141 33.344 23.703 1 89.12 280 TYR B N 1
ATOM 5364 C CA . TYR B 1 280 ? -8.773 33.531 24.188 1 89.12 280 TYR B CA 1
ATOM 5365 C C . TYR B 1 280 ? -8.062 34.625 23.375 1 89.12 280 TYR B C 1
ATOM 5367 O O . TYR B 1 280 ? -6.988 35.062 23.766 1 89.12 280 TYR B O 1
ATOM 5375 N N . PHE B 1 281 ? -8.664 35 22.297 1 83.81 281 PHE B N 1
ATOM 5376 C CA . PHE B 1 281 ? -8.125 36.094 21.5 1 83.81 281 PHE B CA 1
ATOM 5377 C C . PHE B 1 281 ? -9.234 36.812 20.734 1 83.81 281 PHE B C 1
ATOM 5379 O O . PHE B 1 281 ? -9.289 36.75 19.516 1 83.81 281 PHE B O 1
ATOM 5386 N N . PRO B 1 282 ? -9.891 37.531 21.484 1 73.19 282 PRO B N 1
ATOM 5387 C CA . PRO B 1 282 ? -11.016 38.219 20.859 1 73.19 282 PRO B CA 1
ATOM 5388 C C . PRO B 1 282 ? -10.562 39.312 19.906 1 73.19 282 PRO B C 1
ATOM 5390 O O . PRO B 1 282 ? -9.445 39.812 20.016 1 73.19 282 PRO B O 1
ATOM 5393 N N . ALA B 1 283 ? -11.352 39.531 18.953 1 71.06 283 ALA B N 1
ATOM 5394 C CA . ALA B 1 283 ? -11.062 40.5 17.891 1 71.06 283 ALA B CA 1
ATOM 5395 C C . ALA B 1 283 ? -10.594 41.844 18.469 1 71.06 283 ALA B C 1
ATOM 5397 O O . ALA B 1 283 ? -9.703 42.469 17.922 1 71.06 283 ALA B O 1
ATOM 5398 N N . SER B 1 284 ? -11.164 42.031 19.5 1 61.28 284 SER B N 1
ATOM 5399 C CA . SER B 1 284 ? -10.898 43.312 20.125 1 61.28 284 SER B CA 1
ATOM 5400 C C . SER B 1 284 ? -9.461 43.375 20.641 1 61.28 284 SER B C 1
ATOM 5402 O O . SER B 1 284 ? -8.922 44.469 20.812 1 61.28 284 SER B O 1
ATOM 5404 N N . GLU B 1 285 ? -8.875 42.344 20.891 1 62.81 285 GLU B N 1
ATOM 5405 C CA . GLU B 1 285 ? -7.539 42.281 21.484 1 62.81 285 GLU B CA 1
ATOM 5406 C C . GLU B 1 285 ? -6.492 41.906 20.438 1 62.81 285 GLU B C 1
ATOM 5408 O O . GLU B 1 285 ? -5.305 41.812 20.734 1 62.81 285 GLU B O 1
ATOM 5413 N N . GLN B 1 286 ? -7.062 41.625 19.312 1 60.97 286 GLN B N 1
ATOM 5414 C CA . GLN B 1 286 ? -6.16 41.125 18.281 1 60.97 286 GLN B CA 1
ATOM 5415 C C . GLN B 1 286 ? -5.188 42.219 17.828 1 60.97 286 GLN B C 1
ATOM 5417 O O . GLN B 1 286 ? -5.586 43.188 17.203 1 60.97 286 GLN B O 1
ATOM 5422 N N . PRO B 1 287 ? -3.975 42.156 18.641 1 58.53 287 PRO B N 1
ATOM 5423 C CA . PRO B 1 287 ? -3.027 43.156 18.172 1 58.53 287 PRO B CA 1
ATOM 5424 C C . PRO B 1 287 ? -2.588 42.938 16.719 1 58.53 287 PRO B C 1
ATOM 5426 O O . PRO B 1 287 ? -2.496 41.812 16.266 1 58.53 287 PRO B O 1
ATOM 5429 N N . CYS B 1 288 ? -2.473 44 15.984 1 61.53 288 CYS B N 1
ATOM 5430 C CA . CYS B 1 288 ? -1.831 44.062 14.672 1 61.53 288 CYS B CA 1
ATOM 5431 C C . CYS B 1 288 ? -0.337 43.781 14.789 1 61.53 288 CYS B C 1
ATOM 5433 O O . CYS B 1 288 ? 0.382 43.812 13.789 1 61.53 288 CYS B O 1
ATOM 5435 N N . THR B 1 289 ? 0.048 43.156 15.93 1 72.81 289 THR B N 1
ATOM 5436 C CA . THR B 1 289 ? 1.489 43.219 16.141 1 72.81 289 THR B CA 1
ATOM 5437 C C . THR B 1 289 ? 2.143 41.875 15.945 1 72.81 289 THR B C 1
ATOM 5439 O O . THR B 1 289 ? 3.336 41.719 16.203 1 72.81 289 THR B O 1
ATOM 5442 N N . CYS B 1 290 ? 1.325 40.969 15.531 1 87.06 290 CYS B N 1
ATOM 5443 C CA . CYS B 1 290 ? 1.999 39.719 15.25 1 87.06 290 CYS B CA 1
ATOM 5444 C C . CYS B 1 290 ? 3.045 39.875 14.156 1 87.06 290 CYS B C 1
ATOM 5446 O O . CYS B 1 290 ? 2.715 40.219 13.023 1 87.06 290 CYS B O 1
ATOM 5448 N N . THR B 1 291 ? 4.305 39.562 14.523 1 88.56 291 THR B N 1
ATOM 5449 C CA . THR B 1 291 ? 5.387 39.844 13.586 1 88.56 291 THR B CA 1
ATOM 5450 C C . THR B 1 291 ? 5.652 38.625 12.688 1 88.56 291 THR B C 1
ATOM 5452 O O . THR B 1 291 ? 6.188 38.781 11.586 1 88.56 291 THR B O 1
ATOM 5455 N N . TRP B 1 292 ? 5.266 37.5 13.172 1 94.06 292 TRP B N 1
ATOM 5456 C CA . TRP B 1 292 ? 5.598 36.312 12.383 1 94.06 292 TRP B CA 1
ATOM 5457 C C . TRP B 1 292 ? 4.473 35.969 11.406 1 94.06 292 TRP B C 1
ATOM 5459 O O . TRP B 1 292 ? 4.664 35.188 10.477 1 94.06 292 TRP B O 1
ATOM 5469 N N . LEU B 1 293 ? 3.262 36.531 11.625 1 94.5 293 LEU B N 1
ATOM 5470 C CA . LEU B 1 293 ? 2.117 36.438 10.727 1 94.5 293 LEU B CA 1
ATOM 5471 C C . LEU B 1 293 ? 1.384 37.781 10.633 1 94.5 293 LEU B C 1
ATOM 5473 O O . LEU B 1 293 ? 0.373 38 11.305 1 94.5 293 LEU B O 1
ATOM 5477 N N . THR B 1 294 ? 1.83 38.625 9.766 1 92.56 294 THR B N 1
ATOM 5478 C CA . THR B 1 294 ? 1.277 39.969 9.641 1 92.56 294 THR B CA 1
ATOM 5479 C C . THR B 1 294 ? -0.148 39.906 9.094 1 92.56 294 THR B C 1
ATOM 5481 O O . THR B 1 294 ? -0.605 38.844 8.633 1 92.56 294 THR B O 1
ATOM 5484 N N . ASN B 1 295 ? -0.826 41 9.164 1 91.62 295 ASN B N 1
ATOM 5485 C CA . ASN B 1 295 ? -2.184 41.094 8.641 1 91.62 295 ASN B CA 1
ATOM 5486 C C . ASN B 1 295 ? -2.227 40.781 7.148 1 91.62 295 ASN B C 1
ATOM 5488 O O . ASN B 1 295 ? -3.158 40.125 6.672 1 91.62 295 ASN B O 1
ATOM 5492 N N . GLU B 1 296 ? -1.231 41.281 6.441 1 91.5 296 GLU B N 1
ATOM 5493 C CA . GLU B 1 296 ? -1.159 41 5.008 1 91.5 296 GLU B CA 1
ATOM 5494 C C . GLU B 1 296 ? -0.964 39.531 4.727 1 91.5 296 GLU B C 1
ATOM 5496 O O . GLU B 1 296 ? -1.569 38.969 3.803 1 91.5 296 GLU B O 1
ATOM 5501 N N . GLU B 1 297 ? -0.129 38.938 5.516 1 93.94 297 GLU B N 1
ATOM 5502 C CA . GLU B 1 297 ? 0.116 37.5 5.359 1 93.94 297 GLU B CA 1
ATOM 5503 C C . GLU B 1 297 ? -1.125 36.688 5.707 1 93.94 297 GLU B C 1
ATOM 5505 O O . GLU B 1 297 ? -1.455 35.719 5.016 1 93.94 297 GLU B O 1
ATOM 5510 N N . LEU B 1 298 ? -1.799 37.062 6.762 1 94.69 298 LEU B N 1
ATOM 5511 C CA . LEU B 1 298 ? -3.01 36.375 7.18 1 94.69 298 LEU B CA 1
ATOM 5512 C C . LEU B 1 298 ? -4.086 36.438 6.105 1 94.69 298 LEU B C 1
ATOM 5514 O O . LEU B 1 298 ? -4.871 35.5 5.934 1 94.69 298 LEU B O 1
ATOM 5518 N N . GLN B 1 299 ? -4.09 37.531 5.383 1 93.5 299 GLN B N 1
ATOM 5519 C CA . GLN B 1 299 ? -5.09 37.75 4.344 1 93.5 299 GLN B CA 1
ATOM 5520 C C . GLN B 1 299 ? -4.969 36.688 3.242 1 93.5 299 GLN B C 1
ATOM 5522 O O . GLN B 1 299 ? -5.957 36.344 2.59 1 93.5 299 GLN B O 1
ATOM 5527 N N . VAL B 1 300 ? -3.775 36.156 3.039 1 95.44 300 VAL B N 1
ATOM 5528 C CA . VAL B 1 300 ? -3.598 35.094 2.059 1 95.44 300 VAL B CA 1
ATOM 5529 C C . VAL B 1 300 ? -4.441 33.875 2.451 1 95.44 300 VAL B C 1
ATOM 5531 O O . VAL B 1 300 ? -5.184 33.344 1.629 1 95.44 300 VAL B O 1
ATOM 5534 N N . TYR B 1 301 ? -4.375 33.531 3.676 1 96.88 301 TYR B N 1
ATOM 5535 C CA . TYR B 1 301 ? -5.145 32.406 4.168 1 96.88 301 TYR B CA 1
ATOM 5536 C C . TYR B 1 301 ? -6.641 32.688 4.117 1 96.88 301 TYR B C 1
ATOM 5538 O O . TYR B 1 301 ? -7.43 31.844 3.689 1 96.88 301 TYR B O 1
ATOM 5546 N N . THR B 1 302 ? -6.965 33.938 4.586 1 96.25 302 THR B N 1
ATOM 5547 C CA . THR B 1 302 ? -8.367 34.312 4.586 1 96.25 302 THR B CA 1
ATOM 5548 C C . THR B 1 302 ? -8.953 34.25 3.176 1 96.25 302 THR B C 1
ATOM 5550 O O . THR B 1 302 ? -10.055 33.75 2.979 1 96.25 302 THR B O 1
ATOM 5553 N N . SER B 1 303 ? -8.219 34.719 2.254 1 95.38 303 SER B N 1
ATOM 5554 C CA . SER B 1 303 ? -8.688 34.75 0.872 1 95.38 303 SER B CA 1
ATOM 5555 C C . SER B 1 303 ? -8.82 33.344 0.305 1 95.38 303 SER B C 1
ATOM 5557 O O . SER B 1 303 ? -9.844 33 -0.3 1 95.38 303 SER B O 1
ATOM 5559 N N . VAL B 1 304 ? -7.805 32.531 0.521 1 95.81 304 VAL B N 1
ATOM 5560 C CA . VAL B 1 304 ? -7.789 31.188 -0.065 1 95.81 304 VAL B CA 1
ATOM 5561 C C . VAL B 1 304 ? -8.859 30.312 0.587 1 95.81 304 VAL B C 1
ATOM 5563 O O . VAL B 1 304 ? -9.672 29.703 -0.104 1 95.81 304 VAL B O 1
ATOM 5566 N N . TYR B 1 305 ? -8.945 30.312 1.878 1 97.31 305 TYR B N 1
ATOM 5567 C CA . TYR B 1 305 ? -9.93 29.469 2.559 1 97.31 305 TYR B CA 1
ATOM 5568 C C . TYR B 1 305 ? -11.336 30.047 2.391 1 97.31 305 TYR B C 1
ATOM 5570 O O . TYR B 1 305 ? -12.32 29.297 2.473 1 97.31 305 TYR B O 1
ATOM 5578 N N . GLY B 1 306 ? -11.359 31.391 2.24 1 96.25 306 GLY B N 1
ATOM 5579 C CA . GLY B 1 306 ? -12.648 31.969 1.887 1 96.25 306 GLY B CA 1
ATOM 5580 C C . GLY B 1 306 ? -13.219 31.406 0.594 1 96.25 306 GLY B C 1
ATOM 5581 O O . GLY B 1 306 ? -14.438 31.281 0.446 1 96.25 306 GLY B O 1
ATOM 5582 N N . GLN B 1 307 ? -12.344 31.047 -0.258 1 93 307 GLN B N 1
ATOM 5583 C CA . GLN B 1 307 ? -12.742 30.516 -1.56 1 93 307 GLN B CA 1
ATOM 5584 C C . GLN B 1 307 ? -12.922 29 -1.505 1 93 307 GLN B C 1
ATOM 5586 O O . GLN B 1 307 ? -13.914 28.469 -2.018 1 93 307 GLN B O 1
ATOM 5591 N N . THR B 1 308 ? -12.086 28.25 -0.865 1 94.5 308 THR B N 1
ATOM 5592 C CA . THR B 1 308 ? -12.023 26.797 -0.979 1 94.5 308 THR B CA 1
ATOM 5593 C C . THR B 1 308 ? -12.82 26.141 0.141 1 94.5 308 THR B C 1
ATOM 5595 O O . THR B 1 308 ? -13.219 24.969 0.024 1 94.5 308 THR B O 1
ATOM 5598 N N . GLY B 1 309 ? -12.992 26.906 1.251 1 96.81 309 GLY B N 1
ATOM 5599 C CA . GLY B 1 309 ? -13.438 26.234 2.465 1 96.81 309 GLY B CA 1
ATOM 5600 C C . GLY B 1 309 ? -12.359 25.359 3.086 1 96.81 309 GLY B C 1
ATOM 5601 O O . GLY B 1 309 ? -11.211 25.375 2.648 1 96.81 309 GLY B O 1
ATOM 5602 N N . PHE B 1 310 ? -12.805 24.609 4.113 1 98.38 310 PHE B N 1
ATOM 5603 C CA . PHE B 1 310 ? -11.836 23.828 4.879 1 98.38 310 PHE B CA 1
ATOM 5604 C C . PHE B 1 310 ? -12.039 22.344 4.637 1 98.38 310 PHE B C 1
ATOM 5606 O O . PHE B 1 310 ? -11.258 21.516 5.129 1 98.38 310 PHE B O 1
ATOM 5613 N N . GLN B 1 311 ? -13.016 21.953 3.826 1 98.19 311 GLN B N 1
ATOM 5614 C CA . GLN B 1 311 ? -13.453 20.562 3.736 1 98.19 311 GLN B CA 1
ATOM 5615 C C . GLN B 1 311 ? -12.336 19.672 3.209 1 98.19 311 GLN B C 1
ATOM 5617 O O . GLN B 1 311 ? -12.219 18.516 3.623 1 98.19 311 GLN B O 1
ATOM 5622 N N . GLY B 1 312 ? -11.57 20.156 2.281 1 97.19 312 GLY B N 1
ATOM 5623 C CA . GLY B 1 312 ? -10.445 19.375 1.794 1 97.19 312 GLY B CA 1
ATOM 5624 C C . GLY B 1 312 ? -9.516 18.906 2.902 1 97.19 312 GLY B C 1
ATOM 5625 O O . GLY B 1 312 ? -9.195 17.719 2.992 1 97.19 312 GLY B O 1
ATOM 5626 N N . GLY B 1 313 ? -9.125 19.875 3.756 1 98 313 GLY B N 1
ATOM 5627 C CA . GLY B 1 313 ? -8.297 19.531 4.902 1 98 313 GLY B CA 1
ATOM 5628 C C . GLY B 1 313 ? -9.023 18.688 5.93 1 98 313 GLY B C 1
ATOM 5629 O O . GLY B 1 313 ? -8.445 17.766 6.504 1 98 313 GLY B O 1
ATOM 5630 N N . LEU B 1 314 ? -10.312 18.938 6.129 1 98.62 314 LEU B N 1
ATOM 5631 C CA . LEU B 1 314 ? -11.109 18.234 7.129 1 98.62 314 LEU B CA 1
ATOM 5632 C C . LEU B 1 314 ? -11.297 16.781 6.75 1 98.62 314 LEU B C 1
ATOM 5634 O O . LEU B 1 314 ? -11.477 15.922 7.617 1 98.62 314 LEU B O 1
ATOM 5638 N N . ASN B 1 315 ? -11.219 16.453 5.465 1 98.44 315 ASN B N 1
ATOM 5639 C CA . ASN B 1 315 ? -11.359 15.07 5.02 1 98.44 315 ASN B CA 1
ATOM 5640 C C . ASN B 1 315 ? -10.25 14.188 5.578 1 98.44 315 ASN B C 1
ATOM 5642 O O . ASN B 1 315 ? -10.461 13 5.824 1 98.44 315 ASN B O 1
ATOM 5646 N N . ARG B 1 316 ? -9.148 14.75 5.785 1 97.12 316 ARG B N 1
ATOM 5647 C CA . ARG B 1 316 ? -8.078 13.984 6.406 1 97.12 316 ARG B CA 1
ATOM 5648 C C . ARG B 1 316 ? -8.445 13.594 7.836 1 97.12 316 ARG B C 1
ATOM 5650 O O . ARG B 1 316 ? -8.109 12.5 8.297 1 97.12 316 ARG B O 1
ATOM 5657 N N . TYR B 1 317 ? -9.039 14.484 8.562 1 97.88 317 TYR B N 1
ATOM 5658 C CA . TYR B 1 317 ? -9.484 14.156 9.914 1 97.88 317 TYR B CA 1
ATOM 5659 C C . TYR B 1 317 ? -10.547 13.062 9.891 1 97.88 317 TYR B C 1
ATOM 5661 O O . TYR B 1 317 ? -10.562 12.188 10.75 1 97.88 317 TYR B O 1
ATOM 5669 N N . ARG B 1 318 ? -11.414 13.164 8.883 1 98 318 ARG B N 1
ATOM 5670 C CA . ARG B 1 318 ? -12.422 12.117 8.734 1 98 318 ARG B CA 1
ATOM 5671 C C . ARG B 1 318 ? -11.773 10.75 8.555 1 98 318 ARG B C 1
ATOM 5673 O O . ARG B 1 318 ? -12.211 9.766 9.148 1 98 318 ARG B O 1
ATOM 5680 N N . CYS B 1 319 ? -10.727 10.703 7.77 1 96.94 319 CYS B N 1
ATOM 5681 C CA . CYS B 1 319 ? -10.008 9.453 7.562 1 96.94 319 CYS B CA 1
ATOM 5682 C C . CYS B 1 319 ? -9.266 9.031 8.828 1 96.94 319 CYS B C 1
ATOM 5684 O O . CYS B 1 319 ? -9.266 7.855 9.195 1 96.94 319 CYS B O 1
ATOM 5686 N N . MET B 1 320 ? -8.695 9.969 9.484 1 95 320 MET B N 1
ATOM 5687 C CA . MET B 1 320 ? -7.863 9.719 10.656 1 95 320 MET B CA 1
ATOM 5688 C C . MET B 1 320 ? -8.695 9.141 11.805 1 95 320 MET B C 1
ATOM 5690 O O . MET B 1 320 ? -8.219 8.297 12.555 1 95 320 MET B O 1
ATOM 5694 N N . THR B 1 321 ? -9.906 9.562 11.953 1 96.44 321 THR B N 1
ATOM 5695 C CA . THR B 1 321 ? -10.719 9.172 13.094 1 96.44 321 THR B CA 1
ATOM 5696 C C . THR B 1 321 ? -11.484 7.887 12.805 1 96.44 321 THR B C 1
ATOM 5698 O O . THR B 1 321 ? -12.172 7.352 13.68 1 96.44 321 THR B O 1
ATOM 5701 N N . ASP B 1 322 ? -11.398 7.41 11.594 1 95.69 322 ASP B N 1
ATOM 5702 C CA . ASP B 1 322 ? -12.102 6.203 11.164 1 95.69 322 ASP B CA 1
ATOM 5703 C C . ASP B 1 322 ? -11.133 5.035 11.008 1 95.69 322 ASP B C 1
ATOM 5705 O O . ASP B 1 322 ? -10.562 4.832 9.93 1 95.69 322 ASP B O 1
ATOM 5709 N N . GLU B 1 323 ? -11.062 4.188 12 1 93 323 GLU B N 1
ATOM 5710 C CA . GLU B 1 323 ? -10.094 3.096 12.031 1 93 323 GLU B CA 1
ATOM 5711 C C . GLU B 1 323 ? -10.5 1.968 11.086 1 93 323 GLU B C 1
ATOM 5713 O O . GLU B 1 323 ? -9.75 1.005 10.906 1 93 323 GLU B O 1
ATOM 5718 N N . THR B 1 324 ? -11.703 2.068 10.461 1 91.69 324 THR B N 1
ATOM 5719 C CA . THR B 1 324 ? -12.047 1.068 9.453 1 91.69 324 THR B CA 1
ATOM 5720 C C . THR B 1 324 ? -11.055 1.105 8.297 1 91.69 324 THR B C 1
ATOM 5722 O O . THR B 1 324 ? -10.875 0.107 7.594 1 91.69 324 THR B O 1
ATOM 5725 N N . TRP B 1 325 ? -10.336 2.223 8.133 1 91.56 325 TRP B N 1
ATOM 5726 C CA . TRP B 1 325 ? -9.328 2.383 7.094 1 91.56 325 TRP B CA 1
ATOM 5727 C C . TRP B 1 325 ? -8.133 1.475 7.348 1 91.56 325 TRP B C 1
ATOM 5729 O O . TRP B 1 325 ? -7.32 1.241 6.449 1 91.56 325 TRP B O 1
ATOM 5739 N N . ASN B 1 326 ? -8 0.968 8.555 1 89.19 326 ASN B N 1
ATOM 5740 C CA . ASN B 1 326 ? -6.91 0.05 8.875 1 89.19 326 ASN B CA 1
ATOM 5741 C C . ASN B 1 326 ? -7.035 -1.261 8.102 1 89.19 326 ASN B C 1
ATOM 5743 O O . ASN B 1 326 ? -6.062 -2.01 7.988 1 89.19 326 ASN B O 1
ATOM 5747 N N . ALA B 1 327 ? -8.195 -1.468 7.578 1 88.31 327 ALA B N 1
ATOM 5748 C CA . ALA B 1 327 ? -8.43 -2.703 6.836 1 88.31 327 ALA B CA 1
ATOM 5749 C C . ALA B 1 327 ? -8.039 -2.545 5.367 1 88.31 327 ALA B C 1
ATOM 5751 O O . ALA B 1 327 ? -8.023 -3.521 4.613 1 88.31 327 ALA B O 1
ATOM 5752 N N . GLU B 1 328 ? -7.68 -1.3 5.008 1 91.44 328 GLU B N 1
ATOM 5753 C CA . GLU B 1 328 ? -7.215 -1.081 3.639 1 91.44 328 GLU B CA 1
ATOM 5754 C C . GLU B 1 328 ? -5.988 -1.932 3.33 1 91.44 328 GLU B C 1
ATOM 5756 O O . GLU B 1 328 ? -5.051 -1.994 4.129 1 91.44 328 GLU B O 1
ATOM 5761 N N . PRO B 1 329 ? -5.934 -2.564 2.135 1 93.19 329 PRO B N 1
ATOM 5762 C CA . PRO B 1 329 ? -4.887 -3.537 1.812 1 93.19 329 PRO B CA 1
ATOM 5763 C C . PRO B 1 329 ? -3.479 -2.967 1.981 1 93.19 329 PRO B C 1
ATOM 5765 O O . PRO B 1 329 ? -2.604 -3.633 2.541 1 93.19 329 PRO B O 1
ATOM 5768 N N . GLY B 1 330 ? -3.295 -1.793 1.475 1 94.38 330 GLY B N 1
ATOM 5769 C CA . GLY B 1 330 ? -1.982 -1.182 1.616 1 94.38 330 GLY B CA 1
ATOM 5770 C C . GLY B 1 330 ? -1.578 -0.963 3.062 1 94.38 330 GLY B C 1
ATOM 5771 O O . GLY B 1 330 ? -0.416 -1.156 3.424 1 94.38 330 GLY B O 1
ATOM 5772 N N . VAL B 1 331 ? -2.557 -0.557 3.863 1 94.62 331 VAL B N 1
ATOM 5773 C CA . VAL B 1 331 ? -2.301 -0.347 5.285 1 94.62 331 VAL B CA 1
ATOM 5774 C C . VAL B 1 331 ? -1.998 -1.684 5.957 1 94.62 331 VAL B C 1
ATOM 5776 O O . VAL B 1 331 ? -1.034 -1.799 6.719 1 94.62 331 VAL B O 1
ATOM 5779 N N . ARG B 1 332 ? -2.744 -2.707 5.617 1 94.31 332 ARG B N 1
ATOM 5780 C CA . ARG B 1 332 ? -2.537 -4.043 6.164 1 94.31 332 ARG B CA 1
ATOM 5781 C C . ARG B 1 332 ? -1.142 -4.562 5.828 1 94.31 332 ARG B C 1
ATOM 5783 O O . ARG B 1 332 ? -0.471 -5.148 6.676 1 94.31 332 ARG B O 1
ATOM 5790 N N . ALA B 1 333 ? -0.732 -4.324 4.633 1 95.94 333 ALA B N 1
ATOM 5791 C CA . ALA B 1 333 ? 0.544 -4.852 4.156 1 95.94 333 ALA B CA 1
ATOM 5792 C C . ALA B 1 333 ? 1.716 -4.168 4.859 1 95.94 333 ALA B C 1
ATOM 5794 O O . ALA B 1 333 ? 2.801 -4.742 4.969 1 95.94 333 ALA B O 1
ATOM 5795 N N . LEU B 1 334 ? 1.481 -2.977 5.359 1 96.06 334 LEU B N 1
ATOM 5796 C CA . LEU B 1 334 ? 2.562 -2.197 5.953 1 96.06 334 LEU B CA 1
ATOM 5797 C C . LEU B 1 334 ? 2.564 -2.34 7.473 1 96.06 334 LEU B C 1
ATOM 5799 O O . LEU B 1 334 ? 3.363 -1.7 8.156 1 96.06 334 LEU B O 1
ATOM 5803 N N . CYS B 1 335 ? 1.726 -3.164 7.969 1 93 335 CYS B N 1
ATOM 5804 C CA . CYS B 1 335 ? 1.62 -3.33 9.414 1 93 335 CYS B CA 1
ATOM 5805 C C . CYS B 1 335 ? 2.971 -3.684 10.023 1 93 335 CYS B C 1
ATOM 5807 O O . CYS B 1 335 ? 3.678 -4.555 9.516 1 93 335 CYS B O 1
ATOM 5809 N N . GLY B 1 336 ? 3.271 -2.881 11.086 1 91.5 336 GLY B N 1
ATOM 5810 C CA . GLY B 1 336 ? 4.469 -3.174 11.852 1 91.5 336 GLY B CA 1
ATOM 5811 C C . GLY B 1 336 ? 5.738 -2.662 11.203 1 91.5 336 GLY B C 1
ATOM 5812 O O . GLY B 1 336 ? 6.828 -2.783 11.766 1 91.5 336 GLY B O 1
ATOM 5813 N N . LYS B 1 337 ? 5.652 -2.129 10.008 1 95.31 337 LYS B N 1
ATOM 5814 C CA . LYS B 1 337 ? 6.848 -1.612 9.344 1 95.31 337 LYS B CA 1
ATOM 5815 C C . LYS B 1 337 ? 7.391 -0.386 10.07 1 95.31 337 LYS B C 1
ATOM 5817 O O . LYS B 1 337 ? 6.621 0.418 10.602 1 95.31 337 LYS B O 1
ATOM 5822 N N . LYS B 1 338 ? 8.664 -0.245 10.07 1 95.62 338 LYS B N 1
ATOM 5823 C CA . LYS B 1 338 ? 9.336 0.89 10.703 1 95.62 338 LYS B CA 1
ATOM 5824 C C . LYS B 1 338 ? 9.906 1.838 9.648 1 95.62 338 LYS B C 1
ATOM 5826 O O . LYS B 1 338 ? 10.156 1.434 8.508 1 95.62 338 LYS B O 1
ATOM 5831 N N . ILE B 1 339 ? 10.023 3.078 10.016 1 97.06 339 ILE B N 1
ATOM 5832 C CA . ILE B 1 339 ? 10.75 4.016 9.164 1 97.06 339 ILE B CA 1
ATOM 5833 C C . ILE B 1 339 ? 12.227 3.609 9.094 1 97.06 339 ILE B C 1
ATOM 5835 O O . ILE B 1 339 ? 12.859 3.383 10.125 1 97.06 339 ILE B O 1
ATOM 5839 N N . GLU B 1 340 ? 12.734 3.574 7.902 1 96.31 340 GLU B N 1
ATOM 5840 C CA . GLU B 1 340 ? 14.078 3.039 7.707 1 96.31 340 GLU B CA 1
ATOM 5841 C C . GLU B 1 340 ? 15.07 4.145 7.355 1 96.31 340 GLU B C 1
ATOM 5843 O O . GLU B 1 340 ? 16.281 3.91 7.305 1 96.31 340 GLU B O 1
ATOM 5848 N N . VAL B 1 341 ? 14.586 5.32 7.051 1 97.12 341 VAL B N 1
ATOM 5849 C CA . VAL B 1 341 ? 15.453 6.438 6.688 1 97.12 341 VAL B CA 1
ATOM 5850 C C . VAL B 1 341 ? 15.734 7.297 7.918 1 97.12 341 VAL B C 1
ATOM 5852 O O . VAL B 1 341 ? 15.023 7.207 8.922 1 97.12 341 VAL B O 1
ATOM 5855 N N . PRO B 1 342 ? 16.781 8.156 7.895 1 96.94 342 PRO B N 1
ATOM 5856 C CA . PRO B 1 342 ? 17.016 9.055 9.023 1 96.94 342 PRO B CA 1
ATOM 5857 C C . PRO B 1 342 ? 15.844 10 9.281 1 96.94 342 PRO B C 1
ATOM 5859 O O . PRO B 1 342 ? 15.227 10.5 8.328 1 96.94 342 PRO B O 1
ATOM 5862 N N . VAL B 1 343 ? 15.562 10.203 10.594 1 97.94 343 VAL B N 1
ATOM 5863 C CA . VAL B 1 343 ? 14.422 11.023 10.977 1 97.94 343 VAL B CA 1
ATOM 5864 C C . VAL B 1 343 ? 14.867 12.094 11.969 1 97.94 343 VAL B C 1
ATOM 5866 O O . VAL B 1 343 ? 15.672 11.828 12.867 1 97.94 343 VAL B O 1
ATOM 5869 N N . ARG B 1 344 ? 14.43 13.281 11.789 1 97.75 344 ARG B N 1
ATOM 5870 C CA . ARG B 1 344 ? 14.516 14.344 12.781 1 97.75 344 ARG B CA 1
ATOM 5871 C C . ARG B 1 344 ? 13.141 14.914 13.094 1 97.75 344 ARG B C 1
ATOM 5873 O O . ARG B 1 344 ? 12.312 15.094 12.195 1 97.75 344 ARG B O 1
ATOM 5880 N N . PHE B 1 345 ? 12.906 15.141 14.375 1 97.69 345 PHE B N 1
ATOM 5881 C CA . PHE B 1 345 ? 11.695 15.797 14.844 1 97.69 345 PHE B CA 1
ATOM 5882 C C . PHE B 1 345 ? 11.992 17.219 15.289 1 97.69 345 PHE B C 1
ATOM 5884 O O . PHE B 1 345 ? 12.992 17.469 15.961 1 97.69 345 PHE B O 1
ATOM 5891 N N . ILE B 1 346 ? 11.18 18.219 14.852 1 98.31 346 ILE B N 1
ATOM 5892 C CA . ILE B 1 346 ? 11.312 19.609 15.234 1 98.31 346 ILE B CA 1
ATOM 5893 C C . ILE B 1 346 ? 9.977 20.141 15.727 1 98.31 346 ILE B C 1
ATOM 5895 O O . ILE B 1 346 ? 8.953 20.016 15.039 1 98.31 346 ILE B O 1
ATOM 5899 N N . ALA B 1 347 ? 9.938 20.734 16.859 1 96.81 347 ALA B N 1
ATOM 5900 C CA . ALA B 1 347 ? 8.703 21.328 17.359 1 96.81 347 ALA B CA 1
ATOM 5901 C C . ALA B 1 347 ? 9.008 22.531 18.266 1 96.81 347 ALA B C 1
ATOM 5903 O O . ALA B 1 347 ? 10.141 22.703 18.734 1 96.81 347 ALA B O 1
ATOM 5904 N N . GLY B 1 348 ? 8.023 23.391 18.422 1 96.88 348 GLY B N 1
ATOM 5905 C CA . GLY B 1 348 ? 8.156 24.469 19.375 1 96.88 348 GLY B CA 1
ATOM 5906 C C . GLY B 1 348 ? 8.062 24.016 20.828 1 96.88 348 GLY B C 1
ATOM 5907 O O . GLY B 1 348 ? 7.359 23.062 21.125 1 96.88 348 GLY B O 1
ATOM 5908 N N . ALA B 1 349 ? 8.695 24.734 21.688 1 95 349 ALA B N 1
ATOM 5909 C CA . ALA B 1 349 ? 8.75 24.391 23.109 1 95 349 ALA B CA 1
ATOM 5910 C C . ALA B 1 349 ? 7.359 24.438 23.734 1 95 349 ALA B C 1
ATOM 5912 O O . ALA B 1 349 ? 7.07 23.688 24.672 1 95 349 ALA B O 1
ATOM 5913 N N . THR B 1 350 ? 6.523 25.281 23.188 1 93.88 350 THR B N 1
ATOM 5914 C CA . THR B 1 350 ? 5.199 25.422 23.781 1 93.88 350 THR B CA 1
ATOM 5915 C C . THR B 1 350 ? 4.133 24.781 22.891 1 93.88 350 THR B C 1
ATOM 5917 O O . THR B 1 350 ? 2.957 25.141 22.969 1 93.88 350 THR B O 1
ATOM 5920 N N . ASP B 1 351 ? 4.539 23.844 21.984 1 95 351 ASP B N 1
ATOM 5921 C CA . ASP B 1 351 ? 3.627 23.156 21.078 1 95 351 ASP B CA 1
ATOM 5922 C C . ASP B 1 351 ? 3.004 21.938 21.75 1 95 351 ASP B C 1
ATOM 5924 O O . ASP B 1 351 ? 3.67 20.922 21.938 1 95 351 ASP B O 1
ATOM 5928 N N . TRP B 1 352 ? 1.774 21.953 22 1 91.81 352 TRP B N 1
ATOM 5929 C CA . TRP B 1 352 ? 1.062 20.844 22.609 1 91.81 352 TRP B CA 1
ATOM 5930 C C . TRP B 1 352 ? 0.89 19.703 21.609 1 91.81 352 TRP B C 1
ATOM 5932 O O . TRP B 1 352 ? 0.582 18.562 21.984 1 91.81 352 TRP B O 1
ATOM 5942 N N . GLY B 1 353 ? 1.071 20.016 20.312 1 91.56 353 GLY B N 1
ATOM 5943 C CA . GLY B 1 353 ? 0.97 18.984 19.297 1 91.56 353 GLY B CA 1
ATOM 5944 C C . GLY B 1 353 ? 1.962 17.844 19.484 1 91.56 353 GLY B C 1
ATOM 5945 O O . GLY B 1 353 ? 1.668 16.688 19.172 1 91.56 353 GLY B O 1
ATOM 5946 N N . THR B 1 354 ? 3.045 18.125 20.078 1 89.88 354 THR B N 1
ATOM 5947 C CA . THR B 1 354 ? 4.102 17.141 20.312 1 89.88 354 THR B CA 1
ATOM 5948 C C . THR B 1 354 ? 3.646 16.094 21.328 1 89.88 354 THR B C 1
ATOM 5950 O O . THR B 1 354 ? 4.055 14.938 21.266 1 89.88 354 THR B O 1
ATOM 5953 N N . TRP B 1 355 ? 2.717 16.531 22.156 1 85.69 355 TRP B N 1
ATOM 5954 C CA . TRP B 1 355 ? 2.426 15.695 23.312 1 85.69 355 TRP B CA 1
ATOM 5955 C C . TRP B 1 355 ? 0.947 15.328 23.359 1 85.69 355 TRP B C 1
ATOM 5957 O O . TRP B 1 355 ? 0.487 14.719 24.328 1 85.69 355 TRP B O 1
ATOM 5967 N N . GLN B 1 356 ? 0.245 15.734 22.422 1 84.06 356 GLN B N 1
ATOM 5968 C CA . GLN B 1 356 ? -1.205 15.57 22.453 1 84.06 356 GLN B CA 1
ATOM 5969 C C . GLN B 1 356 ? -1.594 14.102 22.562 1 84.06 356 GLN B C 1
ATOM 5971 O O . GLN B 1 356 ? -2.639 13.766 23.125 1 84.06 356 GLN B O 1
ATOM 5976 N N . TYR B 1 357 ? -0.809 13.195 21.984 1 82.19 357 TYR B N 1
ATOM 5977 C CA . TYR B 1 357 ? -1.034 11.758 22.094 1 82.19 357 TYR B CA 1
ATOM 5978 C C . TYR B 1 357 ? 0.068 11.094 22.906 1 82.19 357 TYR B C 1
ATOM 5980 O O . TYR B 1 357 ? 1.195 10.938 22.422 1 82.19 357 TYR B O 1
ATOM 5988 N N . PRO B 1 358 ? -0.36 10.688 24.016 1 79.69 358 PRO B N 1
ATOM 5989 C CA . PRO B 1 358 ? 0.646 10.117 24.922 1 79.69 358 PRO B CA 1
ATOM 5990 C C . PRO B 1 358 ? 1.37 8.914 24.312 1 79.69 358 PRO B C 1
ATOM 5992 O O . PRO B 1 358 ? 0.735 8.055 23.703 1 79.69 358 PRO B O 1
ATOM 5995 N N . GLY B 1 359 ? 2.646 8.992 24.422 1 82.94 359 GLY B N 1
ATOM 5996 C CA . GLY B 1 359 ? 3.441 7.828 24.062 1 82.94 359 GLY B CA 1
ATOM 5997 C C . GLY B 1 359 ? 3.973 7.883 22.656 1 82.94 359 GLY B C 1
ATOM 5998 O O . GLY B 1 359 ? 4.914 7.168 22.297 1 82.94 359 GLY B O 1
ATOM 5999 N N . ILE B 1 360 ? 3.424 8.719 21.797 1 86.06 360 ILE B N 1
ATOM 6000 C CA . ILE B 1 360 ? 3.807 8.703 20.375 1 86.06 360 ILE B CA 1
ATOM 6001 C C . ILE B 1 360 ? 5.199 9.297 20.219 1 86.06 360 ILE B C 1
ATOM 6003 O O . ILE B 1 360 ? 6.039 8.75 19.5 1 86.06 360 ILE B O 1
ATOM 6007 N N . ALA B 1 361 ? 5.445 10.438 20.891 1 85.56 361 ALA B N 1
ATOM 6008 C CA . ALA B 1 361 ? 6.777 11.031 20.812 1 85.56 361 ALA B CA 1
ATOM 6009 C C . ALA B 1 361 ? 7.84 10.078 21.359 1 85.56 361 ALA B C 1
ATOM 6011 O O . ALA B 1 361 ? 8.922 9.953 20.781 1 85.56 361 ALA B O 1
ATOM 6012 N N . GLU B 1 362 ? 7.484 9.391 22.375 1 83.5 362 GLU B N 1
ATOM 6013 C CA . GLU B 1 362 ? 8.383 8.406 22.984 1 83.5 362 GLU B CA 1
ATOM 6014 C C . GLU B 1 362 ? 8.609 7.223 22.047 1 83.5 362 GLU B C 1
ATOM 6016 O O . GLU B 1 362 ? 9.719 6.684 21.984 1 83.5 362 GLU B O 1
ATOM 6021 N N . ALA B 1 363 ? 7.57 6.875 21.406 1 84.94 363 ALA B N 1
ATOM 6022 C CA . ALA B 1 363 ? 7.66 5.742 20.484 1 84.94 363 ALA B CA 1
ATOM 6023 C C . ALA B 1 363 ? 8.633 6.035 19.344 1 84.94 363 ALA B C 1
ATOM 6025 O O . ALA B 1 363 ? 9.328 5.137 18.875 1 84.94 363 ALA B O 1
ATOM 6026 N N . MET B 1 364 ? 8.695 7.219 18.922 1 88.69 364 MET B N 1
ATOM 6027 C CA . MET B 1 364 ? 9.625 7.59 17.859 1 88.69 364 MET B CA 1
ATOM 6028 C C . MET B 1 364 ? 11.07 7.43 18.328 1 88.69 364 MET B C 1
ATOM 6030 O O . MET B 1 364 ? 11.961 7.168 17.516 1 88.69 364 MET B O 1
ATOM 6034 N N . ARG B 1 365 ? 11.211 7.57 19.547 1 86.25 365 ARG B N 1
ATOM 6035 C CA . ARG B 1 365 ? 12.547 7.453 20.125 1 86.25 365 ARG B CA 1
ATOM 6036 C C . ARG B 1 365 ? 12.93 5.992 20.328 1 86.25 365 ARG B C 1
ATOM 6038 O O . ARG B 1 365 ? 14.109 5.672 20.5 1 86.25 365 ARG B O 1
ATOM 6045 N N . SER B 1 366 ? 11.992 5.203 20.219 1 83.44 366 SER B N 1
ATOM 6046 C CA . SER B 1 366 ? 12.219 3.77 20.375 1 83.44 366 SER B CA 1
ATOM 6047 C C . SER B 1 366 ? 12.406 3.09 19.016 1 83.44 366 SER B C 1
ATOM 6049 O O . SER B 1 366 ? 12.219 3.717 17.969 1 83.44 366 SER B O 1
ATOM 6051 N N . GLU B 1 367 ? 12.766 1.812 19.078 1 85.56 367 GLU B N 1
ATOM 6052 C CA . GLU B 1 367 ? 12.977 1.016 17.875 1 85.56 367 GLU B CA 1
ATOM 6053 C C . GLU B 1 367 ? 11.656 0.501 17.312 1 85.56 367 GLU B C 1
ATOM 6055 O O . GLU B 1 367 ? 11.641 -0.151 16.266 1 85.56 367 GLU B O 1
ATOM 6060 N N . SER B 1 368 ? 10.617 0.953 17.875 1 85.88 368 SER B N 1
ATOM 6061 C CA . SER B 1 368 ? 9.344 0.387 17.453 1 85.88 368 SER B CA 1
ATOM 6062 C C . SER B 1 368 ? 8.789 1.104 16.219 1 85.88 368 SER B C 1
ATOM 6064 O O . SER B 1 368 ? 8.008 0.532 15.461 1 85.88 368 SER B O 1
ATOM 6066 N N . VAL B 1 369 ? 9.18 2.354 16.016 1 92.69 369 VAL B N 1
ATOM 6067 C CA . VAL B 1 369 ? 8.594 3.152 14.938 1 92.69 369 VAL B CA 1
ATOM 6068 C C . VAL B 1 369 ? 9.672 3.527 13.922 1 92.69 369 VAL B C 1
ATOM 6070 O O . VAL B 1 369 ? 9.445 3.486 12.711 1 92.69 369 VAL B O 1
ATOM 6073 N N . VAL B 1 370 ? 10.766 3.898 14.438 1 94.56 370 VAL B N 1
ATOM 6074 C CA . VAL B 1 370 ? 11.922 4.262 13.617 1 94.56 370 VAL B CA 1
ATOM 6075 C C . VAL B 1 370 ? 13.055 3.27 13.852 1 94.56 370 VAL B C 1
ATOM 6077 O O . VAL B 1 370 ? 13.445 3.02 14.992 1 94.56 370 VAL B O 1
ATOM 6080 N N . LYS B 1 371 ? 13.547 2.691 12.75 1 92 371 LYS B N 1
ATOM 6081 C CA . LYS B 1 371 ? 14.68 1.779 12.875 1 92 371 LYS B CA 1
ATOM 6082 C C . LYS B 1 371 ? 15.883 2.48 13.5 1 92 371 LYS B C 1
ATOM 6084 O O . LYS B 1 371 ? 16.328 3.512 12.992 1 92 371 LYS B O 1
ATOM 6089 N N . GLY B 1 372 ? 16.328 2.023 14.578 1 89.81 372 GLY B N 1
ATOM 6090 C CA . GLY B 1 372 ? 17.438 2.637 15.289 1 89.81 372 GLY B CA 1
ATOM 6091 C C . GLY B 1 372 ? 17 3.744 16.234 1 89.81 372 GLY B C 1
ATOM 6092 O O . GLY B 1 372 ? 17.812 4.25 17.016 1 89.81 372 GLY B O 1
ATOM 6093 N N . GLY B 1 373 ? 15.719 4.172 16.172 1 89.38 373 GLY B N 1
ATOM 6094 C CA . GLY B 1 373 ? 15.188 5.234 17 1 89.38 373 GLY B CA 1
ATOM 6095 C C . GLY B 1 373 ? 15.766 6.598 16.672 1 89.38 373 GLY B C 1
ATOM 6096 O O . GLY B 1 373 ? 16.656 6.711 15.828 1 89.38 373 GLY B O 1
ATOM 6097 N N . ILE B 1 374 ? 15.07 7.621 17.25 1 91.12 374 ILE B N 1
ATOM 6098 C CA . ILE B 1 374 ? 15.602 8.969 17.109 1 91.12 374 ILE B CA 1
ATOM 6099 C C . ILE B 1 374 ? 16.281 9.414 18.406 1 91.12 374 ILE B C 1
ATOM 6101 O O . ILE B 1 374 ? 15.719 9.242 19.484 1 91.12 374 ILE B O 1
ATOM 6105 N N . GLY B 1 375 ? 17.531 9.859 18.359 1 89.5 375 GLY B N 1
ATOM 6106 C CA . GLY B 1 375 ? 18.25 10.336 19.531 1 89.5 375 GLY B CA 1
ATOM 6107 C C . GLY B 1 375 ? 17.906 11.758 19.922 1 89.5 375 GLY B C 1
ATOM 6108 O O . GLY B 1 375 ? 17.094 12.406 19.25 1 89.5 375 GLY B O 1
ATOM 6109 N N . ASP B 1 376 ? 18.484 12.211 21 1 89.62 376 ASP B N 1
ATOM 6110 C CA . ASP B 1 376 ? 18.234 13.547 21.531 1 89.62 376 ASP B CA 1
ATOM 6111 C C . ASP B 1 376 ? 18.609 14.625 20.531 1 89.62 376 ASP B C 1
ATOM 6113 O O . ASP B 1 376 ? 17.938 15.648 20.422 1 89.62 376 ASP B O 1
ATOM 6117 N N . LYS B 1 377 ? 19.609 14.328 19.797 1 92.06 377 LYS B N 1
ATOM 6118 C CA . LYS B 1 377 ? 20.078 15.32 18.828 1 92.06 377 LYS B CA 1
ATOM 6119 C C . LYS B 1 377 ? 19.078 15.508 17.703 1 92.06 377 LYS B C 1
ATOM 6121 O O . LYS B 1 377 ? 19.062 16.547 17.031 1 92.06 377 LYS B O 1
ATOM 6126 N N . ASP B 1 378 ? 18.266 14.5 17.484 1 95.12 378 ASP B N 1
ATOM 6127 C CA . ASP B 1 378 ? 17.312 14.539 16.375 1 95.12 378 ASP B CA 1
ATOM 6128 C C . ASP B 1 378 ? 15.898 14.828 16.875 1 95.12 378 ASP B C 1
ATOM 6130 O O . ASP B 1 378 ? 14.938 14.742 16.109 1 95.12 378 ASP B O 1
ATOM 6134 N N . PHE B 1 379 ? 15.75 15.086 18.109 1 94.62 379 PHE B N 1
ATOM 6135 C CA . PHE B 1 379 ? 14.539 15.633 18.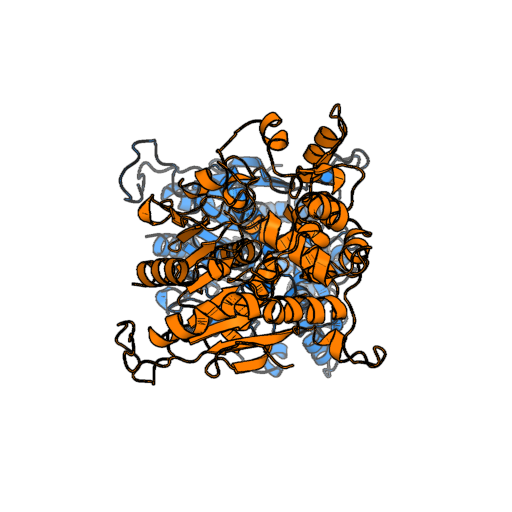703 1 94.62 379 PHE B CA 1
ATOM 6136 C C . PHE B 1 379 ? 14.742 17.094 19.109 1 94.62 379 PHE B C 1
ATOM 6138 O O . PHE B 1 379 ? 15.125 17.375 20.25 1 94.62 379 PHE B O 1
ATOM 6145 N N . VAL B 1 380 ? 14.375 18 18.234 1 96.75 380 VAL B N 1
ATOM 6146 C CA . VAL B 1 380 ? 14.734 19.406 18.391 1 96.75 380 VAL B CA 1
ATOM 6147 C C . VAL B 1 380 ? 13.547 20.188 18.922 1 96.75 380 VAL B C 1
ATOM 6149 O O . VAL B 1 380 ? 12.461 20.156 18.344 1 96.75 380 VAL B O 1
ATOM 6152 N N . VAL B 1 381 ? 13.75 20.891 19.969 1 94.94 381 VAL B N 1
ATOM 6153 C CA . VAL B 1 381 ? 12.75 21.781 20.562 1 94.94 381 VAL B CA 1
ATOM 6154 C C . VAL B 1 381 ? 13.18 23.234 20.375 1 94.94 381 VAL B C 1
ATOM 6156 O O . VAL B 1 381 ? 14.266 23.625 20.812 1 94.94 381 VAL B O 1
ATOM 6159 N N . VAL B 1 382 ? 12.391 23.984 19.766 1 97.19 382 VAL B N 1
ATOM 6160 C CA . VAL B 1 382 ? 12.711 25.375 19.469 1 97.19 382 VAL B CA 1
ATOM 6161 C C . VAL B 1 382 ? 12.078 26.297 20.5 1 97.19 382 VAL B C 1
ATOM 6163 O O . VAL B 1 382 ? 10.852 26.406 20.578 1 97.19 382 VAL B O 1
ATOM 6166 N N . GLU B 1 383 ? 12.883 27.031 21.234 1 95.81 383 GLU B N 1
ATOM 6167 C CA . GLU B 1 383 ? 12.398 27.969 22.234 1 95.81 383 GLU B CA 1
ATOM 6168 C C . GLU B 1 383 ? 11.672 29.141 21.594 1 95.81 383 GLU B C 1
ATOM 6170 O O . GLU B 1 383 ? 12.086 29.625 20.531 1 95.81 383 GLU B O 1
ATOM 6175 N N . GLY B 1 384 ? 10.602 29.547 22.234 1 94.94 384 GLY B N 1
ATOM 6176 C CA . GLY B 1 384 ? 9.867 30.719 21.781 1 94.94 384 GLY B CA 1
ATOM 6177 C C . GLY B 1 384 ? 8.93 30.406 20.625 1 94.94 384 GLY B C 1
ATOM 6178 O O . GLY B 1 384 ? 8.453 31.328 19.953 1 94.94 384 GLY B O 1
ATOM 6179 N N . ALA B 1 385 ? 8.75 29.172 20.359 1 96.69 385 ALA B N 1
ATOM 6180 C CA . ALA B 1 385 ? 7.84 28.797 19.281 1 96.69 385 ALA B CA 1
ATOM 6181 C C . ALA B 1 385 ? 6.762 27.844 19.781 1 96.69 385 ALA B C 1
ATOM 6183 O O . ALA B 1 385 ? 6.988 27.078 20.734 1 96.69 385 ALA B O 1
ATOM 6184 N N . GLY B 1 386 ? 5.59 27.969 19.188 1 96.81 386 GLY B N 1
ATOM 6185 C CA . GLY B 1 386 ? 4.5 27.016 19.375 1 96.81 386 GLY B CA 1
ATOM 6186 C C . GLY B 1 386 ? 4.301 26.094 18.203 1 96.81 386 GLY B C 1
ATOM 6187 O O . GLY B 1 386 ? 5.258 25.484 17.719 1 96.81 386 GLY B O 1
ATOM 6188 N N . HIS B 1 387 ? 3.043 25.906 17.75 1 97.5 387 HIS B N 1
ATOM 6189 C CA . HIS B 1 387 ? 2.684 24.906 16.75 1 97.5 387 HIS B CA 1
ATOM 6190 C C . HIS B 1 387 ? 3.207 25.297 15.375 1 97.5 387 HIS B C 1
ATOM 6192 O O . HIS B 1 387 ? 3.486 24.422 14.547 1 97.5 387 HIS B O 1
ATOM 6198 N N . TRP B 1 388 ? 3.35 26.625 15.125 1 98.38 388 TRP B N 1
ATOM 6199 C CA . TRP B 1 388 ? 3.738 27.109 13.805 1 98.38 388 TRP B CA 1
ATOM 6200 C C . TRP B 1 388 ? 5.23 27.406 13.758 1 98.38 388 TRP B C 1
ATOM 6202 O O . TRP B 1 388 ? 5.641 28.484 13.328 1 98.38 388 TRP B O 1
ATOM 6212 N N . VAL B 1 389 ? 6.043 26.453 14.031 1 98.44 389 VAL B N 1
ATOM 6213 C CA . VAL B 1 389 ? 7.457 26.625 14.352 1 98.44 389 VAL B CA 1
ATOM 6214 C C . VAL B 1 389 ? 8.188 27.219 13.141 1 98.44 389 VAL B C 1
ATOM 6216 O O . VAL B 1 389 ? 9.047 28.094 13.297 1 98.44 389 VAL B O 1
ATOM 6219 N N . GLN B 1 390 ? 7.902 26.844 11.891 1 98.38 390 GLN B N 1
ATOM 6220 C CA . GLN B 1 390 ? 8.602 27.328 10.703 1 98.38 390 GLN B CA 1
ATOM 6221 C C . GLN B 1 390 ? 8.219 28.781 10.398 1 98.38 390 GLN B C 1
ATOM 6223 O O . GLN B 1 390 ? 8.914 29.469 9.648 1 98.38 390 GLN B O 1
ATOM 6228 N N . GLN B 1 391 ? 7.074 29.281 10.977 1 97.94 391 GLN B N 1
ATOM 6229 C CA . GLN B 1 391 ? 6.641 30.656 10.781 1 97.94 391 GLN B CA 1
ATOM 6230 C C . GLN B 1 391 ? 7.059 31.531 11.953 1 97.94 391 GLN B C 1
ATOM 6232 O O . GLN B 1 391 ? 7.473 32.688 11.766 1 97.94 391 GLN B O 1
ATOM 6237 N N . GLU B 1 392 ? 7.023 30.969 13.148 1 97.69 392 GLU B N 1
ATOM 6238 C CA . GLU B 1 392 ? 7.332 31.719 14.367 1 97.69 392 GLU B CA 1
ATOM 6239 C C . GLU B 1 392 ? 8.836 31.922 14.531 1 97.69 392 GLU B C 1
ATOM 6241 O O . GLU B 1 392 ? 9.281 32.969 14.984 1 97.69 392 GLU B O 1
ATOM 6246 N N . LYS B 1 393 ? 9.578 30.875 14.211 1 98.31 393 LYS B N 1
ATOM 6247 C CA . LYS B 1 393 ? 11.031 30.891 14.344 1 98.31 393 LYS B CA 1
ATOM 6248 C C . LYS B 1 393 ? 11.695 30.297 13.102 1 98.31 393 LYS B C 1
ATOM 6250 O O . LYS B 1 393 ? 12.367 29.266 13.188 1 98.31 393 LYS B O 1
ATOM 6255 N N . PRO B 1 394 ? 11.578 31.031 11.953 1 98.19 394 PRO B N 1
ATOM 6256 C CA . PRO B 1 394 ? 12.086 30.469 10.695 1 98.19 394 PRO B CA 1
ATOM 6257 C C . PRO B 1 394 ? 13.594 30.266 10.711 1 98.19 394 PRO B C 1
ATOM 6259 O O . PRO B 1 394 ? 14.094 29.281 10.148 1 98.19 394 PRO B O 1
ATOM 6262 N N . GLU B 1 395 ? 14.367 31.125 11.344 1 98.25 395 GLU B N 1
ATOM 6263 C CA . GLU B 1 395 ? 15.82 30.984 11.367 1 98.25 395 GLU B CA 1
ATOM 6264 C C . GLU B 1 395 ? 16.25 29.734 12.125 1 98.25 395 GLU B C 1
ATOM 6266 O O . GLU B 1 395 ? 17.094 28.969 11.641 1 98.25 395 GLU B O 1
ATOM 6271 N N . GLU B 1 396 ? 15.656 29.531 13.289 1 98.56 396 GLU B N 1
ATOM 6272 C CA . GLU B 1 396 ? 15.977 28.359 14.078 1 98.56 396 GLU B CA 1
ATOM 6273 C C . GLU B 1 396 ? 15.555 27.078 13.352 1 98.56 396 GLU B C 1
ATOM 6275 O O . GLU B 1 396 ? 16.266 26.062 13.391 1 98.56 396 GLU B O 1
ATOM 6280 N N . THR B 1 397 ? 14.414 27.125 12.734 1 98.69 397 THR B N 1
ATOM 6281 C CA . THR B 1 397 ? 13.914 25.969 11.984 1 98.69 397 THR B CA 1
ATOM 6282 C C . THR B 1 397 ? 14.844 25.641 10.828 1 98.69 397 THR B C 1
ATOM 6284 O O . THR B 1 397 ? 15.227 24.469 10.641 1 98.69 397 THR B O 1
ATOM 6287 N N . VAL B 1 398 ? 15.242 26.656 10.055 1 98.62 398 VAL B N 1
ATOM 6288 C CA . VAL B 1 398 ? 16.125 26.453 8.914 1 98.62 398 VAL B CA 1
ATOM 6289 C C . VAL B 1 398 ? 17.469 25.906 9.398 1 98.62 398 VAL B C 1
ATOM 6291 O O . VAL B 1 398 ? 18.031 25 8.781 1 98.62 398 VAL B O 1
ATOM 6294 N N . HIS B 1 399 ? 17.953 26.453 10.469 1 98.44 399 HIS B N 1
ATOM 6295 C CA . HIS B 1 399 ? 19.203 25.953 11.039 1 98.44 399 HIS B CA 1
ATOM 6296 C C . HIS B 1 399 ? 19.094 24.469 11.391 1 98.44 399 HIS B C 1
ATOM 6298 O O . HIS B 1 399 ? 20 23.703 11.078 1 98.44 399 HIS B O 1
ATOM 6304 N N . ALA B 1 400 ? 18.047 24.062 12.023 1 98.5 400 ALA B N 1
ATOM 6305 C CA . ALA B 1 400 ? 17.828 22.672 12.398 1 98.5 400 ALA B CA 1
ATOM 63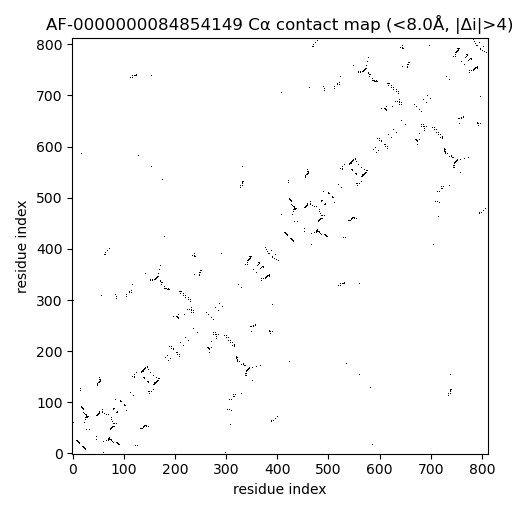06 C C . ALA B 1 400 ? 17.766 21.781 11.164 1 98.5 400 ALA B C 1
ATOM 6308 O O . ALA B 1 400 ? 18.281 20.656 11.164 1 98.5 400 ALA B O 1
ATOM 6309 N N . LEU B 1 401 ? 17.062 22.234 10.109 1 98.69 401 LEU B N 1
ATOM 6310 C CA . LEU B 1 401 ? 16.953 21.484 8.867 1 98.69 401 LEU B CA 1
ATOM 6311 C C . LEU B 1 401 ? 18.328 21.297 8.219 1 98.69 401 LEU B C 1
ATOM 6313 O O . LEU B 1 401 ? 18.703 20.172 7.883 1 98.69 401 LEU B O 1
ATOM 6317 N N . LEU B 1 402 ? 19.062 22.422 8.094 1 98.12 402 LEU B N 1
ATOM 6318 C CA . LEU B 1 402 ? 20.344 22.391 7.379 1 98.12 402 LEU B CA 1
ATOM 6319 C C . LEU B 1 402 ? 21.359 21.531 8.133 1 98.12 402 LEU B C 1
ATOM 6321 O O . LEU B 1 402 ? 22.172 20.844 7.512 1 98.12 402 LEU B O 1
ATOM 6325 N N . GLN B 1 403 ? 21.328 21.562 9.461 1 97.62 403 GLN B N 1
ATOM 6326 C CA . GLN B 1 403 ? 22.203 20.703 10.25 1 97.62 403 GLN B CA 1
ATOM 6327 C C . GLN B 1 403 ? 21.922 19.234 9.984 1 97.62 403 GLN B C 1
ATOM 6329 O O . GLN B 1 403 ? 22.844 18.406 9.945 1 97.62 403 GLN B O 1
ATOM 6334 N N . PHE B 1 404 ? 20.703 18.891 9.828 1 97.69 404 PHE B N 1
ATOM 6335 C CA . PHE B 1 404 ? 20.297 17.5 9.594 1 97.69 404 PHE B CA 1
ATOM 6336 C C . PHE B 1 404 ? 20.609 17.078 8.164 1 97.69 404 PHE B C 1
ATOM 6338 O O . PHE B 1 404 ? 20.891 15.906 7.91 1 97.69 404 PHE B O 1
ATOM 6345 N N . PHE B 1 405 ? 20.578 18.016 7.211 1 95.31 405 PHE B N 1
ATOM 6346 C CA . PHE B 1 405 ? 20.844 17.734 5.805 1 95.31 405 PHE B CA 1
ATOM 6347 C C . PHE B 1 405 ? 22.312 17.453 5.566 1 95.31 405 PHE B C 1
ATOM 6349 O O . PHE B 1 405 ? 22.688 16.828 4.574 1 95.31 405 PHE B O 1
ATOM 6356 N N . GLU B 1 406 ? 23.234 17.922 6.402 1 87.19 406 GLU B N 1
ATOM 6357 C CA . GLU B 1 406 ? 24.672 17.688 6.262 1 87.19 406 GLU B CA 1
ATOM 6358 C C . GLU B 1 406 ? 25.047 16.266 6.68 1 87.19 406 GLU B C 1
ATOM 6360 O O . GLU B 1 406 ? 25.078 15.945 7.871 1 87.19 406 GLU B O 1
#

Radius of gyration: 29.02 Å; Cα contacts (8 Å, |Δi|>4): 1722; chains: 2; bounding box: 57×88×73 Å

Organism: Agaricus bisporus var. burnettii (strain JB137-S8 / ATCC MYA-4627 / FGSC 10392) (NCBI:txid597362)

Foldseek 3Di:
DDLPPQDPQWDWDWFDQPQKGKIKIKHAADAPPQVVVDDDDDPDPDGFAEEEEEEAPPDALSLLRLQHNLVSPVGYTYMYIGFWLFFPMAGNVQQPPVVVPVSGDFDALPDDLVCLELLNSLVSVVSVCVRVVHQAHLAYEYAHVGLSSQLNNLLLCVVRHAEYEYELAFDQAFAALVCQQVDPWLCSFPQNVLQVVQCPDPQHKGFLLVVLLDNCQQVCQLDPPVANLQLLLLVVCCQKLNQPLLPDLDQDADSVVLVSDQCCGINRPPDHNSRRRCVRPPPVNSDLPPPLQGSVNSVSSRVRCNVRTCVRNSSNSNNVSGCSCSNPPVSSVSHQGAREHHYAYEYERSENNCRNDHPRVVSQQDCRHHNVHDDPLRHYYHYRTGSSCCRRPVPVVSVSVVVVSD/DDLPPQDPQWDWDWFDQPQKGKIKIKHAADAPPQVPVPDPDDPDPDGFAEEEEEEAPPDALSLLRLQHNLVSPVGYTYMYIGFWLFFPMAGNVQQPPVVVPVSGDFDALPDDLVCLELLNSLVSVVRVCVSVVHQAHLAYEYAHVGLSSQLNNLLLCVVRHAEYEYELAFDQAFAALVCQQVDPWLCSFPQNVLQVVQCPDPQHKGFLLVVLLDNCQQVCQLDPPLANLQLLLLVVCCQKLNQPLLPDLDQDADSVVLVSDQCLGINRPPDHNSRRRCVRPPPVNRDCPDPLQHSVNSVSSRVRCNPRTCSRNSSNSNNVSGCSCSNPPVSSVSHQGAREHHYAYEYERSENNCRSDHPRVVSQQDCRHHNVHDDPLRHYYHYRTGSSCCRRPVPVVSVSVVVVSD

Secondary structure (DSSP, 8-state):
---TT--TT-EEEEEEETTEEEEEEEE---SS--------S--S-----EEEEE--TT--GGGGTTTHHHHHHTT-EEEEE--TTSTT-EEHHHHT-TTSTTS-PPP-TTS--GGGSHHHHHHHHHHHHHHTT-S-BSEEEEETHHHHHHHHHHHH-TTTBS-EEEESS----SPPGGGTT--SSGGGSHHHHHHHHHHTSSS-EEEHHHHTTSSSHHHHHHS-TT-HHHHHHHHHHHTSTTSGGG-------SGGGGGGS-TTTEEETT--HHHHHHTTS-GGG--TT-SSS-HHHHHHHHHHHHHH-SHHHHHHHHHHT-GGGGGSHHHHHTTT--B-S-EEEEEETT-GGGTSSTTHHHHHHSTTTBTT---GGGEEEETT--S-HHHHSHHHHHHHHHHHH-/---TT--TT-EEEEEEETTEEEEEEEE---SS-----------S-----EEEEE--TT--GGGGTTTHHHHHHTT-EEEEE--TTSTT-EEHHHHT-TTSTTS-PPP-TTS--GGGSHHHHHHHHHHHHHHTT-S-BSEEEEETHHHHHHHHHHHH-TTTBS-EEEESS----SPPGGGTT--SSGGGSHHHHHHHHHHTSSS-EEEHHHHTTSTTHHHHHHS-TT-HHHHHHHHHHHTSTTSGGG-------SGGGGGGS-TTTEEETT--HHHHHHTTS-GGG--TT-SSS-HHHHHHHHHHHHHH-SHHHHHHHHHHT-GGGGGSHHHHHTTT--B-S-EEEEEETT-GGGTSSTTHHHHHHSTTTBTT---GGGEEEETT--S-HHHHSHHHHHHHHHHHH-

Solvent-accessible surface area (backbone atoms only — not comparable to full-atom values): 41689 Å² total; per-residue (Å²): 132,88,63,73,86,48,49,86,71,48,42,78,47,76,45,71,35,81,64,27,38,32,25,32,40,34,20,61,51,68,39,88,54,67,66,62,72,72,80,82,80,76,80,60,90,71,78,56,47,30,34,39,41,33,45,28,83,94,54,39,33,68,58,44,50,68,44,41,61,67,46,6,50,70,20,22,28,32,38,17,39,20,51,85,49,26,76,72,19,41,49,47,72,48,52,66,35,70,82,39,74,87,36,68,65,67,61,54,83,88,50,86,53,69,72,43,29,59,51,30,46,16,15,50,52,51,40,40,41,48,63,69,72,39,82,48,31,49,27,32,34,8,29,40,57,12,11,55,32,36,49,46,29,32,51,70,32,47,84,36,29,53,29,39,35,29,21,30,26,60,56,66,55,55,54,43,66,86,45,50,50,70,20,93,43,51,74,67,8,66,58,43,50,51,27,53,55,35,45,66,39,96,72,39,24,30,38,38,56,62,50,41,44,41,83,55,37,37,56,47,57,52,61,27,94,81,33,43,58,48,38,51,51,14,49,56,37,62,46,20,49,82,26,76,84,34,68,76,62,61,86,43,84,47,77,74,36,55,72,67,42,56,52,84,50,36,21,55,54,90,49,54,68,46,59,52,32,35,76,80,36,36,72,88,66,58,63,85,68,44,80,61,60,33,71,69,52,48,44,52,53,38,52,45,36,67,68,47,40,45,37,34,59,30,31,34,33,40,44,69,42,25,38,44,58,39,55,37,35,49,50,42,41,42,35,59,49,44,32,76,47,56,56,36,36,42,30,15,56,29,20,49,51,47,44,70,51,62,61,24,49,58,34,29,44,28,67,71,19,21,61,84,27,40,53,74,88,31,52,42,68,38,81,82,10,5,53,50,28,53,45,60,35,27,67,62,42,48,50,55,51,54,62,66,72,100,132,86,62,74,85,48,51,87,70,48,44,79,48,76,45,71,34,78,64,26,37,30,24,32,40,34,21,63,51,69,40,87,54,66,68,63,72,70,82,80,76,77,82,59,91,72,76,58,47,31,34,39,41,33,45,30,82,94,54,39,35,70,59,45,51,69,43,42,61,64,46,6,51,70,20,23,26,33,38,16,40,21,50,85,48,26,76,73,19,41,49,48,72,48,52,66,36,70,83,38,72,88,37,69,67,66,60,54,83,86,47,84,54,69,74,43,26,58,53,30,46,15,15,51,52,50,40,42,42,47,63,70,72,41,81,48,32,50,27,34,37,7,30,38,57,12,10,56,33,36,49,47,29,32,51,70,32,50,84,36,30,54,28,40,34,28,20,30,26,60,56,68,54,54,55,43,66,85,44,49,49,69,19,92,43,51,74,65,9,66,56,44,49,52,28,53,55,34,45,66,38,97,71,40,24,29,38,39,57,62,50,41,44,41,84,57,36,37,56,48,56,51,62,27,93,80,32,44,58,46,38,52,52,15,50,56,38,62,43,20,49,82,26,76,85,33,66,75,62,62,86,43,88,48,77,74,37,56,72,69,42,55,51,84,51,36,19,55,56,89,49,53,70,47,60,51,32,35,77,79,34,35,70,88,64,58,65,86,68,44,80,62,60,33,70,69,52,47,45,53,52,36,53,44,36,66,69,47,40,47,38,34,58,29,31,35,34,40,44,70,42,24,37,43,58,39,55,36,34,48,49,41,41,42,35,58,48,44,32,76,48,56,57,35,37,41,32,15,56,28,20,48,53,47,43,70,51,60,60,24,49,58,34,30,43,29,67,72,19,21,60,84,26,39,54,72,88,30,52,41,68,37,80,82,11,4,53,51,27,53,45,58,35,28,67,63,44,46,51,56,51,54,60,68,74,103